Protein AF-0000000066940269 (afdb_homodimer)

Foldseek 3Di:
DPCQALVNLLVLLVVLLVLLQVLQFFDLPQDPLSVLLNVLSVLLNVLSVLVVVVLVVDDPVVRVVVSNVLRDPLSVVLSVVSSCLRQVDDPPPPPPDDDDPPRNDSVSNPVVSVVSVNSVVSSVSSVVSSVVSVVVSLVSLCVVCVVVCVVPVVVSVVVSVVVCCVSVVVPPPPLPPQDQDLLQEGDSDDAAEDEDAFFAEDDVVDDCPPPVNVLLQVLQVCLQVPVLVSNVVSQVVCCVPQVDGCQQYFHYYYNVPLVDDTQSDGSLLSCLLVLPQVSNVVSVVSPYFLQRFTCADDPQAHGGDGSLRSNVVVPSPVCNVSSDADFLADDDPLLQVLQVVVVVVVCCVVCVPPPQQPCSRGDDDRCVRCRSDNWYKYKYASCSVDSDSQQAWIKIWGDARSKIWIWTHGHSPDIWIWIGHSVDIGTTSHHYRDD/DPCQALVNLLVLLVVLLVLLQVLQFFDLPQDPLSLLLNVLSVLLNVLSVLVVVVLVVDDPVVRVVVSNVLRDPLSVVLSVVSSCLRQVPDPPPPPPDDDDPPRNPSVSNVVQSPVSVNSVVSSVSSVVSSVVSVVVSLVVLVVVCVVVCVPVVPVSVVVNVVVVCVNVVSPPPPLPPQDQDLLQEGDSDDAAEDEDAFFAEDDVVDDCPPPVNVLLQVLQVCLQVPVLVSNVVSQVVCCVPQVDGCQQYFHYYYNVPLVDDTQSDGSLLSCLLVLPQVSNVVSVVSPYFLQRFTCADDPQAHHGDGSLRSNVVVPSPVCNVSSDADFLADDDPLLQVLQVVVVVVVCCVVCVPPPQQPCSRGDDDRCVRCRSDNWYKYKYASCSVDSDSQQAWIKIWGDARSKIWIWTHGHSPDIWIWIGHSVDIGTTSHHYRDD

Nearest PDB structures (foldseek):
  9cpc-assembly1_3H  TM=2.408E-01  e=7.590E+00  Sus scrofa
  9cpc-assembly1_3H  TM=2.408E-01  e=8.263E+00  Sus scrofa

Solvent-accessible surface area (backbone atoms only — not comparable to full-atom values): 46391 Å² total; per-residue (Å²): 127,69,71,43,34,61,63,39,46,42,50,50,46,51,53,37,47,50,40,49,50,54,52,39,14,64,31,79,74,52,44,72,59,54,56,50,42,47,51,47,48,49,50,37,40,55,50,44,51,52,44,44,53,52,40,48,58,41,57,70,73,58,32,53,51,54,18,57,64,62,45,34,71,68,49,51,48,53,50,50,48,48,39,27,54,57,64,44,48,69,89,84,75,76,79,79,78,90,79,84,70,73,70,50,57,76,62,63,50,44,52,52,71,67,33,61,66,58,45,49,51,52,40,52,52,43,50,51,50,38,50,50,51,50,49,44,48,53,46,49,54,47,49,67,37,33,72,65,18,66,76,55,57,67,60,37,50,53,48,48,50,45,50,49,45,49,60,45,54,68,59,54,68,67,56,63,81,56,54,60,43,97,81,34,40,26,40,67,61,90,52,49,79,41,71,44,54,31,54,34,31,37,49,92,92,46,53,61,82,41,65,69,49,31,51,48,33,48,37,40,51,27,26,67,40,62,38,57,69,57,30,53,52,47,43,53,45,33,40,71,76,60,67,38,77,61,55,70,30,37,47,53,41,54,45,84,48,72,83,67,73,66,48,42,53,26,48,53,34,35,25,28,62,64,56,37,58,68,54,41,54,52,41,46,74,72,64,39,67,43,66,52,46,21,68,32,61,49,99,78,36,57,57,54,31,26,29,38,50,33,13,55,75,69,62,35,69,85,43,44,72,80,32,35,41,48,33,56,35,84,63,50,39,64,54,49,43,46,39,47,52,52,49,53,49,48,50,44,69,70,38,58,80,40,88,78,43,56,58,90,30,40,52,76,86,65,68,72,52,51,21,58,28,80,47,40,31,39,39,37,40,57,35,69,85,43,88,53,40,56,64,28,37,30,38,38,38,35,72,47,90,83,30,34,41,38,35,44,28,63,30,82,76,52,66,49,35,32,41,37,40,78,86,46,78,42,81,38,61,24,46,72,49,74,137,126,70,74,42,33,62,63,40,47,42,52,52,48,51,50,40,48,52,38,49,48,55,52,39,16,65,29,80,74,54,43,70,58,53,56,47,40,50,51,46,51,50,52,36,43,54,52,44,51,51,48,45,52,52,40,48,57,40,58,70,73,56,32,54,52,52,19,56,64,64,46,37,70,68,52,50,49,51,50,49,49,48,38,27,54,54,66,38,46,69,89,85,73,76,77,79,76,89,77,87,70,74,68,43,55,76,61,62,52,44,51,51,70,66,34,61,66,60,41,52,50,53,38,52,51,45,50,51,50,39,50,50,50,51,49,45,51,53,45,50,54,48,51,61,38,46,69,57,25,66,78,64,45,68,62,40,49,54,48,46,51,46,49,52,48,46,59,48,51,70,60,55,67,66,54,64,80,56,52,61,41,98,82,34,40,26,40,66,60,89,51,50,79,40,69,46,56,31,53,36,31,35,49,91,90,46,53,61,82,41,65,68,49,32,52,48,32,50,36,40,51,26,29,66,40,62,37,57,68,58,30,52,50,47,44,52,46,33,40,72,77,60,69,38,79,61,54,70,29,37,47,52,43,53,46,83,48,73,84,66,72,66,48,41,53,25,47,54,35,36,25,26,62,66,56,36,58,69,53,40,54,52,42,46,75,70,63,39,66,44,64,50,45,21,67,33,62,48,98,79,35,56,57,53,31,26,28,37,50,31,13,55,75,70,61,36,68,87,42,45,73,80,32,36,40,48,32,57,36,85,61,50,39,64,55,49,44,45,40,47,51,52,50,53,50,48,49,43,71,70,37,57,80,40,88,77,44,56,59,90,29,41,51,77,85,64,67,71,51,49,22,58,28,81,45,40,29,40,40,34,41,58,34,69,84,43,89,53,40,56,65,27,37,30,37,37,39,34,71,48,89,83,31,33,39,37,36,44,29,62,28,83,76,51,67,49,34,31,39,38,42,78,85,47,79,42,81,38,63,24,47,72,51,72,137

pLDDT: mean 76.38, std 18.67, range [30.92, 97.69]

InterPro domains:
  IPR002110 Ankyrin repeat [PS50088] (263-288)
  IPR036770 Ankyrin repeat-containing domain superfamily [G3DSA:1.25.40.20] (224-346)
  IPR036770 Ankyrin repeat-containing domain superfamily [SSF48403] (217-323)

Organism: NCBI:txid1442368

Secondary structure (DSSP, 8-state):
--TTSHHHHHHHHHHHHHHHHHHHHHSTT--HHHHHHHHHHHHHHHHHHHHHHHHHHS-HHHHHHHHHHH--HHHHHHHHHHHHHHH---TT----S-S------HHHHHHHHH-HHHHHHHHHHHHHHHHHHHHHHHHHHHHHHHHHHTTSHHHHHHHHHHHHHHHHHHHHS------B-TTSEE-SS-PEEEE---B-BPPTT--TTSHHHHHHHHHHHHHHHT-HHHHHHHHHHIIIII---GGGPPP-B-TT-TTPPP----HHHHHHHHT-HHHHHHHHHTT--SS---SS--SSS-TT--HHHHHHHTT-GGGHHHHPPB-SS---HHHHHHHHHHHHHHHHHHHTT-TTT-GGGBPPPPGGGGGGSSSEEEEEES-TTSSSGGGS-EEEEEEETTEEEEEEESSSS-EEEEEE-SS-EEEESSEE---/--TTSHHHHHHHHHHHHHHHHHHHHH-SS--HHHHHHHHHHHHHHHHHHHHHHHHHHS-HHHHHHHHHHH--HHHHHHHHHHHHHHHT--TT----S-S------HHHHHHHHH-HHHHHHHHHHHHHHHHHHHHHHHHHHHHHHHHHHTTSHHHHHHHHHHHHHHHHHHHH-------B-TTSEE-SS-PEEEE---B-BPPTT--TTSHHHHHHHHHHHHHHHT-HHHHHHHHHHIIIII----TTPPP-B-TT-TTPPP----HHHHHHHHT-HHHHHHHHHTT--SS---SS--SSS-TT--HHHHHHHTT-GGGHHHHPPB-SS---HHHHHHHHHHHHHHHHHHHTT-TTT-GGGBPPPPGGGGGGSSSEEEEEES-TTSSSGGGS-EEEEEEETTEEEEEEESSSS-EEEEEE-SS-EEEESSEE---

Structure (mmCIF, N/CA/C/O backbone):
data_AF-0000000066940269-model_v1
#
loop_
_entity.id
_entity.type
_entity.pdbx_description
1 polymer 'Unplaced genomic scaffold supercont1.2, whole genome shotgun sequence'
#
loop_
_atom_site.group_PDB
_atom_site.id
_atom_site.type_symbol
_atom_site.label_atom_id
_atom_site.label_alt_id
_atom_site.label_comp_id
_atom_site.label_asym_id
_atom_site.label_entity_id
_atom_site.label_seq_id
_atom_site.pdbx_PDB_ins_code
_atom_site.Cartn_x
_atom_site.Cartn_y
_atom_site.Cartn_z
_atom_site.occupancy
_atom_site.B_iso_or_equiv
_atom_site.auth_seq_id
_atom_site.auth_comp_id
_atom_site.auth_asym_id
_atom_site.auth_atom_id
_atom_site.pdbx_PDB_model_num
ATOM 1 N N . MET A 1 1 ? 5.43 -35.875 -5.062 1 35.69 1 MET A N 1
ATOM 2 C CA . MET A 1 1 ? 5.004 -35.188 -6.277 1 35.69 1 MET A CA 1
ATOM 3 C C . MET A 1 1 ? 5.434 -35.969 -7.52 1 35.69 1 MET A C 1
ATOM 5 O O . MET A 1 1 ? 6.559 -36.469 -7.582 1 35.69 1 MET A O 1
ATOM 9 N N . ASP A 1 2 ? 4.703 -36.438 -8.195 1 47 2 ASP A N 1
ATOM 10 C CA . ASP A 1 2 ? 5.074 -37.219 -9.367 1 47 2 ASP A CA 1
ATOM 11 C C . ASP A 1 2 ? 5.953 -36.406 -10.32 1 47 2 ASP A C 1
ATOM 13 O O . ASP A 1 2 ? 5.512 -35.406 -10.875 1 47 2 ASP A O 1
ATOM 17 N N . PRO A 1 3 ? 7.266 -36.531 -10.328 1 55 3 PRO A N 1
ATOM 18 C CA . PRO A 1 3 ? 8.297 -35.844 -11.094 1 55 3 PRO A CA 1
ATOM 19 C C . PRO A 1 3 ? 8.047 -35.875 -12.602 1 55 3 PRO A C 1
ATOM 21 O O . PRO A 1 3 ? 8.875 -35.406 -13.383 1 55 3 PRO A O 1
ATOM 24 N N . GLY A 1 4 ? 6.785 -36.281 -12.945 1 58.34 4 GLY A N 1
ATOM 25 C CA . GLY A 1 4 ? 6.652 -36.5 -14.375 1 58.34 4 GLY A CA 1
ATOM 26 C C . GLY A 1 4 ? 5.828 -35.438 -15.078 1 58.34 4 GLY A C 1
ATOM 27 O O . GLY A 1 4 ? 5.652 -35.5 -16.297 1 58.34 4 GLY A O 1
ATOM 28 N N . THR A 1 5 ? 5.332 -34.5 -14.367 1 70.12 5 THR A N 1
ATOM 29 C CA . THR A 1 5 ? 4.504 -33.5 -15.047 1 70.12 5 THR A CA 1
ATOM 30 C C . THR A 1 5 ? 5.277 -32.188 -15.258 1 70.12 5 THR A C 1
ATOM 32 O O . THR A 1 5 ? 6.324 -31.984 -14.641 1 70.12 5 THR A O 1
ATOM 35 N N . VAL A 1 6 ? 4.941 -31.5 -16.328 1 68.69 6 VAL A N 1
ATOM 36 C CA . VAL A 1 6 ? 5.543 -30.188 -16.578 1 68.69 6 VAL A CA 1
ATOM 37 C C . VAL A 1 6 ? 5.566 -29.359 -15.297 1 68.69 6 VAL A C 1
ATOM 39 O O . VAL A 1 6 ? 6.547 -28.672 -15.023 1 68.69 6 VAL A O 1
ATOM 42 N N . PHE A 1 7 ? 4.613 -29.656 -14.508 1 69 7 PHE A N 1
ATOM 43 C CA . PHE A 1 7 ? 4.512 -28.906 -13.258 1 69 7 PHE A CA 1
ATOM 44 C C . PHE A 1 7 ? 5.594 -29.344 -12.281 1 69 7 PHE A C 1
ATOM 46 O O . PHE A 1 7 ? 6.227 -28.5 -11.633 1 69 7 PHE A O 1
ATOM 53 N N . SER A 1 8 ? 5.711 -30.547 -12.164 1 71.25 8 SER A N 1
ATOM 54 C CA . SER A 1 8 ? 6.711 -31.078 -11.242 1 71.25 8 SER A CA 1
ATOM 55 C C . SER A 1 8 ? 8.117 -30.656 -11.648 1 71.25 8 SER A C 1
ATOM 57 O O . SER A 1 8 ? 8.945 -30.312 -10.797 1 71.25 8 SER A O 1
ATOM 59 N N . VAL A 1 9 ? 8.352 -30.625 -12.93 1 71.5 9 VAL A N 1
ATOM 60 C CA . VAL A 1 9 ? 9.656 -30.203 -13.438 1 71.5 9 VAL A CA 1
ATOM 61 C C . VAL A 1 9 ? 9.891 -28.734 -13.109 1 71.5 9 VAL A C 1
ATOM 63 O O . VAL A 1 9 ? 10.984 -28.344 -12.703 1 71.5 9 VAL A O 1
ATOM 66 N N . LEU A 1 10 ? 8.914 -28 -13.227 1 72.31 10 LEU A N 1
ATOM 67 C CA . LEU A 1 10 ? 9.031 -26.578 -12.961 1 72.31 10 LEU A CA 1
ATOM 68 C C . LEU A 1 10 ? 9.328 -26.328 -11.484 1 72.31 10 LEU A C 1
ATOM 70 O O . LEU A 1 10 ? 10.133 -25.453 -11.156 1 72.31 10 LEU A O 1
ATOM 74 N N . GLU A 1 11 ? 8.781 -27.062 -10.688 1 72.25 11 GLU A N 1
ATOM 75 C CA . GLU A 1 11 ? 9.023 -26.922 -9.25 1 72.25 11 GLU A CA 1
ATOM 76 C C . GLU A 1 11 ? 10.469 -27.266 -8.898 1 72.25 11 GLU A C 1
ATOM 78 O O . GLU A 1 11 ? 11.102 -26.578 -8.094 1 72.25 11 GLU A O 1
ATOM 83 N N . ILE A 1 12 ? 10.93 -28.328 -9.492 1 71.69 12 ILE A N 1
ATOM 84 C CA . ILE A 1 12 ? 12.297 -28.75 -9.234 1 71.69 12 ILE A CA 1
ATOM 85 C C . ILE A 1 12 ? 13.273 -27.703 -9.727 1 71.69 12 ILE A C 1
ATOM 87 O O . ILE A 1 12 ? 14.227 -27.344 -9.023 1 71.69 12 ILE A O 1
ATOM 91 N N . VAL A 1 13 ? 13 -27.203 -10.898 1 72.75 13 VAL A N 1
ATOM 92 C CA . VAL A 1 13 ? 13.883 -26.172 -11.461 1 72.75 13 VAL A CA 1
ATOM 93 C C . VAL A 1 13 ? 13.875 -24.938 -10.562 1 72.75 13 VAL A C 1
ATOM 95 O O . VAL A 1 13 ? 14.93 -24.359 -10.297 1 72.75 13 VAL A O 1
ATOM 98 N N . GLY A 1 14 ? 12.75 -24.594 -10.07 1 71.81 14 GLY A N 1
ATOM 99 C CA . GLY A 1 14 ? 12.656 -23.453 -9.172 1 71.81 14 GLY A CA 1
ATOM 100 C C . GLY A 1 14 ? 13.445 -23.641 -7.887 1 71.81 14 GLY A C 1
ATOM 101 O O . GLY A 1 14 ? 14.125 -22.719 -7.426 1 71.81 14 GLY A O 1
ATOM 102 N N . ALA A 1 15 ? 13.352 -24.797 -7.41 1 71.81 15 ALA A N 1
ATOM 103 C CA . ALA A 1 15 ? 14.094 -25.109 -6.188 1 71.81 15 ALA A CA 1
ATOM 104 C C . ALA A 1 15 ? 15.594 -25.078 -6.434 1 71.81 15 ALA A C 1
ATOM 106 O O . ALA A 1 15 ? 16.359 -24.594 -5.59 1 71.81 15 ALA A O 1
ATOM 107 N N . VAL A 1 16 ? 15.984 -25.578 -7.531 1 71.62 16 VAL A N 1
ATOM 108 C CA . VAL A 1 16 ? 17.406 -25.609 -7.891 1 71.62 16 VAL A CA 1
ATOM 109 C C . VAL A 1 16 ? 17.938 -24.188 -8.031 1 71.62 16 VAL A C 1
ATOM 111 O O . VAL A 1 16 ? 19.016 -23.859 -7.535 1 71.62 16 VAL A O 1
ATOM 114 N N . VAL A 1 17 ? 17.156 -23.359 -8.617 1 70.38 17 VAL A N 1
ATOM 115 C CA . VAL A 1 17 ? 17.594 -21.984 -8.805 1 70.38 17 VAL A CA 1
ATOM 116 C C . VAL A 1 17 ? 17.734 -21.297 -7.441 1 70.38 17 VAL A C 1
ATOM 118 O O . VAL A 1 17 ? 18.719 -20.594 -7.199 1 70.38 17 VAL A O 1
ATOM 121 N N . ARG A 1 18 ? 16.891 -21.562 -6.641 1 70.62 18 ARG A N 1
ATOM 122 C CA . ARG A 1 18 ? 16.938 -20.953 -5.316 1 70.62 18 ARG A CA 1
ATOM 123 C C . ARG A 1 18 ? 18.172 -21.391 -4.555 1 70.62 18 ARG A C 1
ATOM 125 O O . ARG A 1 18 ? 18.844 -20.562 -3.932 1 70.62 18 ARG A O 1
ATOM 132 N N . ARG A 1 19 ? 18.453 -22.594 -4.648 1 69.12 19 ARG A N 1
ATOM 133 C CA . ARG A 1 19 ? 19.609 -23.125 -3.939 1 69.12 19 ARG A CA 1
ATOM 134 C C . ARG A 1 19 ? 20.922 -22.609 -4.547 1 69.12 19 ARG A C 1
ATOM 136 O O . ARG A 1 19 ? 21.875 -22.344 -3.828 1 69.12 19 ARG A O 1
ATOM 143 N N . LEU A 1 20 ? 20.922 -22.547 -5.781 1 69.5 20 LEU A N 1
ATOM 144 C CA . LEU A 1 20 ? 22.109 -22.031 -6.449 1 69.5 20 LEU A CA 1
ATOM 145 C C . LEU A 1 20 ? 22.344 -20.562 -6.082 1 69.5 20 LEU A C 1
ATOM 147 O O . LEU A 1 20 ? 23.484 -20.156 -5.859 1 69.5 20 LEU A O 1
ATOM 151 N N . VAL A 1 21 ? 21.297 -19.828 -5.957 1 67.44 21 VAL A N 1
ATOM 152 C CA . VAL A 1 21 ? 21.406 -18.422 -5.582 1 67.44 21 VAL A CA 1
ATOM 153 C C . VAL A 1 21 ? 21.891 -18.297 -4.141 1 67.44 21 VAL A C 1
ATOM 155 O O . VAL A 1 21 ? 22.766 -17.484 -3.84 1 67.44 21 VAL A O 1
ATOM 158 N N . GLU A 1 22 ? 21.359 -19.078 -3.338 1 67.62 22 GLU A N 1
ATOM 159 C CA . GLU A 1 22 ? 21.781 -19.078 -1.94 1 67.62 22 GLU A CA 1
ATOM 160 C C . GLU A 1 22 ? 23.266 -19.422 -1.81 1 67.62 22 GLU A C 1
ATOM 162 O O . GLU A 1 22 ? 23.984 -18.797 -1.02 1 67.62 22 GLU A O 1
ATOM 167 N N . ALA A 1 23 ? 23.641 -20.406 -2.553 1 63.97 23 ALA A N 1
ATOM 168 C CA . ALA A 1 23 ? 25.047 -20.828 -2.539 1 63.97 23 ALA A CA 1
ATOM 169 C C . ALA A 1 23 ? 25.938 -19.734 -3.105 1 63.97 23 ALA A C 1
ATOM 171 O O . ALA A 1 23 ? 27.016 -19.469 -2.578 1 63.97 23 ALA A O 1
ATOM 172 N N . GLY A 1 24 ? 25.484 -19.172 -4.137 1 63.19 24 GLY A N 1
ATOM 173 C CA . GLY A 1 24 ? 26.266 -18.109 -4.758 1 63.19 24 GLY A CA 1
ATOM 174 C C . GLY A 1 24 ? 26.438 -16.891 -3.865 1 63.19 24 GLY A C 1
ATOM 175 O O . GLY A 1 24 ? 27.469 -16.219 -3.926 1 63.19 24 GLY A O 1
ATOM 176 N N . GLN A 1 25 ? 25.562 -16.688 -3.006 1 66.44 25 GLN A N 1
ATOM 177 C CA . GLN A 1 25 ? 25.578 -15.516 -2.146 1 66.44 25 GLN A CA 1
ATOM 178 C C . GLN A 1 25 ? 26.547 -15.695 -0.987 1 66.44 25 GLN A C 1
ATOM 180 O O . GLN A 1 25 ? 27.047 -14.719 -0.427 1 66.44 25 GLN A O 1
ATOM 185 N N . THR A 1 26 ? 26.734 -16.859 -0.602 1 61.94 26 THR A N 1
ATOM 186 C CA . THR A 1 26 ? 27.609 -17.109 0.545 1 61.94 26 THR A CA 1
ATOM 187 C C . THR A 1 26 ? 29.062 -17.25 0.105 1 61.94 26 THR A C 1
ATOM 189 O O . THR A 1 26 ? 29.969 -17.266 0.939 1 61.94 26 THR A O 1
ATOM 192 N N . MET A 1 27 ? 29.156 -17.281 -1.211 1 59.16 27 MET A N 1
ATOM 193 C CA . MET A 1 27 ? 30.5 -17.531 -1.71 1 59.16 27 MET A CA 1
ATOM 194 C C . MET A 1 27 ? 31.156 -16.234 -2.18 1 59.16 27 MET A C 1
ATOM 196 O O . MET A 1 27 ? 30.547 -15.445 -2.891 1 59.16 27 MET A O 1
ATOM 200 N N . HIS A 1 28 ? 32.156 -15.703 -1.534 1 55.41 28 HIS A N 1
ATOM 201 C CA . HIS A 1 28 ? 32.844 -14.469 -1.865 1 55.41 28 HIS A CA 1
ATOM 202 C C . HIS A 1 28 ? 33.031 -14.32 -3.373 1 55.41 28 HIS A C 1
ATOM 204 O O . HIS A 1 28 ? 32.844 -13.227 -3.918 1 55.41 28 HIS A O 1
ATOM 210 N N . ASP A 1 29 ? 33.531 -15.273 -4.207 1 52.34 29 ASP A N 1
ATOM 211 C CA . ASP A 1 29 ? 33.781 -15.195 -5.641 1 52.34 29 ASP A CA 1
ATOM 212 C C . ASP A 1 29 ? 32.938 -16.219 -6.406 1 52.34 29 ASP A C 1
ATOM 214 O O . ASP A 1 29 ? 33.406 -17.328 -6.668 1 52.34 29 ASP A O 1
ATOM 218 N N . ALA A 1 30 ? 31.672 -15.906 -6.215 1 56.47 30 ALA A N 1
ATOM 219 C CA . ALA A 1 30 ? 30.859 -16.875 -6.949 1 56.47 30 ALA A CA 1
ATOM 220 C C . ALA A 1 30 ? 31.359 -17.031 -8.383 1 56.47 30 ALA A C 1
ATOM 222 O O . ALA A 1 30 ? 31.422 -16.062 -9.141 1 56.47 30 ALA A O 1
ATOM 223 N N . PRO A 1 31 ? 31.922 -18.156 -8.695 1 57.97 31 PRO A N 1
ATOM 224 C CA . PRO A 1 31 ? 32.531 -18.375 -10.008 1 57.97 31 PRO A CA 1
ATOM 225 C C . PRO A 1 31 ? 31.594 -18.078 -11.164 1 57.97 31 PRO A C 1
ATOM 227 O O . PRO A 1 31 ? 30.375 -18.125 -11 1 57.97 31 PRO A O 1
ATOM 230 N N . GLU A 1 32 ? 32.094 -17.438 -12.156 1 62.75 32 GLU A N 1
ATOM 231 C CA . GLU A 1 32 ? 31.422 -17.219 -13.445 1 62.75 32 GLU A CA 1
ATOM 232 C C . GLU A 1 32 ? 30.547 -18.422 -13.82 1 62.75 32 GLU A C 1
ATOM 234 O O . GLU A 1 32 ? 29.469 -18.25 -14.383 1 62.75 32 GLU A O 1
ATOM 239 N N . GLY A 1 33 ? 31.062 -19.547 -13.344 1 62.59 33 GLY A N 1
ATOM 240 C CA . GLY A 1 33 ? 30.297 -20.75 -13.656 1 62.59 33 GLY A CA 1
ATOM 241 C C . GLY A 1 33 ? 28.938 -20.797 -12.984 1 62.59 33 GLY A C 1
ATOM 242 O O . GLY A 1 33 ? 27.953 -21.203 -13.602 1 62.59 33 GLY A O 1
ATOM 243 N N . LEU A 1 34 ? 28.906 -20.312 -11.844 1 66 34 LEU A N 1
ATOM 244 C CA . LEU A 1 34 ? 27.641 -20.328 -11.102 1 66 34 LEU A CA 1
ATOM 245 C C . LEU A 1 34 ? 26.625 -19.375 -11.742 1 66 34 LEU A C 1
ATOM 247 O O . LEU A 1 34 ? 25.453 -19.719 -11.867 1 66 34 LEU A O 1
ATOM 251 N N . THR A 1 35 ? 27.078 -18.312 -12.188 1 67.75 35 THR A N 1
ATOM 252 C CA . THR A 1 35 ? 26.203 -17.344 -12.828 1 67.75 35 THR A CA 1
ATOM 253 C C . THR A 1 35 ? 25.625 -17.906 -14.125 1 67.75 35 THR A C 1
ATOM 255 O O . THR A 1 35 ? 24.469 -17.656 -14.453 1 67.75 35 THR A O 1
ATOM 258 N N . ARG A 1 36 ? 26.453 -18.688 -14.766 1 70.12 36 ARG A N 1
ATOM 259 C CA . ARG A 1 36 ? 25.984 -19.281 -16.016 1 70.12 36 ARG A CA 1
ATOM 260 C C . ARG A 1 36 ? 24.922 -20.344 -15.766 1 70.12 36 ARG A C 1
ATOM 262 O O . ARG A 1 36 ? 23.938 -20.422 -16.5 1 70.12 36 ARG A O 1
ATOM 269 N N . VAL A 1 37 ? 25.188 -21.078 -14.734 1 70.75 37 VAL A N 1
ATOM 270 C CA . VAL A 1 37 ? 24.234 -22.125 -14.406 1 70.75 37 VAL A CA 1
ATOM 271 C C . VAL A 1 37 ? 22.906 -21.5 -13.984 1 70.75 37 VAL A C 1
ATOM 273 O O . VAL A 1 37 ? 21.828 -21.953 -14.398 1 70.75 37 VAL A O 1
ATOM 276 N N . ILE A 1 38 ? 22.969 -20.453 -13.281 1 68.5 38 ILE A N 1
ATOM 277 C CA . ILE A 1 38 ? 21.766 -19.781 -12.805 1 68.5 38 ILE A CA 1
ATOM 278 C C . ILE A 1 38 ? 21 -19.203 -13.992 1 68.5 38 ILE A C 1
ATOM 280 O O . ILE A 1 38 ? 19.781 -19.344 -14.078 1 68.5 38 ILE A O 1
ATOM 284 N N . ASN A 1 39 ? 21.719 -18.703 -14.836 1 71.12 39 ASN A N 1
ATOM 285 C CA . ASN A 1 39 ? 21.078 -18.078 -15.992 1 71.12 39 ASN A CA 1
ATOM 286 C C . ASN A 1 39 ? 20.359 -19.125 -16.859 1 71.12 39 ASN A C 1
ATOM 288 O O . ASN A 1 39 ? 19.219 -18.891 -17.281 1 71.12 39 ASN A O 1
ATOM 292 N N . GLU A 1 40 ? 21.031 -20.172 -17.078 1 71.94 40 GLU A N 1
ATOM 293 C CA . GLU A 1 40 ? 20.438 -21.188 -17.922 1 71.94 40 GLU A CA 1
ATOM 294 C C . GLU A 1 40 ? 19.234 -21.859 -17.234 1 71.94 40 GLU A C 1
ATOM 296 O O . GLU A 1 40 ? 18.25 -22.188 -17.875 1 71.94 40 GLU A O 1
ATOM 301 N N . THR A 1 41 ? 19.375 -22.016 -16.016 1 73 41 THR A N 1
ATOM 302 C CA . THR A 1 41 ? 18.266 -22.609 -15.281 1 73 41 THR A CA 1
ATOM 303 C C . THR A 1 41 ? 17.062 -21.672 -15.266 1 73 41 THR A C 1
ATOM 305 O O . THR A 1 41 ? 15.914 -22.125 -15.344 1 73 41 THR A O 1
ATOM 308 N N . GLU A 1 42 ? 17.344 -20.484 -15.211 1 71.19 42 GLU A N 1
ATOM 309 C CA . GLU A 1 42 ? 16.25 -19.516 -15.234 1 71.19 42 GLU A CA 1
ATOM 310 C C . GLU A 1 42 ? 15.555 -19.5 -16.594 1 71.19 42 GLU A C 1
ATOM 312 O O . GLU A 1 42 ? 14.336 -19.344 -16.688 1 71.19 42 GLU A O 1
ATOM 317 N N . LYS A 1 43 ? 16.312 -19.609 -17.594 1 71.31 43 LYS A N 1
ATOM 318 C CA . LYS A 1 43 ? 15.742 -19.703 -18.938 1 71.31 43 LYS A CA 1
ATOM 319 C C . LYS A 1 43 ? 14.844 -20.922 -19.062 1 71.31 43 LYS A C 1
ATOM 321 O O . LYS A 1 43 ? 13.742 -20.844 -19.625 1 71.31 43 LYS A O 1
ATOM 326 N N . LEU A 1 44 ? 15.391 -21.969 -18.578 1 72.56 44 LEU A N 1
ATOM 327 C CA . LEU A 1 44 ? 14.617 -23.203 -18.609 1 72.56 44 LEU A CA 1
ATOM 328 C C . LEU A 1 44 ? 13.312 -23.047 -17.828 1 72.56 44 LEU A C 1
ATOM 330 O O . LEU A 1 44 ? 12.25 -23.469 -18.297 1 72.56 44 LEU A O 1
ATOM 334 N N . ARG A 1 45 ? 13.398 -22.484 -16.734 1 73.69 45 ARG A N 1
ATOM 335 C CA . ARG A 1 45 ? 12.211 -22.25 -15.914 1 73.69 45 ARG A CA 1
ATOM 336 C C . ARG A 1 45 ? 11.172 -21.422 -16.672 1 73.69 45 ARG A C 1
ATOM 338 O O . ARG A 1 45 ? 9.984 -21.75 -16.672 1 73.69 45 ARG A O 1
ATOM 345 N N . ALA A 1 46 ? 11.594 -20.453 -17.297 1 70.31 46 ALA A N 1
ATOM 346 C CA . ALA A 1 46 ? 10.695 -19.578 -18.047 1 70.31 46 ALA A CA 1
ATOM 347 C C . ALA A 1 46 ? 9.992 -20.344 -19.156 1 70.31 46 ALA A C 1
ATOM 349 O O . ALA A 1 46 ? 8.805 -20.141 -19.391 1 70.31 46 ALA A O 1
ATOM 350 N N . LEU A 1 47 ? 10.75 -21.188 -19.812 1 71.44 47 LEU A N 1
ATOM 351 C CA . LEU A 1 47 ? 10.18 -21.969 -20.922 1 71.44 47 LEU A CA 1
ATOM 352 C C . LEU A 1 47 ? 9.164 -22.969 -20.406 1 71.44 47 LEU A C 1
ATOM 354 O O . LEU A 1 47 ? 8.109 -23.172 -21.016 1 71.44 47 LEU A O 1
ATOM 358 N N . LEU A 1 48 ? 9.547 -23.562 -19.328 1 73.06 48 LEU A N 1
ATOM 359 C CA . LEU A 1 48 ? 8.617 -24.516 -18.734 1 73.06 48 LEU A CA 1
ATOM 360 C C . LEU A 1 48 ? 7.34 -23.828 -18.281 1 73.06 48 LEU A C 1
ATOM 362 O O . LEU A 1 48 ? 6.25 -24.391 -18.375 1 73.06 48 LEU A O 1
ATOM 366 N N . ASP A 1 49 ? 7.492 -22.719 -17.812 1 72.31 49 ASP A N 1
ATOM 367 C CA . ASP A 1 49 ? 6.336 -21.922 -17.406 1 72.31 49 ASP A CA 1
ATOM 368 C C . ASP A 1 49 ? 5.406 -21.672 -18.594 1 72.31 49 ASP A C 1
ATOM 370 O O . ASP A 1 49 ? 4.184 -21.766 -18.453 1 72.31 49 ASP A O 1
ATOM 374 N N . ARG A 1 50 ? 5.93 -21.406 -19.656 1 70.19 50 ARG A N 1
ATOM 375 C CA . ARG A 1 50 ? 5.133 -21.188 -20.859 1 70.19 50 ARG A CA 1
ATOM 376 C C . ARG A 1 50 ? 4.449 -22.469 -21.312 1 70.19 50 ARG A C 1
ATOM 378 O O . ARG A 1 50 ? 3.295 -22.438 -21.75 1 70.19 50 ARG A O 1
ATOM 385 N N . LEU A 1 51 ? 5.23 -23.453 -21.234 1 71.69 51 LEU A N 1
ATOM 386 C CA . LEU A 1 51 ? 4.66 -24.734 -21.609 1 71.69 51 LEU A CA 1
ATOM 387 C C . LEU A 1 51 ? 3.475 -25.094 -20.719 1 71.69 51 LEU A C 1
ATOM 389 O O . LEU A 1 51 ? 2.496 -25.672 -21.188 1 71.69 51 LEU A O 1
ATOM 393 N N . LEU A 1 52 ? 3.602 -24.719 -19.516 1 73.56 52 LEU A N 1
ATOM 394 C CA . LEU A 1 52 ? 2.525 -25 -18.578 1 73.56 52 LEU A CA 1
ATOM 395 C C . LEU A 1 52 ? 1.267 -24.219 -18.938 1 73.56 52 LEU A C 1
ATOM 397 O O . LEU A 1 52 ? 0.152 -24.734 -18.797 1 73.56 52 LEU A O 1
ATOM 401 N N . ILE A 1 53 ? 1.409 -23.047 -19.328 1 69.25 53 ILE A N 1
ATOM 402 C CA . ILE A 1 53 ? 0.276 -22.219 -19.734 1 69.25 53 ILE A CA 1
ATOM 403 C C . ILE A 1 53 ? -0.447 -22.875 -20.906 1 69.25 53 ILE A C 1
ATOM 405 O O . ILE A 1 53 ? -1.68 -22.922 -20.938 1 69.25 53 ILE A O 1
ATOM 409 N N . PHE A 1 54 ? 0.338 -23.453 -21.781 1 68.19 54 PHE A N 1
ATOM 410 C CA . PHE A 1 54 ? -0.242 -24.141 -22.922 1 68.19 54 PHE A CA 1
ATOM 411 C C . PHE A 1 54 ? -0.938 -25.438 -22.5 1 68.19 54 PHE A C 1
ATOM 413 O O . PHE A 1 54 ? -2.014 -25.766 -23 1 68.19 54 PHE A O 1
ATOM 420 N N . GLN A 1 55 ? -0.308 -26.062 -21.609 1 71.25 55 GLN A N 1
ATOM 421 C CA . GLN A 1 55 ? -0.854 -27.328 -21.141 1 71.25 55 GLN A CA 1
ATOM 422 C C . GLN A 1 55 ? -2.213 -27.125 -20.484 1 71.25 55 GLN A C 1
ATOM 424 O O . GLN A 1 55 ? -3.119 -27.938 -20.656 1 71.25 55 GLN A O 1
ATOM 429 N N . ARG A 1 56 ? -2.34 -26.062 -19.797 1 72.12 56 ARG A N 1
ATOM 430 C CA . ARG A 1 56 ?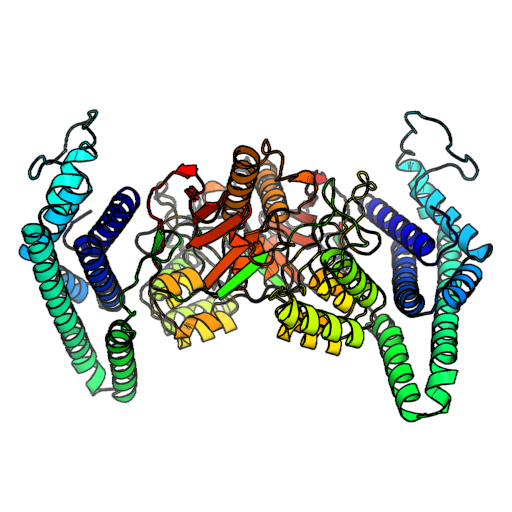 -3.576 -25.797 -19.062 1 72.12 56 ARG A CA 1
ATOM 431 C C . ARG A 1 56 ? -4.734 -25.547 -20.031 1 72.12 56 ARG A C 1
ATOM 433 O O . ARG A 1 56 ? -5.891 -25.797 -19.688 1 72.12 56 ARG A O 1
ATOM 440 N N . ALA A 1 57 ? -4.379 -25.078 -21.125 1 63.41 57 ALA A N 1
ATOM 441 C CA . ALA A 1 57 ? -5.406 -24.75 -22.109 1 63.41 57 ALA A CA 1
ATOM 442 C C . ALA A 1 57 ? -5.84 -25.984 -22.891 1 63.41 57 ALA A C 1
ATOM 444 O O . ALA A 1 57 ? -6.883 -25.969 -23.547 1 63.41 57 ALA A O 1
ATOM 445 N N . LEU A 1 58 ? -5.074 -27.109 -22.766 1 65.06 58 LEU A N 1
ATOM 446 C CA . LEU A 1 58 ? -5.336 -28.312 -23.547 1 65.06 58 LEU A CA 1
ATOM 447 C C . LEU A 1 58 ? -6.285 -29.25 -22.797 1 65.06 58 LEU A C 1
ATOM 449 O O . LEU A 1 58 ? -6.363 -29.219 -21.578 1 65.06 58 LEU A O 1
ATOM 453 N N . PRO A 1 59 ? -7.094 -29.938 -23.594 1 65.06 59 PRO A N 1
ATOM 454 C CA . PRO A 1 59 ? -7.906 -30.969 -22.969 1 65.06 59 PRO A CA 1
ATOM 455 C C . PRO A 1 59 ? -7.07 -32 -22.203 1 65.06 59 PRO A C 1
ATOM 457 O O . PRO A 1 59 ? -5.863 -32.094 -22.438 1 65.06 59 PRO A O 1
ATOM 460 N N . GLN A 1 60 ? -7.605 -32.656 -21.25 1 72.19 60 GLN A N 1
ATOM 461 C CA . GLN A 1 60 ? -6.918 -33.562 -20.328 1 72.19 60 GLN A CA 1
ATOM 462 C C . GLN A 1 60 ? -6.078 -34.594 -21.078 1 72.19 60 GLN A C 1
ATOM 464 O O . GLN A 1 60 ? -4.953 -34.875 -20.672 1 72.19 60 GLN A O 1
ATOM 469 N N . GLU A 1 61 ? -6.629 -35.125 -22.141 1 67.38 61 GLU A N 1
ATOM 470 C CA . GLU A 1 61 ? -5.922 -36.188 -22.875 1 67.38 61 GLU A CA 1
ATOM 471 C C . GLU A 1 61 ? -4.617 -35.656 -23.469 1 67.38 61 GLU A C 1
ATOM 473 O O . GLU A 1 61 ? -3.588 -36.312 -23.422 1 67.38 61 GLU A O 1
ATOM 478 N N . GLN A 1 62 ? -4.664 -34.469 -23.984 1 66.06 62 GLN A N 1
ATOM 479 C CA . GLN A 1 62 ? -3.486 -33.844 -24.594 1 66.06 62 GLN A CA 1
ATOM 480 C C . GLN A 1 62 ? -2.496 -33.375 -23.531 1 66.06 62 GLN A C 1
ATOM 482 O O . GLN A 1 62 ? -1.289 -33.344 -23.766 1 66.06 62 GLN A O 1
ATOM 487 N N . ARG A 1 63 ? -2.979 -33.156 -22.391 1 69.94 63 ARG A N 1
ATOM 488 C CA . ARG A 1 63 ? -2.111 -32.781 -21.281 1 69.94 63 ARG A CA 1
ATOM 489 C C . ARG A 1 63 ? -1.207 -33.938 -20.859 1 69.94 63 ARG A C 1
ATOM 491 O O . ARG A 1 63 ? -0.016 -33.719 -20.609 1 69.94 63 ARG A O 1
ATOM 498 N N . ASP A 1 64 ? -1.828 -35.031 -20.875 1 72.5 64 ASP A N 1
ATOM 499 C CA . ASP A 1 64 ? -1.075 -36.219 -20.484 1 72.5 64 ASP A CA 1
ATOM 500 C C . ASP A 1 64 ? 0.034 -36.5 -21.5 1 72.5 64 ASP A C 1
ATOM 502 O O . ASP A 1 64 ? 1.118 -36.969 -21.109 1 72.5 64 ASP A O 1
ATOM 506 N N . ILE A 1 65 ? -0.236 -36.188 -22.719 1 66 65 ILE A N 1
ATOM 507 C CA . ILE A 1 65 ? 0.751 -36.438 -23.766 1 66 65 ILE A CA 1
ATOM 508 C C . ILE A 1 65 ? 1.938 -35.5 -23.578 1 66 65 ILE A C 1
ATOM 510 O O . ILE A 1 65 ? 3.094 -35.906 -23.688 1 66 65 ILE A O 1
ATOM 514 N N . LEU A 1 66 ? 1.639 -34.312 -23.312 1 69.62 66 LEU A N 1
ATOM 515 C CA . LEU A 1 66 ? 2.699 -33.312 -23.125 1 69.62 66 LEU A CA 1
ATOM 516 C C . LEU A 1 66 ? 3.543 -33.656 -21.906 1 69.62 66 LEU A C 1
ATOM 518 O O . LEU A 1 66 ? 4.77 -33.531 -21.922 1 69.62 66 LEU A O 1
ATOM 522 N N . ASP A 1 67 ? 2.904 -34.125 -20.875 1 73.56 67 ASP A N 1
ATOM 523 C CA . ASP A 1 67 ? 3.611 -34.531 -19.656 1 73.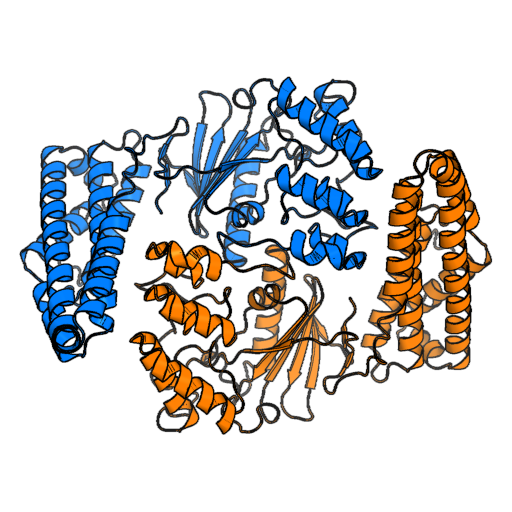56 67 ASP A CA 1
ATOM 524 C C . ASP A 1 67 ? 4.547 -35.688 -19.906 1 73.56 67 ASP A C 1
ATOM 526 O O . ASP A 1 67 ? 5.668 -35.719 -19.406 1 73.56 67 ASP A O 1
ATOM 530 N N . LYS A 1 68 ? 4.078 -36.531 -20.703 1 69.38 68 LYS A N 1
ATOM 531 C CA . LYS A 1 68 ? 4.895 -37.719 -21.031 1 69.38 68 LYS A CA 1
ATOM 532 C C . LYS A 1 68 ? 6.105 -37.312 -21.875 1 69.38 68 LYS A C 1
ATOM 534 O O . LYS A 1 68 ? 7.176 -37.906 -21.75 1 69.38 68 LYS A O 1
ATOM 539 N N . GLN A 1 69 ? 5.941 -36.312 -22.625 1 64.94 69 GLN A N 1
ATOM 540 C CA . GLN A 1 69 ? 7.023 -35.875 -23.5 1 64.94 69 GLN A CA 1
ATOM 541 C C . GLN A 1 69 ? 8.109 -35.125 -22.719 1 64.94 69 GLN A C 1
ATOM 543 O O . GLN A 1 69 ? 9.281 -35.188 -23.078 1 64.94 69 GLN A O 1
ATOM 548 N N . VAL A 1 70 ? 7.684 -34.469 -21.75 1 68.44 70 VAL A N 1
ATOM 549 C CA . VAL A 1 70 ? 8.648 -33.719 -20.969 1 68.44 70 VAL A CA 1
ATOM 550 C C . VAL A 1 70 ? 9.328 -34.625 -19.938 1 68.44 70 VAL A C 1
ATOM 552 O O . VAL A 1 70 ? 10.469 -34.406 -19.562 1 68.44 70 VAL A O 1
ATOM 555 N N . ASN A 1 71 ? 8.641 -35.594 -19.578 1 66.12 71 ASN A N 1
ATOM 556 C CA . ASN A 1 71 ? 9.164 -36.531 -18.594 1 66.12 71 ASN A CA 1
ATOM 557 C C . ASN A 1 71 ? 10.141 -37.5 -19.219 1 66.12 71 ASN A C 1
ATOM 559 O O . ASN A 1 71 ? 9.906 -38.719 -19.188 1 66.12 71 ASN A O 1
ATOM 563 N N . THR A 1 72 ? 11.07 -36.906 -19.953 1 66.5 72 THR A N 1
ATOM 564 C CA . THR A 1 72 ? 12.07 -37.781 -20.516 1 66.5 72 THR A CA 1
ATOM 565 C C . THR A 1 72 ? 13.133 -38.156 -19.484 1 66.5 72 THR A C 1
ATOM 567 O O . THR A 1 72 ? 13.32 -37.406 -18.5 1 66.5 72 THR A O 1
ATOM 570 N N . THR A 1 73 ? 13.703 -39.312 -19.547 1 63.12 73 THR A N 1
ATOM 571 C CA . THR A 1 73 ? 14.719 -39.844 -18.641 1 63.12 73 THR A CA 1
ATOM 572 C C . THR A 1 73 ? 15.883 -38.875 -18.516 1 63.12 73 THR A C 1
ATOM 574 O O . THR A 1 73 ? 16.438 -38.656 -17.438 1 63.12 73 THR A O 1
ATOM 577 N N . GLU A 1 74 ? 16.219 -38.25 -19.609 1 64 74 GLU A N 1
ATOM 578 C CA . GLU A 1 74 ? 17.344 -37.344 -19.609 1 64 74 GLU A CA 1
ATOM 579 C C . GLU A 1 74 ? 17.062 -36.094 -18.75 1 64 74 GLU A C 1
ATOM 581 O O . GLU A 1 74 ? 17.922 -35.625 -18.016 1 64 74 GLU A O 1
ATOM 586 N N . TRP A 1 75 ? 15.867 -35.75 -18.734 1 69.75 75 TRP A N 1
ATOM 587 C CA . TRP A 1 75 ? 15.438 -34.594 -17.969 1 69.75 75 TRP A CA 1
ATOM 588 C C . TRP A 1 75 ? 15.453 -34.875 -16.469 1 69.75 75 TRP A C 1
ATOM 590 O O . TRP A 1 75 ? 15.961 -34.094 -15.672 1 69.75 75 TRP A O 1
ATOM 600 N N . ARG A 1 76 ? 14.961 -35.906 -16.234 1 70.69 76 ARG A N 1
ATOM 601 C CA . ARG A 1 76 ? 14.875 -36.281 -14.836 1 70.69 76 ARG A CA 1
ATOM 602 C C . ARG A 1 76 ? 16.266 -36.438 -14.227 1 70.69 76 ARG A C 1
ATOM 604 O O . ARG A 1 76 ? 16.5 -36.031 -13.086 1 70.69 76 ARG A O 1
ATOM 611 N N . ASP A 1 77 ? 17.078 -37 -15.086 1 73.94 77 ASP A N 1
ATOM 612 C CA . ASP A 1 77 ? 18.422 -37.188 -14.586 1 73.94 77 ASP A CA 1
ATOM 613 C C . ASP A 1 77 ? 19.141 -35.875 -14.336 1 73.94 77 ASP A C 1
ATOM 615 O O . ASP A 1 77 ? 19.797 -35.688 -13.312 1 73.94 77 ASP A O 1
ATOM 619 N N . LEU A 1 78 ? 18.969 -35.031 -15.242 1 74.44 78 LEU A N 1
ATOM 620 C CA . LEU A 1 78 ? 19.609 -33.719 -15.109 1 74.44 78 LEU A CA 1
ATOM 621 C C . LEU A 1 78 ? 19.078 -32.969 -13.898 1 74.44 78 LEU A C 1
ATOM 623 O O . LEU A 1 78 ? 19.859 -32.406 -13.125 1 74.44 78 LEU A O 1
ATOM 627 N N . LEU A 1 79 ? 17.844 -33.031 -13.703 1 73.5 79 LEU A N 1
ATOM 628 C CA . LEU A 1 79 ? 17.234 -32.312 -12.602 1 73.5 79 LEU A CA 1
ATOM 629 C C . LEU A 1 79 ? 17.578 -32.938 -11.266 1 73.5 79 LEU A C 1
ATOM 631 O O . LEU A 1 79 ? 17.812 -32.25 -10.281 1 73.5 79 LEU A O 1
ATOM 635 N N . THR A 1 80 ? 17.531 -34.188 -11.305 1 72.12 80 THR A N 1
ATOM 636 C CA . THR A 1 80 ? 17.922 -34.906 -10.094 1 72.12 80 THR A CA 1
ATOM 637 C C . THR A 1 80 ? 19.375 -34.594 -9.734 1 72.12 80 THR A C 1
ATOM 639 O O . THR A 1 80 ? 19.703 -34.406 -8.57 1 72.12 80 THR A O 1
ATOM 642 N N . ASP A 1 81 ? 20.172 -34.531 -10.789 1 72.44 81 ASP A N 1
ATOM 643 C CA . ASP A 1 81 ? 21.578 -34.219 -10.57 1 72.44 81 ASP A CA 1
ATOM 644 C C . ASP A 1 81 ? 21.75 -32.812 -10.016 1 72.44 81 ASP A C 1
ATOM 646 O O . ASP A 1 81 ? 22.531 -32.594 -9.086 1 72.44 81 ASP A O 1
ATOM 650 N N . LEU A 1 82 ? 21.094 -31.953 -10.594 1 71.44 82 LEU A N 1
ATOM 651 C CA . LEU A 1 82 ? 21.172 -30.578 -10.125 1 71.44 82 LEU A CA 1
ATOM 652 C C . LEU A 1 82 ? 20.625 -30.453 -8.711 1 71.44 82 LEU A C 1
ATOM 654 O O . LEU A 1 82 ? 21.188 -29.719 -7.891 1 71.44 82 LEU A O 1
ATOM 658 N N . ASP A 1 83 ? 19.531 -31.141 -8.453 1 70.56 83 ASP A N 1
ATOM 659 C CA . ASP A 1 83 ? 18.938 -31.125 -7.121 1 70.56 83 ASP A CA 1
ATOM 660 C C . ASP A 1 83 ? 19.891 -31.703 -6.082 1 70.56 83 ASP A C 1
ATOM 662 O O . ASP A 1 83 ? 20.016 -31.156 -4.984 1 70.56 83 ASP A O 1
ATOM 666 N N . ASN A 1 84 ? 20.469 -32.781 -6.508 1 67 84 ASN A N 1
ATOM 667 C CA . ASN A 1 84 ? 21.438 -33.406 -5.609 1 67 84 ASN A CA 1
ATOM 668 C C . ASN A 1 84 ? 22.641 -32.5 -5.359 1 67 84 ASN A C 1
ATOM 670 O O . ASN A 1 84 ? 23.125 -32.406 -4.234 1 67 84 ASN A O 1
ATOM 674 N N . LEU A 1 85 ? 23.062 -31.938 -6.367 1 64.94 85 LEU A N 1
ATOM 675 C CA . LEU A 1 85 ? 24.219 -31.062 -6.266 1 64.94 85 LEU A CA 1
ATOM 676 C C . LEU A 1 85 ? 23.922 -29.875 -5.355 1 64.94 85 LEU A C 1
ATOM 678 O O . LEU A 1 85 ? 24.797 -29.438 -4.602 1 64.94 85 LEU A O 1
ATOM 682 N N . THR A 1 86 ? 22.641 -29.422 -5.402 1 64.56 86 THR A N 1
ATOM 683 C CA . THR A 1 86 ? 22.312 -28.219 -4.648 1 64.56 86 THR A CA 1
ATOM 684 C C . THR A 1 86 ? 21.828 -28.562 -3.248 1 64.56 86 THR A C 1
ATOM 686 O O . THR A 1 86 ? 21.969 -27.781 -2.316 1 64.56 86 THR A O 1
ATOM 689 N N . SER A 1 87 ? 21.078 -29.672 -3.057 1 62.12 87 SER A N 1
ATOM 690 C CA . SER A 1 87 ? 20.531 -30.047 -1.758 1 62.12 87 SER A CA 1
ATOM 691 C C . SER A 1 87 ? 21.594 -30.703 -0.878 1 62.12 87 SER A C 1
ATOM 693 O O . SER A 1 87 ? 21.438 -30.766 0.344 1 62.12 87 SER A O 1
ATOM 695 N N . GLY A 1 88 ? 22.719 -30.938 -1.349 1 57.19 88 GLY A N 1
ATOM 696 C CA . GLY A 1 88 ? 23.781 -31.656 -0.644 1 57.19 88 GLY A CA 1
ATOM 697 C C . GLY A 1 88 ? 23.5 -33.125 -0.47 1 57.19 88 GLY A C 1
ATOM 698 O O . GLY A 1 88 ? 24.109 -33.781 0.377 1 57.19 88 GLY A O 1
ATOM 699 N N . ARG A 1 89 ? 22.375 -33.688 -0.911 1 53.38 89 ARG A N 1
ATOM 700 C CA . ARG A 1 89 ? 22.078 -35.125 -0.719 1 53.38 89 ARG A CA 1
ATOM 701 C C . ARG A 1 89 ? 22.938 -35.969 -1.646 1 53.38 89 ARG A C 1
ATOM 703 O O . ARG A 1 89 ? 23.281 -35.562 -2.754 1 53.38 89 ARG A O 1
ATOM 710 N N . LYS A 1 90 ? 23.672 -36.938 -0.89 1 50 90 LYS A N 1
ATOM 711 C CA . LYS A 1 90 ? 24.422 -37.938 -1.649 1 50 90 LYS A CA 1
ATOM 712 C C . LYS A 1 90 ? 23.562 -38.562 -2.742 1 50 90 LYS A C 1
ATOM 714 O O . LYS A 1 90 ? 22.375 -38.812 -2.533 1 50 90 LYS A O 1
ATOM 719 N N . PRO A 1 91 ? 23.828 -38.562 -4.078 1 45.25 91 PRO A N 1
ATOM 720 C CA . PRO A 1 91 ? 23.188 -39.312 -5.156 1 45.25 91 PRO A CA 1
ATOM 721 C C . PRO A 1 91 ? 22.797 -40.719 -4.734 1 45.25 91 PRO A C 1
ATOM 723 O O . PRO A 1 91 ? 23.562 -41.406 -4.047 1 45.25 91 PRO A O 1
ATOM 726 N N . GLY A 1 92 ? 21.297 -41.312 -4.703 1 44.44 92 GLY A N 1
ATOM 727 C CA . GLY A 1 92 ? 20.781 -42.656 -4.418 1 44.44 92 GLY A CA 1
ATOM 728 C C . GLY A 1 92 ? 19.891 -42.688 -3.182 1 44.44 92 GLY A C 1
ATOM 729 O O . GLY A 1 92 ? 19.328 -43.75 -2.85 1 44.44 92 GLY A O 1
ATOM 730 N N . GLU A 1 93 ? 20.094 -42.031 -2.043 1 40.97 93 GLU A N 1
ATOM 731 C CA . GLU A 1 93 ? 19.281 -42.281 -0.857 1 40.97 93 GLU A CA 1
ATOM 732 C C . GLU A 1 93 ? 17.859 -41.75 -1.045 1 40.97 93 GLU A C 1
ATOM 734 O O . GLU A 1 93 ? 17.672 -40.531 -1.257 1 40.97 93 GLU A O 1
ATOM 739 N N . THR A 1 94 ? 16.984 -42.594 -1.49 1 38.5 94 THR A N 1
ATOM 740 C CA . THR A 1 94 ? 15.531 -42.469 -1.457 1 38.5 94 THR A CA 1
ATOM 741 C C . THR A 1 94 ? 15.047 -42.125 -0.05 1 38.5 94 THR A C 1
ATOM 743 O O . THR A 1 94 ? 15.242 -42.906 0.884 1 38.5 94 THR A O 1
ATOM 746 N N . GLY A 1 95 ? 15.062 -40.969 0.586 1 34.88 95 GLY A N 1
ATOM 747 C CA . GLY A 1 95 ? 14.688 -40.625 1.948 1 34.88 95 GLY A CA 1
ATOM 748 C C . GLY A 1 95 ? 13.289 -41.062 2.311 1 34.88 95 GLY A C 1
ATOM 749 O O . GLY A 1 95 ? 12.305 -40.406 1.974 1 34.88 95 GLY A O 1
ATOM 750 N N . SER A 1 96 ? 12.938 -42.312 2.316 1 32.38 96 SER A N 1
ATOM 751 C CA . SER A 1 96 ? 11.758 -42.594 3.137 1 32.38 96 SER A CA 1
ATOM 752 C C . SER A 1 96 ? 11.844 -41.875 4.484 1 32.38 96 SER A C 1
ATOM 754 O O . SER A 1 96 ? 10.844 -41.781 5.195 1 32.38 96 SER A O 1
ATOM 756 N N . GLY A 1 97 ? 12.859 -42.375 5.43 1 30.94 97 GLY A N 1
ATOM 757 C CA . GLY A 1 97 ? 12.797 -42.312 6.879 1 30.94 97 GLY A CA 1
ATOM 758 C C . GLY A 1 97 ? 12.742 -40.906 7.414 1 30.94 97 GLY A C 1
ATOM 759 O O . GLY A 1 97 ? 13 -39.938 6.68 1 30.94 97 GLY A O 1
ATOM 760 N N . GLY A 1 98 ? 12.422 -40.719 8.844 1 32.25 98 GLY A N 1
ATOM 761 C CA . GLY A 1 98 ? 12.133 -39.688 9.844 1 32.25 98 GLY A CA 1
ATOM 762 C C . GLY A 1 98 ? 13.117 -38.531 9.828 1 32.25 98 GLY A C 1
ATOM 763 O O . GLY A 1 98 ? 12.734 -37.375 9.961 1 32.25 98 GLY A O 1
ATOM 764 N N . GLY A 1 99 ? 14.492 -38.875 10.328 1 32 99 GLY A N 1
ATOM 765 C CA . GLY A 1 99 ? 15.352 -38.094 11.211 1 32 99 GLY A CA 1
ATOM 766 C C . GLY A 1 99 ? 15.883 -36.844 10.562 1 32 99 GLY A C 1
ATOM 767 O O . GLY A 1 99 ? 15.664 -36.594 9.375 1 32 99 GLY A O 1
ATOM 768 N N . GLY A 1 100 ? 16.969 -36.156 11.398 1 34.53 100 GLY A N 1
ATOM 769 C CA . GLY A 1 100 ? 17.828 -35 11.492 1 34.53 100 GLY A CA 1
ATOM 770 C C . GLY A 1 100 ? 18.703 -34.812 10.258 1 34.53 100 GLY A C 1
ATOM 771 O O . GLY A 1 100 ? 19.844 -35.281 10.219 1 34.53 100 GLY A O 1
ATOM 772 N N . GLY A 1 101 ? 18.25 -35.094 9.219 1 33.47 101 GLY A N 1
ATOM 773 C CA . GLY A 1 101 ? 19.125 -35.062 8.062 1 33.47 101 GLY A CA 1
ATOM 774 C C . GLY A 1 101 ? 20.078 -33.875 8.039 1 33.47 101 GLY A C 1
ATOM 775 O O . GLY A 1 101 ? 19.656 -32.75 8.25 1 33.47 101 GLY A O 1
ATOM 776 N N . GLU A 1 102 ? 21.344 -34.312 8.305 1 36.84 102 GLU A N 1
ATOM 777 C CA . GLU A 1 102 ? 22.5 -33.406 8.367 1 36.84 102 GLU A CA 1
ATOM 778 C C . GLU A 1 102 ? 22.531 -32.469 7.164 1 36.84 102 GLU A C 1
ATOM 780 O O . GLU A 1 102 ? 22.375 -32.906 6.023 1 36.84 102 GLU A O 1
ATOM 785 N N . LYS A 1 103 ? 22.156 -31.344 7.324 1 41.38 103 LYS A N 1
ATOM 786 C CA . LYS A 1 103 ? 22.453 -30.188 6.48 1 41.38 103 LYS A CA 1
ATOM 787 C C . LYS A 1 103 ? 23.797 -30.344 5.781 1 41.38 103 LYS A C 1
ATOM 789 O O . LYS A 1 103 ? 24.812 -30.594 6.426 1 41.38 103 LYS A O 1
ATOM 794 N N . MET A 1 104 ? 23.844 -31.094 4.672 1 40.5 104 MET A N 1
ATOM 795 C CA . MET A 1 104 ? 25.125 -31.062 3.988 1 40.5 104 MET A CA 1
ATOM 796 C C . MET A 1 104 ? 25.891 -29.781 4.316 1 40.5 104 MET A C 1
ATOM 798 O O . MET A 1 104 ? 25.312 -28.688 4.285 1 40.5 104 MET A O 1
ATOM 802 N N . LYS A 1 105 ? 27.016 -29.984 4.855 1 43.5 105 LYS A N 1
ATOM 803 C CA . LYS A 1 105 ? 27.969 -28.922 5.188 1 43.5 105 LYS A CA 1
ATOM 804 C C . LYS A 1 105 ? 28.297 -28.062 3.965 1 43.5 105 LYS A C 1
ATOM 806 O O . LYS A 1 105 ? 28.234 -28.547 2.832 1 43.5 105 LYS A O 1
ATOM 811 N N . LEU A 1 106 ? 28.141 -26.719 3.98 1 49.06 106 LEU A N 1
ATOM 812 C CA . LEU A 1 106 ? 28.625 -25.672 3.082 1 49.06 106 LEU A CA 1
ATOM 813 C C . LEU A 1 106 ? 29.75 -26.188 2.205 1 49.06 106 LEU A C 1
ATOM 815 O O . LEU A 1 106 ? 29.844 -25.844 1.024 1 49.06 106 LEU A O 1
ATOM 819 N N . ALA A 1 107 ? 30.484 -27.141 2.771 1 48.72 107 ALA A N 1
ATOM 820 C CA . ALA A 1 107 ? 31.703 -27.609 2.113 1 48.72 107 ALA A CA 1
ATOM 821 C C . ALA A 1 107 ? 31.375 -28.406 0.861 1 48.72 107 ALA A C 1
ATOM 823 O O . ALA A 1 107 ? 32.031 -28.266 -0.171 1 48.72 107 ALA A O 1
ATOM 824 N N . ASP A 1 108 ? 30.484 -29.25 0.931 1 50.62 108 ASP A N 1
ATOM 825 C CA . ASP A 1 108 ? 30.234 -30.125 -0.204 1 50.62 108 ASP A CA 1
ATOM 826 C C . ASP A 1 108 ? 29.562 -29.359 -1.35 1 50.62 108 ASP A C 1
ATOM 828 O O . ASP A 1 108 ? 29.797 -29.672 -2.521 1 50.62 108 ASP A O 1
ATOM 832 N N . ARG A 1 109 ? 28.766 -28.5 -1.115 1 53.34 109 ARG A N 1
ATOM 833 C CA . ARG A 1 109 ? 28.188 -27.625 -2.135 1 53.34 109 ARG A CA 1
ATOM 834 C C . ARG A 1 109 ? 29.281 -26.906 -2.916 1 53.34 109 ARG A C 1
ATOM 836 O O . ARG A 1 109 ? 29.156 -26.703 -4.125 1 53.34 109 ARG A O 1
ATOM 843 N N . TRP A 1 110 ? 30.422 -26.828 -2.176 1 55.03 110 TRP A N 1
ATOM 844 C CA . TRP A 1 110 ? 31.562 -26.078 -2.691 1 55.03 110 TRP A CA 1
ATOM 845 C C . TRP A 1 110 ? 32.312 -26.875 -3.75 1 55.03 110 TRP A C 1
ATOM 847 O O . TRP A 1 110 ? 32.844 -26.312 -4.699 1 55.03 110 TRP A O 1
ATOM 857 N N . TRP A 1 111 ? 32.156 -28.109 -3.572 1 55.94 111 TRP A N 1
ATOM 858 C CA . TRP A 1 111 ? 33.062 -28.906 -4.379 1 55.94 111 TRP A CA 1
ATOM 859 C C . TRP A 1 111 ? 32.688 -28.844 -5.855 1 55.94 111 TRP A C 1
ATOM 861 O O . TRP A 1 111 ? 33.562 -28.672 -6.715 1 55.94 111 TRP A O 1
ATOM 871 N N . TRP A 1 112 ? 31.516 -28.828 -6.117 1 58.25 112 TRP A N 1
ATOM 872 C CA . TRP A 1 112 ? 31.234 -28.922 -7.551 1 58.25 112 TRP A CA 1
ATOM 873 C C . TRP A 1 112 ? 31.312 -27.547 -8.195 1 58.25 112 TRP A C 1
ATOM 875 O O . TRP A 1 112 ? 31.656 -27.422 -9.375 1 58.25 112 TRP A O 1
ATOM 885 N N . LEU A 1 113 ? 31.078 -26.547 -7.398 1 60.62 113 LEU A N 1
ATOM 886 C CA . LEU A 1 113 ? 31.203 -25.219 -7.961 1 60.62 113 LEU A CA 1
ATOM 887 C C . LEU A 1 113 ? 32.625 -24.906 -8.359 1 60.62 113 LEU A C 1
ATOM 889 O O . LEU A 1 113 ? 32.875 -24.094 -9.258 1 60.62 113 LEU A O 1
ATOM 893 N N . ARG A 1 114 ? 33.438 -25.703 -7.777 1 59.09 114 ARG A N 1
ATOM 894 C CA . ARG A 1 114 ? 34.844 -25.469 -8.047 1 59.09 114 ARG A CA 1
ATOM 895 C C . ARG A 1 114 ? 35.344 -26.266 -9.25 1 59.09 114 ARG A C 1
ATOM 897 O O . ARG A 1 114 ? 36.344 -25.938 -9.867 1 59.09 114 ARG A O 1
ATOM 904 N N . ARG A 1 115 ? 34.531 -27.25 -9.578 1 62.69 115 ARG A N 1
ATOM 905 C CA . ARG A 1 115 ? 34.906 -28.047 -10.742 1 62.69 115 ARG A CA 1
ATOM 906 C C . ARG A 1 115 ? 34.281 -27.484 -12.016 1 62.69 115 ARG A C 1
ATOM 908 O O . ARG A 1 115 ? 33.125 -27.75 -12.344 1 62.69 115 ARG A O 1
ATOM 915 N N . LYS A 1 116 ? 35 -26.703 -12.742 1 63 116 LYS A N 1
ATOM 916 C CA . LYS A 1 116 ? 34.594 -25.984 -13.945 1 63 116 LYS A CA 1
ATOM 917 C C . LYS A 1 116 ? 34.031 -26.953 -14.984 1 63 116 LYS A C 1
ATOM 919 O O . LYS A 1 116 ? 33.062 -26.625 -15.672 1 63 116 LYS A O 1
ATOM 924 N N . ASP A 1 117 ? 34.594 -28.125 -15 1 67.5 117 ASP A N 1
ATOM 925 C CA . ASP A 1 117 ? 34.156 -29.078 -16 1 67.5 117 ASP A CA 1
ATOM 926 C C . ASP A 1 117 ? 32.719 -29.562 -15.703 1 67.5 117 ASP A C 1
ATOM 928 O O . ASP A 1 117 ? 31.922 -29.719 -16.609 1 67.5 117 ASP A O 1
ATOM 932 N N . VAL A 1 118 ? 32.531 -29.734 -14.469 1 71.38 118 VAL A N 1
ATOM 933 C CA . VAL A 1 118 ? 31.203 -30.219 -14.07 1 71.38 118 VAL A CA 1
ATOM 934 C C . VAL A 1 118 ? 30.156 -29.141 -14.312 1 71.38 118 VAL A C 1
ATOM 936 O O . VAL A 1 118 ? 29.062 -29.422 -14.812 1 71.38 118 VAL A O 1
ATOM 939 N N . VAL A 1 119 ? 30.562 -27.984 -14.078 1 69.25 119 VAL A N 1
ATOM 940 C CA . VAL A 1 119 ? 29.641 -26.875 -14.25 1 69.25 119 VAL A CA 1
ATOM 941 C C . VAL A 1 119 ? 29.359 -26.656 -15.734 1 69.25 119 VAL A C 1
ATOM 943 O O . VAL A 1 119 ? 28.203 -26.453 -16.125 1 69.25 119 VAL A O 1
ATOM 946 N N . GLU A 1 120 ? 30.359 -26.797 -16.469 1 72 120 GLU A N 1
ATOM 947 C CA . GLU A 1 120 ? 30.188 -26.609 -17.906 1 72 120 GLU A CA 1
ATOM 948 C C . GLU A 1 120 ? 29.297 -27.703 -18.516 1 72 120 GLU A C 1
ATOM 950 O O . GLU A 1 120 ? 28.5 -27.438 -19.406 1 72 120 GLU A O 1
ATOM 955 N N . ASP A 1 121 ? 29.469 -28.828 -18.016 1 76.25 121 ASP A N 1
ATOM 956 C CA . ASP A 1 121 ? 28.656 -29.922 -18.5 1 76.25 121 ASP A CA 1
ATOM 957 C C . ASP A 1 121 ? 27.188 -29.719 -18.156 1 76.25 121 ASP A C 1
ATOM 959 O O . ASP A 1 121 ? 26.297 -29.969 -18.984 1 76.25 121 ASP A O 1
ATOM 963 N N . LYS A 1 122 ? 27.016 -29.281 -16.984 1 72.19 122 LYS A N 1
ATOM 964 C CA . LYS A 1 122 ? 25.641 -29.047 -16.547 1 72.19 122 LYS A CA 1
ATOM 965 C C . LYS A 1 122 ? 25 -27.906 -17.344 1 72.19 122 LYS A C 1
ATOM 967 O O . LYS A 1 122 ? 23.828 -28 -17.734 1 72.19 122 LYS A O 1
ATOM 972 N N . VAL A 1 123 ? 25.781 -26.953 -17.609 1 69.69 123 VAL A N 1
ATOM 973 C CA . VAL A 1 123 ? 25.281 -25.812 -18.391 1 69.69 123 VAL A CA 1
ATOM 974 C C . VAL A 1 123 ? 24.922 -26.281 -19.797 1 69.69 123 VAL A C 1
ATOM 976 O O . VAL A 1 123 ? 23.891 -25.891 -20.344 1 69.69 123 VAL A O 1
ATOM 979 N N . ARG A 1 124 ? 25.766 -27.047 -20.344 1 76.19 124 ARG A N 1
ATOM 980 C CA . ARG A 1 124 ? 25.531 -27.562 -21.688 1 76.19 124 ARG A CA 1
ATOM 981 C C . ARG A 1 124 ? 24.25 -28.391 -21.734 1 76.19 124 ARG A C 1
ATOM 983 O O . ARG A 1 124 ? 23.438 -28.219 -22.641 1 76.19 124 ARG A O 1
ATOM 990 N N . LYS A 1 125 ? 24.078 -29.203 -20.797 1 76.25 125 LYS A N 1
ATOM 991 C CA . LYS A 1 125 ? 22.891 -30.047 -20.766 1 76.25 125 LYS A CA 1
ATOM 992 C C . LYS A 1 125 ? 21.625 -29.203 -20.578 1 76.25 125 LYS A C 1
ATOM 994 O O . LYS A 1 125 ? 20.594 -29.5 -21.188 1 76.25 125 LYS A O 1
ATOM 999 N N . LEU A 1 126 ? 21.719 -28.281 -19.797 1 71.5 126 LEU A N 1
ATOM 1000 C CA . LEU A 1 126 ? 20.594 -27.391 -19.594 1 71.5 126 LEU A CA 1
ATOM 1001 C C . LEU A 1 126 ? 20.234 -26.641 -20.875 1 71.5 126 LEU A C 1
ATOM 1003 O O . LEU A 1 126 ? 19.047 -26.484 -21.188 1 71.5 126 LEU A O 1
ATOM 1007 N N . GLN A 1 127 ? 21.25 -26.25 -21.5 1 69.88 127 GLN A N 1
ATOM 1008 C CA . GLN A 1 127 ? 21.031 -25.547 -22.766 1 69.88 127 GLN A CA 1
ATOM 1009 C C . GLN A 1 127 ? 20.328 -26.453 -23.781 1 69.88 127 GLN A C 1
ATOM 1011 O O . GLN A 1 127 ? 19.422 -26 -24.5 1 69.88 127 GLN A O 1
ATOM 1016 N N . GLU A 1 128 ? 20.703 -27.594 -23.797 1 74.94 128 GLU A N 1
ATOM 1017 C CA . GLU A 1 128 ? 20.094 -28.547 -24.703 1 74.94 128 GLU A CA 1
ATOM 1018 C C . GLU A 1 128 ? 18.625 -28.781 -24.375 1 74.94 128 GLU A C 1
ATOM 1020 O O . GLU A 1 128 ? 17.781 -28.844 -25.266 1 74.94 128 GLU A O 1
ATOM 1025 N N . GLN A 1 129 ? 18.406 -28.938 -23.141 1 70.88 129 GLN A N 1
ATOM 1026 C CA . GLN A 1 129 ? 17.031 -29.141 -22.719 1 70.88 129 GL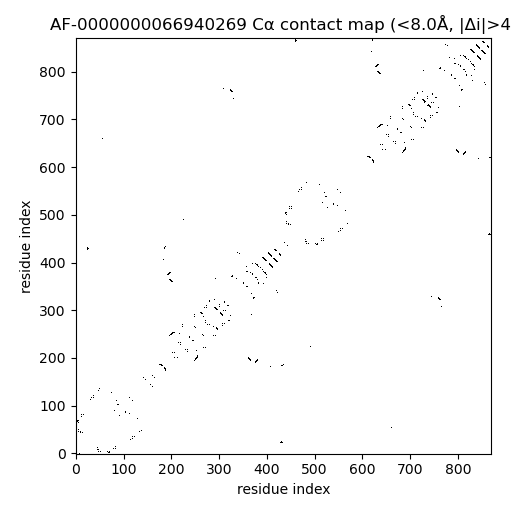N A CA 1
ATOM 1027 C C . GLN A 1 129 ? 16.172 -27.922 -23.016 1 70.88 129 GLN A C 1
ATOM 1029 O O . GLN A 1 129 ? 15.023 -28.047 -23.422 1 70.88 129 GLN A O 1
ATOM 1034 N N . THR A 1 130 ? 16.734 -26.812 -22.797 1 67.75 130 THR A N 1
ATOM 1035 C CA . THR A 1 130 ? 16.016 -25.578 -23.094 1 67.75 130 THR A CA 1
ATOM 1036 C C . THR A 1 130 ? 15.672 -25.484 -24.562 1 67.75 130 THR A C 1
ATOM 1038 O O . THR A 1 130 ? 14.562 -25.094 -24.938 1 67.75 130 THR A O 1
ATOM 1041 N N . GLU A 1 131 ? 16.578 -25.891 -25.312 1 66.81 131 GLU A N 1
ATOM 1042 C CA . GLU A 1 131 ? 16.344 -25.875 -26.75 1 66.81 131 GLU A CA 1
ATOM 1043 C C . GLU A 1 131 ? 15.266 -26.891 -27.141 1 66.81 131 GLU A C 1
ATOM 1045 O O . GLU A 1 131 ? 14.422 -26.594 -27.984 1 66.81 131 GLU A O 1
ATOM 1050 N N . TRP A 1 132 ? 15.344 -27.938 -26.516 1 70.81 132 TRP A N 1
ATOM 1051 C CA . TRP A 1 132 ? 14.359 -28.969 -26.797 1 70.81 132 TRP A CA 1
ATOM 1052 C C . TRP A 1 132 ? 12.953 -28.516 -26.422 1 70.81 132 TRP A C 1
ATOM 1054 O O . TRP A 1 132 ? 12.016 -28.672 -27.203 1 70.81 132 TRP A O 1
ATOM 1064 N N . ILE A 1 133 ? 12.758 -28.016 -25.281 1 67.81 133 ILE A N 1
ATOM 1065 C CA . ILE A 1 133 ? 11.453 -27.547 -24.828 1 67.81 133 ILE A CA 1
ATOM 1066 C C . ILE A 1 133 ? 10.969 -26.406 -25.734 1 67.81 133 ILE A C 1
ATOM 1068 O O . ILE A 1 133 ? 9.781 -26.328 -26.062 1 67.81 133 ILE A O 1
ATOM 1072 N N . SER A 1 134 ? 11.898 -25.641 -26.062 1 63.06 134 SER A N 1
ATOM 1073 C CA . SER A 1 134 ? 11.539 -24.547 -26.953 1 63.06 134 SER A CA 1
ATOM 1074 C C . SER A 1 134 ? 10.977 -25.062 -28.266 1 63.06 134 SER A C 1
ATOM 1076 O O . SER A 1 134 ? 9.977 -24.531 -28.781 1 63.06 134 SER A O 1
ATOM 1078 N N . LYS A 1 135 ? 11.586 -26.031 -28.703 1 64.31 135 LYS A N 1
ATOM 1079 C CA . LYS A 1 135 ? 11.125 -26.641 -29.938 1 64.31 135 LYS A CA 1
ATOM 1080 C C . LYS A 1 135 ? 9.75 -27.281 -29.766 1 64.31 135 LYS A C 1
ATOM 1082 O O . LYS A 1 135 ? 8.891 -27.172 -30.641 1 64.31 135 LYS A O 1
ATOM 1087 N N . ARG A 1 136 ? 9.578 -27.891 -28.719 1 63.59 136 ARG A N 1
ATOM 1088 C CA . ARG A 1 136 ? 8.297 -28.531 -28.438 1 63.59 136 ARG A CA 1
ATOM 1089 C C . ARG A 1 136 ? 7.188 -27.5 -28.297 1 63.59 136 ARG A C 1
ATOM 1091 O O . ARG A 1 136 ? 6.074 -27.703 -28.781 1 63.59 136 ARG A O 1
ATOM 1098 N N . LEU A 1 137 ? 7.469 -26.531 -27.516 1 61.5 137 LEU A N 1
ATOM 1099 C CA . LEU A 1 137 ? 6.496 -25.453 -27.359 1 61.5 137 LEU A CA 1
ATOM 1100 C C . LEU A 1 137 ? 6.074 -24.906 -28.719 1 61.5 137 LEU A C 1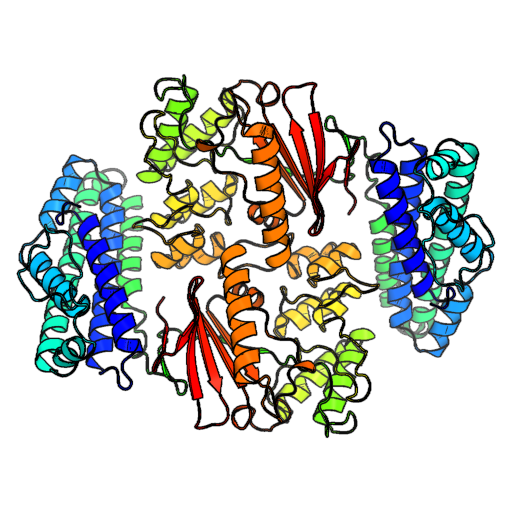
ATOM 1102 O O . LEU A 1 137 ? 4.887 -24.656 -28.953 1 61.5 137 LEU A O 1
ATOM 1106 N N . VAL A 1 138 ? 7.094 -24.812 -29.469 1 59.47 138 VAL A N 1
ATOM 1107 C CA . VAL A 1 138 ? 6.82 -24.312 -30.812 1 59.47 138 VAL A CA 1
ATOM 1108 C C . VAL A 1 138 ? 5.949 -25.312 -31.578 1 59.47 138 VAL A C 1
ATOM 1110 O O . VAL A 1 138 ? 4.977 -24.922 -32.219 1 59.47 138 VAL A O 1
ATOM 1113 N N . ASN A 1 139 ? 6.266 -26.531 -31.375 1 58.5 139 ASN A N 1
ATOM 1114 C CA . ASN A 1 139 ? 5.527 -27.578 -32.094 1 58.5 139 ASN A CA 1
ATOM 1115 C C . ASN A 1 139 ? 4.098 -27.703 -31.562 1 58.5 139 ASN A C 1
ATOM 1117 O O . ASN A 1 139 ? 3.154 -27.797 -32.344 1 58.5 139 ASN A O 1
ATOM 1121 N N . GLU A 1 140 ? 3.977 -27.844 -30.281 1 57.5 140 GLU A N 1
ATOM 1122 C CA . GLU A 1 140 ? 2.654 -27.984 -29.688 1 57.5 140 GLU A CA 1
ATOM 1123 C C . GLU A 1 140 ? 1.772 -26.781 -29.984 1 57.5 140 GLU A C 1
ATOM 1125 O O . GLU A 1 140 ? 0.575 -26.922 -30.25 1 57.5 140 GLU A O 1
ATOM 1130 N N . TYR A 1 141 ? 2.336 -25.766 -29.859 1 52.06 141 TYR A N 1
ATOM 1131 C CA . TYR A 1 141 ? 1.598 -24.562 -30.219 1 52.06 141 TYR A CA 1
ATOM 1132 C C . TYR A 1 141 ? 1.149 -24.609 -31.672 1 52.06 141 TYR A C 1
ATOM 1134 O O . TYR A 1 141 ? 0.02 -24.234 -32 1 52.06 141 TYR A O 1
ATOM 1142 N N . LEU A 1 142 ? 2.072 -25.156 -32.438 1 52.59 142 LEU A N 1
ATOM 1143 C CA . LEU A 1 142 ? 1.771 -25.344 -33.844 1 52.59 142 LEU A CA 1
ATOM 1144 C C . LEU A 1 142 ? 0.678 -26.375 -34.031 1 52.59 142 LEU A C 1
ATOM 1146 O O . LEU A 1 142 ? -0.199 -26.219 -34.875 1 52.59 142 LEU A O 1
ATOM 1150 N N . PHE A 1 143 ? 0.753 -27.391 -33.312 1 50.41 143 PHE A N 1
ATOM 1151 C CA . PHE A 1 143 ? -0.236 -28.453 -33.438 1 50.41 143 PHE A CA 1
ATOM 1152 C C . PHE A 1 143 ? -1.608 -27.984 -33 1 50.41 143 PHE A C 1
ATOM 1154 O O . PHE A 1 143 ? -2.619 -28.266 -33.625 1 50.41 143 PHE A O 1
ATOM 1161 N N . GLU A 1 144 ? -1.725 -27.656 -31.75 1 48.03 144 GLU A N 1
ATOM 1162 C CA . GLU A 1 144 ? -3.006 -27.234 -31.188 1 48.03 144 GLU A CA 1
ATOM 1163 C C . GLU A 1 144 ? -3.676 -26.188 -32.094 1 48.03 144 GLU A C 1
ATOM 1165 O O . GLU A 1 144 ? -4.898 -26.188 -32.25 1 48.03 144 GLU A O 1
ATOM 1170 N N . HIS A 1 145 ? -2.908 -25.312 -32.531 1 45.31 145 HIS A N 1
ATOM 1171 C CA . HIS A 1 145 ? -3.494 -24.266 -33.344 1 45.31 145 HIS A CA 1
ATOM 1172 C C . HIS A 1 145 ? -3.566 -24.688 -34.812 1 45.31 145 HIS A C 1
ATOM 1174 O O . HIS A 1 145 ? -4.086 -23.953 -35.656 1 45.31 145 HIS A O 1
ATOM 1180 N N . HIS A 1 146 ? -2.965 -25.812 -35.094 1 46.12 146 HIS A N 1
ATOM 1181 C CA . HIS A 1 146 ? -3.109 -26.328 -36.438 1 46.12 146 HIS A CA 1
ATOM 1182 C C . HIS A 1 146 ? -4.566 -26.641 -36.75 1 46.12 146 HIS A C 1
ATOM 1184 O O . HIS A 1 146 ? -5.062 -26.312 -37.844 1 46.12 146 HIS A O 1
ATOM 1190 N N . GLN A 1 147 ? -5.152 -27.5 -35.906 1 43.81 147 GLN A N 1
ATOM 1191 C CA . GLN A 1 147 ? -6.523 -27.828 -36.281 1 43.81 147 GLN A CA 1
ATOM 1192 C C . GLN A 1 147 ? -7.41 -26.578 -36.25 1 43.81 147 GLN A C 1
ATOM 1194 O O . GLN A 1 147 ? -8.297 -26.422 -37.094 1 43.81 147 GLN A O 1
ATOM 1199 N N . GLN A 1 148 ? -7.383 -25.688 -35.219 1 42 148 GLN A N 1
ATOM 1200 C CA . GLN A 1 148 ? -8.102 -24.422 -35.344 1 42 148 GLN A CA 1
ATOM 1201 C C . GLN A 1 148 ? -7.371 -23.453 -36.281 1 42 148 GLN A C 1
ATOM 1203 O O . GLN A 1 148 ? -7.988 -22.562 -36.875 1 42 148 GLN A O 1
ATOM 1208 N N . LEU A 1 149 ? -6.066 -23.422 -36.5 1 41.34 149 LEU A N 1
ATOM 1209 C CA . LEU A 1 149 ? -5.234 -22.719 -37.469 1 41.34 149 LEU A CA 1
ATOM 1210 C C . LEU A 1 149 ? -5.555 -23.156 -38.875 1 41.34 149 LEU A C 1
ATOM 1212 O O . LEU A 1 149 ? -5.406 -22.375 -39.844 1 41.34 149 LEU A O 1
ATOM 1216 N N . SER A 1 150 ? -5.707 -24.312 -39.25 1 39.44 150 SER A N 1
ATOM 1217 C CA . SER A 1 150 ? -6.125 -24.656 -40.625 1 39.44 150 SER A CA 1
ATOM 1218 C C . SER A 1 150 ? -7.391 -23.891 -41 1 39.44 150 SER A C 1
ATOM 1220 O O . SER A 1 150 ? -7.625 -23.641 -42.188 1 39.44 150 SER A O 1
ATOM 1222 N N . GLN A 1 151 ? -8.508 -23.719 -40.344 1 40.81 151 GLN A N 1
ATOM 1223 C CA . GLN A 1 151 ? -9.578 -22.984 -41 1 40.81 151 GLN A CA 1
ATOM 1224 C C . GLN A 1 151 ? -9.266 -21.5 -41.094 1 40.81 151 GLN A C 1
ATOM 1226 O O . GLN A 1 151 ? -9.734 -20.812 -42 1 40.81 151 GLN A O 1
ATOM 1231 N N . ASN A 1 152 ? -8.828 -20.359 -40.156 1 38.44 152 ASN A N 1
ATOM 1232 C CA . ASN A 1 152 ? -8.359 -19.016 -40.469 1 38.44 152 ASN A CA 1
ATOM 1233 C C . ASN A 1 152 ? -6.859 -18.859 -40.219 1 38.44 152 ASN A C 1
ATOM 1235 O O . ASN A 1 152 ? -6.402 -18.875 -39.094 1 38.44 152 ASN A O 1
ATOM 1239 N N . SER A 1 153 ? -5.871 -19.078 -41.094 1 41.12 153 SER A N 1
ATOM 1240 C CA . SER A 1 153 ? -4.434 -19 -41.312 1 41.12 153 SER A CA 1
ATOM 1241 C C . SER A 1 153 ? -3.836 -17.766 -40.656 1 41.12 153 SER A C 1
ATOM 1243 O O . SER A 1 153 ? -2.729 -17.812 -40.125 1 41.12 153 SER A O 1
ATOM 1245 N N . LYS A 1 154 ? -4.484 -16.656 -40.781 1 41.44 154 LYS A N 1
ATOM 1246 C CA . LYS A 1 154 ? -3.959 -15.375 -40.312 1 41.44 154 LYS A CA 1
ATOM 1247 C C . LYS A 1 154 ? -3.82 -15.359 -38.781 1 41.44 154 LYS A C 1
ATOM 1249 O O . LYS A 1 154 ? -2.83 -14.859 -38.25 1 41.44 154 LYS A O 1
ATOM 1254 N N . GLN A 1 155 ? -4.805 -15.93 -38.156 1 41.22 155 GLN A N 1
ATOM 1255 C CA . GLN A 1 155 ? -4.766 -15.875 -36.688 1 41.22 155 GLN A CA 1
ATOM 1256 C C . GLN A 1 155 ? -3.686 -16.797 -36.125 1 41.22 155 GLN A C 1
ATOM 1258 O O . GLN A 1 155 ? -3.023 -16.453 -35.156 1 41.22 155 GLN A O 1
ATOM 1263 N N . VAL A 1 156 ? -3.32 -17.781 -36.844 1 42.09 156 VAL A N 1
ATOM 1264 C CA . VAL A 1 156 ? -2.234 -18.672 -36.469 1 42.09 156 VAL A CA 1
ATOM 1265 C C . VAL A 1 156 ? -0.897 -17.953 -36.594 1 42.09 156 VAL A C 1
ATOM 1267 O O . VAL A 1 156 ? -0.049 -18.031 -35.688 1 42.09 156 VAL A O 1
ATOM 1270 N N . SER A 1 157 ? -0.771 -17.312 -37.656 1 41 157 SER A N 1
ATOM 1271 C CA . SER A 1 157 ? 0.446 -16.516 -37.812 1 41 157 SER A CA 1
ATOM 1272 C C . SER A 1 157 ? 0.583 -15.469 -36.719 1 41 157 SER A C 1
ATOM 1274 O O . SER A 1 157 ? 1.675 -15.266 -36.188 1 41 157 SER A O 1
ATOM 1276 N N . GLN A 1 158 ? -0.469 -14.867 -36.312 1 42.62 158 GLN A N 1
ATOM 1277 C CA . GLN A 1 158 ? -0.402 -13.844 -35.281 1 42.62 158 GLN A CA 1
ATOM 1278 C C . GLN A 1 158 ? -0.119 -14.477 -33.906 1 42.62 158 GLN A C 1
ATOM 1280 O O . GLN A 1 158 ? 0.63 -13.914 -33.094 1 42.62 158 GLN A O 1
ATOM 1285 N N . ILE A 1 159 ? -0.608 -15.617 -33.719 1 42.75 159 ILE A N 1
ATOM 1286 C CA . ILE A 1 159 ? -0.316 -16.297 -32.469 1 42.75 159 ILE A CA 1
ATOM 1287 C C . ILE A 1 159 ? 1.123 -16.812 -32.469 1 42.75 159 ILE A C 1
ATOM 1289 O O . ILE A 1 159 ? 1.842 -16.672 -31.484 1 42.75 159 ILE A O 1
ATOM 1293 N N . LEU A 1 160 ? 1.506 -17.375 -33.625 1 42.84 160 LEU A N 1
ATOM 1294 C CA . LEU A 1 160 ? 2.91 -17.766 -33.75 1 42.84 160 LEU A CA 1
ATOM 1295 C C . LEU A 1 160 ? 3.818 -16.547 -33.594 1 42.84 160 LEU A C 1
ATOM 1297 O O . LEU A 1 160 ? 4.836 -16.625 -32.906 1 42.84 160 LEU A O 1
ATOM 1301 N N . ASP A 1 161 ? 3.412 -15.523 -34.188 1 42.5 161 ASP A N 1
ATOM 1302 C CA . ASP A 1 161 ? 4.188 -14.297 -34.031 1 42.5 161 ASP A CA 1
ATOM 1303 C C . ASP A 1 161 ? 4.176 -13.836 -32.562 1 42.5 161 ASP A C 1
ATOM 1305 O O . ASP A 1 161 ? 5.191 -13.367 -32.031 1 42.5 161 ASP A O 1
ATOM 1309 N N . LEU A 1 162 ? 3.096 -14.047 -31.812 1 42.16 162 LEU A N 1
ATOM 1310 C CA . LEU A 1 162 ? 3.043 -13.672 -30.406 1 42.16 162 LEU A CA 1
ATOM 1311 C C . LEU A 1 162 ? 3.855 -14.648 -29.562 1 42.16 162 LEU A C 1
ATOM 1313 O O . LEU A 1 162 ? 4.617 -14.227 -28.688 1 42.16 162 LEU A O 1
ATOM 1317 N N . ILE A 1 163 ? 3.732 -15.922 -29.781 1 45.47 163 ILE A N 1
ATOM 1318 C CA . ILE A 1 163 ? 4.543 -16.891 -29.047 1 45.47 163 ILE A CA 1
ATOM 1319 C C . ILE A 1 163 ? 6.02 -16.672 -29.359 1 45.47 163 ILE A C 1
ATOM 1321 O O . ILE A 1 163 ? 6.859 -16.688 -28.453 1 45.47 163 ILE A O 1
ATOM 1325 N N . MET A 1 164 ? 6.277 -16.594 -30.672 1 43.41 164 MET A N 1
ATOM 1326 C CA . MET A 1 164 ? 7.656 -16.297 -31.047 1 43.41 164 MET A CA 1
ATOM 1327 C C . MET A 1 164 ? 8.102 -14.961 -30.469 1 43.41 164 MET A C 1
ATOM 1329 O O . MET A 1 164 ? 9.234 -14.82 -30.016 1 43.41 164 MET A O 1
ATOM 1333 N N . SER A 1 165 ? 7.25 -13.977 -30.469 1 43.34 165 SER A N 1
ATOM 1334 C CA . SER A 1 165 ? 7.605 -12.703 -29.859 1 43.34 165 SER A CA 1
ATOM 1335 C C . SER A 1 165 ? 7.742 -12.828 -28.344 1 43.34 165 SER A C 1
ATOM 1337 O O . SER A 1 165 ? 8.617 -12.203 -27.75 1 43.34 165 SER A O 1
ATOM 1339 N N . VAL A 1 166 ? 6.918 -13.625 -27.688 1 43.19 166 VAL A N 1
ATOM 1340 C CA . VAL A 1 166 ? 7.043 -13.883 -26.25 1 43.19 166 VAL A CA 1
ATOM 1341 C C . VAL A 1 166 ? 8.289 -14.719 -25.984 1 43.19 166 VAL A C 1
ATOM 1343 O O . VAL A 1 166 ? 9.039 -14.445 -25.047 1 43.19 166 VAL A O 1
ATOM 1346 N N . ALA A 1 167 ? 8.477 -15.938 -26.672 1 42.38 167 ALA A N 1
ATOM 1347 C CA . ALA A 1 167 ? 9.719 -16.703 -26.531 1 42.38 167 ALA A CA 1
ATOM 1348 C C . ALA A 1 167 ? 10.938 -15.828 -26.844 1 42.38 167 ALA A C 1
ATOM 1350 O O . ALA A 1 167 ? 11.945 -15.891 -26.141 1 42.38 167 ALA A O 1
ATOM 1351 N N . LEU A 1 168 ? 10.875 -15.125 -27.953 1 40.66 168 LEU A N 1
ATOM 1352 C CA . LEU A 1 168 ? 11.953 -14.227 -28.344 1 40.66 168 LEU A CA 1
ATOM 1353 C C . LEU A 1 168 ? 12.039 -13.039 -27.406 1 40.66 168 LEU A C 1
ATOM 1355 O O . LEU A 1 168 ? 13.125 -12.492 -27.172 1 40.66 168 LEU A O 1
ATOM 1359 N N . LYS A 1 169 ? 10.945 -12.477 -26.969 1 41.47 169 LYS A N 1
ATOM 1360 C CA . LYS A 1 169 ? 11.031 -11.391 -25.984 1 41.47 169 LYS A CA 1
ATOM 1361 C C . LYS A 1 169 ? 11.641 -11.875 -24.672 1 41.47 169 LYS A C 1
ATOM 1363 O O . LYS A 1 169 ? 12.266 -11.102 -23.953 1 41.47 169 LYS A O 1
ATOM 1368 N N . LEU A 1 170 ? 11.43 -13.07 -24.234 1 40.5 170 LEU A N 1
ATOM 1369 C CA . LEU A 1 170 ? 12.203 -13.586 -23.109 1 40.5 170 LEU A CA 1
ATOM 1370 C C . LEU A 1 170 ? 13.695 -13.523 -23.391 1 40.5 170 LEU A C 1
ATOM 1372 O O . LEU A 1 170 ? 14.5 -13.312 -22.484 1 40.5 170 LEU A O 1
ATOM 1376 N N . ASN A 1 171 ? 14.172 -13.977 -24.625 1 37.84 171 ASN A N 1
ATOM 1377 C CA . ASN A 1 171 ? 15.578 -13.992 -25.016 1 37.84 171 ASN A CA 1
ATOM 1378 C C . ASN A 1 171 ? 16.141 -12.586 -25.141 1 37.84 171 ASN A C 1
ATOM 1380 O O . ASN A 1 171 ? 17.359 -12.398 -25.141 1 37.84 171 ASN A O 1
ATOM 1384 N N . SER A 1 172 ? 15.461 -11.758 -25.781 1 36.25 172 SER A N 1
ATOM 1385 C CA . SER A 1 172 ? 16.203 -10.625 -26.328 1 36.25 172 SER A CA 1
ATOM 1386 C C . SER A 1 172 ? 16.859 -9.812 -25.203 1 36.25 172 SER A C 1
ATOM 1388 O O . SER A 1 172 ? 17.688 -8.945 -25.469 1 36.25 172 SER A O 1
ATOM 1390 N N . ASP A 1 173 ? 16.094 -9.422 -24.172 1 38.84 173 ASP A N 1
ATOM 1391 C CA . ASP A 1 173 ? 16.984 -8.414 -23.594 1 38.84 173 ASP A CA 1
ATOM 1392 C C . ASP A 1 173 ? 18.297 -9.039 -23.141 1 38.84 173 ASP A C 1
ATOM 1394 O O . ASP A 1 173 ? 18.312 -9.953 -22.312 1 38.84 173 ASP A O 1
ATOM 1398 N N . ASN A 1 174 ? 19.188 -9.367 -24.031 1 37.53 174 ASN A N 1
ATOM 1399 C CA . ASN A 1 174 ? 20.594 -9.492 -23.688 1 37.53 174 ASN A CA 1
ATOM 1400 C C . ASN A 1 174 ? 20.891 -8.898 -22.297 1 37.53 174 ASN A C 1
ATOM 1402 O O . ASN A 1 174 ? 20.922 -7.68 -22.141 1 37.53 174 ASN A O 1
ATOM 1406 N N . LEU A 1 175 ? 20.391 -9.445 -21.359 1 40.09 175 LEU A N 1
ATOM 1407 C CA . LEU A 1 175 ? 20.859 -8.977 -20.062 1 40.09 175 LEU A CA 1
ATOM 1408 C C . LEU A 1 175 ? 22.375 -8.781 -20.078 1 40.09 175 LEU A C 1
ATOM 1410 O O . LEU A 1 175 ? 23.125 -9.711 -20.422 1 40.09 175 LEU A O 1
ATOM 1414 N N . PRO A 1 176 ? 22.875 -7.711 -20.391 1 40.72 176 PRO A N 1
ATOM 1415 C CA . PRO A 1 176 ? 24.328 -7.609 -20.219 1 40.72 176 PRO A CA 1
ATOM 1416 C C . PRO A 1 176 ? 24.844 -8.477 -19.062 1 40.72 176 PRO A C 1
ATOM 1418 O O . PRO A 1 176 ? 24.078 -8.812 -18.156 1 40.72 176 PRO A O 1
ATOM 1421 N N . SER A 1 177 ? 25.844 -9.242 -19.219 1 42.38 177 SER A N 1
ATOM 1422 C CA . SER A 1 177 ? 26.547 -10.023 -18.188 1 42.38 177 SER A CA 1
ATOM 1423 C C . SER A 1 177 ? 26.516 -9.312 -16.844 1 42.38 177 SER A C 1
ATOM 1425 O O . SER A 1 177 ? 27.047 -8.211 -16.703 1 42.38 177 SER A O 1
ATOM 1427 N N . PRO A 1 178 ? 25.5 -9.586 -16.094 1 45.78 178 PRO A N 1
ATOM 1428 C CA . PRO A 1 178 ? 25.359 -8.906 -14.797 1 45.78 178 PRO A CA 1
ATOM 1429 C C . PRO A 1 178 ? 26.656 -8.922 -13.984 1 45.78 178 PRO A C 1
ATOM 1431 O O . PRO A 1 178 ? 27.359 -9.945 -13.945 1 45.78 178 PRO A O 1
ATOM 1434 N N . ARG A 1 179 ? 27.484 -7.98 -14.008 1 50.88 179 ARG A N 1
ATOM 1435 C CA . ARG A 1 179 ? 28.625 -7.828 -13.125 1 50.88 179 ARG A CA 1
ATOM 1436 C C . ARG A 1 179 ? 28.203 -7.336 -11.75 1 50.88 179 ARG A C 1
ATOM 1438 O O . ARG A 1 179 ? 27.156 -6.699 -11.609 1 50.88 179 ARG A O 1
ATOM 1445 N N . PHE A 1 180 ? 28.734 -8.07 -10.82 1 52.88 180 PHE A N 1
ATOM 1446 C CA . PHE A 1 180 ? 28.609 -7.527 -9.469 1 52.88 180 PHE A CA 1
ATOM 1447 C C . PHE A 1 180 ? 29.016 -6.059 -9.43 1 52.88 180 PHE A C 1
ATOM 1449 O O . PHE A 1 180 ? 30 -5.668 -10.047 1 52.88 180 PHE A O 1
ATOM 1456 N N . ASP A 1 181 ? 28.094 -5.316 -8.977 1 56.44 181 ASP A N 1
ATOM 1457 C CA . ASP A 1 181 ? 28.453 -3.91 -8.812 1 56.44 181 ASP A CA 1
ATOM 1458 C C . ASP A 1 181 ? 29.438 -3.721 -7.672 1 56.44 181 ASP A C 1
ATOM 1460 O O . ASP A 1 181 ? 29.922 -4.695 -7.094 1 56.44 181 ASP A O 1
ATOM 1464 N N . ASP A 1 182 ? 29.891 -2.588 -7.508 1 51.91 182 ASP A N 1
ATOM 1465 C CA . ASP A 1 182 ? 30.891 -2.25 -6.508 1 51.91 182 ASP A CA 1
ATOM 1466 C C . ASP A 1 182 ? 30.406 -2.604 -5.102 1 51.91 182 ASP A C 1
ATOM 1468 O O . ASP A 1 182 ? 31.219 -2.742 -4.18 1 51.91 182 ASP A O 1
ATOM 1472 N N . ASN A 1 183 ? 29.125 -2.846 -5.008 1 56.62 183 ASN A N 1
ATOM 1473 C CA . ASN A 1 183 ? 28.594 -3.174 -3.688 1 56.62 183 ASN A CA 1
ATOM 1474 C C . ASN A 1 183 ? 28.391 -4.68 -3.52 1 56.62 183 ASN A C 1
ATOM 1476 O O . ASN A 1 183 ? 27.891 -5.133 -2.488 1 56.62 183 ASN A O 1
ATOM 1480 N N . GLY A 1 184 ? 28.906 -5.359 -4.527 1 56.88 184 GLY A N 1
ATOM 1481 C CA . GLY A 1 184 ? 28.781 -6.805 -4.457 1 56.88 184 GLY A CA 1
ATOM 1482 C C . GLY A 1 184 ? 27.375 -7.301 -4.738 1 56.88 184 GLY A C 1
ATOM 1483 O O . GLY A 1 184 ? 26.984 -8.383 -4.285 1 56.88 184 GLY A O 1
ATOM 1484 N N . VAL A 1 185 ? 26.594 -6.391 -5.23 1 60.91 185 VAL A N 1
ATOM 1485 C CA . VAL A 1 185 ? 25.234 -6.801 -5.559 1 60.91 185 VAL A CA 1
ATOM 1486 C C . VAL A 1 185 ? 25.125 -7.094 -7.051 1 60.91 185 VAL A C 1
ATOM 1488 O O . VAL A 1 185 ? 25.5 -6.262 -7.883 1 60.91 185 VAL A O 1
ATOM 1491 N N . TYR A 1 186 ? 24.844 -8.305 -7.262 1 63.28 186 TYR A N 1
ATOM 1492 C CA . TYR A 1 186 ? 24.578 -8.711 -8.641 1 63.28 186 TYR A CA 1
ATOM 1493 C C . TYR A 1 186 ? 23.109 -8.508 -8.984 1 63.28 186 TYR A C 1
ATOM 1495 O O . TYR A 1 186 ? 22.219 -9 -8.281 1 63.28 186 TYR A O 1
ATOM 1503 N N . SER A 1 187 ? 22.891 -7.484 -9.883 1 61.88 187 SER A N 1
ATOM 1504 C CA . SER A 1 187 ? 21.531 -7.332 -10.383 1 61.88 187 SER A CA 1
ATOM 1505 C C . SER A 1 187 ? 21.5 -7.234 -11.906 1 61.88 187 SER A C 1
ATOM 1507 O O . SER A 1 187 ? 22.234 -6.438 -12.492 1 61.88 187 SER A O 1
ATOM 1509 N N . PRO A 1 188 ? 20.812 -8.133 -12.469 1 53.94 188 PRO A N 1
ATOM 1510 C CA . PRO A 1 188 ? 20.719 -8.039 -13.93 1 53.94 188 PRO A CA 1
ATOM 1511 C C . PRO A 1 188 ? 19.922 -6.828 -14.398 1 53.94 188 PRO A C 1
ATOM 1513 O O . PRO A 1 188 ? 19.922 -6.496 -15.586 1 53.94 188 PRO A O 1
ATOM 1516 N N . TYR A 1 189 ? 19.328 -6.098 -13.453 1 59.22 189 TYR A N 1
ATOM 1517 C CA . TYR A 1 189 ? 18.438 -5.016 -13.859 1 59.22 189 TYR A CA 1
ATOM 1518 C C . TYR A 1 189 ? 18.953 -3.668 -13.375 1 59.22 189 TYR A C 1
ATOM 1520 O O . TYR A 1 189 ? 19.609 -3.582 -12.328 1 59.22 189 TYR A O 1
ATOM 1528 N N . LYS A 1 190 ? 18.844 -2.742 -14.367 1 58.88 190 LYS A N 1
ATOM 1529 C CA . LYS A 1 190 ? 19.141 -1.371 -13.969 1 58.88 190 LYS A CA 1
ATOM 1530 C C . LYS A 1 190 ? 18.094 -0.834 -13.008 1 58.88 190 LYS A C 1
ATOM 1532 O O . LYS A 1 190 ? 16.891 -1.021 -13.227 1 58.88 190 LYS A O 1
ATOM 1537 N N . ALA A 1 191 ? 18.469 -0.586 -11.727 1 62.78 191 ALA A N 1
ATOM 1538 C CA . ALA A 1 191 ? 17.578 0.006 -10.734 1 62.78 191 ALA A CA 1
ATOM 1539 C C . ALA A 1 191 ? 17.828 1.504 -10.594 1 62.78 191 ALA A C 1
ATOM 1541 O O . ALA A 1 191 ? 18.969 1.96 -10.703 1 62.78 191 ALA A O 1
ATOM 1542 N N . GLU A 1 192 ? 16.734 2.268 -10.578 1 74.12 192 GLU A N 1
ATOM 1543 C CA . GLU A 1 192 ? 16.859 3.697 -10.305 1 74.12 192 GLU A CA 1
ATOM 1544 C C . GLU A 1 192 ? 17.344 3.949 -8.883 1 74.12 192 GLU A C 1
ATOM 1546 O O . GLU A 1 192 ? 16.859 3.322 -7.938 1 74.12 192 GLU A O 1
ATOM 1551 N N . GLY A 1 193 ? 18.406 4.691 -8.859 1 81.75 193 GLY A N 1
ATOM 1552 C CA . GLY A 1 193 ? 18.906 5.035 -7.539 1 81.75 193 GLY A CA 1
ATOM 1553 C C . GLY A 1 193 ? 18.188 6.223 -6.922 1 81.75 193 GLY A C 1
ATOM 1554 O O . GLY A 1 193 ? 18.047 7.266 -7.562 1 81.75 193 GLY A O 1
ATOM 1555 N N . ILE A 1 194 ? 17.609 5.969 -5.719 1 89.12 194 ILE A N 1
ATOM 1556 C CA . ILE A 1 194 ? 17.031 7.074 -4.973 1 89.12 194 ILE A CA 1
ATOM 1557 C C . ILE A 1 194 ? 17.781 7.277 -3.664 1 89.12 194 ILE A C 1
ATOM 1559 O O . ILE A 1 194 ? 18.359 6.332 -3.121 1 89.12 194 ILE A O 1
ATOM 1563 N N . ALA A 1 195 ? 17.891 8.516 -3.305 1 93.56 195 ALA A N 1
ATOM 1564 C CA . ALA A 1 195 ? 18.625 8.828 -2.082 1 93.56 195 ALA A CA 1
ATOM 1565 C C . ALA A 1 195 ? 17.688 9.312 -0.983 1 93.56 195 ALA A C 1
ATOM 1567 O O . ALA A 1 195 ? 16.797 10.125 -1.233 1 93.56 195 ALA A O 1
ATOM 1568 N N . TRP A 1 196 ? 17.844 8.688 0.177 1 96 196 TRP A N 1
ATOM 1569 C CA . TRP A 1 196 ? 17.109 9.094 1.369 1 96 196 TRP A CA 1
ATOM 1570 C C . TRP A 1 196 ? 17.969 9.969 2.275 1 96 196 TRP A C 1
ATOM 1572 O O . TRP A 1 196 ? 18.703 9.461 3.119 1 96 196 TRP A O 1
ATOM 1582 N N . TYR A 1 197 ? 17.875 11.242 2.078 1 95.94 197 TYR A N 1
ATOM 1583 C CA . TYR A 1 197 ? 18.547 12.18 2.977 1 95.94 197 TYR A CA 1
ATOM 1584 C C . TYR A 1 197 ? 17.688 12.461 4.207 1 95.94 197 TYR A C 1
ATOM 1586 O O . TYR A 1 197 ? 17 13.477 4.27 1 95.94 197 TYR A O 1
ATOM 1594 N N . GLY A 1 198 ? 17.812 11.648 5.23 1 95.19 198 GLY A N 1
ATOM 1595 C CA . GLY A 1 198 ? 16.859 11.602 6.332 1 95.19 198 GLY A CA 1
ATOM 1596 C C . GLY A 1 198 ? 17.25 12.484 7.5 1 95.19 198 GLY A C 1
ATOM 1597 O O . GLY A 1 198 ? 16.562 12.531 8.516 1 95.19 198 GLY A O 1
ATOM 1598 N N . GLN A 1 199 ? 18.359 13.281 7.402 1 95.81 199 GLN A N 1
ATOM 1599 C CA . GLN A 1 199 ? 18.781 14.094 8.539 1 95.81 199 GLN A CA 1
ATOM 1600 C C . GLN A 1 199 ? 17.812 15.25 8.773 1 95.81 199 GLN A C 1
ATOM 1602 O O . GLN A 1 199 ? 17.547 16.047 7.867 1 95.81 199 GLN A O 1
ATOM 1607 N N . TYR A 1 200 ? 17.266 15.352 10 1 95.69 200 TYR A N 1
ATOM 1608 C CA . TYR A 1 200 ? 16.312 16.406 10.289 1 95.69 200 TYR A CA 1
ATOM 1609 C C . TYR A 1 200 ? 16.812 17.312 11.406 1 95.69 200 TYR A C 1
ATOM 1611 O O . TYR A 1 200 ? 16.172 18.328 11.727 1 95.69 200 TYR A O 1
ATOM 1619 N N . ARG A 1 201 ? 17.891 16.969 11.953 1 95.5 201 ARG A N 1
ATOM 1620 C CA . ARG A 1 201 ? 18.531 17.781 12.977 1 95.5 201 ARG A CA 1
ATOM 1621 C C . ARG A 1 201 ? 20.062 17.766 12.812 1 95.5 201 ARG A C 1
ATOM 1623 O O . ARG A 1 201 ? 20.641 16.719 12.508 1 95.5 201 ARG A O 1
ATOM 1630 N N . CYS A 1 202 ? 20.656 18.875 13.039 1 95.56 202 CYS A N 1
ATOM 1631 C CA . CYS A 1 202 ? 22.109 18.953 12.969 1 95.56 202 CYS A CA 1
ATOM 1632 C C . CYS A 1 202 ? 22.766 18.109 14.062 1 95.56 202 CYS A C 1
ATOM 1634 O O . CYS A 1 202 ? 22.281 18.094 15.203 1 95.56 202 CYS A O 1
ATOM 1636 N N . LYS A 1 203 ? 23.844 17.422 13.68 1 94.56 203 LYS A N 1
ATOM 1637 C CA . LYS A 1 203 ? 24.672 16.719 14.648 1 94.56 203 LYS A CA 1
ATOM 1638 C C . LYS A 1 203 ? 25.5 17.703 15.477 1 94.56 203 LYS A C 1
ATOM 1640 O O . LYS A 1 203 ? 25.625 18.875 15.117 1 94.56 203 LYS A O 1
ATOM 1645 N N . PRO A 1 204 ? 25.969 17.062 16.625 1 91.81 204 PRO A N 1
ATOM 1646 C CA . PRO A 1 204 ? 26.938 17.906 17.312 1 91.81 204 PRO A CA 1
ATOM 1647 C C . PRO A 1 204 ? 28.094 18.328 16.422 1 91.81 204 PRO A C 1
ATOM 1649 O O . PRO A 1 204 ? 28.672 17.5 15.719 1 91.81 204 PRO A O 1
ATOM 1652 N N . GLY A 1 205 ? 28.359 19.562 16.344 1 90.88 205 GLY A N 1
ATOM 1653 C CA . GLY A 1 205 ? 29.422 20.062 15.492 1 90.88 205 GLY A CA 1
ATOM 1654 C C . GLY A 1 205 ? 28.922 20.672 14.195 1 90.88 205 GLY A C 1
ATOM 1655 O O . GLY A 1 205 ? 29.641 21.406 13.523 1 90.88 205 GLY A O 1
ATOM 1656 N N . GLN A 1 206 ? 27.688 20.328 13.891 1 93.56 206 GLN A N 1
ATOM 1657 C CA . GLN A 1 206 ? 27.047 20.922 12.727 1 93.56 206 GLN A CA 1
ATOM 1658 C C . GLN A 1 206 ? 26.219 22.156 13.117 1 93.56 206 GLN A C 1
ATOM 1660 O O . GLN A 1 206 ? 25.75 22.25 14.25 1 93.56 206 GLN A O 1
ATOM 1665 N N . ASP A 1 207 ? 26.188 23.078 12.109 1 92.12 207 ASP A N 1
ATOM 1666 C CA . ASP A 1 207 ? 25.469 24.328 12.391 1 92.12 207 ASP A CA 1
ATOM 1667 C C . ASP A 1 207 ? 24.734 24.828 11.148 1 92.12 207 ASP A C 1
ATOM 1669 O O . ASP A 1 207 ? 25.172 24.562 10.023 1 92.12 207 ASP A O 1
ATOM 1673 N N . LEU A 1 208 ? 23.688 25.562 11.43 1 93.06 208 LEU A N 1
ATOM 1674 C CA . LEU A 1 208 ? 22.828 26.031 10.336 1 93.06 208 LEU A CA 1
ATOM 1675 C C . LEU A 1 208 ? 23.516 27.156 9.57 1 93.06 208 LEU A C 1
ATOM 1677 O O . LEU A 1 208 ? 23.016 27.609 8.539 1 93.06 208 LEU A O 1
ATOM 1681 N N . SER A 1 209 ? 24.688 27.562 10.07 1 92.38 209 SER A N 1
ATOM 1682 C CA . SER A 1 209 ? 25.453 28.578 9.344 1 92.38 209 SER A CA 1
ATOM 1683 C C . SER A 1 209 ? 26.297 27.938 8.242 1 92.38 209 SER A C 1
ATOM 1685 O O . SER A 1 209 ? 26.734 28.625 7.316 1 92.38 209 SER A O 1
ATOM 1687 N N . MET A 1 210 ? 26.562 26.688 8.414 1 93.62 210 MET A N 1
ATOM 1688 C CA . MET A 1 210 ? 27.266 25.969 7.359 1 93.62 210 MET A CA 1
ATOM 1689 C C . MET A 1 210 ? 26.453 25.953 6.07 1 93.62 210 MET A C 1
ATOM 1691 O O . MET A 1 210 ? 25.234 25.734 6.098 1 93.62 210 MET A O 1
ATOM 1695 N N . PRO A 1 211 ? 27.062 26.156 4.965 1 93.94 211 PRO A N 1
ATOM 1696 C CA . PRO A 1 211 ? 26.344 26.344 3.699 1 93.94 211 PRO A CA 1
ATOM 1697 C C . PRO A 1 211 ? 25.375 25.188 3.402 1 93.94 211 PRO A C 1
ATOM 1699 O O . PRO A 1 211 ? 24.234 25.438 2.99 1 93.94 211 PRO A O 1
ATOM 1702 N N . TYR A 1 212 ? 25.766 23.984 3.574 1 95 212 TYR A N 1
ATOM 1703 C CA . TYR A 1 212 ? 24.922 22.828 3.275 1 95 212 TYR A CA 1
ATOM 1704 C C . TYR A 1 212 ? 23.625 22.891 4.078 1 95 212 TYR A C 1
ATOM 1706 O O . TYR A 1 212 ? 22.531 22.781 3.512 1 95 212 TYR A O 1
ATOM 1714 N N . PHE A 1 213 ? 23.75 23.062 5.359 1 95.81 213 PHE A N 1
ATOM 1715 C CA . PHE A 1 213 ? 22.594 23.047 6.246 1 95.81 213 PHE A CA 1
ATOM 1716 C C . PHE A 1 213 ? 21.781 24.328 6.109 1 95.81 213 PHE A C 1
ATOM 1718 O O . PHE A 1 213 ? 20.547 24.297 6.211 1 95.81 213 PHE A O 1
ATOM 1725 N N . ARG A 1 214 ? 22.469 25.406 5.91 1 94.81 214 ARG A N 1
ATOM 1726 C CA . ARG A 1 214 ? 21.797 26.672 5.672 1 94.81 214 ARG A CA 1
ATOM 1727 C C . ARG A 1 214 ? 20.875 26.594 4.457 1 94.81 214 ARG A C 1
ATOM 1729 O O . ARG A 1 214 ? 19.719 27.016 4.52 1 94.81 214 ARG A O 1
ATOM 1736 N N . ASP A 1 215 ? 21.406 26.078 3.422 1 96.06 215 ASP A N 1
ATOM 1737 C CA . ASP A 1 215 ? 20.656 26 2.174 1 96.06 215 ASP A CA 1
ATOM 1738 C C . ASP A 1 215 ? 19.484 25.016 2.289 1 96.06 215 ASP A C 1
ATOM 1740 O O . ASP A 1 215 ? 18.422 25.25 1.723 1 96.06 215 ASP A O 1
ATOM 1744 N N . ARG A 1 216 ? 19.688 23.922 2.961 1 95.75 216 ARG A N 1
ATOM 1745 C CA . ARG A 1 216 ? 18.609 22.969 3.199 1 95.75 216 ARG A CA 1
ATOM 1746 C C . ARG A 1 216 ? 17.469 23.625 4 1 95.75 216 ARG A C 1
ATOM 1748 O O . ARG A 1 216 ? 16.297 23.406 3.709 1 95.75 216 ARG A O 1
ATOM 1755 N N . ARG A 1 217 ? 17.844 24.328 4.977 1 95.19 217 ARG A N 1
ATOM 1756 C CA . ARG A 1 217 ? 16.859 25.031 5.773 1 95.19 217 ARG A CA 1
ATOM 1757 C C . ARG A 1 217 ? 16.094 26.062 4.93 1 95.19 217 ARG A C 1
ATOM 1759 O O . ARG A 1 217 ? 14.883 26.203 5.062 1 95.19 217 ARG A O 1
ATOM 1766 N N . LEU A 1 218 ? 16.844 26.781 4.168 1 95.88 218 LEU A N 1
ATOM 1767 C CA . LEU A 1 218 ? 16.234 27.781 3.291 1 95.88 218 LEU A CA 1
ATOM 1768 C C . LEU A 1 218 ? 15.227 27.141 2.35 1 95.88 218 LEU A C 1
ATOM 1770 O O . LEU A 1 218 ? 14.156 27.703 2.094 1 95.88 218 LEU A O 1
ATOM 1774 N N . LEU A 1 219 ? 15.539 26 1.84 1 97.06 219 LEU A N 1
ATOM 1775 C CA . LEU A 1 219 ? 14.625 25.266 0.965 1 97.06 219 LEU A CA 1
ATOM 1776 C C . LEU A 1 219 ? 13.312 24.953 1.687 1 97.06 219 LEU A C 1
ATOM 1778 O O . LEU A 1 219 ? 12.234 25.172 1.135 1 97.06 219 LEU A O 1
ATOM 1782 N N . ALA A 1 220 ? 13.445 24.469 2.865 1 95.06 220 ALA A N 1
ATOM 1783 C CA . ALA A 1 220 ? 12.266 24.125 3.656 1 95.06 220 ALA A CA 1
ATOM 1784 C C . ALA A 1 220 ? 11.43 25.375 3.939 1 95.06 220 ALA A C 1
ATOM 1786 O O . ALA A 1 220 ? 10.195 25.328 3.9 1 95.06 220 ALA A O 1
ATOM 1787 N N . GLU A 1 221 ? 12.055 26.469 4.199 1 91.94 221 GLU A N 1
ATOM 1788 C CA . GLU A 1 221 ? 11.367 27.719 4.477 1 91.94 221 GLU A CA 1
ATOM 1789 C C . GLU A 1 221 ? 10.617 28.219 3.244 1 91.94 221 GLU A C 1
ATOM 1791 O O . GLU A 1 221 ? 9.477 28.688 3.35 1 91.94 221 GLU A O 1
ATOM 1796 N N . ARG A 1 222 ? 11.266 28.156 2.135 1 93.5 222 ARG A N 1
ATOM 1797 C CA . ARG A 1 222 ? 10.625 28.562 0.897 1 93.5 222 ARG A CA 1
ATOM 1798 C C . ARG A 1 222 ? 9.406 27.703 0.593 1 93.5 222 ARG A C 1
ATOM 1800 O O . ARG A 1 222 ? 8.383 28.203 0.126 1 93.5 222 ARG A O 1
ATOM 1807 N N . ALA A 1 223 ? 9.547 26.391 0.835 1 94.44 223 ALA A N 1
ATOM 1808 C CA . ALA A 1 223 ? 8.422 25.484 0.626 1 94.44 223 ALA A CA 1
ATOM 1809 C C . ALA A 1 223 ? 7.277 25.797 1.587 1 94.44 223 ALA A C 1
ATOM 1811 O O . ALA A 1 223 ? 6.105 25.766 1.202 1 94.44 223 ALA A O 1
ATOM 1812 N N . TRP A 1 224 ? 7.656 26.109 2.775 1 89.69 224 TRP A N 1
ATOM 1813 C CA . TRP A 1 224 ? 6.652 26.391 3.795 1 89.69 224 TRP A CA 1
ATOM 1814 C C . TRP A 1 224 ? 5.809 27.594 3.404 1 89.69 224 TRP A C 1
ATOM 1816 O O . TRP A 1 224 ? 4.586 27.594 3.576 1 89.69 224 TRP A O 1
ATOM 1826 N N . VAL A 1 225 ? 6.434 28.594 2.789 1 83.62 225 VAL A N 1
ATOM 1827 C CA . VAL A 1 225 ? 5.723 29.828 2.453 1 83.62 225 VAL A CA 1
ATOM 1828 C C . VAL A 1 225 ? 5.094 29.688 1.067 1 83.62 225 VAL A C 1
ATOM 1830 O O . VAL A 1 225 ? 4.312 30.547 0.65 1 83.62 225 VAL A O 1
ATOM 1833 N N . GLY A 1 226 ? 5.414 28.688 0.329 1 87.25 226 GLY A N 1
ATOM 1834 C CA . GLY A 1 226 ? 4.836 28.469 -0.987 1 87.25 226 GLY A CA 1
ATOM 1835 C C . GLY A 1 226 ? 5.59 29.172 -2.094 1 87.25 226 GLY A C 1
ATOM 1836 O O . GLY A 1 226 ? 5.016 29.484 -3.141 1 87.25 226 GLY A O 1
ATOM 1837 N N . ASN A 1 227 ? 6.797 29.625 -1.795 1 90.19 227 ASN A N 1
ATOM 1838 C CA . ASN A 1 227 ? 7.656 30.203 -2.824 1 90.19 227 ASN A CA 1
ATOM 1839 C C . ASN A 1 227 ? 8.281 29.125 -3.697 1 90.19 227 ASN A C 1
ATOM 1841 O O . ASN A 1 227 ? 9.461 28.812 -3.545 1 90.19 227 ASN A O 1
ATOM 1845 N N . TRP A 1 228 ? 7.531 28.641 -4.664 1 93.69 228 TRP A N 1
ATOM 1846 C CA . TRP A 1 228 ? 7.922 27.469 -5.445 1 93.69 228 TRP A CA 1
ATOM 1847 C C . TRP A 1 228 ? 9.07 27.812 -6.395 1 93.69 228 TRP A C 1
ATOM 1849 O O . TRP A 1 228 ? 9.922 26.969 -6.676 1 93.69 228 TRP A O 1
ATOM 1859 N N . ASN A 1 229 ? 9.125 29.078 -6.867 1 93.38 229 ASN A N 1
ATOM 1860 C CA . ASN A 1 229 ? 10.273 29.484 -7.672 1 93.38 229 ASN A CA 1
ATOM 1861 C C . ASN A 1 229 ? 11.57 29.375 -6.879 1 93.38 229 ASN A C 1
ATOM 1863 O O . ASN A 1 229 ? 12.578 28.891 -7.395 1 93.38 229 ASN A O 1
ATOM 1867 N N . GLY A 1 230 ? 11.492 29.859 -5.656 1 96.19 230 GLY A N 1
ATOM 1868 C CA . GLY A 1 230 ? 12.648 29.734 -4.789 1 96.19 230 GLY A CA 1
ATOM 1869 C C . GLY A 1 230 ? 13.047 28.297 -4.512 1 96.19 230 GLY A C 1
ATOM 1870 O O . GLY A 1 230 ? 14.234 27.969 -4.473 1 96.19 230 GLY A O 1
ATOM 1871 N N . VAL A 1 231 ? 12.055 27.453 -4.34 1 97.31 231 VAL A N 1
ATOM 1872 C CA . VAL A 1 231 ? 12.297 26.031 -4.105 1 97.31 231 VAL A CA 1
ATOM 1873 C C . VAL A 1 231 ? 13.016 25.422 -5.305 1 97.31 231 VAL A C 1
ATOM 1875 O O . VAL A 1 231 ? 14.031 24.734 -5.148 1 97.31 231 VAL A O 1
ATOM 1878 N N . MET A 1 232 ? 12.547 25.703 -6.508 1 97.12 232 MET A N 1
ATOM 1879 C CA . MET A 1 232 ? 13.125 25.141 -7.723 1 97.12 232 MET A CA 1
ATOM 1880 C C . MET A 1 232 ? 14.555 25.641 -7.926 1 97.12 232 MET A C 1
ATOM 1882 O O . MET A 1 232 ? 15.422 24.875 -8.375 1 97.12 232 MET A O 1
ATOM 1886 N N . GLU A 1 233 ? 14.773 26.875 -7.578 1 96.88 233 GLU A N 1
ATOM 1887 C CA . GLU A 1 233 ? 16.125 27.422 -7.668 1 96.88 233 GLU A CA 1
ATOM 1888 C C . GLU A 1 233 ? 17.078 26.688 -6.738 1 96.88 233 GLU A C 1
ATOM 1890 O O . GLU A 1 233 ? 18.203 26.344 -7.137 1 96.88 233 GLU A O 1
ATOM 1895 N N . LEU A 1 234 ? 16.641 26.5 -5.574 1 97.56 234 LEU A N 1
ATOM 1896 C CA . LEU A 1 234 ? 17.484 25.844 -4.586 1 97.56 234 LEU A CA 1
ATOM 1897 C C . LEU A 1 234 ? 17.703 24.375 -4.949 1 97.56 234 LEU A C 1
ATOM 1899 O O . LEU A 1 234 ? 18.781 23.828 -4.699 1 97.56 234 LEU A O 1
ATOM 1903 N N . LEU A 1 235 ? 16.703 23.703 -5.531 1 97.25 235 LEU A N 1
ATOM 1904 C CA . LEU A 1 235 ? 16.875 22.328 -6.008 1 97.25 235 LEU A CA 1
ATOM 1905 C C . LEU A 1 235 ? 17.922 22.266 -7.113 1 97.25 235 LEU A C 1
ATOM 1907 O O . LEU A 1 235 ? 18.75 21.344 -7.145 1 97.25 235 LEU A O 1
ATOM 1911 N N . GLY A 1 236 ? 17.859 23.203 -7.992 1 96.44 236 GLY A N 1
ATOM 1912 C CA . GLY A 1 236 ? 18.875 23.297 -9.023 1 96.44 236 GLY A CA 1
ATOM 1913 C C . GLY A 1 236 ? 20.281 23.484 -8.461 1 96.44 236 GLY A C 1
ATOM 1914 O O . GLY A 1 236 ? 21.219 22.828 -8.906 1 96.44 236 GLY A O 1
ATOM 1915 N N . MET A 1 237 ? 20.375 24.344 -7.508 1 95.75 237 MET A N 1
ATOM 1916 C CA . MET A 1 237 ? 21.656 24.578 -6.844 1 95.75 237 MET A CA 1
ATOM 1917 C C . MET A 1 237 ? 22.156 23.312 -6.156 1 95.75 237 MET A C 1
ATOM 1919 O O . MET A 1 237 ? 23.344 22.984 -6.223 1 95.75 237 MET A O 1
ATOM 1923 N N . ALA A 1 238 ? 21.297 22.625 -5.469 1 95.69 238 ALA A N 1
ATOM 1924 C CA . ALA A 1 238 ? 21.641 21.391 -4.777 1 95.69 238 ALA A CA 1
ATOM 1925 C C . ALA A 1 238 ? 22.203 20.359 -5.75 1 95.69 238 ALA A C 1
ATOM 1927 O O . ALA A 1 238 ? 23.188 19.672 -5.438 1 95.69 238 ALA A O 1
ATOM 1928 N N . ARG A 1 239 ? 21.625 20.266 -6.922 1 94.12 239 ARG A N 1
ATOM 1929 C CA . ARG A 1 239 ? 22.078 19.328 -7.941 1 94.12 239 ARG A CA 1
ATOM 1930 C C . ARG A 1 239 ? 23.453 19.719 -8.461 1 94.12 239 ARG A C 1
ATOM 1932 O O . ARG A 1 239 ? 24.312 18.859 -8.672 1 94.12 239 ARG A O 1
ATOM 1939 N N . LYS A 1 240 ? 23.672 20.953 -8.648 1 93.88 240 LYS A N 1
ATOM 1940 C CA . LYS A 1 240 ? 24.906 21.438 -9.234 1 93.88 240 LYS A CA 1
ATOM 1941 C C . LYS A 1 240 ? 26.047 21.438 -8.211 1 93.88 240 LYS A C 1
ATOM 1943 O O . LYS A 1 240 ? 27.141 20.969 -8.5 1 93.88 240 LYS A O 1
ATOM 1948 N N . GLU A 1 241 ? 25.75 21.906 -7.031 1 92.56 241 GLU A N 1
ATOM 1949 C CA . GLU A 1 241 ? 26.812 22.141 -6.043 1 92.56 241 GLU A CA 1
ATOM 1950 C C . GLU A 1 241 ? 27.047 20.906 -5.184 1 92.56 241 GLU A C 1
ATOM 1952 O O . GLU A 1 241 ? 28.172 20.625 -4.789 1 92.56 241 GLU A O 1
ATOM 1957 N N . TYR A 1 242 ? 26.016 20.172 -4.879 1 92.44 242 TYR A N 1
ATOM 1958 C CA . TYR A 1 242 ? 26.156 19.078 -3.936 1 92.44 242 TYR A CA 1
ATOM 1959 C C . TYR A 1 242 ? 25.891 17.734 -4.621 1 92.44 242 TYR A C 1
ATOM 1961 O O . TYR A 1 242 ? 26.062 16.672 -4.012 1 92.44 242 TYR A O 1
ATOM 1969 N N . ARG A 1 243 ? 25.344 17.734 -5.812 1 92.12 243 ARG A N 1
ATOM 1970 C CA . ARG A 1 243 ? 24.969 16.531 -6.547 1 92.12 243 ARG A CA 1
ATOM 1971 C C . ARG A 1 243 ? 23.906 15.734 -5.797 1 92.12 243 ARG A C 1
ATOM 1973 O O . ARG A 1 243 ? 24 14.516 -5.699 1 92.12 243 ARG A O 1
ATOM 1980 N N . GLN A 1 244 ? 23.062 16.453 -5.191 1 94.56 244 GLN A N 1
ATOM 1981 C CA . GLN A 1 244 ? 22 15.836 -4.41 1 94.56 244 GLN A CA 1
ATOM 1982 C C . GLN A 1 244 ? 20.641 16.375 -4.832 1 94.56 244 GLN A C 1
ATOM 1984 O O . GLN A 1 244 ? 20.531 17.484 -5.344 1 94.56 244 GLN A O 1
ATOM 1989 N N . ASN A 1 245 ? 19.656 15.523 -4.719 1 94.5 245 ASN A N 1
ATOM 1990 C CA . ASN A 1 245 ? 18.281 15.945 -4.879 1 94.5 245 ASN A CA 1
ATOM 1991 C C . ASN A 1 245 ? 17.578 16.109 -3.529 1 94.5 245 ASN A C 1
ATOM 1993 O O . ASN A 1 245 ? 17.312 15.117 -2.848 1 94.5 245 ASN A O 1
ATOM 1997 N N . TRP A 1 246 ? 17.234 17.328 -3.178 1 96.44 246 TRP A N 1
ATOM 1998 C CA . TRP A 1 246 ? 16.719 17.641 -1.849 1 96.44 246 TRP A CA 1
ATOM 1999 C C . TRP A 1 246 ? 15.188 17.656 -1.847 1 96.44 246 TRP A C 1
ATOM 2001 O O . TRP A 1 246 ? 14.562 18.031 -0.855 1 96.44 246 TRP A O 1
ATOM 2011 N N . ILE A 1 247 ? 14.57 17.219 -2.932 1 96.75 247 ILE A N 1
ATOM 2012 C CA . ILE A 1 247 ? 13.125 17.375 -3.111 1 96.75 247 ILE A CA 1
ATOM 2013 C C . ILE A 1 247 ? 12.391 16.594 -2.021 1 96.75 247 ILE A C 1
ATOM 2015 O O . ILE A 1 247 ? 11.273 16.953 -1.646 1 96.75 247 ILE A O 1
ATOM 2019 N N . ASN A 1 248 ? 13.031 15.523 -1.457 1 96.81 248 ASN A N 1
ATOM 2020 C CA . ASN A 1 248 ? 12.375 14.672 -0.468 1 96.81 248 ASN A CA 1
ATOM 2021 C C . ASN A 1 248 ? 13.031 14.797 0.904 1 96.81 248 ASN A C 1
ATOM 2023 O O . ASN A 1 248 ? 12.938 13.891 1.731 1 96.81 248 ASN A O 1
ATOM 2027 N N . CYS A 1 249 ? 13.633 15.922 1.18 1 95.88 249 CYS A N 1
ATOM 2028 C CA . CYS A 1 249 ? 14.305 16.156 2.453 1 95.88 249 CYS A CA 1
ATOM 2029 C C . CYS A 1 249 ? 13.367 16.828 3.447 1 95.88 249 CYS A C 1
ATOM 2031 O O . CYS A 1 249 ? 12.578 17.703 3.072 1 95.88 249 CYS A O 1
ATOM 2033 N N . PRO A 1 250 ? 13.43 16.375 4.672 1 94.75 250 PRO A N 1
ATOM 2034 C CA . PRO A 1 250 ? 12.703 17.094 5.719 1 94.75 250 PRO A CA 1
ATOM 2035 C C . PRO A 1 250 ? 13.406 18.391 6.133 1 94.75 250 PRO A C 1
ATOM 2037 O O . PRO A 1 250 ? 14.57 18.594 5.801 1 94.75 250 PRO A O 1
ATOM 2040 N N . PRO A 1 251 ? 12.68 19.266 6.793 1 93.12 251 PRO A N 1
ATOM 2041 C CA . PRO A 1 251 ? 13.359 20.438 7.355 1 93.12 251 PRO A CA 1
ATOM 2042 C C . PRO A 1 251 ? 14.453 20.062 8.359 1 93.12 251 PRO A C 1
ATOM 2044 O O . PRO A 1 251 ? 14.383 18.984 8.977 1 93.12 251 PRO A O 1
ATOM 2047 N N . ILE A 1 252 ? 15.422 20.906 8.422 1 94.75 252 ILE A N 1
ATOM 2048 C CA . ILE A 1 252 ? 16.531 20.625 9.328 1 94.75 252 ILE A CA 1
ATOM 2049 C C . ILE A 1 252 ? 16.5 21.594 10.5 1 94.75 252 ILE A C 1
ATOM 2051 O O . ILE A 1 252 ? 16.297 22.797 10.305 1 94.75 252 ILE A O 1
ATOM 2055 N N . TYR A 1 253 ? 16.672 21.094 11.672 1 93.06 253 TYR A N 1
ATOM 2056 C CA . TYR A 1 253 ? 16.688 21.891 12.906 1 93.06 253 TYR A CA 1
ATOM 2057 C C . TYR A 1 253 ? 18.094 22 13.461 1 93.06 253 TYR A C 1
ATOM 2059 O O . TYR A 1 253 ? 19.016 21.297 13.008 1 93.06 253 TYR A O 1
ATOM 2067 N N . LYS A 1 254 ? 18.188 22.875 14.43 1 93 254 LYS A N 1
ATOM 2068 C CA . LYS A 1 254 ? 19.484 23.062 15.102 1 93 254 LYS A CA 1
ATOM 2069 C C . LYS A 1 254 ? 19.781 21.906 16.031 1 93 254 LYS A C 1
ATOM 2071 O O . LYS A 1 254 ? 18.875 21.25 16.547 1 93 254 LYS A O 1
ATOM 2076 N N . ALA A 1 255 ? 21.062 21.688 16.219 1 90.56 255 ALA A N 1
ATOM 2077 C CA . ALA A 1 255 ? 21.5 20.609 17.109 1 90.56 255 ALA A CA 1
ATOM 2078 C C . ALA A 1 255 ? 21 20.844 18.531 1 90.56 255 ALA A C 1
ATOM 2080 O O . ALA A 1 255 ? 20.734 19.875 19.25 1 90.56 255 ALA A O 1
ATOM 2081 N N . THR A 1 256 ? 20.766 22.078 18.859 1 87.69 256 THR A N 1
ATOM 2082 C CA . THR A 1 256 ? 20.375 22.438 20.219 1 87.69 256 THR A CA 1
ATOM 2083 C C . THR A 1 256 ? 18.891 22.203 20.453 1 87.69 256 THR A C 1
ATOM 2085 O O . THR A 1 256 ? 18.422 22.188 21.594 1 87.69 256 THR A O 1
ATOM 2088 N N . GLU A 1 257 ? 18.156 22.094 19.422 1 87.19 257 GLU A N 1
ATOM 2089 C CA . GLU A 1 257 ? 16.719 21.875 19.516 1 87.19 257 GLU A CA 1
ATOM 2090 C C . GLU A 1 257 ? 16.406 20.391 19.656 1 87.19 257 GLU A C 1
ATOM 2092 O O . GLU A 1 257 ? 15.633 19.844 18.875 1 87.19 257 GLU A O 1
ATOM 2097 N N . GLN A 1 258 ? 16.844 19.797 20.641 1 80.38 258 GLN A N 1
ATOM 2098 C CA . GLN A 1 258 ? 16.766 18.359 20.828 1 80.38 258 GLN A CA 1
ATOM 2099 C C . GLN A 1 258 ? 15.32 17.922 21.062 1 80.38 258 GLN A C 1
ATOM 2101 O O . GLN A 1 258 ? 14.961 16.766 20.797 1 80.38 258 GLN A O 1
ATOM 2106 N N . HIS A 1 259 ? 14.516 18.812 21.438 1 79.81 259 HIS A N 1
ATOM 2107 C CA . HIS A 1 259 ? 13.148 18.453 21.797 1 79.81 259 HIS A CA 1
ATOM 2108 C C . HIS A 1 259 ? 12.219 18.562 20.578 1 79.81 259 HIS A C 1
ATOM 2110 O O . HIS A 1 259 ? 11.094 18.062 20.625 1 79.81 259 HIS A O 1
ATOM 2116 N N . LYS A 1 260 ? 12.742 19.141 19.578 1 79.25 260 LYS A N 1
ATOM 2117 C CA . LYS A 1 260 ? 11.898 19.312 18.406 1 79.25 260 LYS A CA 1
ATOM 2118 C C . LYS A 1 260 ? 11.883 18.031 17.562 1 79.25 260 LYS A C 1
ATOM 2120 O O . LYS A 1 260 ? 12.938 17.453 17.281 1 79.25 260 LYS A O 1
ATOM 2125 N N . ILE A 1 261 ? 10.656 17.516 17.359 1 79.19 261 ILE A N 1
ATOM 2126 C CA . ILE A 1 261 ? 10.477 16.391 16.453 1 79.19 261 ILE A CA 1
ATOM 2127 C C . ILE A 1 261 ? 9.961 16.906 15.102 1 79.19 261 ILE A C 1
ATOM 2129 O O . ILE A 1 261 ? 9.039 17.734 15.055 1 79.19 261 ILE A O 1
ATOM 2133 N N . THR A 1 262 ? 10.602 16.484 14.141 1 87.88 262 THR A N 1
ATOM 2134 C CA . THR A 1 262 ? 10.227 16.953 12.812 1 87.88 262 THR A CA 1
ATOM 2135 C C . THR A 1 262 ? 8.828 16.453 12.445 1 87.88 262 THR A C 1
ATOM 2137 O O . THR A 1 262 ? 8.422 15.359 12.828 1 87.88 262 THR A O 1
ATOM 2140 N N . SER A 1 263 ? 8.055 17.266 11.758 1 86.75 263 SER A N 1
ATOM 2141 C CA . SER A 1 263 ? 6.777 16.859 11.195 1 86.75 263 SER A CA 1
ATOM 2142 C C . SER A 1 263 ? 6.969 15.844 10.07 1 86.75 263 SER A C 1
ATOM 2144 O O . SER A 1 263 ? 6.09 15.016 9.812 1 86.75 263 SER A O 1
ATOM 2146 N N . GLY A 1 264 ? 8.164 15.922 9.445 1 90.69 264 GLY A N 1
ATOM 2147 C CA . GLY A 1 264 ? 8.43 15.047 8.312 1 90.69 264 GLY A CA 1
ATOM 2148 C C . GLY A 1 264 ? 7.887 15.594 7.004 1 90.69 264 GLY A C 1
ATOM 2149 O O . GLY A 1 264 ? 7.973 14.938 5.965 1 90.69 264 GLY A O 1
ATOM 2150 N N . PHE A 1 265 ? 7.359 16.844 7.027 1 93.19 265 PHE A N 1
ATOM 2151 C CA . PHE A 1 265 ? 6.824 17.469 5.816 1 93.19 265 PHE A CA 1
ATOM 2152 C C . PHE A 1 265 ? 7.918 17.656 4.773 1 93.19 265 PHE A C 1
ATOM 2154 O O . PHE A 1 265 ? 9.023 18.094 5.098 1 93.19 265 PHE A O 1
ATOM 2161 N N . ARG A 1 266 ? 7.617 17.203 3.68 1 96.19 266 ARG A N 1
ATOM 2162 C CA . ARG A 1 266 ? 8.469 17.453 2.52 1 96.19 266 ARG A CA 1
ATOM 2163 C C . ARG A 1 266 ? 7.859 18.516 1.606 1 96.19 266 ARG A C 1
ATOM 2165 O O . ARG A 1 266 ? 6.703 18.906 1.788 1 96.19 266 ARG A O 1
ATOM 2172 N N . PRO A 1 267 ? 8.594 19.016 0.628 1 97.31 267 PRO A N 1
ATOM 2173 C CA . PRO A 1 267 ? 8.062 20.031 -0.273 1 97.31 267 PRO A CA 1
ATOM 2174 C C . PRO A 1 267 ? 6.754 19.625 -0.934 1 97.31 267 PRO A C 1
ATOM 2176 O O . PRO A 1 267 ? 5.848 20.438 -1.097 1 97.31 267 PRO A O 1
ATOM 2179 N N . LEU A 1 268 ? 6.59 18.391 -1.206 1 97.69 268 LEU A N 1
ATOM 2180 C CA . LEU A 1 268 ? 5.348 17.938 -1.826 1 97.69 268 LEU A CA 1
ATOM 2181 C C . LEU A 1 268 ? 4.18 18.062 -0.851 1 97.69 268 LEU A C 1
ATOM 2183 O O . LEU A 1 268 ? 3.062 18.391 -1.251 1 97.69 268 LEU A O 1
ATOM 2187 N N . HIS A 1 269 ? 4.383 17.734 0.39 1 95.81 269 HIS A N 1
ATOM 2188 C CA . HIS A 1 269 ? 3.359 17.969 1.403 1 95.81 269 HIS A CA 1
ATOM 2189 C C . HIS A 1 269 ? 2.938 19.422 1.442 1 95.81 269 HIS A C 1
ATOM 2191 O O . HIS A 1 269 ? 1.746 19.734 1.543 1 95.81 269 HIS A O 1
ATOM 2197 N N . GLN A 1 270 ? 3.973 20.234 1.377 1 93.25 270 GLN A N 1
ATOM 2198 C CA . GLN A 1 270 ? 3.699 21.672 1.417 1 93.25 270 GLN A CA 1
ATOM 2199 C C . GLN A 1 270 ? 2.877 22.109 0.208 1 93.25 270 GLN A C 1
ATOM 2201 O O . GLN A 1 270 ? 1.936 22.891 0.341 1 93.25 270 GLN A O 1
ATOM 2206 N N . ALA A 1 271 ? 3.271 21.656 -0.905 1 95.12 271 ALA A N 1
ATOM 2207 C CA . ALA A 1 271 ? 2.52 21.984 -2.113 1 95.12 271 ALA A CA 1
ATOM 2208 C C . ALA A 1 271 ? 1.073 21.5 -2.008 1 95.12 271 ALA A C 1
ATOM 2210 O O . ALA A 1 271 ? 0.15 22.203 -2.43 1 95.12 271 ALA A O 1
ATOM 2211 N N . ALA A 1 272 ? 0.909 20.297 -1.501 1 93.62 272 ALA A N 1
ATOM 2212 C CA . ALA A 1 272 ? -0.433 19.766 -1.285 1 93.62 272 ALA A CA 1
ATOM 2213 C C . ALA A 1 272 ? -1.216 20.625 -0.302 1 93.62 272 ALA A C 1
ATOM 2215 O O . ALA A 1 272 ? -2.412 20.859 -0.488 1 93.62 272 ALA A O 1
ATOM 2216 N N . TRP A 1 273 ? -0.481 21.031 0.73 1 88.44 273 TRP A N 1
ATOM 2217 C CA . TRP A 1 273 ? -1.102 21.875 1.736 1 88.44 273 TRP A CA 1
ATOM 2218 C C . TRP A 1 273 ? -1.586 23.188 1.116 1 88.44 273 TRP A C 1
ATOM 2220 O O . TRP A 1 273 ? -2.686 23.656 1.422 1 88.44 273 TRP A O 1
ATOM 2230 N N . HIS A 1 274 ? -0.799 23.75 0.178 1 83.88 274 HIS A N 1
ATOM 2231 C CA . HIS A 1 274 ? -1.123 25 -0.494 1 83.88 274 HIS A CA 1
ATOM 2232 C C . HIS A 1 274 ? -2.168 24.781 -1.585 1 83.88 274 HIS A C 1
ATOM 2234 O O . HIS A 1 274 ? -2.805 25.75 -2.035 1 83.88 274 HIS A O 1
ATOM 2240 N N . GLY A 1 275 ? -2.328 23.562 -1.975 1 87.31 275 GLY A N 1
ATOM 2241 C CA . GLY A 1 275 ? -3.268 23.266 -3.045 1 87.31 275 GLY A CA 1
ATOM 2242 C C . GLY A 1 275 ? -2.801 23.766 -4.402 1 87.31 275 GLY A C 1
ATOM 2243 O O . GLY A 1 275 ? -3.619 24.094 -5.262 1 87.31 275 GLY A O 1
ATOM 2244 N N . ASP A 1 276 ? -1.56 23.953 -4.562 1 87.31 276 ASP A N 1
ATOM 2245 C CA . ASP A 1 276 ? -0.979 24.453 -5.801 1 87.31 276 ASP A CA 1
ATOM 2246 C C . ASP A 1 276 ? -0.719 23.312 -6.789 1 87.31 276 ASP A C 1
ATOM 2248 O O . ASP A 1 276 ? 0.303 22.641 -6.703 1 87.31 276 ASP A O 1
ATOM 2252 N N . LYS A 1 277 ? -1.572 23.188 -7.723 1 90.62 277 LYS A N 1
ATOM 2253 C CA . LYS A 1 277 ? -1.495 22.078 -8.68 1 90.62 277 LYS A CA 1
ATOM 2254 C C . LYS A 1 277 ? -0.223 22.156 -9.516 1 90.62 277 LYS A C 1
ATOM 2256 O O . LYS A 1 277 ? 0.439 21.156 -9.75 1 90.62 277 LYS A O 1
ATOM 2261 N N . SER A 1 278 ? 0.077 23.344 -9.93 1 92.19 278 SER A N 1
ATOM 2262 C CA . SER A 1 278 ? 1.271 23.531 -10.75 1 92.19 278 SER A CA 1
ATOM 2263 C C . SER A 1 278 ? 2.533 23.156 -9.984 1 92.19 278 SER A C 1
ATOM 2265 O O . SER A 1 278 ? 3.432 22.516 -10.523 1 92.19 278 SER A O 1
ATOM 2267 N N . ALA A 1 279 ? 2.555 23.594 -8.727 1 94.81 279 ALA A N 1
ATOM 2268 C CA . ALA A 1 279 ? 3.693 23.234 -7.879 1 94.81 279 ALA A CA 1
ATOM 2269 C C . ALA A 1 279 ? 3.801 21.734 -7.699 1 94.81 279 ALA A C 1
ATOM 2271 O O . ALA A 1 279 ? 4.895 21.156 -7.789 1 94.81 279 ALA A O 1
ATOM 2272 N N . VAL A 1 280 ? 2.631 21.109 -7.484 1 96.69 280 VAL A N 1
ATOM 2273 C CA . VAL A 1 280 ? 2.592 19.672 -7.297 1 96.69 280 VAL A CA 1
ATOM 2274 C C . VAL A 1 280 ? 3.156 18.969 -8.531 1 96.69 280 VAL A C 1
ATOM 2276 O O . VAL A 1 280 ? 4.023 18.094 -8.422 1 96.69 280 VAL A O 1
ATOM 2279 N N . GLU A 1 281 ? 2.738 19.375 -9.672 1 95.62 281 GLU A N 1
ATOM 2280 C CA . GLU A 1 281 ? 3.195 18.766 -10.914 1 95.62 281 GLU A CA 1
ATOM 2281 C C . GLU A 1 281 ? 4.691 18.984 -11.117 1 95.62 281 GLU A C 1
ATOM 2283 O O . GLU A 1 281 ? 5.41 18.062 -11.516 1 95.62 281 GLU A O 1
ATOM 2288 N N . SER A 1 282 ? 5.145 20.156 -10.828 1 95.69 282 SER A N 1
ATOM 2289 C CA . SER A 1 282 ? 6.559 20.469 -10.977 1 95.69 282 SER A CA 1
ATOM 2290 C C . SER A 1 282 ? 7.418 19.641 -10.023 1 95.69 282 SER A C 1
ATOM 2292 O O . SER A 1 282 ? 8.469 19.125 -10.414 1 95.69 282 SER A O 1
ATOM 2294 N N . LEU A 1 283 ? 6.965 19.562 -8.805 1 97.56 283 LEU A N 1
ATOM 2295 C CA . LEU A 1 283 ? 7.727 18.812 -7.805 1 97.56 283 LEU A CA 1
ATOM 2296 C C . LEU A 1 283 ? 7.77 17.328 -8.148 1 97.56 283 LEU A C 1
ATOM 2298 O O . LEU A 1 283 ? 8.797 16.672 -7.941 1 97.56 283 LEU A O 1
ATOM 2302 N N . LEU A 1 284 ? 6.645 16.812 -8.664 1 96.31 284 LEU A N 1
ATOM 2303 C CA . LEU A 1 284 ? 6.605 15.422 -9.078 1 96.31 284 LEU A CA 1
ATOM 2304 C C . LEU A 1 284 ? 7.582 15.164 -10.219 1 96.31 284 LEU A C 1
ATOM 2306 O O . LEU A 1 284 ? 8.25 14.133 -10.25 1 96.31 284 LEU A O 1
ATOM 2310 N N . LYS A 1 285 ? 7.703 16.094 -11.109 1 94.06 285 LYS A N 1
ATOM 2311 C CA . LYS A 1 285 ? 8.648 15.977 -12.219 1 94.06 285 LYS A CA 1
ATOM 2312 C C . LYS A 1 285 ? 10.086 15.977 -11.711 1 94.06 285 LYS A C 1
ATOM 2314 O O . LYS A 1 285 ? 10.961 15.359 -12.32 1 94.06 285 LYS A O 1
ATOM 2319 N N . GLU A 1 286 ? 10.242 16.594 -10.555 1 93.81 286 GLU A N 1
ATOM 2320 C CA . GLU A 1 286 ? 11.578 16.688 -9.977 1 93.81 286 GLU A CA 1
ATOM 2321 C C . GLU A 1 286 ? 11.898 15.445 -9.148 1 93.81 286 GLU A C 1
ATOM 2323 O O . GLU A 1 286 ? 13.016 15.305 -8.641 1 93.81 286 GLU A O 1
ATOM 2328 N N . GLY A 1 287 ? 10.93 14.586 -8.938 1 93.5 287 GLY A N 1
ATOM 2329 C CA . GLY A 1 287 ? 11.227 13.328 -8.273 1 93.5 287 GLY A CA 1
ATOM 2330 C C . GLY A 1 287 ? 10.617 13.227 -6.887 1 93.5 287 GLY A C 1
ATOM 2331 O O . GLY A 1 287 ? 11.047 12.406 -6.074 1 93.5 287 GLY A O 1
ATOM 2332 N N . ALA A 1 288 ? 9.648 14.086 -6.574 1 96.69 288 ALA A N 1
ATOM 2333 C CA . ALA A 1 288 ? 8.992 13.992 -5.273 1 96.69 288 ALA A CA 1
ATOM 2334 C C . ALA A 1 288 ? 8.242 12.68 -5.129 1 96.69 288 ALA A C 1
ATOM 2336 O O . ALA A 1 288 ? 7.645 12.188 -6.094 1 96.69 288 ALA A O 1
ATOM 2337 N N . TRP A 1 289 ? 8.312 12.133 -3.961 1 95.5 289 TRP A N 1
ATOM 2338 C CA . TRP A 1 289 ? 7.652 10.859 -3.689 1 95.5 289 TRP A CA 1
ATOM 2339 C C . TRP A 1 289 ? 6.23 11.078 -3.184 1 95.5 289 TRP A C 1
ATOM 2341 O O . TRP A 1 289 ? 6.004 11.891 -2.289 1 95.5 289 TRP A O 1
ATOM 2351 N N . ARG A 1 290 ? 5.312 10.336 -3.727 1 96.06 290 ARG A N 1
ATOM 2352 C CA . ARG A 1 290 ? 3.91 10.453 -3.338 1 96.06 290 ARG A CA 1
ATOM 2353 C C . ARG A 1 290 ? 3.645 9.727 -2.021 1 96.06 290 ARG A C 1
ATOM 2355 O O . ARG A 1 290 ? 2.77 10.133 -1.252 1 96.06 290 ARG A O 1
ATOM 2362 N N . LEU A 1 291 ? 4.449 8.727 -1.685 1 94.44 291 LEU A N 1
ATOM 2363 C CA . LEU A 1 291 ? 4.145 7.863 -0.547 1 94.44 291 LEU A CA 1
ATOM 2364 C C . LEU A 1 291 ? 4.953 8.273 0.678 1 94.44 291 LEU A C 1
ATOM 2366 O O . LEU A 1 291 ? 4.93 7.59 1.703 1 94.44 291 LEU A O 1
ATOM 2370 N N . VAL A 1 292 ? 5.676 9.383 0.573 1 93.62 292 VAL A N 1
ATOM 2371 C CA . VAL A 1 292 ? 6.398 9.844 1.755 1 93.62 292 VAL A CA 1
ATOM 2372 C C . VAL A 1 292 ? 5.406 10.297 2.822 1 93.62 292 VAL A C 1
ATOM 2374 O O . VAL A 1 292 ? 4.422 10.977 2.514 1 93.62 292 VAL A O 1
ATOM 2377 N N . ARG A 1 293 ? 5.645 9.891 4.039 1 92.69 293 ARG A N 1
ATOM 2378 C CA . ARG A 1 293 ? 4.672 10.148 5.098 1 92.69 293 ARG A CA 1
ATOM 2379 C C . ARG A 1 293 ? 5.254 11.062 6.168 1 92.69 293 ARG A C 1
ATOM 2381 O O . ARG A 1 293 ? 6.469 11.07 6.395 1 92.69 293 ARG A O 1
ATOM 2388 N N . THR A 1 294 ? 4.355 11.766 6.801 1 92.38 294 THR A N 1
ATOM 2389 C CA . THR A 1 294 ? 4.75 12.617 7.918 1 92.38 294 THR A CA 1
ATOM 2390 C C . THR A 1 294 ? 5.074 11.773 9.148 1 92.38 294 THR A C 1
ATOM 2392 O O . THR A 1 294 ? 4.625 10.633 9.266 1 92.38 294 THR A O 1
ATOM 2395 N N . SER A 1 295 ? 5.871 12.312 10.023 1 87.31 295 SER A N 1
ATOM 2396 C CA . SER A 1 295 ? 6.375 11.57 11.172 1 87.31 295 SER A CA 1
ATOM 2397 C C . SER A 1 295 ? 5.516 11.82 12.406 1 87.31 295 SER A C 1
ATOM 2399 O O . SER A 1 295 ? 5.543 11.031 13.352 1 87.31 295 SER A O 1
ATOM 2401 N N . ARG A 1 296 ? 4.848 12.828 12.43 1 81.06 296 ARG A N 1
ATOM 2402 C CA . ARG A 1 296 ? 4.008 13.148 13.586 1 81.06 296 ARG A CA 1
ATOM 2403 C C . ARG A 1 296 ? 2.771 13.93 13.156 1 81.06 296 ARG A C 1
ATOM 2405 O O . ARG A 1 296 ? 2.725 14.477 12.055 1 81.06 296 ARG A O 1
ATOM 2412 N N . ALA A 1 297 ? 1.864 13.875 14.07 1 74.06 297 ALA A N 1
ATOM 2413 C CA . ALA A 1 297 ? 0.669 14.68 13.836 1 74.06 297 ALA A CA 1
ATOM 2414 C C . ALA A 1 297 ? 0.96 16.172 14.055 1 74.06 297 ALA A C 1
ATOM 2416 O O . ALA A 1 297 ? 1.729 16.531 14.945 1 74.06 297 ALA A O 1
ATOM 2417 N N . THR A 1 298 ? 0.581 16.844 13.125 1 70.44 298 THR A N 1
ATOM 2418 C CA . THR A 1 298 ? 0.651 18.297 13.266 1 70.44 298 THR A CA 1
ATOM 2419 C C . THR A 1 298 ? -0.744 18.922 13.227 1 70.44 298 THR A C 1
ATOM 2421 O O . THR A 1 298 ? -1.744 18.203 13.172 1 70.44 298 THR A O 1
ATOM 2424 N N . LYS A 1 299 ? -0.667 20.125 13.453 1 60.25 299 LYS A N 1
ATOM 2425 C CA . LYS A 1 299 ? -1.923 20.859 13.336 1 60.25 299 LYS A CA 1
ATOM 2426 C C . LYS A 1 299 ? -2.504 20.734 11.93 1 60.25 299 LYS A C 1
ATOM 2428 O O . LYS A 1 299 ? -3.721 20.812 11.75 1 60.25 299 LYS A O 1
ATOM 2433 N N . ASP A 1 300 ? -1.602 20.344 11.062 1 59.12 300 ASP A N 1
ATOM 2434 C CA . ASP A 1 300 ? -1.921 20.391 9.641 1 59.12 300 ASP A CA 1
ATOM 2435 C C . ASP A 1 300 ? -2.199 19 9.094 1 59.12 300 ASP A C 1
ATOM 2437 O O . ASP A 1 300 ? -2.662 18.844 7.961 1 59.12 300 ASP A O 1
ATOM 2441 N N . SER A 1 301 ? -1.888 18.062 9.852 1 68.12 301 SER A N 1
ATOM 2442 C CA . SER A 1 301 ? -1.981 16.719 9.305 1 68.12 301 SER A CA 1
ATOM 2443 C C . SER A 1 301 ? -1.949 15.672 10.406 1 68.12 301 SER A C 1
ATOM 2445 O O . SER A 1 301 ? -1.369 15.898 11.469 1 68.12 301 SER A O 1
ATOM 2447 N N . THR A 1 302 ? -2.607 14.648 10.156 1 74 302 THR A N 1
ATOM 2448 C CA . THR A 1 302 ? -2.525 13.508 11.055 1 74 302 THR A CA 1
ATOM 2449 C C . THR A 1 302 ? -1.183 12.797 10.898 1 74 302 THR A C 1
ATOM 2451 O O . THR A 1 302 ? -0.411 13.102 9.992 1 74 302 THR A O 1
ATOM 2454 N N . GLU A 1 303 ? -0.894 12.008 11.836 1 80.5 303 GLU A N 1
ATOM 2455 C CA . GLU A 1 303 ? 0.343 11.234 11.766 1 80.5 303 GLU A CA 1
ATOM 2456 C C . GLU A 1 303 ? 0.334 10.281 10.578 1 80.5 303 GLU A C 1
ATOM 2458 O O . GLU A 1 303 ? -0.71 9.734 10.219 1 80.5 303 GLU A O 1
ATOM 2463 N N . HIS A 1 304 ? 1.482 10.18 9.883 1 86.81 304 HIS A N 1
ATOM 2464 C CA . HIS A 1 304 ? 1.707 9.281 8.758 1 86.81 304 HIS A CA 1
ATOM 2465 C C . HIS A 1 304 ? 0.854 9.68 7.559 1 86.81 304 HIS A C 1
ATOM 2467 O O . HIS A 1 304 ? 0.224 8.828 6.926 1 86.81 304 HIS A O 1
ATOM 2473 N N . SER A 1 305 ? 0.795 10.977 7.367 1 90.38 305 SER A N 1
ATOM 2474 C CA . SER A 1 305 ? 0.011 11.484 6.246 1 90.38 305 SER A CA 1
ATOM 2475 C C . SER A 1 305 ? 0.86 11.609 4.984 1 90.38 305 SER A C 1
ATOM 2477 O O . SER A 1 305 ? 1.997 12.086 5.043 1 90.38 305 SER A O 1
ATOM 2479 N N . THR A 1 306 ? 0.332 11.125 3.887 1 94.19 306 THR A N 1
ATOM 2480 C CA . THR A 1 306 ? 0.93 11.367 2.58 1 94.19 306 THR A CA 1
ATOM 2481 C C . THR A 1 306 ? 0.51 12.734 2.043 1 94.19 306 THR A C 1
ATOM 2483 O O . THR A 1 306 ? -0.401 13.367 2.584 1 94.19 306 THR A O 1
ATOM 2486 N N . PRO A 1 307 ? 1.23 13.227 0.997 1 96 307 PRO A N 1
ATOM 2487 C CA . PRO A 1 307 ? 0.761 14.469 0.378 1 96 307 PRO A CA 1
ATOM 2488 C C . PRO A 1 307 ? -0.694 14.383 -0.075 1 96 307 PRO A C 1
ATOM 2490 O O . PRO A 1 307 ? -1.43 15.375 0.02 1 96 307 PRO A O 1
ATOM 2493 N N . LEU A 1 308 ? -1.121 13.242 -0.474 1 94.5 308 LEU A N 1
ATOM 2494 C CA . LEU A 1 308 ? -2.516 13.055 -0.853 1 94.5 308 LEU A CA 1
ATOM 2495 C C . LEU A 1 308 ? -3.438 13.25 0.346 1 94.5 308 LEU A C 1
ATOM 2497 O O . LEU A 1 308 ? -4.48 13.891 0.234 1 94.5 308 LEU A O 1
ATOM 2501 N N . ASP A 1 309 ? -3.059 12.695 1.459 1 90.12 309 ASP A N 1
ATOM 2502 C CA . ASP A 1 309 ? -3.842 12.867 2.68 1 90.12 309 ASP A CA 1
ATOM 2503 C C . ASP A 1 309 ? -3.982 14.352 3.037 1 90.12 309 ASP A C 1
ATOM 2505 O O . ASP A 1 309 ? -5.062 14.797 3.434 1 90.12 309 ASP A O 1
ATOM 2509 N N . VAL A 1 310 ? -2.881 15.031 2.904 1 89.75 310 VAL A N 1
ATOM 2510 C CA . VAL A 1 310 ? -2.887 16.453 3.207 1 89.75 310 VAL A CA 1
ATOM 2511 C C . VAL A 1 310 ? -3.85 17.172 2.27 1 89.75 310 VAL A C 1
ATOM 2513 O O . VAL A 1 310 ? -4.633 18.031 2.705 1 89.75 310 VAL A O 1
ATOM 2516 N N . ALA A 1 311 ? -3.756 16.859 0.995 1 89.75 311 ALA A N 1
ATOM 2517 C CA . ALA A 1 311 ? -4.668 17.453 0.019 1 89.75 311 ALA A CA 1
ATOM 2518 C C . ALA A 1 311 ? -6.121 17.141 0.365 1 89.75 311 ALA A C 1
ATOM 2520 O O . ALA A 1 311 ? -6.992 18 0.238 1 89.75 311 ALA A O 1
ATOM 2521 N N . ARG A 1 312 ? -6.379 15.953 0.796 1 84.19 312 ARG A N 1
ATOM 2522 C CA . ARG A 1 312 ? -7.727 15.531 1.166 1 84.19 312 ARG A CA 1
ATOM 2523 C C . ARG A 1 312 ? -8.211 16.281 2.406 1 84.19 312 ARG A C 1
ATOM 2525 O O . ARG A 1 312 ? -9.375 16.672 2.484 1 84.19 312 ARG A O 1
ATOM 2532 N N . ASP A 1 313 ? -7.312 16.406 3.328 1 78.38 313 ASP A N 1
ATOM 2533 C CA . ASP A 1 313 ? -7.656 17.141 4.551 1 78.38 313 ASP A CA 1
ATOM 2534 C C . ASP A 1 313 ? -8.102 18.562 4.242 1 78.38 313 ASP A C 1
ATOM 2536 O O . ASP A 1 313 ? -8.953 19.125 4.934 1 78.38 313 ASP A O 1
ATOM 2540 N N . HIS A 1 314 ? -7.512 19.031 3.166 1 76.5 314 HIS A N 1
ATOM 2541 C CA . HIS A 1 314 ? -7.801 20.422 2.824 1 76.5 314 HIS A CA 1
ATOM 2542 C C . HIS A 1 314 ? -8.828 20.5 1.696 1 76.5 314 HIS A C 1
ATOM 2544 O O . HIS A 1 314 ? -9.188 21.609 1.263 1 76.5 314 HIS A O 1
ATOM 2550 N N . GLY A 1 315 ? -9.211 19.297 1.147 1 76 315 GLY A N 1
ATOM 2551 C CA . GLY A 1 315 ? -10.281 19.234 0.168 1 76 315 GLY A CA 1
ATOM 2552 C C . GLY A 1 315 ? -9.844 19.641 -1.226 1 76 315 GLY A C 1
ATOM 2553 O O . GLY A 1 315 ? -10.648 20.125 -2.02 1 76 315 GLY A O 1
ATOM 2554 N N . TRP A 1 316 ? -8.555 19.594 -1.547 1 83.38 316 TRP A N 1
ATOM 2555 C CA . TRP A 1 316 ? -8.047 19.922 -2.877 1 83.38 316 TRP A CA 1
ATOM 2556 C C . TRP A 1 316 ? -8.305 18.781 -3.852 1 83.38 316 TRP A C 1
ATOM 2558 O O . TRP A 1 316 ? -7.383 18.031 -4.195 1 83.38 316 TRP A O 1
ATOM 2568 N N . LYS A 1 317 ? -9.469 18.688 -4.41 1 83.12 317 LYS A N 1
ATOM 2569 C CA . LYS A 1 317 ? -9.898 17.562 -5.238 1 83.12 317 LYS A CA 1
ATOM 2570 C C . LYS A 1 317 ? -9.086 17.484 -6.531 1 83.12 317 LYS A C 1
ATOM 2572 O O . LYS A 1 317 ? -8.836 16.406 -7.051 1 83.12 317 LYS A O 1
ATOM 2577 N N . ASP A 1 318 ? -8.641 18.609 -6.957 1 88.62 318 ASP A N 1
ATOM 2578 C CA . ASP A 1 318 ? -7.918 18.672 -8.227 1 88.62 318 ASP A CA 1
ATOM 2579 C C . ASP A 1 318 ? -6.543 18.016 -8.102 1 88.62 318 ASP A C 1
ATOM 2581 O O . ASP A 1 318 ? -5.902 17.719 -9.109 1 88.62 318 ASP A O 1
ATOM 2585 N N . LEU A 1 319 ? -6.148 17.844 -6.848 1 93.81 319 LEU A N 1
ATOM 2586 C CA . LEU A 1 319 ? -4.805 17.312 -6.645 1 93.81 319 LEU A CA 1
ATOM 2587 C C . LEU A 1 319 ? -4.848 15.789 -6.473 1 93.81 319 LEU A C 1
ATOM 2589 O O . LEU A 1 319 ? -3.812 15.125 -6.531 1 93.81 319 LEU A O 1
ATOM 2593 N N . TYR A 1 320 ? -6.008 15.211 -6.352 1 92.12 320 TYR A N 1
ATOM 2594 C CA . TYR A 1 320 ? -6.129 13.82 -5.945 1 92.12 320 TYR A CA 1
ATOM 2595 C C . TYR A 1 320 ? -5.461 12.898 -6.961 1 92.12 320 TYR A C 1
ATOM 2597 O O . TYR A 1 320 ? -4.641 12.055 -6.594 1 92.12 320 TYR A O 1
ATOM 2605 N N . ASP A 1 321 ? -5.707 13.07 -8.172 1 91.06 321 ASP A N 1
ATOM 2606 C CA . ASP A 1 321 ? -5.195 12.18 -9.203 1 91.06 321 ASP A CA 1
ATOM 2607 C C . ASP A 1 321 ? -3.674 12.25 -9.289 1 91.06 321 ASP A C 1
ATOM 2609 O O . ASP A 1 321 ? -2.998 11.227 -9.352 1 91.06 321 ASP A O 1
ATOM 2613 N N . ASN A 1 322 ? -3.186 13.469 -9.219 1 93.38 322 ASN A N 1
ATOM 2614 C CA . ASN A 1 322 ? -1.745 13.672 -9.336 1 93.38 322 ASN A CA 1
ATOM 2615 C C . ASN A 1 322 ? -1.001 13.086 -8.133 1 93.38 322 ASN A C 1
ATOM 2617 O O . ASN A 1 322 ? 0.132 12.617 -8.273 1 93.38 322 ASN A O 1
ATOM 2621 N N . LEU A 1 323 ? -1.667 13.133 -7.043 1 96.25 323 LEU A N 1
ATOM 2622 C CA . LEU A 1 323 ? -0.979 12.758 -5.809 1 96.25 323 LEU A CA 1
ATOM 2623 C C . LEU A 1 323 ? -1.225 11.289 -5.469 1 96.25 323 LEU A C 1
ATOM 2625 O O . LEU A 1 323 ? -0.638 10.766 -4.523 1 96.25 323 LEU A O 1
ATOM 2629 N N . SER A 1 324 ? -2.107 10.641 -6.262 1 94.31 324 SER A N 1
ATOM 2630 C CA . SER A 1 324 ? -2.357 9.227 -6.035 1 94.31 324 SER A CA 1
ATOM 2631 C C . SER A 1 324 ? -1.193 8.375 -6.531 1 94.31 324 SER A C 1
ATOM 2633 O O . SER A 1 324 ? -0.9 8.352 -7.73 1 94.31 324 SER A O 1
ATOM 2635 N N . PRO A 1 32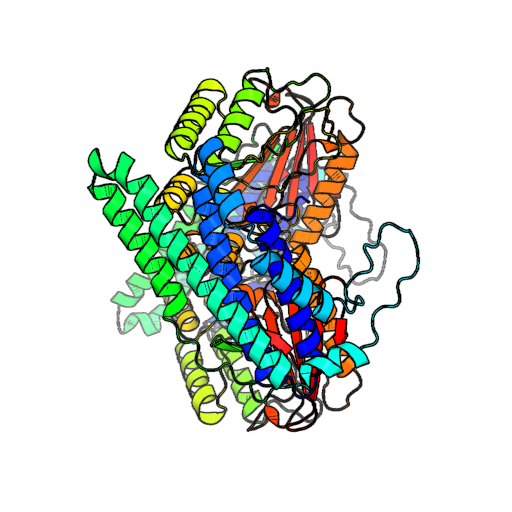5 ? -0.577 7.652 -5.613 1 93.75 325 PRO A N 1
ATOM 2636 C CA . PRO A 1 325 ? 0.561 6.832 -6.039 1 93.75 325 PRO A CA 1
ATOM 2637 C C . PRO A 1 325 ? 0.136 5.594 -6.828 1 93.75 325 PRO A C 1
ATOM 2639 O O . PRO A 1 325 ? -0.912 5.008 -6.543 1 93.75 325 PRO A O 1
ATOM 2642 N N . VAL A 1 326 ? 0.902 5.285 -7.832 1 91.75 326 VAL A N 1
ATOM 2643 C CA . VAL A 1 326 ? 0.765 4.023 -8.555 1 91.75 326 VAL A CA 1
ATOM 2644 C C . VAL A 1 326 ? 1.752 3 -8 1 91.75 326 VAL A C 1
ATOM 2646 O O . VAL A 1 326 ? 2.955 3.264 -7.93 1 91.75 326 VAL A O 1
ATOM 2649 N N . MET A 1 327 ? 1.239 1.921 -7.586 1 90.88 327 MET A N 1
ATOM 2650 C CA . MET A 1 327 ? 2.109 0.889 -7.027 1 90.88 327 MET A CA 1
ATOM 2651 C C . MET A 1 327 ? 2.668 -0.005 -8.133 1 90.88 327 MET A C 1
ATOM 2653 O O . MET A 1 327 ? 1.93 -0.786 -8.734 1 90.88 327 MET A O 1
ATOM 2657 N N . ARG A 1 328 ? 3.938 0.069 -8.297 1 89 328 ARG A N 1
ATOM 2658 C CA . ARG A 1 328 ? 4.586 -0.716 -9.344 1 89 328 ARG A CA 1
ATOM 2659 C C . ARG A 1 328 ? 5.152 -2.014 -8.781 1 89 328 ARG A C 1
ATOM 2661 O O . ARG A 1 328 ? 5.305 -2.998 -9.508 1 89 328 ARG A O 1
ATOM 2668 N N . ARG A 1 329 ? 5.371 -1.96 -7.523 1 87.38 329 ARG A N 1
ATOM 2669 C CA . ARG A 1 329 ? 5.824 -3.146 -6.805 1 87.38 329 ARG A CA 1
ATOM 2670 C C . ARG A 1 329 ? 5.051 -3.322 -5.5 1 87.38 329 ARG A C 1
ATOM 2672 O O . ARG A 1 329 ? 5.547 -2.971 -4.426 1 87.38 329 ARG A O 1
ATOM 2679 N N . PRO A 1 330 ? 3.951 -3.92 -5.617 1 87.56 330 PRO A N 1
ATOM 2680 C CA . PRO A 1 330 ? 3.148 -4.078 -4.402 1 87.56 330 PRO A CA 1
ATOM 2681 C C . PRO A 1 330 ? 3.748 -5.09 -3.428 1 87.56 330 PRO A C 1
ATOM 2683 O O . PRO A 1 330 ? 4.238 -6.141 -3.848 1 87.56 330 PRO A O 1
ATOM 2686 N N . VAL A 1 331 ? 3.943 -4.738 -2.24 1 88.38 331 VAL A N 1
ATOM 2687 C CA . VAL A 1 331 ? 4.359 -5.594 -1.135 1 88.38 331 VAL A CA 1
ATOM 2688 C C . VAL A 1 331 ? 3.287 -5.594 -0.048 1 88.38 331 VAL A C 1
ATOM 2690 O O . VAL A 1 331 ? 2.703 -4.551 0.256 1 88.38 331 VAL A O 1
ATOM 2693 N N . SER A 1 332 ? 3.029 -6.789 0.432 1 87.31 332 SER A N 1
ATOM 2694 C CA . SER A 1 332 ? 2.014 -6.867 1.478 1 87.31 332 SER A CA 1
ATOM 2695 C C . SER A 1 332 ? 2.393 -6.012 2.682 1 87.31 332 SER A C 1
ATOM 2697 O O . SER A 1 332 ? 3.574 -5.863 2.996 1 87.31 332 SER A O 1
ATOM 2699 N N . HIS A 1 333 ? 1.373 -5.457 3.324 1 87 333 HIS A N 1
ATOM 2700 C CA . HIS A 1 333 ? 1.614 -4.598 4.477 1 87 333 HIS A CA 1
ATOM 2701 C C . HIS A 1 333 ? 2.291 -5.363 5.605 1 87 333 HIS A C 1
ATOM 2703 O O . HIS A 1 333 ? 3.121 -4.809 6.328 1 87 333 HIS A O 1
ATOM 2709 N N . LYS A 1 334 ? 1.923 -6.598 5.715 1 85.44 334 LYS A N 1
ATOM 2710 C CA . LYS A 1 334 ? 2.541 -7.426 6.746 1 85.44 334 LYS A CA 1
ATOM 2711 C C . LYS A 1 334 ? 4.035 -7.602 6.488 1 85.44 334 LYS A C 1
ATOM 2713 O O . LYS A 1 334 ? 4.852 -7.41 7.395 1 85.44 334 LYS A O 1
ATOM 2718 N N . THR A 1 335 ? 4.336 -7.949 5.27 1 88.38 335 THR A N 1
ATOM 2719 C CA . THR A 1 335 ? 5.727 -8.156 4.879 1 88.38 335 THR A CA 1
ATOM 2720 C C . THR A 1 335 ? 6.52 -6.859 4.992 1 88.38 335 THR A C 1
ATOM 2722 O O . THR A 1 335 ? 7.637 -6.852 5.512 1 88.38 335 THR A O 1
ATOM 2725 N N . LEU A 1 336 ? 5.945 -5.812 4.539 1 90.69 336 LEU A N 1
ATOM 2726 C CA . LEU A 1 336 ? 6.617 -4.52 4.57 1 90.69 336 LEU A CA 1
ATOM 2727 C C . LEU A 1 336 ? 6.926 -4.105 6.008 1 90.69 336 LEU A C 1
ATOM 2729 O O . LEU A 1 336 ? 8.016 -3.598 6.289 1 90.69 336 LEU A O 1
ATOM 2733 N N . HIS A 1 337 ? 5.992 -4.27 6.824 1 89.88 337 HIS A N 1
ATOM 2734 C CA . HIS A 1 337 ? 6.176 -3.906 8.227 1 89.88 337 HIS A CA 1
ATOM 2735 C C . HIS A 1 337 ? 7.297 -4.719 8.867 1 89.88 337 HIS A C 1
ATOM 2737 O O . HIS A 1 337 ? 8.156 -4.164 9.555 1 89.88 337 HIS A O 1
ATOM 2743 N N . THR A 1 338 ? 7.277 -5.973 8.656 1 92.19 338 THR A N 1
ATOM 2744 C CA . THR A 1 338 ? 8.289 -6.844 9.242 1 92.19 338 THR A CA 1
ATOM 2745 C C . THR A 1 338 ? 9.672 -6.516 8.688 1 92.19 338 THR A C 1
ATOM 2747 O O . THR A 1 338 ? 10.641 -6.406 9.445 1 92.19 338 THR A O 1
ATOM 2750 N N . LEU A 1 339 ? 9.789 -6.371 7.387 1 93.75 339 LEU A N 1
ATOM 2751 C CA . LEU A 1 339 ? 11.055 -6.055 6.746 1 93.75 339 LEU A CA 1
ATOM 2752 C C . LEU A 1 339 ? 11.609 -4.727 7.262 1 93.75 339 LEU A C 1
ATOM 2754 O O . LEU A 1 339 ? 12.805 -4.609 7.539 1 93.75 339 LEU A O 1
ATOM 2758 N N . GLN A 1 340 ? 10.75 -3.775 7.352 1 94.69 340 GLN A N 1
ATOM 2759 C CA . GLN A 1 340 ? 11.188 -2.459 7.812 1 94.69 340 GLN A CA 1
ATOM 2760 C C . GLN A 1 340 ? 11.664 -2.512 9.258 1 94.69 340 GLN A C 1
ATOM 2762 O O . GLN A 1 340 ? 12.648 -1.867 9.617 1 94.69 340 GLN A O 1
ATOM 2767 N N . THR A 1 341 ? 10.945 -3.219 10.07 1 94.31 341 THR A N 1
ATOM 2768 C CA . THR A 1 341 ? 11.352 -3.369 11.461 1 94.31 341 THR A CA 1
ATOM 2769 C C . THR A 1 341 ? 12.734 -4.012 11.562 1 94.31 341 THR A C 1
ATOM 2771 O O . THR A 1 341 ? 13.594 -3.531 12.297 1 94.31 341 THR A O 1
ATOM 2774 N N . HIS A 1 342 ? 12.93 -5.043 10.781 1 96.56 342 HIS A N 1
ATOM 2775 C CA . HIS A 1 342 ? 14.227 -5.711 10.773 1 96.56 342 HIS A CA 1
ATOM 2776 C C . HIS A 1 342 ? 15.328 -4.777 10.281 1 96.56 342 HIS A C 1
ATOM 2778 O O . HIS A 1 342 ? 16.422 -4.758 10.836 1 96.56 342 HIS A O 1
ATOM 2784 N N . LEU A 1 343 ? 15.031 -4.086 9.266 1 97.19 343 LEU A N 1
ATOM 2785 C CA . LEU A 1 343 ? 16 -3.156 8.703 1 97.19 343 LEU A CA 1
ATOM 2786 C C . LEU A 1 343 ? 16.375 -2.078 9.719 1 97.19 343 LEU A C 1
ATOM 2788 O O . LEU A 1 343 ? 17.562 -1.803 9.938 1 97.19 343 LEU A O 1
ATOM 2792 N N . HIS A 1 344 ? 15.383 -1.438 10.32 1 97 344 HIS A N 1
ATOM 2793 C CA . HIS A 1 344 ? 15.617 -0.376 11.297 1 97 344 HIS A CA 1
ATOM 2794 C C . HIS A 1 344 ? 16.422 -0.892 12.484 1 97 344 HIS A C 1
ATOM 2796 O O . HIS A 1 344 ? 17.344 -0.224 12.953 1 97 344 HIS A O 1
ATOM 2802 N N . ASP A 1 345 ? 16.031 -2.088 12.93 1 97.25 345 ASP A N 1
ATOM 2803 C CA . ASP A 1 345 ? 16.766 -2.691 14.039 1 97.25 345 ASP A CA 1
ATOM 2804 C C . ASP A 1 345 ? 18.219 -2.945 13.648 1 97.25 345 ASP A C 1
ATOM 2806 O O . ASP A 1 345 ? 19.125 -2.691 14.438 1 97.25 345 ASP A O 1
ATOM 2810 N N . LEU A 1 346 ? 18.391 -3.436 12.477 1 97.12 346 LEU A N 1
ATOM 2811 C CA . LEU A 1 346 ? 19.75 -3.707 11.992 1 97.12 346 LEU A CA 1
ATOM 2812 C C . LEU A 1 346 ? 20.562 -2.426 11.922 1 97.12 346 LEU A C 1
ATOM 2814 O O . LEU A 1 346 ? 21.734 -2.412 12.305 1 97.12 346 LEU A O 1
ATOM 2818 N N . ILE A 1 347 ? 19.984 -1.349 11.438 1 97.56 347 ILE A N 1
ATOM 2819 C CA . ILE A 1 347 ? 20.672 -0.064 11.336 1 97.56 347 ILE A CA 1
ATOM 2820 C C . ILE A 1 347 ? 21.047 0.433 12.734 1 97.56 347 ILE A C 1
ATOM 2822 O O . ILE A 1 347 ? 22.156 0.896 12.953 1 97.56 347 ILE A O 1
ATOM 2826 N N . LYS A 1 348 ? 20.156 0.338 13.664 1 97.31 348 LYS A N 1
ATOM 2827 C CA . LYS A 1 348 ? 20.406 0.779 15.039 1 97.31 348 LYS A CA 1
ATOM 2828 C C . LYS A 1 348 ? 21.484 -0.06 15.695 1 97.31 348 LYS A C 1
ATOM 2830 O O . LYS A 1 348 ? 22.344 0.473 16.406 1 97.31 348 LYS A O 1
ATOM 2835 N N . ASP A 1 349 ? 21.406 -1.32 15.484 1 96.19 349 ASP A N 1
ATOM 2836 C CA . ASP A 1 349 ? 22.406 -2.219 16.062 1 96.19 349 ASP A CA 1
ATOM 2837 C C . ASP A 1 349 ? 23.797 -1.953 15.461 1 96.19 349 ASP A C 1
ATOM 2839 O O . ASP A 1 349 ? 24.797 -2.059 16.156 1 96.19 349 ASP A O 1
ATOM 2843 N N . THR A 1 350 ? 23.812 -1.658 14.188 1 96.19 350 THR A N 1
ATOM 2844 C CA . THR A 1 350 ? 25.078 -1.501 13.469 1 96.19 350 THR A CA 1
ATOM 2845 C C . THR A 1 350 ? 25.703 -0.138 13.766 1 96.19 350 THR A C 1
ATOM 2847 O O . THR A 1 350 ? 26.891 -0.043 14.039 1 96.19 350 THR A O 1
ATOM 2850 N N . PHE A 1 351 ? 24.875 0.929 13.711 1 96 351 PHE A N 1
ATOM 2851 C CA . PHE A 1 351 ? 25.422 2.275 13.758 1 96 351 PHE A CA 1
ATOM 2852 C C . PHE A 1 351 ? 25.047 2.98 15.055 1 96 351 PHE A C 1
ATOM 2854 O O . PHE A 1 351 ? 25.516 4.082 15.328 1 96 351 PHE A O 1
ATOM 2861 N N . GLY A 1 352 ? 24.125 2.451 15.805 1 92.19 352 GLY A N 1
ATOM 2862 C CA . GLY A 1 352 ? 23.625 3.111 17 1 92.19 352 GLY A CA 1
ATOM 2863 C C . GLY A 1 352 ? 24.734 3.529 17.953 1 92.19 352 GLY A C 1
ATOM 2864 O O . GLY A 1 352 ? 24.641 4.594 18.578 1 92.19 352 GLY A O 1
ATOM 2865 N N . GLY A 1 353 ? 25.734 2.754 18.062 1 90.12 353 GLY A N 1
ATOM 2866 C CA . GLY A 1 353 ? 26.812 3.039 19 1 90.12 353 GLY A CA 1
ATOM 2867 C C . GLY A 1 353 ? 27.984 3.77 18.359 1 90.12 353 GLY A C 1
ATOM 2868 O O . GLY A 1 353 ? 28.953 4.125 19.031 1 90.12 353 GLY A O 1
ATOM 2869 N N . HIS A 1 354 ? 27.906 4.047 17.156 1 92.69 354 HIS A N 1
ATOM 2870 C CA . HIS A 1 354 ? 28.984 4.727 16.469 1 92.69 354 HIS A CA 1
ATOM 2871 C C . HIS A 1 354 ? 28.984 6.223 16.781 1 92.69 354 HIS A C 1
ATOM 2873 O O . HIS A 1 354 ? 27.953 6.883 16.688 1 92.69 354 HIS A O 1
ATOM 2879 N N . PRO A 1 355 ? 30 6.816 17.078 1 91.19 355 PRO A N 1
ATOM 2880 C CA . PRO A 1 355 ? 30.062 8.219 17.516 1 91.19 355 PRO A CA 1
ATOM 2881 C C . PRO A 1 355 ? 29.672 9.195 16.406 1 91.19 355 PRO A C 1
ATOM 2883 O O . PRO A 1 355 ? 29.172 10.281 16.688 1 91.19 355 PRO A O 1
ATOM 2886 N N . ASP A 1 356 ? 29.891 8.859 15.188 1 90.94 356 ASP A N 1
ATOM 2887 C CA . ASP A 1 356 ? 29.625 9.773 14.086 1 90.94 356 ASP A CA 1
ATOM 2888 C C . ASP A 1 356 ? 28.219 9.578 13.523 1 90.94 356 ASP A C 1
ATOM 2890 O O . ASP A 1 356 ? 27.766 10.344 12.68 1 90.94 356 ASP A O 1
ATOM 2894 N N . ALA A 1 357 ? 27.5 8.648 13.891 1 94.06 357 ALA A N 1
ATOM 2895 C CA . ALA A 1 357 ? 26.234 8.281 13.258 1 94.06 357 ALA A CA 1
ATOM 2896 C C . ALA A 1 357 ? 25.109 9.188 13.742 1 94.06 357 ALA A C 1
ATOM 2898 O O . ALA A 1 357 ? 24.406 9.812 12.938 1 94.06 357 ALA A O 1
ATOM 2899 N N . HIS A 1 358 ? 24.984 9.406 15.141 1 94.31 358 HIS A N 1
ATOM 2900 C CA . HIS A 1 358 ? 23.906 10.195 15.734 1 94.31 358 HIS A CA 1
ATOM 2901 C C . HIS A 1 358 ? 22.578 9.891 15.07 1 94.31 358 HIS A C 1
ATOM 2903 O O . HIS A 1 358 ? 21.906 10.797 14.57 1 94.31 358 HIS A O 1
ATOM 2909 N N . LEU A 1 359 ? 22.141 8.695 15.141 1 94.94 359 LEU A N 1
ATOM 2910 C CA . LEU A 1 359 ? 20.953 8.219 14.453 1 94.94 359 LEU A CA 1
ATOM 2911 C C . LEU A 1 359 ? 19.703 8.961 14.938 1 94.94 359 LEU A C 1
ATOM 2913 O O . LEU A 1 359 ? 18.688 8.992 14.242 1 94.94 359 LEU A O 1
ATOM 2917 N N . ASP A 1 360 ? 19.766 9.531 16.125 1 92.06 360 ASP A N 1
ATOM 2918 C CA . ASP A 1 360 ? 18.641 10.266 16.688 1 92.06 360 ASP A CA 1
ATOM 2919 C C . ASP A 1 360 ? 18.359 11.531 15.867 1 92.06 360 ASP A C 1
ATOM 2921 O O . ASP A 1 360 ? 17.281 12.125 15.992 1 92.06 360 ASP A O 1
ATOM 2925 N N . CYS A 1 361 ? 19.266 11.906 15.023 1 94.75 361 CYS A N 1
ATOM 2926 C CA . CYS A 1 361 ? 19.109 13.094 14.188 1 94.75 361 CYS A CA 1
ATOM 2927 C C . CYS A 1 361 ? 18.531 12.727 12.82 1 94.75 361 CYS A C 1
ATOM 2929 O O . CYS A 1 361 ? 18.422 13.586 11.945 1 94.75 361 CYS A O 1
ATOM 2931 N N . PHE A 1 362 ? 18.172 11.461 12.633 1 95.75 362 PHE A N 1
ATOM 2932 C CA . PHE A 1 362 ? 17.781 11.008 11.297 1 95.75 362 PHE A CA 1
ATOM 2933 C C . PHE A 1 362 ? 16.406 10.344 11.336 1 95.75 362 PHE A C 1
ATOM 2935 O O . PHE A 1 362 ? 16.047 9.688 12.32 1 95.75 362 PHE A O 1
ATOM 2942 N N . LEU A 1 363 ? 15.656 10.578 10.305 1 95.06 363 LEU A N 1
ATOM 2943 C CA . LEU A 1 363 ? 14.531 9.711 9.977 1 95.06 363 LEU A CA 1
ATOM 2944 C C . LEU A 1 363 ? 14.992 8.5 9.164 1 95.06 363 LEU A C 1
ATOM 2946 O O . LEU A 1 363 ? 15.594 8.656 8.102 1 95.06 363 LEU A O 1
ATOM 2950 N N . LEU A 1 364 ? 14.773 7.363 9.688 1 96.06 364 LEU A N 1
ATOM 2951 C CA . LEU A 1 364 ? 15.18 6.16 8.977 1 96.06 364 LEU A CA 1
ATOM 2952 C C . LEU A 1 364 ? 14.32 5.941 7.734 1 96.06 364 LEU A C 1
ATOM 2954 O O . LEU A 1 364 ? 13.172 6.402 7.68 1 96.06 364 LEU A O 1
ATOM 2958 N N . PRO A 1 365 ? 14.891 5.277 6.766 1 95.44 365 PRO A N 1
ATOM 2959 C CA . PRO A 1 365 ? 14.172 5.113 5.496 1 95.44 365 PRO A CA 1
ATOM 2960 C C . PRO A 1 365 ? 12.906 4.273 5.633 1 95.44 365 PRO A C 1
ATOM 2962 O O . PRO A 1 365 ? 12.891 3.295 6.383 1 95.44 365 PRO A O 1
ATOM 2965 N N . GLU A 1 366 ? 11.93 4.73 4.945 1 92.94 366 GLU A N 1
ATOM 2966 C CA . GLU A 1 366 ? 10.68 3.984 4.84 1 92.94 366 GLU A CA 1
ATOM 2967 C C . GLU A 1 366 ? 10.633 3.158 3.557 1 92.94 366 GLU A C 1
ATOM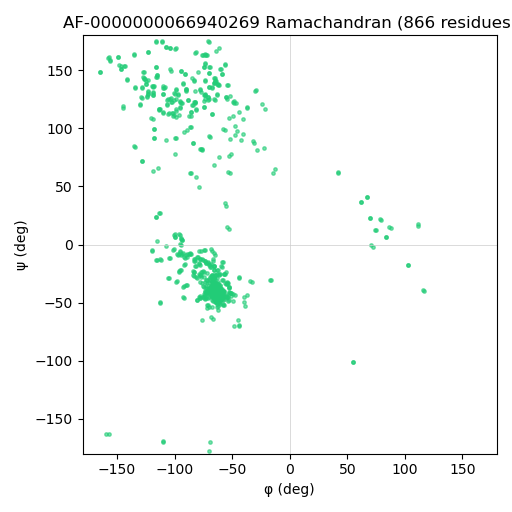 2969 O O . GLU A 1 366 ? 10.766 3.701 2.459 1 92.94 366 GLU A O 1
ATOM 2974 N N . LEU A 1 367 ? 10.336 1.924 3.662 1 93.38 367 LEU A N 1
ATOM 2975 C CA . LEU A 1 367 ? 10.43 1.009 2.529 1 93.38 367 LEU A CA 1
ATOM 2976 C C . LEU A 1 367 ? 9.25 1.198 1.579 1 93.38 367 LEU A C 1
ATOM 2978 O O . LEU A 1 367 ? 9.32 0.801 0.414 1 93.38 367 LEU A O 1
ATOM 2982 N N . GLU A 1 368 ? 8.156 1.731 2.127 1 91.81 368 GLU A N 1
ATOM 2983 C CA . GLU A 1 368 ? 6.957 1.893 1.307 1 91.81 368 GLU A CA 1
ATOM 2984 C C . GLU A 1 368 ? 7.25 2.725 0.061 1 91.81 368 GLU A C 1
ATOM 2986 O O . GLU A 1 368 ? 6.594 2.561 -0.97 1 91.81 368 GLU A O 1
ATOM 2991 N N . ILE A 1 369 ? 8.258 3.598 0.084 1 92.88 369 ILE A N 1
ATOM 2992 C CA . ILE A 1 369 ? 8.602 4.477 -1.029 1 92.88 369 ILE A CA 1
ATOM 2993 C C . ILE A 1 369 ? 9.07 3.643 -2.219 1 92.88 369 ILE A C 1
ATOM 2995 O O . ILE A 1 369 ? 8.852 4.016 -3.373 1 92.88 369 ILE A O 1
ATOM 2999 N N . LEU A 1 370 ? 9.719 2.504 -1.975 1 91.25 370 LEU A N 1
ATOM 3000 C CA . LEU A 1 370 ? 10.273 1.653 -3.023 1 91.25 370 LEU A CA 1
ATOM 3001 C C . LEU A 1 370 ? 9.156 1.055 -3.879 1 91.25 370 LEU A C 1
ATOM 3003 O O . LEU A 1 370 ? 9.391 0.665 -5.023 1 91.25 370 LEU A O 1
ATOM 3007 N N . THR A 1 371 ? 7.941 0.998 -3.332 1 90.12 371 THR A N 1
ATOM 3008 C CA . THR A 1 371 ? 6.836 0.366 -4.043 1 90.12 371 THR A CA 1
ATOM 3009 C C . THR A 1 371 ? 6.352 1.252 -5.188 1 90.12 371 THR A C 1
ATOM 3011 O O . THR A 1 371 ? 5.621 0.793 -6.07 1 90.12 371 THR A O 1
ATOM 3014 N N . GLU A 1 372 ? 6.754 2.486 -5.203 1 89.69 372 GLU A N 1
ATOM 3015 C CA . GLU A 1 372 ? 6.379 3.404 -6.277 1 89.69 372 GLU A CA 1
ATOM 3016 C C . GLU A 1 372 ? 7.207 3.15 -7.531 1 89.69 372 GLU A C 1
ATOM 3018 O O . GLU A 1 372 ? 6.867 3.629 -8.617 1 89.69 372 GLU A O 1
ATOM 3023 N N . PHE A 1 373 ? 8.281 2.348 -7.332 1 86.81 373 PHE A N 1
ATOM 3024 C CA . PHE A 1 373 ? 9.211 2.123 -8.43 1 86.81 373 PHE A CA 1
ATOM 3025 C C . PHE A 1 373 ? 9.203 0.662 -8.859 1 86.81 373 PHE A C 1
ATOM 3027 O O . PHE A 1 373 ? 8.961 -0.229 -8.047 1 86.81 373 PHE A O 1
ATOM 3034 N N . GLU A 1 374 ? 9.391 0.492 -10.125 1 79.69 374 GLU A N 1
ATOM 3035 C CA . GLU A 1 374 ? 9.523 -0.885 -10.586 1 79.69 374 GLU A CA 1
ATOM 3036 C C . GLU A 1 374 ? 10.766 -1.548 -9.984 1 79.69 374 GLU A C 1
ATOM 3038 O O . GLU A 1 374 ? 10.703 -2.699 -9.547 1 79.69 374 GLU A O 1
ATOM 3043 N N . ARG A 1 375 ? 11.812 -0.766 -10.086 1 77.06 375 ARG A N 1
ATOM 3044 C CA . ARG A 1 375 ? 13.086 -1.182 -9.5 1 77.06 375 ARG A CA 1
ATOM 3045 C C . ARG A 1 375 ? 13.844 0.015 -8.938 1 77.06 375 ARG A C 1
ATOM 3047 O O . ARG A 1 375 ? 14.039 1.015 -9.633 1 77.06 375 ARG A O 1
ATOM 3054 N N . SER A 1 376 ? 14 -0.104 -7.645 1 77.38 376 SER A N 1
ATOM 3055 C CA . SER A 1 376 ? 14.75 1.003 -7.062 1 77.38 376 SER A CA 1
ATOM 3056 C C . SER A 1 376 ? 15.594 0.538 -5.879 1 77.38 376 SER A C 1
ATOM 3058 O O . SER A 1 376 ? 15.352 -0.533 -5.32 1 77.38 376 SER A O 1
ATOM 3060 N N . ARG A 1 377 ? 16.641 1.353 -5.738 1 86.88 377 ARG A N 1
ATOM 3061 C CA . ARG A 1 377 ? 17.531 1.193 -4.594 1 86.88 377 ARG A CA 1
ATOM 3062 C C . ARG A 1 377 ? 17.625 2.488 -3.793 1 86.88 377 ARG A C 1
ATOM 3064 O O . ARG A 1 377 ? 17.641 3.58 -4.367 1 86.88 377 ARG A O 1
ATOM 3071 N N . ILE A 1 378 ? 17.672 2.283 -2.473 1 92.12 378 ILE A N 1
ATOM 3072 C CA . ILE A 1 378 ? 17.75 3.459 -1.611 1 92.12 378 ILE A CA 1
ATOM 3073 C C . ILE A 1 378 ? 19.188 3.625 -1.106 1 92.12 378 ILE A C 1
ATOM 3075 O O . ILE A 1 378 ? 19.797 2.67 -0.617 1 92.12 378 ILE A O 1
ATOM 3079 N N . TRP A 1 379 ? 19.719 4.746 -1.396 1 92.94 379 TRP A N 1
ATOM 3080 C CA . TRP A 1 379 ? 20.969 5.18 -0.762 1 92.94 379 TRP A CA 1
ATOM 3081 C C . TRP A 1 379 ? 20.672 6.07 0.443 1 92.94 379 TRP A C 1
ATOM 3083 O O . TRP A 1 379 ? 20.016 7.109 0.316 1 92.94 379 TRP A O 1
ATOM 3093 N N . PHE A 1 380 ? 21.094 5.629 1.685 1 97 380 PHE A N 1
ATOM 3094 C CA . PHE A 1 380 ? 20.859 6.348 2.932 1 97 380 PHE A CA 1
ATOM 3095 C C . PHE A 1 380 ? 22.172 6.746 3.58 1 97 380 PHE A C 1
ATOM 3097 O O . PHE A 1 380 ? 22.719 6.004 4.395 1 97 380 PHE A O 1
ATOM 3104 N N . PRO A 1 381 ? 22.656 7.949 3.266 1 96.69 381 PRO A N 1
ATOM 3105 C CA . PRO A 1 381 ? 23.906 8.422 3.873 1 96.69 381 PRO A CA 1
ATOM 3106 C C . PRO A 1 381 ? 23.688 9.039 5.254 1 96.69 381 PRO A C 1
ATOM 3108 O O . PRO A 1 381 ? 22.719 9.758 5.465 1 96.69 381 PRO A O 1
ATOM 3111 N N . LEU A 1 382 ? 24.578 8.805 6.195 1 96.38 382 LEU A N 1
ATOM 3112 C CA . LEU A 1 382 ? 24.531 9.383 7.535 1 96.38 382 LEU A CA 1
ATOM 3113 C C . LEU A 1 382 ? 25.422 10.617 7.633 1 96.38 382 LEU A C 1
ATOM 3115 O O . LEU A 1 382 ? 25.391 11.32 8.641 1 96.38 382 LEU A O 1
ATOM 3119 N N . ASN A 1 383 ? 26.203 10.844 6.586 1 94.19 383 ASN A N 1
ATOM 3120 C CA . ASN A 1 383 ? 26.984 12.062 6.43 1 94.19 383 ASN A CA 1
ATOM 3121 C C . ASN A 1 383 ? 26.75 12.719 5.074 1 94.19 383 ASN A C 1
ATOM 3123 O O . ASN A 1 383 ? 27.641 12.781 4.238 1 94.19 383 ASN A O 1
ATOM 3127 N N . PRO A 1 384 ? 25.609 13.273 4.926 1 93.88 384 PRO A N 1
ATOM 3128 C CA . PRO A 1 384 ? 25.219 13.789 3.607 1 93.88 384 PRO A CA 1
ATOM 3129 C C . PRO A 1 384 ? 25.969 15.07 3.236 1 93.88 384 PRO A C 1
ATOM 3131 O O . PRO A 1 384 ? 25.984 15.469 2.068 1 93.88 384 PRO A O 1
ATOM 3134 N N . GLU A 1 385 ? 26.609 15.773 4.148 1 91.94 385 GLU A N 1
ATOM 3135 C CA . GLU A 1 385 ? 27.297 17.031 3.91 1 91.94 385 GLU A CA 1
ATOM 3136 C C . GLU A 1 385 ? 28.641 16.797 3.199 1 91.94 385 GLU A C 1
ATOM 3138 O O . GLU A 1 385 ? 29.234 17.734 2.682 1 91.94 385 GLU A O 1
ATOM 3143 N N . LEU A 1 386 ? 29.047 15.547 3.174 1 90.81 386 LEU A N 1
ATOM 3144 C CA . LEU A 1 386 ? 30.312 15.219 2.521 1 90.81 386 LEU A CA 1
ATOM 3145 C C . LEU A 1 386 ? 30.188 15.375 1.009 1 90.81 386 LEU A C 1
ATOM 3147 O O . LEU A 1 386 ? 29.125 15.156 0.438 1 90.81 386 LEU A O 1
ATOM 3151 N N . SER A 1 387 ? 31.297 15.766 0.375 1 87.81 387 SER A N 1
ATOM 3152 C CA . SER A 1 387 ? 31.312 15.898 -1.078 1 87.81 387 SER A CA 1
ATOM 3153 C C . SER A 1 387 ? 30.984 14.57 -1.76 1 87.81 387 SER A C 1
ATOM 3155 O O . SER A 1 387 ? 30.297 14.547 -2.781 1 87.81 387 SER A O 1
ATOM 3157 N N . ASP A 1 388 ? 31.531 13.578 -1.202 1 88.94 388 ASP A N 1
ATOM 3158 C CA . ASP A 1 388 ? 31.188 12.203 -1.589 1 88.94 388 ASP A CA 1
ATOM 3159 C C . ASP A 1 388 ? 30.641 11.422 -0.405 1 88.94 388 ASP A C 1
ATOM 3161 O O . ASP A 1 388 ? 31.375 11.031 0.494 1 88.94 388 ASP A O 1
ATOM 3165 N N . THR A 1 389 ? 29.344 11.18 -0.499 1 90.31 389 THR A N 1
ATOM 3166 C CA . THR A 1 389 ? 28.672 10.562 0.633 1 90.31 389 THR A CA 1
ATOM 3167 C C . THR A 1 389 ? 29.188 9.148 0.865 1 90.31 389 THR A C 1
ATOM 3169 O O . THR A 1 389 ? 28.969 8.57 1.933 1 90.31 389 THR A O 1
ATOM 3172 N N . ARG A 1 390 ? 30 8.594 -0.045 1 89 390 ARG A N 1
ATOM 3173 C CA . ARG A 1 390 ? 30.531 7.242 0.083 1 89 390 ARG A CA 1
ATOM 3174 C C . ARG A 1 390 ? 31.719 7.215 1.052 1 89 390 ARG A C 1
ATOM 3176 O O . ARG A 1 390 ? 32.125 6.141 1.486 1 89 390 ARG A O 1
ATOM 3183 N N . ASP A 1 391 ? 32.156 8.336 1.384 1 90.94 391 ASP A N 1
ATOM 3184 C CA . ASP A 1 391 ? 33.281 8.43 2.307 1 90.94 391 ASP A CA 1
ATOM 3185 C C . ASP A 1 391 ? 32.812 8.305 3.756 1 90.94 391 ASP A C 1
ATOM 3187 O O . ASP A 1 391 ? 33.625 8.125 4.66 1 90.94 391 ASP A O 1
ATOM 3191 N N . GLY A 1 392 ? 31.547 8.43 3.992 1 92.81 392 GLY A N 1
ATOM 3192 C CA . GLY A 1 392 ? 30.984 8.328 5.332 1 92.81 392 GLY A CA 1
ATOM 3193 C C . GLY A 1 392 ? 30.156 7.078 5.539 1 92.81 392 GLY A C 1
ATOM 3194 O O . GLY A 1 392 ? 30.297 6.098 4.809 1 92.81 392 GLY A O 1
ATOM 3195 N N . LEU A 1 393 ? 29.469 7.09 6.645 1 95.94 393 LEU A N 1
ATOM 3196 C CA . LEU A 1 393 ? 28.547 5.992 6.941 1 95.94 393 LEU A CA 1
ATOM 3197 C C . LEU A 1 393 ? 27.344 6.023 6.02 1 95.94 393 LEU A C 1
ATOM 3199 O O . LEU A 1 393 ? 26.828 7.102 5.699 1 95.94 393 LEU A O 1
ATOM 3203 N N . ALA A 1 394 ? 26.984 4.891 5.531 1 95.62 394 ALA A N 1
ATOM 3204 C CA . ALA A 1 394 ? 25.828 4.855 4.648 1 95.62 394 ALA A CA 1
ATOM 3205 C C . ALA A 1 394 ? 25.188 3.467 4.625 1 95.62 394 ALA A C 1
ATOM 3207 O O . ALA A 1 394 ? 25.812 2.49 5.059 1 95.62 394 ALA A O 1
ATOM 3208 N N . VAL A 1 395 ? 23.984 3.41 4.254 1 95.5 395 VAL A N 1
ATOM 3209 C CA . VAL A 1 395 ? 23.25 2.164 4.078 1 95.5 395 VAL A CA 1
ATOM 3210 C C . VAL A 1 395 ? 22.688 2.098 2.664 1 95.5 395 VAL A C 1
ATOM 3212 O O . VAL A 1 395 ? 22.078 3.062 2.184 1 95.5 395 VAL A O 1
ATOM 3215 N N . HIS A 1 396 ? 22.953 1.045 1.981 1 92.19 396 HIS A N 1
ATOM 3216 C CA . HIS A 1 396 ? 22.359 0.754 0.682 1 92.19 396 HIS A CA 1
ATOM 3217 C C . HIS A 1 396 ? 21.281 -0.319 0.796 1 92.19 396 HIS A C 1
ATOM 3219 O O . HIS A 1 396 ? 21.516 -1.396 1.347 1 92.19 396 HIS A O 1
ATOM 3225 N N . ILE A 1 397 ? 20.062 -0.02 0.308 1 93 397 ILE A N 1
ATOM 3226 C CA . ILE A 1 397 ? 18.922 -0.913 0.483 1 93 397 ILE A CA 1
ATOM 3227 C C . ILE A 1 397 ? 18.344 -1.283 -0.88 1 93 397 ILE A C 1
ATOM 3229 O O . ILE A 1 397 ? 18.078 -0.409 -1.711 1 93 397 ILE A O 1
ATOM 3233 N N . ILE A 1 398 ? 18.109 -2.533 -1.104 1 87.81 398 ILE A N 1
ATOM 3234 C CA . ILE A 1 398 ? 17.5 -3.047 -2.328 1 87.81 398 ILE A CA 1
ATOM 3235 C C . ILE A 1 398 ? 16.344 -3.967 -1.981 1 87.81 398 ILE A C 1
ATOM 3237 O O . ILE A 1 398 ? 16.484 -4.863 -1.146 1 87.81 398 ILE A O 1
ATOM 3241 N N . LEU A 1 399 ? 15.227 -3.666 -2.557 1 86.44 399 LEU A N 1
ATOM 3242 C CA . LEU A 1 399 ? 14.055 -4.52 -2.355 1 86.44 399 LEU A CA 1
ATOM 3243 C C . LEU A 1 399 ? 13.93 -5.543 -3.477 1 86.44 399 LEU A C 1
ATOM 3245 O O . LEU A 1 399 ? 13.93 -5.184 -4.656 1 86.44 399 LEU A O 1
ATOM 3249 N N . GLU A 1 400 ? 13.938 -6.773 -3.082 1 79.06 400 GLU A N 1
ATOM 3250 C CA . GLU A 1 400 ? 13.742 -7.891 -4 1 79.06 400 GLU A CA 1
ATOM 3251 C C . GLU A 1 400 ? 12.492 -8.688 -3.643 1 79.06 400 GLU A C 1
ATOM 3253 O O . GLU A 1 400 ? 12.547 -9.609 -2.828 1 79.06 400 GLU A O 1
ATOM 3258 N N . ARG A 1 401 ? 11.43 -8.445 -4.336 1 76.25 401 ARG A N 1
ATOM 3259 C CA . ARG A 1 401 ? 10.156 -9.117 -4.082 1 76.25 401 ARG A CA 1
ATOM 3260 C C . ARG A 1 401 ? 9.727 -8.945 -2.629 1 76.25 401 ARG A C 1
ATOM 3262 O O . ARG A 1 401 ? 9.406 -7.832 -2.201 1 76.25 401 ARG A O 1
ATOM 3269 N N . ASN A 1 402 ? 9.953 -10.023 -1.787 1 81.69 402 ASN A N 1
ATOM 3270 C CA . ASN A 1 402 ? 9.547 -9.945 -0.387 1 81.69 402 ASN A CA 1
ATOM 3271 C C . ASN A 1 402 ? 10.75 -10.016 0.548 1 81.69 402 ASN A C 1
ATOM 3273 O O . ASN A 1 402 ? 10.609 -10.359 1.723 1 81.69 402 ASN A O 1
ATOM 3277 N N . GLU A 1 403 ? 11.969 -9.617 -0.05 1 86.38 403 GLU A N 1
ATOM 3278 C CA . GLU A 1 403 ? 13.195 -9.586 0.745 1 86.38 403 GLU A CA 1
ATOM 3279 C C . GLU A 1 403 ? 13.984 -8.305 0.49 1 86.38 403 GLU A C 1
ATOM 3281 O O . GLU A 1 403 ? 13.758 -7.613 -0.508 1 86.38 403 GLU A O 1
ATOM 3286 N N . LEU A 1 404 ? 14.891 -8.117 1.461 1 90.5 404 LEU A N 1
ATOM 3287 C CA . LEU A 1 404 ? 15.727 -6.922 1.344 1 90.5 404 LEU A CA 1
ATOM 3288 C C . LEU A 1 404 ? 17.203 -7.289 1.365 1 90.5 404 LEU A C 1
ATOM 3290 O O . LEU A 1 404 ? 17.609 -8.219 2.064 1 90.5 404 LEU A O 1
ATOM 3294 N N . VAL A 1 405 ? 17.891 -6.637 0.516 1 88.56 405 VAL A N 1
ATOM 3295 C CA . VAL A 1 405 ? 19.344 -6.652 0.621 1 88.56 405 VAL A CA 1
ATOM 3296 C C . VAL A 1 405 ? 19.828 -5.301 1.135 1 88.56 405 VAL A C 1
ATOM 3298 O O . VAL A 1 405 ? 19.5 -4.258 0.568 1 88.56 405 VAL A O 1
ATOM 3301 N N . ALA A 1 406 ? 20.484 -5.352 2.229 1 93.06 406 ALA A N 1
ATOM 3302 C CA . ALA A 1 406 ? 21.016 -4.129 2.83 1 93.06 406 ALA A CA 1
ATOM 3303 C C . ALA A 1 406 ? 22.547 -4.184 2.932 1 93.06 406 ALA A C 1
ATOM 3305 O O . ALA A 1 406 ? 23.109 -5.172 3.404 1 93.06 406 ALA A O 1
ATOM 3306 N N . VAL A 1 407 ? 23.156 -3.203 2.469 1 91.44 407 VAL A N 1
ATOM 3307 C CA . VAL A 1 407 ? 24.609 -3.08 2.564 1 91.44 407 VAL A CA 1
ATOM 3308 C C . VAL A 1 407 ? 24.969 -1.961 3.539 1 91.44 407 VAL A C 1
ATOM 3310 O O . VAL A 1 407 ? 24.641 -0.794 3.301 1 91.44 407 VAL A O 1
ATOM 3313 N N . MET A 1 408 ? 25.594 -2.367 4.676 1 94.5 408 MET A N 1
ATOM 3314 C CA . MET A 1 408 ? 26.094 -1.395 5.641 1 94.5 408 MET A CA 1
ATOM 3315 C C . MET A 1 408 ? 27.516 -0.969 5.301 1 94.5 408 MET A C 1
ATOM 3317 O O . MET A 1 408 ? 28.406 -1.807 5.211 1 94.5 408 MET A O 1
ATOM 3321 N N . ARG A 1 409 ? 27.609 0.35 5.172 1 93.38 409 ARG A N 1
ATOM 3322 C CA . ARG A 1 409 ? 28.922 0.868 4.777 1 93.38 409 ARG A CA 1
ATOM 3323 C C . ARG A 1 409 ? 29.484 1.798 5.848 1 93.38 409 ARG A C 1
ATOM 3325 O O . ARG A 1 409 ? 28.781 2.678 6.344 1 93.38 409 ARG A O 1
ATOM 3332 N N . TRP A 1 410 ? 30.766 1.59 6.246 1 93.5 410 TRP A N 1
ATOM 3333 C CA . TRP A 1 410 ? 31.453 2.467 7.188 1 93.5 410 TRP A CA 1
ATOM 3334 C C . TRP A 1 410 ? 32.344 3.453 6.453 1 93.5 410 TRP A C 1
ATOM 3336 O O . TRP A 1 410 ? 32.656 4.539 6.961 1 93.5 410 TRP A O 1
ATOM 3346 N N . ASP A 1 411 ? 32.875 3.049 5.355 1 89.5 411 ASP A N 1
ATOM 3347 C CA . ASP A 1 411 ? 33.625 3.873 4.418 1 89.5 411 ASP A CA 1
ATOM 3348 C C . ASP A 1 411 ? 33.625 3.254 3.021 1 89.5 411 ASP A C 1
ATOM 3350 O O . ASP A 1 411 ? 32.75 2.447 2.689 1 89.5 411 ASP A O 1
ATOM 3354 N N . LYS A 1 412 ? 34.562 3.699 2.145 1 85.31 412 LYS A N 1
ATOM 3355 C CA . LYS A 1 412 ? 34.594 3.229 0.763 1 85.31 412 LYS A CA 1
ATOM 3356 C C . LYS A 1 412 ? 35.031 1.768 0.692 1 85.31 412 LYS A C 1
ATOM 3358 O O . LYS A 1 412 ? 34.719 1.068 -0.273 1 85.31 412 LYS A O 1
ATOM 3363 N N . ILE A 1 413 ? 35.594 1.312 1.693 1 84.75 413 ILE A N 1
ATOM 3364 C CA . ILE A 1 413 ? 36.188 -0.008 1.624 1 84.75 413 ILE A CA 1
ATOM 3365 C C . ILE A 1 413 ? 35.438 -0.981 2.523 1 84.75 413 ILE A C 1
ATOM 3367 O O . ILE A 1 413 ? 35.031 -2.055 2.078 1 84.75 413 ILE A O 1
ATOM 3371 N N . LYS A 1 414 ? 35.219 -0.582 3.76 1 89.25 414 LYS A N 1
ATOM 3372 C CA . LYS A 1 414 ? 34.625 -1.477 4.746 1 89.25 414 LYS A CA 1
ATOM 3373 C C . LYS A 1 414 ? 33.094 -1.525 4.598 1 89.25 414 LYS A C 1
ATOM 3375 O O . LYS A 1 414 ? 32.438 -0.506 4.746 1 89.25 414 LYS A O 1
ATOM 3380 N N . ARG A 1 415 ? 32.656 -2.756 4.25 1 89.81 415 ARG A N 1
ATOM 3381 C CA . ARG A 1 415 ? 31.219 -2.932 4.102 1 89.81 415 ARG A CA 1
ATOM 3382 C C . ARG A 1 415 ? 30.781 -4.336 4.523 1 89.81 415 ARG A C 1
ATOM 3384 O O . ARG A 1 415 ? 31.594 -5.266 4.508 1 89.81 415 ARG A O 1
ATOM 3391 N N . ARG A 1 416 ? 29.562 -4.426 4.98 1 90.44 416 ARG A N 1
ATOM 3392 C CA . ARG A 1 416 ? 28.906 -5.695 5.289 1 90.44 416 ARG A CA 1
ATOM 3393 C C . ARG A 1 416 ? 27.547 -5.785 4.613 1 90.44 416 ARG A C 1
ATOM 3395 O O . ARG A 1 416 ? 26.797 -4.801 4.574 1 90.44 416 ARG A O 1
ATOM 3402 N N . THR A 1 417 ? 27.281 -6.93 4.035 1 89.12 417 THR A N 1
ATOM 3403 C CA . THR A 1 417 ? 26.031 -7.137 3.303 1 89.12 417 THR A CA 1
ATOM 3404 C C . THR A 1 417 ? 25.125 -8.102 4.055 1 89.12 417 THR A C 1
ATOM 3406 O O . THR A 1 417 ? 25.578 -9.102 4.598 1 89.12 417 THR A O 1
ATOM 3409 N N . TYR A 1 418 ? 23.859 -7.711 4.082 1 90.88 418 TYR A N 1
ATOM 3410 C CA . TYR A 1 418 ? 22.875 -8.516 4.781 1 90.88 418 TYR A CA 1
ATOM 3411 C C . TYR A 1 418 ? 21.688 -8.82 3.877 1 90.88 418 TYR A C 1
ATOM 3413 O O . TYR A 1 418 ? 21.312 -8 3.035 1 90.88 418 TYR A O 1
ATOM 3421 N N . ARG A 1 419 ? 21.172 -9.984 4.031 1 88.5 419 ARG A N 1
ATOM 3422 C CA . ARG A 1 419 ? 19.875 -10.336 3.465 1 88.5 419 ARG A CA 1
ATOM 3423 C C . ARG A 1 419 ? 18.812 -10.422 4.551 1 88.5 419 ARG A C 1
ATOM 3425 O O . ARG A 1 419 ? 19 -11.094 5.562 1 88.5 419 ARG A O 1
ATOM 3432 N N . ILE A 1 420 ? 17.766 -9.656 4.34 1 92.31 420 ILE A N 1
ATOM 3433 C CA . ILE A 1 420 ? 16.703 -9.555 5.34 1 92.31 420 ILE A CA 1
ATOM 3434 C C . ILE A 1 420 ? 15.422 -10.18 4.801 1 92.31 420 ILE A C 1
ATOM 3436 O O . ILE A 1 420 ? 14.898 -9.758 3.766 1 92.31 420 ILE A O 1
ATOM 3440 N N . SER A 1 421 ? 14.953 -11.195 5.402 1 89.5 421 SER A N 1
ATOM 3441 C CA . SER A 1 421 ? 13.656 -11.812 5.117 1 89.5 421 SER A CA 1
ATOM 3442 C C . SER A 1 421 ? 12.68 -11.602 6.27 1 89.5 421 SER A C 1
ATOM 3444 O O . SER A 1 421 ? 13.008 -10.945 7.258 1 89.5 421 SER A O 1
ATOM 3446 N N . THR A 1 422 ? 11.406 -12.031 6.082 1 87.69 422 THR A N 1
ATOM 3447 C CA . THR A 1 422 ? 10.406 -11.875 7.137 1 87.69 422 THR A CA 1
ATOM 3448 C C . THR A 1 422 ? 10.758 -12.742 8.344 1 87.69 422 THR A C 1
ATOM 3450 O O . THR A 1 422 ? 10.32 -12.461 9.461 1 87.69 422 THR A O 1
ATOM 3453 N N . SER A 1 423 ? 11.578 -13.68 8.133 1 87.19 423 SER A N 1
ATOM 3454 C CA . SER A 1 423 ? 11.844 -14.633 9.203 1 87.19 423 SER A CA 1
ATOM 3455 C C . SER A 1 423 ? 13.219 -14.391 9.828 1 87.19 423 SER A C 1
ATOM 3457 O O . SER A 1 423 ? 13.438 -14.711 10.992 1 87.19 423 SER A O 1
ATOM 3459 N N . LYS A 1 424 ? 14.156 -13.836 8.992 1 88.44 424 LYS A N 1
ATOM 3460 C CA . LYS A 1 424 ? 15.492 -13.742 9.562 1 88.44 424 LYS A CA 1
ATOM 3461 C C . LYS A 1 424 ? 16.312 -12.672 8.859 1 88.44 424 LYS A C 1
ATOM 3463 O O . LYS A 1 424 ? 15.961 -12.219 7.766 1 88.44 424 LYS A O 1
ATOM 3468 N N . VAL A 1 425 ? 17.359 -12.258 9.586 1 92 425 VAL A N 1
ATOM 3469 C CA . VAL A 1 425 ? 18.406 -11.383 9.086 1 92 425 VAL A CA 1
ATOM 3470 C C . VAL A 1 425 ? 19.734 -12.148 9.016 1 92 425 VAL A C 1
ATOM 3472 O O . VAL A 1 425 ? 20.234 -12.625 10.031 1 92 425 VAL A O 1
ATOM 3475 N N . GLN A 1 426 ? 20.25 -12.289 7.77 1 86.69 426 GLN A N 1
ATOM 3476 C CA . GLN A 1 426 ? 21.453 -13.094 7.578 1 86.69 426 GLN A CA 1
ATOM 3477 C C . GLN A 1 426 ? 22.562 -12.273 6.906 1 86.69 426 GLN A C 1
ATOM 3479 O O . GLN A 1 426 ? 22.312 -11.586 5.914 1 86.69 426 GLN A O 1
ATOM 3484 N N . GLU A 1 427 ? 23.75 -12.32 7.52 1 88 427 GLU A N 1
ATOM 3485 C CA . GLU A 1 427 ? 24.891 -11.695 6.871 1 88 427 GLU A CA 1
ATOM 3486 C C . GLU A 1 427 ? 25.391 -12.531 5.699 1 88 427 GLU A C 1
ATOM 3488 O O . GLU A 1 427 ? 25.531 -13.75 5.816 1 88 427 GLU A O 1
ATOM 3493 N N . ILE A 1 428 ? 25.531 -11.867 4.57 1 79.62 428 ILE A N 1
ATOM 3494 C CA . ILE A 1 428 ? 25.969 -12.578 3.375 1 79.62 428 ILE A CA 1
ATOM 3495 C C . ILE A 1 428 ? 27.234 -11.922 2.816 1 79.62 428 ILE A C 1
ATOM 3497 O O . ILE A 1 428 ? 27.578 -10.805 3.209 1 79.62 428 ILE A O 1
ATOM 3501 N N . GLN A 1 429 ? 27.938 -12.578 1.922 1 72.75 429 GLN A N 1
ATOM 3502 C CA . GLN A 1 429 ? 29.156 -12.023 1.341 1 72.75 429 GLN A CA 1
ATOM 3503 C C . GLN A 1 429 ? 28.859 -11.281 0.04 1 72.75 429 GLN A C 1
ATOM 3505 O O . GLN A 1 429 ? 29.344 -10.172 -0.181 1 72.75 429 GLN A O 1
ATOM 3510 N N . GLN A 1 430 ? 28.047 -11.938 -0.779 1 67.44 430 GLN A N 1
ATOM 3511 C CA . GLN A 1 430 ? 27.625 -11.336 -2.039 1 67.44 430 GLN A CA 1
ATOM 3512 C C . GLN A 1 430 ? 26.125 -11.5 -2.26 1 67.44 430 GLN A C 1
ATOM 3514 O O . GLN A 1 430 ? 25.547 -12.508 -1.847 1 67.44 430 GLN A O 1
ATOM 3519 N N . ALA A 1 431 ? 25.562 -10.336 -2.695 1 64.88 431 ALA A N 1
ATOM 3520 C CA . ALA A 1 431 ? 24.109 -10.398 -2.873 1 64.88 431 ALA A CA 1
ATOM 3521 C C . ALA A 1 431 ? 23.75 -10.586 -4.344 1 64.88 431 ALA A C 1
ATOM 3523 O O . ALA A 1 431 ? 24.344 -9.961 -5.223 1 64.88 431 ALA A O 1
ATOM 3524 N N . VAL A 1 432 ? 23 -11.625 -4.59 1 62.5 432 VAL A N 1
ATOM 3525 C CA . VAL A 1 432 ? 22.469 -11.859 -5.926 1 62.5 432 VAL A CA 1
ATOM 3526 C C . VAL A 1 432 ? 20.984 -11.508 -5.957 1 62.5 432 VAL A C 1
ATO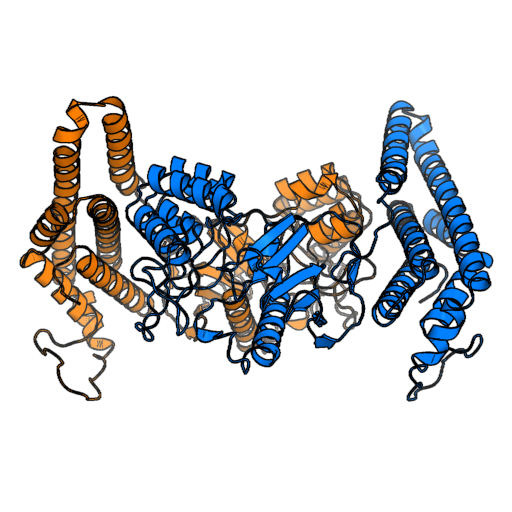M 3528 O O . VAL A 1 432 ? 20.203 -12.008 -5.145 1 62.5 432 VAL A O 1
ATOM 3531 N N . VAL A 1 433 ? 20.656 -10.453 -6.715 1 60.25 433 VAL A N 1
ATOM 3532 C CA . VAL A 1 433 ? 19.281 -10.016 -6.855 1 60.25 433 VAL A CA 1
ATOM 3533 C C . VAL A 1 433 ? 18.688 -10.547 -8.164 1 60.25 433 VAL A C 1
ATOM 3535 O O . VAL A 1 433 ? 19.25 -10.312 -9.242 1 60.25 433 VAL A O 1
ATOM 3538 N N . LEU A 1 434 ? 17.781 -11.469 -8.023 1 57.53 434 LEU A N 1
ATOM 3539 C CA . LEU A 1 434 ? 17.156 -12.039 -9.211 1 57.53 434 LEU A CA 1
ATOM 3540 C C . LEU A 1 434 ? 15.797 -11.391 -9.469 1 57.53 434 LEU A C 1
ATOM 3542 O O . LEU A 1 434 ? 15.297 -10.633 -8.633 1 57.53 434 LEU A O 1
ATOM 3546 N N . ARG A 1 435 ? 15.07 -11.594 -10.695 1 53.62 435 ARG A N 1
ATOM 3547 C CA . ARG A 1 435 ? 13.773 -11.07 -11.102 1 53.62 435 ARG A CA 1
ATOM 3548 C C . ARG A 1 435 ? 12.664 -11.57 -10.18 1 53.62 435 ARG A C 1
ATOM 3550 O O . ARG A 1 435 ? 12.727 -12.703 -9.695 1 53.62 435 ARG A O 1
ATOM 3557 N N . MET B 1 1 ? -0.446 27.719 23.953 1 34.62 1 MET B N 1
ATOM 3558 C CA . MET B 1 1 ? -0.708 28.141 22.578 1 34.62 1 MET B CA 1
ATOM 3559 C C . MET B 1 1 ? -1.423 29.484 22.562 1 34.62 1 MET B C 1
ATOM 3561 O O . MET B 1 1 ? -2.352 29.719 23.328 1 34.62 1 MET B O 1
ATOM 3565 N N . ASP B 1 2 ? -0.929 30.391 22.156 1 46.19 2 ASP B N 1
ATOM 3566 C CA . ASP B 1 2 ? -1.589 31.688 22.141 1 46.19 2 ASP B CA 1
ATOM 3567 C C . ASP B 1 2 ? -2.896 31.625 21.359 1 46.19 2 ASP B C 1
ATOM 3569 O O . ASP B 1 2 ? -2.891 31.359 20.156 1 46.19 2 ASP B O 1
ATOM 3573 N N . PRO B 1 3 ? -4.059 31.516 21.938 1 53.66 3 PRO B N 1
ATOM 3574 C CA . PRO B 1 3 ? -5.422 31.359 21.422 1 53.66 3 PRO B CA 1
ATOM 3575 C C . PRO B 1 3 ? -5.785 32.469 20.422 1 53.66 3 PRO B C 1
ATOM 3577 O O . PRO B 1 3 ? -6.91 32.469 19.906 1 53.66 3 PRO B O 1
ATOM 3580 N N . GLY B 1 4 ? -4.746 33.188 19.938 1 57.72 4 GLY B N 1
ATOM 3581 C CA . GLY B 1 4 ? -5.191 34.344 19.141 1 57.72 4 GLY B CA 1
ATOM 3582 C C . GLY B 1 4 ? -4.793 34.25 17.688 1 57.72 4 GLY B C 1
ATOM 3583 O O . GLY B 1 4 ? -5.031 35.156 16.906 1 57.72 4 GLY B O 1
ATOM 3584 N N . THR B 1 5 ? -4.18 33.156 17.297 1 70.25 5 THR B N 1
ATOM 3585 C CA . THR B 1 5 ? -3.768 33.094 15.898 1 70.25 5 THR B CA 1
ATOM 3586 C C . THR B 1 5 ? -4.715 32.188 15.102 1 70.25 5 THR B C 1
ATOM 3588 O O . THR B 1 5 ? -5.5 31.438 15.68 1 70.25 5 THR B O 1
ATOM 3591 N N . VAL B 1 6 ? -4.848 32.5 13.828 1 70.12 6 VAL B N 1
ATOM 3592 C CA . VAL B 1 6 ? -5.656 31.656 12.938 1 70.12 6 VAL B CA 1
ATOM 3593 C C . VAL B 1 6 ? -5.344 30.188 13.18 1 70.12 6 VAL B C 1
ATOM 3595 O O . VAL B 1 6 ? -6.246 29.344 13.18 1 70.12 6 VAL B O 1
ATOM 3598 N N . PHE B 1 7 ? -4.148 29.984 13.609 1 69.19 7 PHE B N 1
ATOM 3599 C CA . PHE B 1 7 ? -3.723 28.609 13.852 1 69.19 7 PHE B CA 1
ATOM 3600 C C . PHE B 1 7 ? -4.363 28.062 15.117 1 69.19 7 PHE B C 1
ATOM 3602 O O . PHE B 1 7 ? -4.836 26.922 15.133 1 69.19 7 PHE B O 1
ATOM 3609 N N . SER B 1 8 ? -4.316 28.828 16.062 1 72.06 8 SER B N 1
ATOM 3610 C CA . SER B 1 8 ? -4.883 28.391 17.344 1 72.06 8 SER B CA 1
ATOM 3611 C C . SER B 1 8 ? -6.383 28.156 17.219 1 72.06 8 SER B C 1
ATOM 3613 O O . SER B 1 8 ? -6.91 27.188 17.781 1 72.06 8 SER B O 1
ATOM 3615 N N . VAL B 1 9 ? -7.047 29 16.453 1 72.38 9 VAL B N 1
ATOM 3616 C CA . VAL B 1 9 ? -8.484 28.844 16.25 1 72.38 9 VAL B CA 1
ATOM 3617 C C . VAL B 1 9 ? -8.758 27.547 15.484 1 72.38 9 VAL B C 1
ATOM 3619 O O . VAL B 1 9 ? -9.695 26.812 15.805 1 72.38 9 VAL B O 1
ATOM 3622 N N . LEU B 1 10 ? -7.953 27.266 14.609 1 73.25 10 LEU B N 1
ATOM 3623 C CA . LEU B 1 10 ? -8.125 26.062 13.812 1 73.25 10 LEU B CA 1
ATOM 3624 C C . LEU B 1 10 ? -7.953 24.812 14.672 1 73.25 10 LEU B C 1
ATOM 3626 O O . LEU B 1 10 ? -8.695 23.828 14.516 1 73.25 10 LEU B O 1
ATOM 3630 N N . GLU B 1 11 ? -7.082 24.844 15.531 1 72.81 11 GLU B N 1
ATOM 3631 C CA . GLU B 1 11 ? -6.852 23.719 16.438 1 72.81 11 GLU B CA 1
ATOM 3632 C C . GLU B 1 11 ? -8.055 23.484 17.344 1 72.81 11 GLU B C 1
ATOM 3634 O O . GLU B 1 11 ? -8.461 22.344 17.562 1 72.81 11 GLU B O 1
ATOM 3639 N N . ILE B 1 12 ? -8.578 24.547 17.844 1 72.5 12 ILE B N 1
ATOM 3640 C CA . ILE B 1 12 ? -9.727 24.469 18.75 1 72.5 12 ILE B CA 1
ATOM 3641 C C . ILE B 1 12 ? -10.93 23.922 18 1 72.5 12 ILE B C 1
ATOM 3643 O O . ILE B 1 12 ? -11.633 23.031 18.484 1 72.5 12 ILE B O 1
ATOM 3647 N N . VAL B 1 13 ? -11.117 24.422 16.797 1 73.88 13 VAL B N 1
ATOM 3648 C CA . VAL B 1 13 ? -12.242 23.969 16 1 73.88 13 VAL B CA 1
ATOM 3649 C C . VAL B 1 13 ? -12.094 22.469 15.703 1 73.88 13 VAL B C 1
ATOM 3651 O O . VAL B 1 13 ? -13.062 21.719 15.789 1 73.88 13 VAL B O 1
ATOM 3654 N N . GLY B 1 14 ? -10.938 22.062 15.414 1 72.5 14 GLY B N 1
ATOM 3655 C CA . GLY B 1 14 ? -10.695 20.656 15.164 1 72.5 14 GLY B CA 1
ATOM 3656 C C . GLY B 1 14 ? -10.984 19.766 16.359 1 72.5 14 GLY B C 1
ATOM 3657 O O . GLY B 1 14 ? -11.594 18.703 16.219 1 72.5 14 GLY B O 1
ATOM 3658 N N . ALA B 1 15 ? -10.609 20.25 17.453 1 72.62 15 ALA B N 1
ATOM 3659 C CA . ALA B 1 15 ? -10.859 19.516 18.672 1 72.62 15 ALA B CA 1
ATOM 3660 C C . ALA B 1 15 ? -12.359 19.438 18.969 1 72.62 15 ALA B C 1
ATOM 3662 O O . ALA B 1 15 ? -12.859 18.391 19.406 1 72.62 15 ALA B O 1
ATOM 3663 N N . VAL B 1 16 ? -13.039 20.469 18.75 1 72.38 16 VAL B N 1
ATOM 3664 C CA . VAL B 1 16 ? -14.477 20.531 18.984 1 72.38 16 VAL B CA 1
ATOM 3665 C C . VAL B 1 16 ? -15.195 19.547 18.062 1 72.38 16 VAL B C 1
ATOM 3667 O O . VAL B 1 16 ? -16.078 18.812 18.5 1 72.38 16 VAL B O 1
ATOM 3670 N N . VAL B 1 17 ? -14.758 19.516 16.859 1 70.56 17 VAL B N 1
ATOM 3671 C CA . VAL B 1 17 ? -15.391 18.609 15.906 1 70.56 17 VAL B CA 1
ATOM 3672 C C . VAL B 1 17 ? -15.164 17.156 16.344 1 70.56 17 VAL B C 1
ATOM 3674 O O . VAL B 1 17 ? -16.094 16.344 16.312 1 70.56 17 VAL B O 1
ATOM 3677 N N . ARG B 1 18 ? -14.055 16.922 16.75 1 70.56 18 ARG B N 1
ATOM 3678 C CA . ARG B 1 18 ? -13.734 15.562 17.188 1 70.56 18 ARG B CA 1
ATOM 3679 C C . ARG B 1 18 ? -14.594 15.141 18.359 1 70.56 18 ARG B C 1
ATOM 3681 O O . ARG B 1 18 ? -15.125 14.031 18.391 1 70.56 18 ARG B O 1
ATOM 3688 N N . ARG B 1 19 ? -14.75 16 19.219 1 69.75 19 ARG B N 1
ATOM 3689 C CA . ARG B 1 19 ? -15.531 15.703 20.422 1 69.75 19 ARG B CA 1
ATOM 3690 C C . ARG B 1 19 ? -17.016 15.57 20.094 1 69.75 19 ARG B C 1
ATOM 3692 O O . ARG B 1 19 ? -17.719 14.734 20.672 1 69.75 19 ARG B O 1
ATOM 3699 N N . LEU B 1 20 ? -17.453 16.391 19.25 1 70 20 LEU B N 1
ATOM 3700 C CA . LEU B 1 20 ? -18.844 16.312 18.828 1 70 20 LEU B CA 1
ATOM 3701 C C . LEU B 1 20 ? -19.125 15 18.109 1 70 20 LEU B C 1
ATOM 3703 O O . LEU B 1 20 ? -20.172 14.383 18.297 1 70 20 LEU B O 1
ATOM 3707 N N . VAL B 1 21 ? -18.203 14.578 17.344 1 67.5 21 VAL B N 1
ATOM 3708 C CA . VAL B 1 21 ? -18.344 13.32 16.609 1 67.5 21 VAL B CA 1
ATOM 3709 C C . VAL B 1 21 ? -18.344 12.156 17.594 1 67.5 21 VAL B C 1
ATOM 3711 O O . VAL B 1 21 ? -19.172 11.242 17.484 1 67.5 21 VAL B O 1
ATOM 3714 N N . GLU B 1 22 ? -17.469 12.219 18.5 1 67 22 GLU B N 1
ATOM 3715 C CA . GLU B 1 22 ? -17.406 11.164 19.5 1 67 22 GLU B CA 1
ATOM 3716 C C . GLU B 1 22 ? -18.703 11.094 20.312 1 67 22 GLU B C 1
ATOM 3718 O O . GLU B 1 22 ? -19.203 10 20.594 1 67 22 GLU B O 1
ATOM 3723 N N . ALA B 1 23 ? -19.188 12.25 20.656 1 63.62 23 ALA B N 1
ATOM 3724 C CA . ALA B 1 23 ? -20.438 12.312 21.406 1 63.62 23 ALA B CA 1
ATOM 3725 C C . ALA B 1 23 ? -21.609 11.797 20.562 1 63.62 23 ALA B C 1
ATOM 3727 O O . ALA B 1 23 ? -22.469 11.086 21.062 1 63.62 23 ALA B O 1
ATOM 3728 N N . GLY B 1 24 ? -21.594 12.188 19.375 1 62.78 24 GLY B N 1
ATOM 3729 C CA . GLY B 1 24 ? -22.656 11.75 18.484 1 62.78 24 GLY B CA 1
ATOM 3730 C C . GLY B 1 24 ? -22.672 10.25 18.266 1 62.78 24 GLY B C 1
ATOM 3731 O O . GLY B 1 24 ? -23.734 9.656 18.094 1 62.78 24 GLY B O 1
ATOM 3732 N N . GLN B 1 25 ? -21.578 9.688 18.359 1 64.94 25 GLN B N 1
ATOM 3733 C CA . GLN B 1 25 ? -21.453 8.25 18.109 1 64.94 25 GLN B CA 1
ATOM 3734 C C . GLN B 1 25 ? -21.953 7.438 19.297 1 64.94 25 GLN B C 1
ATOM 3736 O O . GLN B 1 25 ? -22.359 6.285 19.141 1 64.94 25 GLN B O 1
ATOM 3741 N N . THR B 1 26 ? -21.859 7.992 20.406 1 61.12 26 THR B N 1
ATOM 3742 C CA . THR B 1 26 ? -22.25 7.254 21.594 1 61.12 26 THR B CA 1
ATOM 3743 C C . THR B 1 26 ? -23.734 7.449 21.891 1 61.12 26 THR B C 1
ATOM 3745 O O . THR B 1 26 ? -24.312 6.766 22.75 1 61.12 26 THR B O 1
ATOM 3748 N N . MET B 1 27 ? -24.266 8.367 21.109 1 58.38 27 MET B N 1
ATOM 3749 C CA . MET B 1 27 ? -25.656 8.68 21.391 1 58.38 27 MET B CA 1
ATOM 3750 C C . MET B 1 27 ? -26.594 7.977 20.422 1 58.38 27 MET B C 1
ATOM 3752 O O . MET B 1 27 ? -26.359 7.977 19.219 1 58.38 27 MET B O 1
ATOM 3756 N N . HIS B 1 28 ? -27.375 7.027 20.828 1 53.75 28 HIS B N 1
ATOM 3757 C CA . HIS B 1 28 ? -28.312 6.27 20 1 53.75 28 HIS B CA 1
ATOM 3758 C C . HIS B 1 28 ? -29 7.172 18.984 1 53.75 28 HIS B C 1
ATOM 3760 O O . HIS B 1 28 ? -29.172 6.793 17.828 1 53.75 28 HIS B O 1
ATOM 3766 N N . ASP B 1 29 ? -29.656 8.344 19.328 1 52.06 29 ASP B N 1
ATOM 3767 C CA . ASP B 1 29 ? -30.391 9.258 18.469 1 52.06 29 ASP B CA 1
ATOM 3768 C C . ASP B 1 29 ? -29.719 10.617 18.391 1 52.06 29 ASP B C 1
ATOM 3770 O O . ASP B 1 29 ? -29.891 11.453 19.281 1 52.06 29 ASP B O 1
ATOM 3774 N N . ALA B 1 30 ? -28.531 10.477 17.766 1 56.72 30 ALA B N 1
ATOM 3775 C CA . ALA B 1 30 ? -27.906 11.789 17.688 1 56.72 30 ALA B CA 1
ATOM 3776 C C . ALA B 1 30 ? -28.844 12.82 17.062 1 56.72 30 ALA B C 1
ATOM 3778 O O . ALA B 1 30 ? -29.297 12.656 15.93 1 56.72 30 ALA B O 1
ATOM 3779 N N . PRO B 1 31 ? -29.344 13.742 17.844 1 58.16 31 PRO B N 1
ATOM 3780 C CA . PRO B 1 31 ? -30.344 14.703 17.375 1 58.16 31 PRO B CA 1
ATOM 3781 C C . PRO B 1 31 ? -29.891 15.461 16.125 1 58.16 31 PRO B C 1
ATOM 3783 O O . PRO B 1 31 ? -28.688 15.57 15.875 1 58.16 31 PRO B O 1
ATOM 3786 N N . GLU B 1 32 ? -30.766 15.617 15.203 1 63.31 32 GLU B N 1
ATOM 3787 C CA . GLU B 1 32 ? -30.609 16.469 14.023 1 63.31 32 GLU B CA 1
ATOM 3788 C C . GLU B 1 32 ? -29.766 17.703 14.352 1 63.31 32 GLU B C 1
ATOM 3790 O O . GLU B 1 32 ? -28.969 18.156 13.523 1 63.31 32 GLU B O 1
ATOM 3795 N N . GLY B 1 33 ? -29.953 18.094 15.617 1 63.56 33 GLY B N 1
ATOM 3796 C CA . GLY B 1 33 ? -29.203 19.266 16.016 1 63.56 33 GLY B CA 1
ATOM 3797 C C . GLY B 1 33 ? -27.703 19.047 16.047 1 63.56 33 GLY B C 1
ATOM 3798 O O . GLY B 1 33 ? -26.938 19.906 15.625 1 63.56 33 GLY B O 1
ATOM 3799 N N . LEU B 1 34 ? -27.344 17.891 16.391 1 66.88 34 LEU B N 1
ATOM 3800 C CA . LEU B 1 34 ? -25.922 17.578 16.469 1 66.88 34 LEU B CA 1
ATOM 3801 C C . LEU B 1 34 ? -25.297 17.516 15.086 1 66.88 34 LEU B C 1
ATOM 3803 O O . LEU B 1 34 ? -24.203 18.047 14.867 1 66.88 34 LEU B O 1
ATOM 3807 N N . THR B 1 35 ? -26 17.016 14.203 1 69.5 35 THR B N 1
ATOM 3808 C CA . THR B 1 35 ? -25.5 16.906 12.836 1 69.5 35 THR B CA 1
ATOM 3809 C C . THR B 1 35 ? -25.312 18.297 12.227 1 69.5 35 THR B C 1
ATOM 3811 O O . THR B 1 35 ? -24.359 18.531 11.484 1 69.5 35 THR B O 1
ATOM 3814 N N . ARG B 1 36 ? -26.172 19.172 12.641 1 71.88 36 ARG B N 1
ATOM 3815 C CA . ARG B 1 36 ? -26.078 20.531 12.117 1 71.88 36 ARG B CA 1
ATOM 3816 C C . ARG B 1 36 ? -24.875 21.25 12.688 1 71.88 36 ARG B C 1
ATOM 3818 O O . ARG B 1 36 ? -24.172 21.969 11.969 1 71.88 36 ARG B O 1
ATOM 3825 N N . VAL B 1 37 ? -24.703 21 13.938 1 71.62 37 VAL B N 1
ATOM 3826 C CA . VAL B 1 37 ? -23.562 21.641 14.578 1 71.62 37 VAL B CA 1
ATOM 3827 C C . VAL B 1 37 ? -22.266 21.125 13.969 1 71.62 37 VAL B C 1
ATOM 3829 O O . VAL B 1 37 ? -21.344 21.891 13.695 1 71.62 37 VAL B O 1
ATOM 3832 N N . ILE B 1 38 ? -22.203 19.891 13.703 1 69.81 38 ILE B N 1
ATOM 3833 C CA . ILE B 1 38 ? -21.016 19.281 13.133 1 69.81 38 ILE B CA 1
ATOM 3834 C C . ILE B 1 38 ? -20.766 19.828 11.734 1 69.81 38 ILE B C 1
ATOM 3836 O O . ILE B 1 38 ? -19.641 20.188 11.391 1 69.81 38 ILE B O 1
ATOM 3840 N N . ASN B 1 39 ? -21.766 19.953 11.07 1 72.31 39 ASN B N 1
ATOM 3841 C CA . ASN B 1 39 ? -21.641 20.438 9.695 1 72.31 39 ASN B CA 1
ATOM 3842 C C . ASN B 1 39 ? -21.125 21.875 9.656 1 72.31 39 ASN B C 1
ATOM 3844 O O . ASN B 1 39 ? -20.234 22.188 8.875 1 72.31 39 ASN B O 1
ATOM 3848 N N . GLU B 1 40 ? -21.703 22.656 10.492 1 73.12 40 GLU B N 1
ATOM 3849 C CA . GLU B 1 40 ? -21.281 24.062 10.5 1 73.12 40 GLU B CA 1
ATOM 3850 C C . GLU B 1 40 ? -19.844 24.203 11.016 1 73.12 40 GLU B C 1
ATOM 3852 O O . GLU B 1 40 ? -19.094 25.047 10.539 1 73.12 40 GLU B O 1
ATOM 3857 N N . THR B 1 41 ? -19.531 23.422 11.93 1 73.5 41 THR B N 1
ATOM 3858 C CA . THR B 1 41 ? -18.172 23.484 12.453 1 73.5 41 THR B CA 1
ATOM 3859 C C . THR B 1 41 ? -17.156 23.031 11.406 1 73.5 41 THR B C 1
ATOM 3861 O O . THR B 1 41 ? -16.062 23.578 11.312 1 73.5 41 THR B O 1
ATOM 3864 N N . GLU B 1 42 ? -17.547 22.141 10.672 1 72.31 42 GLU B N 1
ATOM 3865 C CA . GLU B 1 42 ? -16.656 21.656 9.617 1 72.31 42 GLU B CA 1
ATOM 3866 C C . GLU B 1 42 ? -16.484 22.703 8.523 1 72.31 42 GLU B C 1
ATOM 3868 O O . GLU B 1 42 ? -15.391 22.844 7.961 1 72.31 42 GLU B O 1
ATOM 3873 N N . LYS B 1 43 ? -17.5 23.375 8.234 1 72.56 43 LYS B N 1
ATOM 3874 C CA . LYS B 1 43 ? -17.406 24.469 7.281 1 72.56 43 LYS B CA 1
ATOM 3875 C C . LYS B 1 43 ? -16.438 25.547 7.777 1 72.56 43 LYS B C 1
ATOM 3877 O O . LYS B 1 43 ? -15.617 26.062 7.016 1 72.56 43 LYS B O 1
ATOM 3882 N N . LEU B 1 44 ? -16.641 25.828 9.023 1 73.19 44 LEU B N 1
ATOM 3883 C CA . LEU B 1 44 ? -15.766 26.812 9.625 1 73.19 44 LEU B CA 1
ATOM 3884 C C . LEU B 1 44 ? -14.312 26.359 9.57 1 73.19 44 LEU B C 1
ATOM 3886 O O . LEU B 1 44 ? -13.422 27.141 9.242 1 73.19 44 LEU B O 1
ATOM 3890 N N . ARG B 1 45 ? -14.078 25.188 9.883 1 74 45 ARG B N 1
ATOM 3891 C CA . ARG B 1 45 ? -12.727 24.641 9.836 1 74 45 ARG B CA 1
ATOM 3892 C C . ARG B 1 45 ? -12.125 24.781 8.445 1 74 45 ARG B C 1
ATOM 3894 O O . ARG B 1 45 ? -10.977 25.188 8.297 1 74 45 ARG B O 1
ATOM 3901 N N . ALA B 1 46 ? -12.852 24.469 7.5 1 71.31 46 ALA B N 1
ATOM 3902 C CA . ALA B 1 46 ? -12.383 24.531 6.117 1 71.31 46 ALA B CA 1
ATOM 3903 C C . ALA B 1 46 ? -12 25.969 5.75 1 71.31 46 ALA B C 1
ATOM 3905 O O . ALA B 1 46 ? -10.984 26.188 5.082 1 71.31 46 ALA B O 1
ATOM 3906 N N . LEU B 1 47 ? -12.805 26.922 6.184 1 72.62 47 LEU B N 1
ATOM 3907 C CA . LEU B 1 47 ? -12.539 28.328 5.887 1 72.62 47 LEU B CA 1
ATOM 3908 C C . LEU B 1 47 ? -11.273 28.797 6.59 1 72.62 47 LEU B C 1
ATOM 3910 O O . LEU B 1 47 ? -10.461 29.516 5.996 1 72.62 47 LEU B O 1
ATOM 3914 N N . LEU B 1 48 ? -11.164 28.359 7.809 1 74.38 48 LEU B N 1
ATOM 3915 C CA . LEU B 1 48 ? -9.977 28.75 8.555 1 74.38 48 LEU B CA 1
ATOM 3916 C C . LEU B 1 48 ? -8.719 28.156 7.926 1 74.38 48 LEU B C 1
ATOM 3918 O O . LEU B 1 48 ? -7.664 28.781 7.914 1 74.38 48 LEU B O 1
ATOM 3922 N N . ASP B 1 49 ? -8.836 27.047 7.438 1 73.44 49 ASP B N 1
ATOM 3923 C CA . ASP B 1 49 ? -7.73 26.406 6.742 1 73.44 49 ASP B CA 1
ATOM 3924 C C . ASP B 1 49 ? -7.293 27.234 5.527 1 73.44 49 ASP B C 1
ATOM 3926 O O . ASP B 1 49 ? -6.098 27.375 5.273 1 73.44 49 ASP B O 1
ATOM 3930 N N . ARG B 1 50 ? -8.195 27.719 4.871 1 71.12 50 ARG B N 1
ATOM 3931 C CA . ARG B 1 50 ? -7.898 28.547 3.711 1 71.12 50 ARG B CA 1
ATOM 3932 C C . ARG B 1 50 ? -7.23 29.859 4.129 1 71.12 50 ARG B C 1
ATOM 3934 O O . ARG B 1 50 ? -6.305 30.328 3.467 1 71.12 50 ARG B O 1
ATOM 3941 N N . LEU B 1 51 ? -7.797 30.359 5.152 1 72.75 51 LEU B N 1
ATOM 3942 C CA . LEU B 1 51 ? -7.215 31.594 5.66 1 72.75 51 LEU B CA 1
ATOM 3943 C C . LEU B 1 51 ? -5.762 31.375 6.074 1 72.75 51 LEU B C 1
ATOM 3945 O O . LEU B 1 51 ? -4.926 32.25 5.895 1 72.75 51 LEU B O 1
ATOM 3949 N N . LEU B 1 52 ? -5.516 30.25 6.57 1 74.81 52 LEU B N 1
ATOM 3950 C CA . LEU B 1 52 ? -4.156 29.938 7 1 74.81 52 LEU B CA 1
ATOM 3951 C C . LEU B 1 52 ? -3.215 29.859 5.805 1 74.81 52 LEU B C 1
ATOM 3953 O O . LEU B 1 52 ? -2.061 30.297 5.887 1 74.81 52 LEU B O 1
ATOM 3957 N N . ILE B 1 53 ? -3.633 29.312 4.77 1 69.44 53 ILE B N 1
ATOM 3958 C CA . ILE B 1 53 ? -2.826 29.203 3.557 1 69.44 53 ILE B CA 1
ATOM 3959 C C . ILE B 1 53 ? -2.465 30.609 3.062 1 69.44 53 ILE B C 1
ATOM 3961 O O . ILE B 1 53 ? -1.321 30.859 2.678 1 69.44 53 ILE B O 1
ATOM 3965 N N . PHE B 1 54 ? -3.398 31.484 3.193 1 68.88 54 PHE B N 1
ATOM 3966 C CA . PHE B 1 54 ? -3.174 32.875 2.779 1 68.88 54 PHE B CA 1
ATOM 3967 C C . PHE B 1 54 ? -2.209 33.562 3.729 1 68.88 54 PHE B C 1
ATOM 3969 O O . PHE B 1 54 ? -1.342 34.312 3.293 1 68.88 54 PHE B O 1
ATOM 3976 N N . GLN B 1 55 ? -2.426 33.281 4.93 1 72.38 55 GLN B N 1
ATOM 3977 C CA . GLN B 1 55 ? -1.589 33.906 5.941 1 72.38 55 GLN B CA 1
ATOM 3978 C C . GLN B 1 55 ? -0.124 33.531 5.766 1 72.38 55 GLN B C 1
ATOM 3980 O O . GLN B 1 55 ? 0.769 34.375 5.934 1 72.38 55 GLN B O 1
ATOM 3985 N N . ARG B 1 56 ? 0.09 32.344 5.379 1 72.62 56 ARG B N 1
ATOM 3986 C CA . ARG B 1 56 ? 1.455 31.844 5.234 1 72.62 56 ARG B CA 1
ATOM 3987 C C . ARG B 1 56 ? 2.17 32.531 4.078 1 72.62 56 ARG B C 1
ATOM 3989 O O . ARG B 1 56 ? 3.395 32.656 4.09 1 72.62 56 ARG B O 1
ATOM 3996 N N . ALA B 1 57 ? 1.391 32.938 3.189 1 63.56 57 ALA B N 1
ATOM 3997 C CA . ALA B 1 57 ? 1.964 33.562 2.002 1 63.56 57 ALA B CA 1
ATOM 3998 C C . ALA B 1 57 ? 2.266 35.031 2.252 1 63.56 57 ALA B C 1
ATOM 4000 O O . ALA B 1 57 ? 3.006 35.656 1.49 1 63.56 57 ALA B O 1
ATOM 4001 N N . LEU B 1 58 ? 1.758 35.625 3.381 1 66.31 58 LEU B N 1
ATOM 4002 C CA . LEU B 1 58 ? 1.897 37.031 3.67 1 66.31 58 LEU B CA 1
ATOM 4003 C C . LEU B 1 58 ? 3.16 37.312 4.48 1 66.31 58 LEU B C 1
ATOM 4005 O O . LEU B 1 58 ? 3.646 36.406 5.191 1 66.31 58 LEU B O 1
ATOM 4009 N N . PRO B 1 59 ? 3.705 38.469 4.191 1 66.44 59 PRO B N 1
ATOM 4010 C CA . PRO B 1 59 ? 4.816 38.875 5.059 1 66.44 59 PRO B CA 1
ATOM 4011 C C . PRO B 1 59 ? 4.43 38.906 6.535 1 66.44 59 PRO B C 1
ATOM 4013 O O . PRO B 1 59 ? 3.242 38.969 6.867 1 66.44 59 PRO B O 1
ATOM 4016 N N . GLN B 1 60 ? 5.348 38.75 7.438 1 73.38 60 GLN B N 1
ATOM 4017 C CA . GLN B 1 60 ? 5.137 38.625 8.875 1 73.38 60 GLN B CA 1
ATOM 4018 C C . GLN B 1 60 ? 4.234 39.719 9.414 1 73.38 60 GLN B C 1
ATOM 4020 O O . GLN B 1 60 ? 3.359 39.469 10.242 1 73.38 60 GLN B O 1
ATOM 4025 N N . GLU B 1 61 ? 4.457 40.938 8.961 1 70 61 GLU B N 1
ATOM 4026 C CA . GLU B 1 61 ? 3.682 42.062 9.469 1 70 61 GLU B CA 1
ATOM 4027 C C . GLU B 1 61 ? 2.197 41.906 9.156 1 70 61 GLU B C 1
ATOM 4029 O O . GLU B 1 61 ? 1.345 42.188 10 1 70 61 GLU B O 1
ATOM 4034 N N . GLN B 1 62 ? 1.915 41.469 7.98 1 68.81 62 GLN B N 1
ATOM 4035 C CA . GLN B 1 62 ? 0.529 41.312 7.559 1 68.81 62 GLN B CA 1
ATOM 4036 C C . GLN B 1 62 ? -0.091 40.062 8.211 1 68.81 62 GLN B C 1
ATOM 4038 O O . GLN B 1 62 ? -1.303 40.031 8.43 1 68.81 62 GLN B O 1
ATOM 4043 N N . ARG B 1 63 ? 0.718 39.156 8.594 1 71.69 63 ARG B N 1
ATOM 4044 C CA . ARG B 1 63 ? 0.239 38 9.289 1 71.69 63 ARG B CA 1
ATOM 4045 C C . ARG B 1 63 ? -0.312 38.344 10.664 1 71.69 63 ARG B C 1
ATOM 4047 O O . ARG B 1 63 ? -1.361 37.844 11.07 1 71.69 63 ARG B O 1
ATOM 4054 N N . ASP B 1 64 ? 0.403 39.219 11.234 1 73.81 64 ASP B N 1
ATOM 4055 C CA . ASP B 1 64 ? -0.009 39.625 12.57 1 73.81 64 ASP B CA 1
ATOM 4056 C C . ASP B 1 64 ? -1.345 40.375 12.523 1 73.81 64 ASP B C 1
ATOM 4058 O O . ASP B 1 64 ? -2.166 40.25 13.43 1 73.81 64 ASP B O 1
ATOM 4062 N N . ILE B 1 65 ? -1.564 41.094 11.445 1 68.69 65 ILE B N 1
ATOM 4063 C CA . ILE B 1 65 ? -2.809 41.812 11.281 1 68.69 65 ILE B CA 1
ATOM 4064 C C . ILE B 1 65 ? -3.975 40.844 11.117 1 68.69 65 ILE B C 1
ATOM 4066 O O . ILE B 1 65 ? -5.031 41.031 11.727 1 68.69 65 ILE B O 1
ATOM 4070 N N . LEU B 1 66 ? -3.77 39.906 10.344 1 70.62 66 LEU B N 1
ATOM 4071 C CA . LEU B 1 66 ? -4.82 38.906 10.117 1 70.62 66 LEU B CA 1
ATOM 4072 C C . LEU B 1 66 ? -5.148 38.156 11.398 1 70.62 66 LEU B C 1
ATOM 4074 O O . LEU B 1 66 ? -6.316 37.875 11.688 1 70.62 66 LEU B O 1
ATOM 4078 N N . ASP B 1 67 ? -4.121 37.844 12.156 1 74.62 67 ASP B N 1
ATOM 4079 C CA . ASP B 1 67 ? -4.32 37.125 13.414 1 74.62 67 ASP B CA 1
ATOM 4080 C C . ASP B 1 67 ? -5.129 37.969 14.398 1 74.62 67 ASP B C 1
ATOM 4082 O O . ASP B 1 67 ? -5.992 37.469 15.109 1 74.62 67 ASP B O 1
ATOM 4086 N N . LYS B 1 68 ? -4.871 39.188 14.344 1 70.62 68 LYS B N 1
ATOM 4087 C CA . LYS B 1 68 ? -5.586 40.094 15.242 1 70.62 68 LYS B CA 1
ATOM 4088 C C . LYS B 1 68 ? -7.051 40.219 14.836 1 70.62 68 LYS B C 1
ATOM 4090 O O . LYS B 1 68 ? -7.93 40.375 15.688 1 70.62 68 LYS B O 1
ATOM 4095 N N . GLN B 1 69 ? -7.301 40.062 13.578 1 66.56 69 GLN B N 1
ATOM 4096 C CA . GLN B 1 69 ? -8.664 40.219 13.078 1 66.56 69 GLN B CA 1
ATOM 4097 C C . GLN B 1 69 ? -9.5 39 13.383 1 66.56 69 GLN B C 1
ATOM 4099 O O . GLN B 1 69 ? -10.719 39.094 13.562 1 66.56 69 GLN B O 1
ATOM 4104 N N . VAL B 1 70 ? -8.898 37.906 13.391 1 69.12 70 VAL B N 1
ATOM 4105 C CA . VAL B 1 70 ? -9.641 36.656 13.633 1 69.12 70 VAL B CA 1
ATOM 4106 C C . VAL B 1 70 ? -9.82 36.438 15.133 1 69.12 70 VAL B C 1
ATOM 4108 O O . VAL B 1 70 ? -10.789 35.812 15.562 1 69.12 70 VAL B O 1
ATOM 4111 N N . ASN B 1 71 ? -8.961 37.031 15.82 1 67.38 71 ASN B N 1
ATOM 4112 C CA . ASN B 1 71 ? -9 36.875 17.281 1 67.38 71 ASN B CA 1
ATOM 4113 C C . ASN B 1 71 ? -10.023 37.812 17.906 1 67.38 71 ASN B C 1
ATOM 4115 O O . ASN B 1 71 ? -9.656 38.781 18.578 1 67.38 71 ASN B O 1
ATOM 4119 N N . THR B 1 72 ? -11.281 37.594 17.406 1 67.56 72 THR B N 1
ATOM 4120 C CA . THR B 1 72 ? -12.305 38.406 18.031 1 67.56 72 THR B CA 1
ATOM 4121 C C . THR B 1 72 ? -12.812 37.75 19.312 1 67.56 72 THR B C 1
ATOM 4123 O O . THR B 1 72 ? -12.758 36.531 19.453 1 67.56 72 THR B O 1
ATOM 4126 N N . THR B 1 73 ? -13.109 38.5 20.312 1 63.94 73 THR B N 1
ATOM 4127 C CA . THR B 1 73 ? -13.609 38.031 21.609 1 63.94 73 THR B CA 1
ATOM 4128 C C . THR B 1 73 ? -14.828 37.125 21.422 1 63.94 73 THR B C 1
ATOM 4130 O O . THR B 1 73 ? -14.977 36.125 22.125 1 63.94 73 THR B O 1
ATOM 4133 N N . GLU B 1 74 ? -15.688 37.5 20.516 1 64.56 74 GLU B N 1
ATOM 4134 C CA . GLU B 1 74 ? -16.906 36.719 20.281 1 64.56 74 GLU B CA 1
ATOM 4135 C C . GLU B 1 74 ? -16.578 35.312 19.797 1 64.56 74 GLU B C 1
ATOM 4137 O O . GLU B 1 74 ? -17.188 34.344 20.219 1 64.56 74 GLU B O 1
ATOM 4142 N N . TRP B 1 75 ? -15.57 35.25 19.078 1 71.25 75 TRP B N 1
ATOM 4143 C CA . TRP B 1 75 ? -15.164 33.969 18.516 1 71.25 75 TRP B CA 1
ATOM 4144 C C . TRP B 1 75 ? -14.539 33.094 19.594 1 71.25 75 TRP B C 1
ATOM 4146 O O . TRP B 1 75 ? -14.852 31.906 19.688 1 71.25 75 TRP B O 1
ATOM 4156 N N . ARG B 1 76 ? -13.789 33.656 20.281 1 71.19 76 ARG B N 1
ATOM 4157 C CA . ARG B 1 76 ? -13.133 32.906 21.344 1 71.19 76 ARG B CA 1
ATOM 4158 C C . ARG B 1 76 ? -14.148 32.375 22.359 1 71.19 76 ARG B C 1
ATOM 4160 O O . ARG B 1 76 ? -14.023 31.234 22.828 1 71.19 76 ARG B O 1
ATOM 4167 N N . ASP B 1 77 ? -15.07 33.25 22.531 1 74.62 77 ASP B N 1
ATOM 4168 C CA . ASP B 1 77 ? -16.094 32.844 23.484 1 74.62 77 ASP B CA 1
ATOM 4169 C C . ASP B 1 77 ? -16.906 31.656 22.938 1 74.62 77 ASP B C 1
ATOM 4171 O O . ASP B 1 77 ? -17.203 30.703 23.672 1 74.62 77 ASP B O 1
ATOM 4175 N N . LEU B 1 78 ? -17.234 31.766 21.719 1 75.38 78 LEU B N 1
ATOM 4176 C CA . LEU B 1 78 ? -18.016 30.688 21.109 1 75.38 78 LEU B CA 1
ATOM 4177 C C . LEU B 1 78 ? -17.234 29.391 21.109 1 75.38 78 LEU B C 1
ATOM 4179 O O . LEU B 1 78 ? -17.781 28.328 21.453 1 75.38 78 LEU B O 1
ATOM 4183 N N . LEU B 1 79 ? -16.016 29.484 20.844 1 74.19 79 LEU B N 1
ATOM 4184 C CA . LEU B 1 79 ? -15.188 28.281 20.766 1 74.19 79 LEU B CA 1
ATOM 4185 C C . LEU B 1 79 ? -14.953 27.703 22.156 1 74.19 79 LEU B C 1
ATOM 4187 O O . LEU B 1 79 ? -14.953 26.484 22.344 1 74.19 79 LEU B O 1
ATOM 4191 N N . THR B 1 80 ? -14.727 28.594 23.031 1 72.81 80 THR B N 1
ATOM 4192 C CA . THR B 1 80 ? -14.562 28.141 24.406 1 72.81 80 THR B CA 1
ATOM 4193 C C . THR B 1 80 ? -15.836 27.469 24.906 1 72.81 80 THR B C 1
ATOM 4195 O O . THR B 1 80 ? -15.766 26.453 25.609 1 72.81 80 THR B O 1
ATOM 4198 N N . ASP B 1 81 ? -16.938 28.062 24.5 1 73.5 81 ASP B N 1
ATOM 4199 C CA . ASP B 1 81 ? -18.219 27.484 24.891 1 73.5 81 ASP B CA 1
ATOM 4200 C C . ASP B 1 81 ? -18.406 26.094 24.281 1 73.5 81 ASP B C 1
ATOM 4202 O O . ASP B 1 81 ? -18.859 25.172 24.953 1 73.5 81 ASP B O 1
ATOM 4206 N N . LEU B 1 82 ? -18.094 26.016 23.078 1 72.5 82 LEU B N 1
ATOM 4207 C CA . LEU B 1 82 ? -18.219 24.734 22.422 1 72.5 82 LEU B CA 1
ATOM 4208 C C . LEU B 1 82 ? -17.25 23.719 23.016 1 72.5 82 LEU B C 1
ATOM 4210 O O . LEU B 1 82 ? -17.594 22.531 23.172 1 72.5 82 LEU B O 1
ATOM 4214 N N . ASP B 1 83 ? -16.047 24.172 23.312 1 71.25 83 ASP B N 1
ATOM 4215 C CA . ASP B 1 83 ? -15.047 23.312 23.906 1 71.25 83 ASP B CA 1
ATOM 4216 C C . ASP B 1 83 ? -15.5 22.812 25.281 1 71.25 83 ASP B C 1
ATOM 4218 O O . ASP B 1 83 ? -15.352 21.641 25.609 1 71.25 83 ASP B O 1
ATOM 4222 N N . ASN B 1 84 ? -16.016 23.75 25.984 1 67.56 84 ASN B N 1
ATOM 4223 C CA . ASN B 1 84 ? -16.5 23.406 27.312 1 67.56 84 ASN B CA 1
ATOM 4224 C C . ASN B 1 84 ? -17.688 22.438 27.234 1 67.56 84 ASN B C 1
ATOM 4226 O O . ASN B 1 84 ? -17.781 21.5 28.016 1 67.56 84 ASN B O 1
ATOM 4230 N N . LEU B 1 85 ? -18.484 22.703 26.344 1 65.38 85 LEU B N 1
ATOM 4231 C CA . LEU B 1 85 ? -19.656 21.844 26.172 1 65.38 85 LEU B CA 1
ATOM 4232 C C . LEU B 1 85 ? -19.25 20.438 25.781 1 65.38 85 LEU B C 1
ATOM 4234 O O . LEU B 1 85 ? -19.875 19.469 26.219 1 65.38 85 LEU B O 1
ATOM 4238 N N . THR B 1 86 ? -18.141 20.344 25.016 1 64.12 86 THR B N 1
ATOM 4239 C CA . THR B 1 86 ? -17.766 19.031 24.5 1 64.12 86 THR B CA 1
ATOM 4240 C C . THR B 1 86 ? -16.797 18.344 25.438 1 64.12 86 THR B C 1
ATOM 4242 O O . THR B 1 86 ? -16.719 17.109 25.469 1 64.12 86 THR B O 1
ATOM 4245 N N . SER B 1 87 ? -15.867 19.062 26.094 1 61.66 87 SER B N 1
ATOM 4246 C CA . SER B 1 87 ? -14.883 18.453 26.984 1 61.66 87 SER B CA 1
ATOM 4247 C C . SER B 1 87 ? -15.492 18.094 28.328 1 61.66 87 SER B C 1
ATOM 4249 O O . SER B 1 87 ? -14.945 17.266 29.062 1 61.66 87 SER B O 1
ATOM 4251 N N . GLY B 1 88 ? -16.688 18.438 28.594 1 57.56 88 GLY B N 1
ATOM 4252 C CA . GLY B 1 88 ? -17.328 18.25 29.875 1 57.56 88 GLY B CA 1
ATOM 4253 C C . GLY B 1 88 ? -16.812 19.188 30.953 1 57.56 88 GLY B C 1
ATOM 4254 O O . GLY B 1 88 ? -17.016 18.953 32.156 1 57.56 88 GLY B O 1
ATOM 4255 N N . ARG B 1 89 ? -15.852 20.047 30.734 1 53.28 89 ARG B N 1
ATOM 4256 C CA . ARG B 1 89 ? -15.344 20.953 31.766 1 53.28 89 ARG B CA 1
ATOM 4257 C C . ARG B 1 89 ? -16.328 22.078 32.031 1 53.28 89 ARG B C 1
ATOM 4259 O O . ARG B 1 89 ? -17.062 22.5 31.156 1 53.28 89 ARG B O 1
ATOM 4266 N N . LYS B 1 90 ? -16.688 22.094 33.438 1 50.38 90 LYS B N 1
ATOM 4267 C CA . LYS B 1 90 ? -17.516 23.188 33.875 1 50.38 90 LYS B CA 1
ATOM 4268 C C . LYS B 1 90 ? -17 24.531 33.344 1 50.38 90 LYS B C 1
ATOM 4270 O O . LYS B 1 90 ? -15.797 24.766 33.281 1 50.38 90 LYS B O 1
ATOM 4275 N N . PRO B 1 91 ? -17.719 25.391 32.562 1 45.25 91 PRO B N 1
ATOM 4276 C CA . PRO B 1 91 ? -17.422 26.781 32.188 1 45.25 91 PRO B CA 1
ATOM 4277 C C . PRO B 1 91 ? -16.766 27.562 33.344 1 45.25 91 PRO B C 1
ATOM 4279 O O . PRO B 1 91 ? -17.188 27.453 34.5 1 45.25 91 PRO B O 1
ATOM 4282 N N . GLY B 1 92 ? -15.297 28.203 33.312 1 44.03 92 GLY B N 1
ATOM 4283 C CA . GLY B 1 92 ? -14.586 29.031 34.25 1 44.03 92 GLY B CA 1
ATOM 4284 C C . GLY B 1 92 ? -13.352 28.359 34.812 1 44.03 92 GLY B C 1
ATOM 4285 O O . GLY B 1 92 ? -12.617 28.969 35.625 1 44.03 92 GLY B O 1
ATOM 4286 N N . GLU B 1 93 ? -13.25 27.078 35.156 1 40.72 93 GLU B N 1
ATOM 4287 C CA . GLU B 1 93 ? -12.055 26.578 35.844 1 40.72 93 GLU B CA 1
ATOM 4288 C C . GLU B 1 93 ? -10.852 26.578 34.906 1 40.72 93 GLU B C 1
ATOM 4290 O O . GLU B 1 93 ? -10.852 25.906 33.875 1 40.72 93 GLU B O 1
ATOM 4295 N N . THR B 1 94 ? -10.125 27.625 34.938 1 38.34 94 THR B N 1
ATOM 4296 C CA . THR B 1 94 ? -8.766 27.781 34.406 1 38.34 94 THR B CA 1
ATOM 4297 C C . THR B 1 94 ? -7.859 26.672 34.969 1 38.34 94 THR B C 1
ATOM 4299 O O . THR B 1 94 ? -7.621 26.594 36.156 1 38.34 94 THR B O 1
ATOM 4302 N N . GLY B 1 95 ? -7.824 25.359 34.594 1 34.53 95 GLY B N 1
ATOM 4303 C CA . GLY B 1 95 ? -7.016 24.281 35.156 1 34.53 95 GLY B CA 1
ATOM 4304 C C . GLY B 1 95 ? -5.535 24.625 35.219 1 34.53 95 GLY B C 1
ATOM 4305 O O . GLY B 1 95 ? -4.832 24.5 34.219 1 34.53 95 GLY B O 1
ATOM 4306 N N . SER B 1 96 ? -5.078 25.594 35.906 1 32.47 96 SER B N 1
ATOM 4307 C CA . SER B 1 96 ? -3.672 25.422 36.25 1 32.47 96 SER B CA 1
ATOM 4308 C C . SER B 1 96 ? -3.389 23.984 36.719 1 32.47 96 SER B C 1
ATOM 4310 O O . SER B 1 96 ? -2.24 23.547 36.688 1 32.47 96 SER B O 1
ATOM 4312 N N . GLY B 1 97 ? -3.93 23.562 38 1 30.92 97 GLY B N 1
ATOM 4313 C CA . GLY B 1 97 ? -3.418 22.531 38.906 1 30.92 97 GLY B CA 1
ATOM 4314 C C . GLY B 1 97 ? -3.471 21.141 38.281 1 30.92 97 GLY B C 1
ATOM 4315 O O . GLY B 1 97 ? -4.129 20.938 37.25 1 30.92 97 GLY B O 1
ATOM 4316 N N . GLY B 1 98 ? -2.732 20.031 38.906 1 32.34 98 GLY B N 1
ATOM 4317 C CA . GLY B 1 98 ? -2.355 18.641 38.781 1 32.34 98 GLY B CA 1
ATOM 4318 C C . GLY B 1 98 ? -3.518 17.75 38.375 1 32.34 98 GLY B C 1
ATOM 4319 O O . GLY B 1 98 ? -3.32 16.688 37.781 1 32.34 98 GLY B O 1
ATOM 4320 N N . GLY B 1 99 ? -4.625 17.641 39.344 1 31.92 99 GLY B N 1
ATOM 4321 C CA . GLY B 1 99 ? -5.363 16.453 39.75 1 31.92 99 GLY B CA 1
ATOM 4322 C C . GLY B 1 99 ? -6.27 15.914 38.656 1 31.92 99 GLY B C 1
ATOM 4323 O O . GLY B 1 99 ? -6.434 16.547 37.625 1 31.92 99 GLY B O 1
ATOM 4324 N N . GLY B 1 100 ? -7.105 14.688 39.062 1 35.09 100 GLY B N 1
ATOM 4325 C CA . GLY B 1 100 ? -8.055 13.688 38.594 1 35.09 100 GLY B CA 1
ATOM 4326 C C . GLY B 1 100 ? -9.297 14.297 37.969 1 35.09 100 GLY B C 1
ATOM 4327 O O . GLY B 1 100 ? -10.312 14.469 38.656 1 35.09 100 GLY B O 1
ATOM 4328 N N . GLY B 1 101 ? -9.203 15.336 37.375 1 34.03 101 GLY B N 1
ATOM 4329 C CA . GLY B 1 101 ? -10.398 16.047 36.938 1 34.03 101 GLY B CA 1
ATOM 4330 C C . GLY B 1 101 ? -11.445 15.117 36.312 1 34.03 101 GLY B C 1
ATOM 4331 O O . GLY B 1 101 ? -11.117 14.234 35.531 1 34.03 101 GLY B O 1
ATOM 4332 N N . GLU B 1 102 ? -12.539 15.07 37.062 1 37 102 GLU B N 1
ATOM 4333 C CA . GLU B 1 102 ? -13.727 14.258 36.844 1 37 102 GLU B CA 1
ATOM 4334 C C . GLU B 1 102 ? -14.258 14.445 35.406 1 37 102 GLU B C 1
ATOM 4336 O O . GLU B 1 102 ? -14.477 15.578 34.969 1 37 102 GLU B O 1
ATOM 4341 N N . LYS B 1 103 ? -13.844 13.68 34.531 1 39.78 103 LYS B N 1
ATOM 4342 C CA . LYS B 1 103 ? -14.469 13.43 33.25 1 39.78 103 LYS B CA 1
ATOM 4343 C C . LYS B 1 103 ? -15.961 13.766 33.281 1 39.78 103 LYS B C 1
ATOM 4345 O O . LYS B 1 103 ? -16.672 13.305 34.188 1 39.78 103 LYS B O 1
ATOM 4350 N N . MET B 1 104 ? -16.453 14.93 33.125 1 41.66 104 MET B N 1
ATOM 4351 C CA . MET B 1 104 ? -17.891 15.133 33 1 41.66 104 MET B CA 1
ATOM 4352 C C . MET B 1 104 ? -18.594 13.859 32.562 1 41.66 104 MET B C 1
ATOM 4354 O O . MET B 1 104 ? -18.172 13.219 31.594 1 41.66 104 MET B O 1
ATOM 4358 N N . LYS B 1 105 ? -19.422 13.383 33.406 1 43.78 105 LYS B N 1
ATOM 4359 C CA . LYS B 1 105 ? -20.25 12.219 33.156 1 43.78 105 LYS B CA 1
ATOM 4360 C C . LYS B 1 105 ? -21.016 12.344 31.859 1 43.78 105 LYS B C 1
ATOM 4362 O O . LYS B 1 105 ? -21.312 13.461 31.406 1 43.78 105 LYS B O 1
ATOM 4367 N N . LEU B 1 106 ? -20.969 11.383 30.922 1 48.34 106 LEU B N 1
ATOM 4368 C CA . LEU B 1 106 ? -21.812 11.156 29.766 1 48.34 106 LEU B CA 1
ATOM 4369 C C . LEU B 1 106 ? -23.125 11.922 29.875 1 48.34 106 LEU B C 1
ATOM 4371 O O . LEU B 1 106 ? -23.641 12.438 28.891 1 48.34 106 LEU B O 1
ATOM 4375 N N . ALA B 1 107 ? -23.562 12.102 31.156 1 49.03 107 ALA B N 1
ATOM 4376 C CA . ALA B 1 107 ? -24.875 12.664 31.406 1 49.03 107 ALA B CA 1
ATOM 4377 C C . ALA B 1 107 ? -24.906 14.148 31.062 1 49.03 107 ALA B C 1
ATOM 4379 O O . ALA B 1 107 ? -25.891 14.633 30.484 1 49.03 107 ALA B O 1
ATOM 4380 N N . ASP B 1 108 ? -23.953 14.844 31.406 1 51.16 108 ASP B N 1
ATOM 4381 C CA . ASP B 1 108 ? -23.984 16.281 31.203 1 51.16 108 ASP B CA 1
ATOM 4382 C C . ASP B 1 108 ? -23.828 16.625 29.719 1 51.16 108 ASP B C 1
ATOM 4384 O O . ASP B 1 108 ? -24.406 17.609 29.234 1 51.16 108 ASP B O 1
ATOM 4388 N N . ARG B 1 109 ? -23.062 15.961 29.016 1 54.19 109 ARG B N 1
ATOM 4389 C CA . ARG B 1 109 ? -22.969 16.125 27.562 1 54.19 109 ARG B CA 1
ATOM 4390 C C . ARG B 1 109 ? -24.328 15.906 26.891 1 54.19 109 ARG B C 1
ATOM 4392 O O . ARG B 1 109 ? -24.656 16.594 25.938 1 54.19 109 ARG B O 1
ATOM 4399 N N . TRP B 1 110 ? -25.094 15.102 27.672 1 55 110 TRP B N 1
ATOM 4400 C CA . TRP B 1 110 ? -26.422 14.727 27.203 1 55 110 TRP B CA 1
ATOM 4401 C C . TRP B 1 110 ? -27.391 15.891 27.312 1 55 110 TRP B C 1
ATOM 4403 O O . TRP B 1 110 ? -28.25 16.078 26.453 1 55 110 TRP B O 1
ATOM 4413 N N . TRP B 1 111 ? -27.125 16.656 28.312 1 56.06 111 TRP B N 1
ATOM 4414 C CA . TRP B 1 111 ? -28.125 17.656 28.625 1 56.06 111 TRP B CA 1
ATOM 4415 C C . TRP B 1 111 ? -28.188 18.734 27.547 1 56.06 111 TRP B C 1
ATOM 4417 O O . TRP B 1 111 ? -29.266 19.125 27.109 1 56.06 111 TRP B O 1
ATOM 4427 N N . TRP B 1 112 ? -27.125 19.062 27.094 1 58.41 112 TRP B N 1
ATOM 4428 C CA . TRP B 1 112 ? -27.234 20.172 26.156 1 58.41 112 TRP B CA 1
ATOM 4429 C C . TRP B 1 112 ? -27.656 19.688 24.781 1 58.41 112 TRP B C 1
ATOM 4431 O O . TRP B 1 112 ? -28.375 20.406 24.062 1 58.41 112 TRP B O 1
ATOM 4441 N N . LEU B 1 113 ? -27.312 18.453 24.484 1 59.94 113 LEU B N 1
ATOM 4442 C CA . LEU B 1 113 ? -27.719 17.938 23.188 1 59.94 113 LEU B CA 1
ATOM 4443 C C . LEU B 1 113 ? -29.234 17.766 23.125 1 59.94 113 LEU B C 1
ATOM 4445 O O . LEU B 1 113 ? -29.828 17.812 22.047 1 59.94 113 LEU B O 1
ATOM 4449 N N . ARG B 1 114 ? -29.766 17.781 24.328 1 59.53 114 ARG B N 1
ATOM 4450 C CA . ARG B 1 114 ? -31.203 17.578 24.391 1 59.53 114 ARG B CA 1
ATOM 4451 C C . ARG B 1 114 ? -31.953 18.906 24.344 1 59.53 114 ARG B C 1
ATOM 4453 O O . ARG B 1 114 ? -33.125 18.953 24 1 59.53 114 ARG B O 1
ATOM 4460 N N . ARG B 1 115 ? -31.188 19.938 24.625 1 64.38 115 ARG B N 1
ATOM 4461 C CA . ARG B 1 115 ? -31.844 21.25 24.578 1 64.38 115 ARG B CA 1
ATOM 4462 C C . ARG B 1 115 ? -31.766 21.844 23.172 1 64.38 115 ARG B C 1
ATOM 4464 O O . ARG B 1 115 ? -30.75 22.438 22.797 1 64.38 115 ARG B O 1
ATOM 4471 N N . LYS B 1 116 ? -32.781 21.719 22.406 1 66.12 116 LYS B N 1
ATOM 4472 C CA . LYS B 1 116 ? -32.875 22.156 21.016 1 66.12 116 LYS B CA 1
ATOM 4473 C C . LYS B 1 116 ? -32.562 23.641 20.875 1 66.12 116 LYS B C 1
ATOM 4475 O O . LYS B 1 116 ? -31.922 24.047 19.891 1 66.12 116 LYS B O 1
ATOM 4480 N N . ASP B 1 117 ? -32.938 24.359 21.891 1 72.38 117 ASP B N 1
ATOM 4481 C CA . ASP B 1 117 ? -32.719 25.797 21.812 1 72.38 117 ASP B CA 1
ATOM 4482 C C . ASP B 1 117 ? -31.234 26.141 21.891 1 72.38 117 ASP B C 1
ATOM 4484 O O . ASP B 1 117 ? -30.766 27.016 21.172 1 72.38 117 ASP B O 1
ATOM 4488 N N . VAL B 1 118 ? -30.594 25.406 22.719 1 73.44 118 VAL B N 1
ATOM 4489 C CA . VAL B 1 118 ? -29.156 25.656 22.906 1 73.44 118 VAL B CA 1
ATOM 4490 C C . VAL B 1 118 ? -28.391 25.266 21.641 1 73.44 118 VAL B C 1
ATOM 4492 O O . VAL B 1 118 ? -27.516 26 21.188 1 73.44 118 VAL B O 1
ATOM 4495 N N . VAL B 1 119 ? -28.844 24.266 21.062 1 73.06 119 VAL B N 1
ATOM 4496 C CA . VAL B 1 119 ? -28.172 23.766 19.875 1 73.06 119 VAL B CA 1
ATOM 4497 C C . VAL B 1 119 ? -28.453 24.719 18.703 1 73.06 119 VAL B C 1
ATOM 4499 O O . VAL B 1 119 ? -27.547 25.031 17.938 1 73.06 119 VAL B O 1
ATOM 4502 N N . GLU B 1 120 ? -29.594 25.141 18.656 1 76.31 120 GLU B N 1
ATOM 4503 C CA . GLU B 1 120 ? -29.953 26.062 17.578 1 76.31 120 GLU B CA 1
ATOM 4504 C C . GLU B 1 120 ? -29.203 27.375 17.688 1 76.31 120 GLU B C 1
ATOM 4506 O O . GLU B 1 120 ? -28.781 27.969 16.688 1 76.31 120 GLU B O 1
ATOM 4511 N N . ASP B 1 121 ? -29.031 27.766 18.844 1 79.75 121 ASP B N 1
ATOM 4512 C CA . ASP B 1 121 ? -28.297 29 19.078 1 79.75 121 ASP B CA 1
ATOM 4513 C C . ASP B 1 121 ? -26.828 28.859 18.672 1 79.75 121 ASP B C 1
ATOM 4515 O O . ASP B 1 121 ? -26.25 29.75 18.047 1 79.75 121 ASP B O 1
ATOM 4519 N N . LYS B 1 122 ? -26.297 27.75 19.031 1 76.12 122 LYS B N 1
ATOM 4520 C CA . LYS B 1 122 ? -24.891 27.5 18.688 1 76.12 122 LYS B CA 1
ATOM 4521 C C . LYS B 1 122 ? -24.719 27.391 17.172 1 76.12 122 LYS B C 1
ATOM 4523 O O . LYS B 1 122 ? -23.734 27.891 16.625 1 76.12 122 LYS B O 1
ATOM 4528 N N . VAL B 1 123 ? -25.656 26.828 16.547 1 75.81 123 VAL B N 1
ATOM 4529 C CA . VAL B 1 123 ? -25.594 26.672 15.102 1 75.81 123 VAL B CA 1
ATOM 4530 C C . VAL B 1 123 ? -25.688 28.047 14.438 1 75.81 123 VAL B C 1
ATOM 4532 O O . VAL B 1 123 ? -24.953 28.344 13.5 1 75.81 123 VAL B O 1
ATOM 4535 N N . ARG B 1 124 ? -26.547 28.812 14.945 1 80.31 124 ARG B N 1
ATOM 4536 C CA . ARG B 1 124 ? -26.719 30.156 14.398 1 80.31 124 ARG B CA 1
ATOM 4537 C C . ARG B 1 124 ? -25.453 30.984 14.555 1 80.31 124 ARG B C 1
ATOM 4539 O O . ARG B 1 124 ? -25.016 31.641 13.609 1 80.31 124 ARG B O 1
ATOM 4546 N N . LYS B 1 125 ? -24.875 30.922 15.672 1 80.06 125 LYS B N 1
ATOM 4547 C CA . LYS B 1 125 ? -23.641 31.672 15.93 1 80.06 125 LYS B CA 1
ATOM 4548 C C . LYS B 1 125 ? -22.5 31.172 15.039 1 80.06 125 LYS B C 1
ATOM 4550 O O . LYS B 1 125 ? -21.719 31.969 14.531 1 80.06 125 LYS B O 1
ATOM 4555 N N . LEU B 1 126 ? -22.438 29.969 14.883 1 76.5 126 LEU B N 1
ATOM 4556 C CA . LEU B 1 126 ? -21.406 29.406 14.023 1 76.5 126 LEU B CA 1
ATOM 4557 C C . LEU B 1 126 ? -21.609 29.828 12.578 1 76.5 126 LEU B C 1
ATOM 4559 O O . LEU B 1 126 ? -20.641 30.125 11.867 1 76.5 126 LEU B O 1
ATOM 4563 N N . GLN B 1 127 ? -22.812 29.844 12.18 1 75.5 127 GLN B N 1
ATOM 4564 C CA . GLN B 1 127 ? -23.125 30.297 10.828 1 75.5 127 GLN B CA 1
ATOM 4565 C C . GLN B 1 127 ? -22.703 31.734 10.609 1 75.5 127 GLN B C 1
ATOM 4567 O O . GLN B 1 127 ? -22.141 32.094 9.57 1 75.5 127 GLN B O 1
ATOM 4572 N N . GLU B 1 128 ? -22.906 32.469 11.539 1 77.62 128 GLU B N 1
ATOM 4573 C CA . GLU B 1 128 ? -22.547 33.875 11.461 1 77.62 128 GLU B CA 1
ATOM 4574 C C . GLU B 1 128 ? -21.031 34.062 11.398 1 77.62 128 GLU B C 1
ATOM 4576 O O . GLU B 1 128 ? -20.531 34.875 10.617 1 77.62 128 GLU B O 1
ATOM 4581 N N . GLN B 1 129 ? -20.391 33.344 12.195 1 73.69 129 GLN B N 1
ATOM 4582 C CA . GLN B 1 129 ? -18.938 33.406 12.188 1 73.69 129 GLN B CA 1
ATOM 4583 C C . GLN B 1 129 ? -18.359 32.906 10.867 1 73.69 129 GLN B C 1
ATOM 4585 O O . GLN B 1 129 ? -17.406 33.5 10.336 1 73.69 129 GLN B O 1
ATOM 4590 N N . THR B 1 130 ? -18.922 31.922 10.367 1 72.5 130 THR B N 1
ATOM 4591 C CA . THR B 1 130 ? -18.469 31.375 9.086 1 72.5 130 THR B CA 1
ATOM 4592 C C . THR B 1 130 ? -18.688 32.406 7.969 1 72.5 130 THR B C 1
ATOM 4594 O O . THR B 1 130 ? -17.812 32.562 7.102 1 72.5 130 THR B O 1
ATOM 4597 N N . GLU B 1 131 ? -19.719 33.062 8.078 1 71 131 GLU B N 1
ATOM 4598 C CA . GLU B 1 131 ? -20 34.094 7.078 1 71 131 GLU B CA 1
ATOM 4599 C C . GLU B 1 131 ? -19.016 35.25 7.207 1 71 131 GLU B C 1
ATOM 4601 O O . GLU B 1 131 ? -18.562 35.812 6.203 1 71 131 GLU B O 1
ATOM 4606 N N . TRP B 1 132 ? -18.75 35.562 8.344 1 73.25 132 TRP B N 1
ATOM 4607 C CA . TRP B 1 132 ? -17.812 36.656 8.602 1 73.25 132 TRP B CA 1
ATOM 4608 C C . TRP B 1 132 ? -16.422 36.312 8.078 1 73.25 132 TRP B C 1
ATOM 4610 O O . TRP B 1 132 ? -15.797 37.125 7.402 1 73.25 132 TRP B O 1
ATOM 4620 N N . ILE B 1 133 ? -15.914 35.188 8.375 1 70.06 133 ILE B N 1
ATOM 4621 C CA . ILE B 1 133 ? -14.594 34.781 7.93 1 70.06 133 ILE B CA 1
ATOM 4622 C C . ILE B 1 133 ? -14.562 34.688 6.402 1 70.06 133 ILE B C 1
ATOM 4624 O O . ILE B 1 133 ? -13.562 35.031 5.773 1 70.06 133 ILE B O 1
ATOM 4628 N N . SER B 1 134 ? -15.625 34.25 5.902 1 65.75 134 SER B N 1
ATOM 4629 C CA . SER B 1 134 ? -15.703 34.156 4.449 1 65.75 134 SER B CA 1
ATOM 4630 C C . SER B 1 134 ? -15.57 35.5 3.795 1 65.75 134 SER B C 1
ATOM 4632 O O . SER B 1 134 ? -14.867 35.656 2.793 1 65.75 134 SER B O 1
ATOM 4634 N N . LYS B 1 135 ? -16.172 36.406 4.375 1 66.31 135 LYS B N 1
ATOM 4635 C CA . LYS B 1 135 ? -16.094 37.781 3.861 1 66.31 135 LYS B CA 1
ATOM 4636 C C . LYS B 1 135 ? -14.688 38.344 4.004 1 66.31 135 LYS B C 1
ATOM 4638 O O . LYS B 1 135 ? -14.195 39.031 3.107 1 66.31 135 LYS B O 1
ATOM 4643 N N . ARG B 1 136 ? -14.102 38.062 5.02 1 63.5 136 ARG B N 1
ATOM 4644 C CA . ARG B 1 136 ? -12.742 38.531 5.262 1 63.5 136 ARG B CA 1
ATOM 4645 C C . ARG B 1 136 ? -11.766 37.875 4.277 1 63.5 136 ARG B C 1
ATOM 4647 O O . ARG B 1 136 ? -10.859 38.562 3.768 1 63.5 136 ARG B O 1
ATOM 4654 N N . LEU B 1 137 ? -11.859 36.656 4.172 1 61.5 137 LEU B N 1
ATOM 4655 C CA . LEU B 1 137 ? -11.008 35.938 3.215 1 61.5 137 LEU B CA 1
ATOM 4656 C C . LEU B 1 137 ? -11.141 36.562 1.822 1 61.5 137 LEU B C 1
ATOM 4658 O O . LEU B 1 137 ? -10.141 36.719 1.12 1 61.5 137 LEU B O 1
ATOM 4662 N N . VAL B 1 138 ? -12.367 36.844 1.565 1 59.84 138 VAL B N 1
ATOM 4663 C CA . VAL B 1 138 ? -12.633 37.469 0.268 1 59.84 138 VAL B CA 1
ATOM 4664 C C . VAL B 1 138 ? -11.992 38.844 0.213 1 59.84 138 VAL B C 1
ATOM 4666 O O . VAL B 1 138 ? -11.359 39.219 -0.78 1 59.84 138 VAL B O 1
ATOM 4669 N N . ASN B 1 139 ? -12.125 39.562 1.248 1 58.38 139 ASN B N 1
ATOM 4670 C CA . ASN B 1 139 ? -11.586 40.906 1.292 1 58.38 139 ASN B CA 1
ATOM 4671 C C . ASN B 1 139 ? -10.062 40.906 1.277 1 58.38 139 ASN B C 1
ATOM 4673 O O . ASN B 1 139 ? -9.445 41.688 0.563 1 58.38 139 ASN B O 1
ATOM 4677 N N . GLU B 1 140 ? -9.477 40.188 2.186 1 55.59 140 GLU B N 1
ATOM 4678 C CA . GLU B 1 140 ? -8.023 40.125 2.27 1 55.59 140 GLU B CA 1
ATOM 4679 C C . GLU B 1 140 ? -7.414 39.656 0.955 1 55.59 140 GLU B C 1
ATOM 4681 O O . GLU B 1 140 ? -6.359 40.125 0.536 1 55.59 140 GLU B O 1
ATOM 4686 N N . TYR B 1 141 ? -7.977 38.75 0.509 1 50.5 141 TYR B N 1
ATOM 4687 C CA . TYR B 1 141 ? -7.535 38.281 -0.799 1 50.5 141 TYR B CA 1
ATOM 4688 C C . TYR B 1 141 ? -7.633 39.375 -1.842 1 50.5 141 TYR B C 1
ATOM 4690 O O . TYR B 1 141 ? -6.73 39.531 -2.668 1 50.5 141 TYR B O 1
ATOM 4698 N N . LEU B 1 142 ? -8.727 40.094 -1.706 1 51.03 142 LEU B N 1
ATOM 4699 C CA . LEU B 1 142 ? -8.93 41.25 -2.576 1 51.03 142 LEU B CA 1
ATOM 4700 C C . LEU B 1 142 ? -7.898 42.344 -2.283 1 51.03 142 LEU B C 1
ATOM 4702 O O . LEU B 1 142 ? -7.398 42.969 -3.205 1 51.03 142 LEU B O 1
ATOM 4706 N N . PHE B 1 143 ? -7.621 42.562 -1.104 1 47.41 143 PHE B N 1
ATOM 4707 C CA . PHE B 1 143 ? -6.66 43.594 -0.744 1 47.41 143 PHE B CA 1
ATOM 4708 C C . PHE B 1 143 ? -5.254 43.219 -1.184 1 47.41 143 PHE B C 1
ATOM 4710 O O . PHE B 1 143 ? -4.512 44.031 -1.71 1 47.41 143 PHE B O 1
ATOM 4717 N N . GLU B 1 144 ? -4.703 42.188 -0.701 1 45.16 144 GLU B N 1
ATOM 4718 C CA . GLU B 1 144 ? -3.354 41.781 -1.046 1 45.16 144 GLU B CA 1
ATOM 4719 C C . GLU B 1 144 ? -3.156 41.719 -2.559 1 45.16 144 GLU B C 1
ATOM 4721 O O . GLU B 1 144 ? -2.1 42.094 -3.064 1 45.16 144 GLU B O 1
ATOM 4726 N N . HIS B 1 145 ? -4.082 41.156 -3.271 1 44.81 145 HIS B N 1
ATOM 4727 C CA . HIS B 1 145 ? -3.947 41.031 -4.719 1 44.81 145 HIS B CA 1
ATOM 4728 C C . HIS B 1 145 ? -4.289 42.375 -5.41 1 44.81 145 HIS B C 1
ATOM 4730 O O . HIS B 1 145 ? -4.09 42.5 -6.617 1 44.81 145 HIS B O 1
ATOM 4736 N N . HIS B 1 146 ? -4.938 43.281 -4.711 1 44.56 146 HIS B N 1
ATOM 4737 C CA . HIS B 1 146 ? -5.082 44.594 -5.312 1 44.56 146 HIS B CA 1
ATOM 4738 C C . HIS B 1 146 ? -3.725 45.25 -5.523 1 44.56 146 HIS B C 1
ATOM 4740 O O . HIS B 1 146 ? -3.465 45.812 -6.582 1 44.56 146 HIS B O 1
ATOM 4746 N N . GLN B 1 147 ? -2.928 45.344 -4.465 1 41.56 147 GLN B N 1
ATOM 4747 C CA . GLN B 1 147 ? -1.665 46.031 -4.723 1 41.56 147 GLN B CA 1
ATOM 4748 C C . GLN B 1 147 ? -0.782 45.219 -5.664 1 41.56 147 GLN B C 1
ATOM 4750 O O . GLN B 1 147 ? -0.109 45.781 -6.531 1 41.56 147 GLN B O 1
ATOM 4755 N N . GLN B 1 148 ? -0.524 43.906 -5.531 1 41.88 148 GLN B N 1
ATOM 4756 C CA . GLN B 1 148 ? 0.229 43.156 -6.535 1 41.88 148 GLN B CA 1
ATOM 4757 C C . GLN B 1 148 ? -0.632 42.844 -7.758 1 41.88 148 GLN B C 1
ATOM 4759 O O . GLN B 1 148 ? -0.114 42.469 -8.812 1 41.88 148 GLN B O 1
ATOM 4764 N N . LEU B 1 149 ? -1.985 42.719 -7.828 1 39.62 149 LEU B N 1
ATOM 4765 C CA . LEU B 1 149 ? -2.926 42.688 -8.945 1 39.62 149 LEU B CA 1
ATOM 4766 C C . LEU B 1 149 ? -2.711 43.875 -9.883 1 39.62 149 LEU B C 1
ATOM 4768 O O . LEU B 1 149 ? -2.971 43.75 -11.078 1 39.62 149 LEU B O 1
ATOM 4772 N N . SER B 1 150 ? -2.498 45 -9.562 1 37.41 150 SER B N 1
ATOM 4773 C CA . SER B 1 150 ? -2.201 46.062 -10.523 1 37.41 150 SER B CA 1
ATOM 4774 C C . SER B 1 150 ? -0.988 45.719 -11.375 1 37.41 150 SER B C 1
ATOM 4776 O O . SER B 1 150 ? -0.921 46.094 -12.547 1 37.41 150 SER B O 1
ATOM 4778 N N . GLN B 1 151 ? 0.22 45.344 -10.977 1 38.38 151 GLN B N 1
ATOM 4779 C CA . GLN B 1 151 ? 1.236 45.219 -12.016 1 38.38 151 GLN B CA 1
ATOM 4780 C C . GLN B 1 151 ? 1.026 43.938 -12.812 1 38.38 151 GLN B C 1
ATOM 4782 O O . GLN B 1 151 ? 1.3 43.875 -14.016 1 38.38 151 GLN B O 1
ATOM 4787 N N . ASN B 1 152 ? 1.082 42.438 -12.547 1 39.22 152 ASN B N 1
ATOM 4788 C CA . ASN B 1 152 ? 0.766 41.344 -13.453 1 39.22 152 ASN B CA 1
ATOM 4789 C C . ASN B 1 152 ? -0.634 40.781 -13.195 1 39.22 152 ASN B C 1
ATOM 4791 O O . ASN B 1 152 ? -0.821 39.938 -12.32 1 39.22 152 ASN B O 1
ATOM 4795 N N . SER B 1 153 ? -1.813 41.281 -13.555 1 40.03 153 SER B N 1
ATOM 4796 C CA . SER B 1 153 ? -3.27 41.188 -13.586 1 40.03 153 SER B CA 1
ATOM 4797 C C . SER B 1 153 ? -3.742 39.75 -13.836 1 40.03 153 SER B C 1
ATOM 4799 O O . SER B 1 153 ? -4.719 39.312 -13.234 1 40.03 153 SER B O 1
ATOM 4801 N N . LYS B 1 154 ? -3.146 39.094 -14.773 1 40.47 154 LYS B N 1
ATOM 4802 C CA . LYS B 1 154 ? -3.662 37.812 -15.234 1 40.47 154 LYS B CA 1
ATOM 4803 C C . LYS B 1 154 ? -3.547 36.75 -14.148 1 40.47 154 LYS B C 1
ATOM 4805 O O . LYS B 1 154 ? -4.469 35.938 -13.945 1 40.47 154 LYS B O 1
ATOM 4810 N N . GLN B 1 155 ? -2.439 36.781 -13.484 1 39.91 155 GLN B N 1
ATOM 4811 C CA . GLN B 1 155 ? -2.26 35.75 -12.477 1 39.91 155 GLN B CA 1
ATOM 4812 C C . GLN B 1 155 ? -3.205 35.938 -11.297 1 39.91 155 GLN B C 1
ATOM 4814 O O . GLN B 1 155 ? -3.732 34.969 -10.75 1 39.91 155 GLN B O 1
ATOM 4819 N N . VAL B 1 156 ? -3.578 37.125 -11.047 1 41 156 VAL B N 1
ATOM 4820 C CA . VAL B 1 156 ? -4.48 37.438 -9.938 1 41 156 VAL B CA 1
ATOM 4821 C C . VAL B 1 156 ? -5.895 36.969 -10.289 1 41 156 VAL B C 1
ATOM 4823 O O . VAL B 1 156 ? -6.586 36.375 -9.461 1 41 156 VAL B O 1
ATOM 4826 N N . SER B 1 157 ? -6.258 37.188 -11.5 1 40 157 SER B N 1
ATOM 4827 C CA . SER B 1 157 ? -7.574 36.719 -11.906 1 40 157 SER B CA 1
ATOM 4828 C C . SER B 1 157 ? -7.66 35.188 -11.789 1 40 157 SER B C 1
ATOM 4830 O O . SER B 1 157 ? -8.672 34.656 -11.336 1 40 157 SER B O 1
ATOM 4832 N N . GLN B 1 158 ? -6.617 34.562 -12.141 1 42.25 158 GLN B N 1
ATOM 4833 C CA . GLN B 1 158 ? -6.648 33.094 -12.078 1 42.25 158 GLN B CA 1
ATOM 4834 C C . GLN B 1 158 ? -6.664 32.594 -10.633 1 42.25 158 GLN B C 1
ATOM 4836 O O . GLN B 1 158 ? -7.352 31.641 -10.305 1 42.25 158 GLN B O 1
ATOM 4841 N N . ILE B 1 159 ? -6.023 33.312 -9.781 1 42.59 159 ILE B N 1
ATOM 4842 C CA . ILE B 1 159 ? -6.062 32.938 -8.367 1 42.59 159 ILE B CA 1
ATOM 4843 C C . ILE B 1 159 ? -7.434 33.281 -7.785 1 42.59 159 ILE B C 1
ATOM 4845 O O . ILE B 1 159 ? -8.008 32.5 -7.035 1 42.59 159 ILE B O 1
ATOM 4849 N N . LEU B 1 160 ? -7.934 34.5 -8.211 1 42.62 160 LEU B N 1
ATOM 4850 C CA . LEU B 1 160 ? -9.281 34.844 -7.758 1 42.62 160 LEU B CA 1
ATOM 4851 C C . LEU B 1 160 ? -10.297 33.812 -8.242 1 42.62 160 LEU B C 1
ATOM 4853 O O . LEU B 1 160 ? -11.164 33.375 -7.484 1 42.62 160 LEU B O 1
ATOM 4857 N N . ASP B 1 161 ? -10.156 33.5 -9.43 1 42.88 161 ASP B N 1
ATOM 4858 C CA . ASP B 1 161 ? -11.047 32.469 -9.953 1 42.88 161 ASP B CA 1
ATOM 4859 C C . ASP B 1 161 ? -10.852 31.141 -9.227 1 42.88 161 ASP B C 1
ATOM 4861 O O . ASP B 1 161 ? -11.82 30.422 -8.938 1 42.88 161 ASP B O 1
ATOM 4865 N N . LEU B 1 162 ? -9.648 30.844 -8.789 1 41.88 162 LEU B N 1
ATOM 4866 C CA . LEU B 1 162 ? -9.414 29.625 -8.031 1 41.88 162 LEU B CA 1
ATOM 4867 C C . LEU B 1 162 ? -9.969 29.75 -6.613 1 41.88 162 LEU B C 1
ATOM 4869 O O . LEU B 1 162 ? -10.617 28.828 -6.113 1 41.88 162 LEU B O 1
ATOM 4873 N N . ILE B 1 163 ? -9.75 30.859 -5.973 1 45.62 163 ILE B N 1
ATOM 4874 C CA . ILE B 1 163 ? -10.289 31.062 -4.633 1 45.62 163 ILE B CA 1
ATOM 4875 C C . ILE B 1 163 ? -11.812 31.047 -4.688 1 45.62 163 ILE B C 1
ATOM 4877 O O . ILE B 1 163 ? -12.469 30.422 -3.852 1 45.62 163 ILE B O 1
ATOM 4881 N N . MET B 1 164 ? -12.336 31.875 -5.609 1 43.78 164 MET B N 1
ATOM 4882 C CA . MET B 1 164 ? -13.789 31.859 -5.762 1 43.78 164 MET B CA 1
ATOM 4883 C C . MET B 1 164 ? -14.289 30.469 -6.125 1 43.78 164 MET B C 1
ATOM 4885 O O . MET B 1 164 ? -15.328 30.016 -5.625 1 43.78 164 MET B O 1
ATOM 4889 N N . SER B 1 165 ? -13.625 29.766 -6.973 1 43.22 165 SER B N 1
ATOM 4890 C CA . SER B 1 165 ? -14.031 28.406 -7.293 1 43.22 165 SER B CA 1
ATOM 4891 C C . SER B 1 165 ? -13.859 27.484 -6.09 1 43.22 165 SER B C 1
ATOM 4893 O O . SER B 1 165 ? -14.68 26.594 -5.863 1 43.22 165 SER B O 1
ATOM 4895 N N . VAL B 1 166 ? -12.852 27.703 -5.285 1 43 166 VAL B N 1
ATOM 4896 C CA . VAL B 1 166 ? -12.648 26.922 -4.07 1 43 166 VAL B CA 1
ATOM 4897 C C . VAL B 1 166 ? -13.695 27.297 -3.029 1 43 166 VAL B C 1
ATOM 4899 O O . VAL B 1 166 ? -14.273 26.438 -2.367 1 43 166 VAL B O 1
ATOM 4902 N N . ALA B 1 167 ? -13.867 28.625 -2.639 1 42.62 167 ALA B N 1
ATOM 4903 C CA . ALA B 1 167 ? -14.953 29.047 -1.755 1 42.62 167 ALA B CA 1
ATOM 4904 C C . ALA B 1 167 ? -16.297 28.5 -2.248 1 42.62 167 ALA B C 1
ATOM 4906 O O . ALA B 1 167 ? -17.109 28.047 -1.454 1 42.62 167 ALA B O 1
ATOM 4907 N N . LEU B 1 168 ? -16.562 28.688 -3.551 1 40.72 168 LEU B N 1
ATOM 4908 C CA . LEU B 1 168 ? -17.797 28.188 -4.145 1 40.72 168 LEU B CA 1
ATOM 4909 C C . LEU B 1 168 ? -17.797 26.656 -4.148 1 40.72 168 LEU B C 1
ATOM 4911 O O . LEU B 1 168 ? -18.859 26.047 -4.016 1 40.72 168 LEU B O 1
ATOM 4915 N N . LYS B 1 169 ? -16.734 25.984 -4.43 1 40.91 169 LYS B N 1
ATOM 4916 C CA . LYS B 1 169 ? -16.734 24.531 -4.383 1 40.91 169 LYS B CA 1
ATOM 4917 C C . LYS B 1 169 ? -16.938 24.031 -2.955 1 40.91 169 LYS B C 1
ATOM 4919 O O . LYS B 1 169 ? -17.469 22.938 -2.75 1 40.91 169 LYS B O 1
ATOM 4924 N N . LEU B 1 170 ? -16.453 24.625 -1.925 1 40.03 170 LEU B N 1
ATOM 4925 C CA . LEU B 1 170 ? -16.859 24.25 -0.572 1 40.03 170 LEU B CA 1
ATOM 4926 C C . LEU B 1 170 ? -18.375 24.312 -0.427 1 40.03 170 LEU B C 1
ATOM 4928 O O . LEU B 1 170 ? -18.953 23.516 0.326 1 40.03 170 LEU B O 1
ATOM 4932 N N . ASN B 1 171 ? -19.047 25.391 -0.921 1 37.72 171 ASN B N 1
ATOM 4933 C CA . ASN B 1 171 ? -20.5 25.547 -0.847 1 37.72 171 ASN B CA 1
ATOM 4934 C C . ASN B 1 171 ? -21.219 24.5 -1.695 1 37.72 171 ASN B C 1
ATOM 4936 O O . ASN B 1 171 ? -22.406 24.25 -1.504 1 37.72 171 ASN B O 1
ATOM 4940 N N . SER B 1 172 ? -20.797 24.312 -2.838 1 36.25 172 SER B N 1
ATOM 4941 C CA . SER B 1 172 ? -21.734 23.656 -3.74 1 36.25 172 SER B CA 1
ATOM 4942 C C . SER B 1 172 ? -22.094 22.25 -3.248 1 36.25 172 SER B C 1
ATOM 4944 O O . SER B 1 172 ? -23.078 21.672 -3.707 1 36.25 172 SER B O 1
ATOM 4946 N N . ASP B 1 173 ? -21.078 21.375 -2.969 1 38.69 173 ASP B N 1
ATOM 4947 C CA . ASP B 1 173 ? -21.781 20.094 -2.941 1 38.69 173 ASP B CA 1
ATOM 4948 C C . ASP B 1 173 ? -22.766 20.016 -1.782 1 38.69 173 ASP B C 1
ATOM 4950 O O . ASP B 1 173 ? -22.375 20.109 -0.617 1 38.69 173 ASP B O 1
ATOM 4954 N N . ASN B 1 174 ? -23.812 20.781 -1.821 1 37.84 174 ASN B N 1
ATOM 4955 C CA . ASN B 1 174 ? -25 20.359 -1.096 1 37.84 174 ASN B CA 1
ATOM 4956 C C . ASN B 1 174 ? -24.938 18.891 -0.691 1 37.84 174 ASN B C 1
ATOM 4958 O O . ASN B 1 174 ? -25.141 18.016 -1.522 1 37.84 174 ASN B O 1
ATOM 4962 N N . LEU B 1 175 ? -24.047 18.578 0.044 1 39.78 175 LEU B N 1
ATOM 4963 C CA . LEU B 1 175 ? -24.141 17.219 0.563 1 39.78 175 LEU B CA 1
ATOM 4964 C C . LEU B 1 175 ? -25.578 16.875 0.932 1 39.78 175 LEU B C 1
ATOM 4966 O O . LEU B 1 175 ? -26.219 17.625 1.664 1 39.78 175 LEU B O 1
ATOM 4970 N N . PRO B 1 176 ? -26.281 16.297 0.142 1 40.75 176 PRO B N 1
ATOM 4971 C CA . PRO B 1 176 ? -27.594 15.867 0.669 1 40.75 176 PRO B CA 1
ATOM 4972 C C . PRO B 1 176 ? -27.547 15.578 2.168 1 40.75 176 PRO B C 1
ATOM 4974 O O . PRO B 1 176 ? -26.484 15.297 2.719 1 40.75 176 PRO B O 1
ATOM 4977 N N . SER B 1 177 ? -28.422 16.016 2.986 1 42.91 177 SER B N 1
ATOM 4978 C CA . SER B 1 177 ? -28.625 15.734 4.402 1 42.91 177 SER B CA 1
ATOM 4979 C C . SER B 1 177 ? -28.188 14.32 4.75 1 42.91 177 SER B C 1
ATOM 4981 O O . SER B 1 177 ? -28.75 13.344 4.258 1 42.91 177 SER B O 1
ATOM 4983 N N . PRO B 1 178 ? -26.906 14.219 5.066 1 46.75 178 PRO B N 1
ATOM 4984 C CA . PRO B 1 178 ? -26.422 12.875 5.395 1 46.75 178 PRO B CA 1
ATOM 4985 C C . PRO B 1 178 ? -27.359 12.125 6.344 1 46.75 178 PRO B C 1
ATOM 4987 O O . PRO B 1 178 ? -27.906 12.727 7.277 1 46.75 178 PRO B O 1
ATOM 4990 N N . ARG B 1 179 ? -28.203 11.297 5.941 1 51 179 ARG B N 1
ATOM 4991 C CA . ARG B 1 179 ? -29.031 10.422 6.777 1 51 179 ARG B CA 1
ATOM 4992 C C . ARG B 1 179 ? -28.25 9.172 7.18 1 51 179 ARG B C 1
ATOM 4994 O O . ARG B 1 179 ? -27.312 8.766 6.492 1 51 179 ARG B O 1
ATOM 5001 N N . PHE B 1 180 ? -28.375 8.953 8.453 1 51.84 180 PHE B N 1
ATOM 5002 C CA . PHE B 1 180 ? -27.906 7.641 8.891 1 51.84 180 PHE B CA 1
ATOM 5003 C C . PHE B 1 180 ? -28.484 6.539 8 1 51.84 180 PHE B C 1
ATOM 5005 O O . PHE B 1 180 ? -29.672 6.562 7.664 1 51.84 180 PHE B O 1
ATOM 5012 N N . ASP B 1 181 ? -27.562 5.832 7.461 1 54.66 181 ASP B N 1
ATOM 5013 C CA . ASP B 1 181 ? -28.047 4.699 6.68 1 54.66 181 ASP B CA 1
ATOM 5014 C C . ASP B 1 181 ? -28.625 3.613 7.586 1 54.66 181 ASP B C 1
ATOM 5016 O O . ASP B 1 181 ? -28.75 3.811 8.797 1 54.66 181 ASP B O 1
ATOM 5020 N N . ASP B 1 182 ? -29.156 2.645 7.043 1 50.38 182 ASP B N 1
ATOM 5021 C CA . ASP B 1 182 ? -29.812 1.558 7.762 1 50.38 182 ASP B CA 1
ATOM 5022 C C . ASP B 1 182 ? -28.844 0.872 8.727 1 50.38 182 ASP B C 1
ATOM 5024 O O . ASP B 1 182 ? -29.266 0.188 9.656 1 50.38 182 ASP B O 1
ATOM 5028 N N . ASN B 1 183 ? -27.562 1.145 8.516 1 54.44 183 ASN B N 1
ATOM 5029 C CA . ASN B 1 183 ? -26.594 0.506 9.391 1 54.44 183 ASN B CA 1
ATOM 5030 C C . ASN B 1 183 ? -26.125 1.446 10.5 1 54.44 183 ASN B C 1
ATOM 5032 O O . ASN B 1 183 ? -25.25 1.101 11.289 1 54.44 183 ASN B O 1
ATOM 5036 N N . GLY B 1 184 ? -26.844 2.562 10.523 1 54.91 184 GLY B N 1
ATOM 5037 C CA . GLY B 1 184 ? -26.5 3.52 11.562 1 54.91 184 GLY B CA 1
ATOM 5038 C C . GLY B 1 184 ? -25.203 4.27 11.273 1 54.91 184 GLY B C 1
ATOM 5039 O O . GLY B 1 184 ? -24.547 4.75 12.195 1 54.91 184 GLY B O 1
ATOM 5040 N N . VAL B 1 185 ? -24.781 4.113 10.055 1 58.31 185 VAL B N 1
ATOM 5041 C CA . VAL B 1 185 ? -23.562 4.828 9.695 1 58.31 185 VAL B CA 1
ATOM 5042 C C . VAL B 1 185 ? -23.906 6.109 8.945 1 58.31 185 VAL B C 1
ATOM 5044 O O . VAL B 1 185 ? -24.656 6.078 7.965 1 58.31 185 VAL B O 1
ATOM 5047 N N . TYR B 1 186 ? -23.562 7.137 9.609 1 61.81 186 TYR B N 1
ATOM 5048 C CA . TYR B 1 186 ? -23.719 8.43 8.961 1 61.81 186 TYR B CA 1
ATOM 5049 C C . TYR B 1 186 ? -22.5 8.758 8.102 1 61.81 186 TYR B C 1
ATOM 5051 O O . TYR B 1 186 ? -21.359 8.719 8.586 1 61.81 186 TYR B O 1
ATOM 5059 N N . SER B 1 187 ? -22.766 8.727 6.734 1 60.69 187 SER B N 1
ATOM 5060 C CA . SER B 1 187 ? -21.688 9.18 5.855 1 60.69 187 SER B CA 1
ATOM 5061 C C . SER B 1 187 ? -22.188 10.211 4.852 1 60.69 187 SER B C 1
ATOM 5063 O O . SER B 1 187 ? -23.188 9.984 4.168 1 60.69 187 SER B O 1
ATOM 5065 N N . PRO B 1 188 ? -21.609 11.336 4.922 1 52.41 188 PRO B N 1
ATOM 5066 C CA . PRO B 1 188 ? -22.031 12.336 3.938 1 52.41 188 PRO B CA 1
ATOM 5067 C C . PRO B 1 188 ? -21.609 11.969 2.516 1 52.41 188 PRO B C 1
ATOM 5069 O O . PRO B 1 188 ? -22.047 12.617 1.557 1 52.41 188 PRO B O 1
ATOM 5072 N N . TYR B 1 189 ? -20.875 10.867 2.354 1 58 189 TYR B N 1
ATOM 5073 C CA . TYR B 1 189 ? -20.312 10.562 1.037 1 58 189 TYR B CA 1
ATOM 5074 C C . TYR B 1 189 ? -20.844 9.219 0.528 1 58 189 TYR B C 1
ATOM 5076 O O . TYR B 1 189 ? -21.094 8.312 1.317 1 58 189 TYR B O 1
ATOM 5084 N N . LYS B 1 190 ? -21.188 9.289 -0.782 1 57 190 LYS B N 1
ATOM 5085 C CA . LYS B 1 190 ? -21.531 8.031 -1.428 1 57 190 LYS B CA 1
ATOM 5086 C C . LYS B 1 190 ? -20.312 7.117 -1.55 1 57 190 LYS B C 1
ATOM 5088 O O . LYS B 1 190 ? -19.234 7.57 -1.932 1 57 190 LYS B O 1
ATOM 5093 N N . ALA B 1 191 ? -20.297 5.977 -0.803 1 61.56 191 ALA B N 1
ATOM 5094 C CA . ALA B 1 191 ? -19.234 4.984 -0.896 1 61.56 191 ALA B CA 1
ATOM 5095 C C . ALA B 1 191 ? -19.641 3.818 -1.788 1 61.56 191 ALA B C 1
ATOM 5097 O O . ALA B 1 191 ? -20.812 3.422 -1.806 1 61.56 191 ALA B O 1
ATOM 5098 N N . GLU B 1 192 ? -18.719 3.449 -2.703 1 72.81 192 GLU B N 1
ATOM 5099 C CA . GLU B 1 192 ? -18.953 2.256 -3.51 1 72.81 192 GLU B CA 1
ATOM 5100 C C . GLU B 1 192 ? -18.969 1 -2.645 1 72.81 192 GLU B C 1
ATOM 5102 O O . GLU B 1 192 ? -18.109 0.824 -1.778 1 72.81 192 GLU B O 1
ATOM 5107 N N . GLY B 1 193 ? -20.078 0.32 -2.789 1 80.88 193 GLY B N 1
ATOM 5108 C CA . GLY B 1 193 ? -20.141 -0.93 -2.051 1 80.88 193 GLY B CA 1
ATOM 5109 C C . GLY B 1 193 ? -19.453 -2.084 -2.756 1 80.88 193 GLY B C 1
ATOM 5110 O O . GLY B 1 193 ? -19.703 -2.326 -3.941 1 80.88 193 GLY B O 1
ATOM 5111 N N . ILE B 1 194 ? -18.484 -2.666 -2.035 1 88.69 194 ILE B N 1
ATOM 5112 C CA . ILE B 1 194 ? -17.844 -3.871 -2.562 1 88.69 194 ILE B CA 1
ATOM 5113 C C . ILE B 1 194 ? -18.141 -5.055 -1.645 1 88.69 194 ILE B C 1
ATOM 5115 O O . ILE B 1 194 ? -18.359 -4.879 -0.444 1 88.69 194 ILE B O 1
ATOM 5119 N N . ALA B 1 195 ? -18.297 -6.172 -2.264 1 93.38 195 ALA B N 1
ATOM 5120 C CA . ALA B 1 195 ? -18.625 -7.367 -1.489 1 93.38 195 ALA B CA 1
ATOM 5121 C C . ALA B 1 195 ? -17.438 -8.344 -1.475 1 93.38 195 ALA B C 1
ATOM 5123 O O . ALA B 1 195 ? -16.828 -8.594 -2.512 1 93.38 195 ALA B O 1
ATOM 5124 N N . TRP B 1 196 ? -17.109 -8.766 -0.268 1 96 196 TRP B N 1
ATOM 5125 C CA . TRP B 1 196 ? -16.078 -9.789 -0.071 1 96 196 TRP B CA 1
ATOM 5126 C C . TRP B 1 196 ? -16.719 -11.156 0.148 1 96 196 TRP B C 1
ATOM 5128 O O . TRP B 1 196 ? -17.031 -11.523 1.28 1 96 196 TRP B O 1
ATOM 5138 N N . TYR B 1 197 ? -16.891 -11.867 -0.912 1 96 197 TYR B N 1
ATOM 5139 C CA . TYR B 1 197 ? -17.359 -13.25 -0.807 1 96 197 TYR B CA 1
ATOM 5140 C C . TYR B 1 197 ? -16.188 -14.195 -0.541 1 96 197 TYR B C 1
ATOM 5142 O O . TYR B 1 197 ? -15.68 -14.844 -1.461 1 96 197 TYR B O 1
ATOM 5150 N N . GLY B 1 198 ? -15.836 -14.383 0.697 1 95.19 198 GLY B N 1
ATOM 5151 C CA . GLY B 1 198 ? -14.578 -15 1.086 1 95.19 198 GLY B CA 1
ATOM 5152 C C . GLY B 1 198 ? -14.688 -16.5 1.314 1 95.19 198 GLY B C 1
ATOM 5153 O O . GLY B 1 198 ? -13.711 -17.141 1.68 1 95.19 198 GLY B O 1
ATOM 5154 N N . GLN B 1 199 ? -15.875 -17.125 1.074 1 95.88 199 GLN B N 1
ATOM 5155 C CA . GLN B 1 199 ? -16 -18.562 1.336 1 95.88 199 GLN B CA 1
ATOM 5156 C C . GLN B 1 199 ? -15.195 -19.375 0.335 1 95.88 199 GLN B C 1
ATOM 5158 O O . GLN B 1 199 ? -15.375 -19.234 -0.877 1 95.88 199 GLN B O 1
ATOM 5163 N N . TYR B 1 200 ? -14.297 -20.25 0.836 1 95.69 200 TYR B N 1
ATOM 5164 C CA . TYR B 1 200 ? -13.461 -21.031 -0.063 1 95.69 200 TYR B CA 1
ATOM 5165 C C . TYR B 1 200 ? -13.703 -22.531 0.143 1 95.69 200 TYR B C 1
ATOM 5167 O O . TYR B 1 200 ? -13.156 -23.359 -0.59 1 95.69 200 TYR B O 1
ATOM 5175 N N . ARG B 1 201 ? -14.469 -22.828 1.098 1 95.56 201 ARG B N 1
ATOM 5176 C CA . ARG B 1 201 ? -14.852 -24.219 1.363 1 95.56 201 ARG B CA 1
ATOM 5177 C C . ARG B 1 201 ? -16.312 -24.297 1.785 1 95.56 201 ARG B C 1
ATOM 5179 O O . ARG B 1 201 ? -16.797 -23.469 2.543 1 95.56 201 ARG B O 1
ATOM 5186 N N . CYS B 1 202 ? -16.969 -25.312 1.344 1 95.62 202 CYS B N 1
ATOM 5187 C CA . CYS B 1 202 ? -18.359 -25.531 1.735 1 95.62 202 CYS B CA 1
ATOM 5188 C C . CYS B 1 202 ? -18.469 -25.828 3.225 1 95.62 202 CYS B C 1
ATOM 5190 O O . CYS B 1 202 ? -17.641 -26.562 3.775 1 95.62 202 CYS B O 1
ATOM 5192 N N . LYS B 1 203 ? -19.5 -25.234 3.84 1 94.69 203 LYS B N 1
ATOM 5193 C CA . LYS B 1 203 ? -19.828 -25.562 5.223 1 94.69 203 LYS B CA 1
ATOM 5194 C C . LYS B 1 203 ? -20.469 -26.938 5.312 1 94.69 203 LYS B C 1
ATOM 5196 O O . LYS B 1 203 ? -20.891 -27.516 4.301 1 94.69 203 LYS B O 1
ATOM 5201 N N . PRO B 1 204 ? -20.422 -27.406 6.621 1 91.88 204 PRO B N 1
ATOM 5202 C CA . PRO B 1 204 ? -21.219 -28.625 6.77 1 91.88 204 PRO B CA 1
ATOM 5203 C C . PRO B 1 204 ? -22.672 -28.438 6.316 1 91.88 204 PRO B C 1
ATOM 5205 O O . PRO B 1 204 ? -23.312 -27.438 6.672 1 91.88 204 PRO B O 1
ATOM 5208 N N . GLY B 1 205 ? -23.125 -29.25 5.488 1 90.94 205 GLY B N 1
ATOM 5209 C CA . GLY B 1 205 ? -24.484 -29.141 4.965 1 90.94 205 GLY B CA 1
ATOM 5210 C C . GLY B 1 205 ? -24.531 -28.562 3.564 1 90.94 205 GLY B C 1
ATOM 5211 O O . GLY B 1 205 ? -25.547 -28.672 2.875 1 90.94 205 GLY B O 1
ATOM 5212 N N . GLN B 1 206 ? -23.453 -27.938 3.191 1 93.56 206 GLN B N 1
ATOM 5213 C CA . GLN B 1 206 ? -23.328 -27.406 1.834 1 93.56 206 GLN B CA 1
ATOM 5214 C C . GLN B 1 206 ? -22.609 -28.422 0.924 1 93.56 206 GLN B C 1
ATOM 5216 O O . GLN B 1 206 ? -21.812 -29.219 1.39 1 93.56 206 GLN B O 1
ATOM 5221 N N . ASP B 1 207 ? -23.062 -28.312 -0.37 1 92.12 207 ASP B N 1
ATOM 5222 C CA . ASP B 1 207 ? -22.484 -29.266 -1.323 1 92.12 207 ASP B CA 1
ATOM 5223 C C . ASP B 1 207 ? -22.297 -28.609 -2.693 1 92.12 207 ASP B C 1
ATOM 5225 O O . ASP B 1 207 ? -23.031 -27.688 -3.053 1 92.12 207 ASP B O 1
ATOM 5229 N N . LEU B 1 208 ? -21.328 -29.172 -3.4 1 93.06 208 LEU B N 1
ATOM 5230 C CA . LEU B 1 208 ? -20.984 -28.594 -4.691 1 93.06 208 LEU B CA 1
ATOM 5231 C C . LEU B 1 208 ? -22.047 -28.906 -5.738 1 93.06 208 LEU B C 1
ATOM 5233 O O . LEU B 1 208 ? -21.984 -28.406 -6.859 1 93.06 208 LEU B O 1
ATOM 5237 N N . SER B 1 209 ? -23.031 -29.719 -5.316 1 92.25 209 SER B N 1
ATOM 5238 C CA . SER B 1 209 ? -24.141 -30 -6.223 1 92.25 209 SER B CA 1
ATOM 5239 C C . SER B 1 209 ? -25.188 -28.891 -6.168 1 92.25 209 SER B C 1
ATOM 5241 O O . SER B 1 209 ? -26 -28.766 -7.082 1 92.25 209 SER B O 1
ATOM 5243 N N . MET B 1 210 ? -25.188 -28.203 -5.078 1 93.69 210 MET B N 1
ATOM 5244 C CA . MET B 1 210 ? -26.078 -27.062 -4.98 1 93.69 210 MET B CA 1
ATOM 5245 C C . MET B 1 210 ? -25.75 -26.016 -6.035 1 93.69 210 MET B C 1
ATOM 5247 O O . MET B 1 210 ? -24.578 -25.703 -6.27 1 93.69 210 MET B O 1
ATOM 5251 N N . PRO B 1 211 ? -26.703 -25.453 -6.664 1 93.94 211 PRO B N 1
ATOM 5252 C CA . PRO B 1 211 ? -26.484 -24.562 -7.812 1 93.94 211 PRO B CA 1
ATOM 5253 C C . PRO B 1 211 ? -25.516 -23.422 -7.5 1 93.94 211 PRO B C 1
ATOM 5255 O O . PRO B 1 211 ? -24.641 -23.125 -8.305 1 93.94 211 PRO B O 1
ATOM 5258 N N . TYR B 1 212 ? -25.641 -22.781 -6.402 1 95.06 212 TYR B N 1
ATOM 5259 C CA . TYR B 1 212 ? -24.781 -21.656 -6.047 1 95.06 212 TYR B CA 1
ATOM 5260 C C . TYR B 1 212 ? -23.312 -22.078 -6.031 1 95.06 212 TYR B C 1
ATOM 5262 O O . TYR B 1 212 ? -22.469 -21.453 -6.672 1 95.06 212 TYR B O 1
ATOM 5270 N N . PHE B 1 213 ? -23.031 -23.141 -5.336 1 95.88 213 PHE B N 1
ATOM 5271 C CA . PHE B 1 213 ? -21.656 -23.594 -5.16 1 95.88 213 PHE B CA 1
ATOM 5272 C C . PHE B 1 213 ? -21.141 -24.25 -6.43 1 95.88 213 PHE B C 1
ATOM 5274 O O . PHE B 1 213 ? -19.953 -24.125 -6.762 1 95.88 213 PHE B O 1
ATOM 5281 N N . ARG B 1 214 ? -22.016 -24.938 -7.098 1 94.75 214 ARG B N 1
ATOM 5282 C CA . ARG B 1 214 ? -21.656 -25.547 -8.375 1 94.75 214 ARG B CA 1
ATOM 5283 C C . ARG B 1 214 ? -21.203 -24.484 -9.375 1 94.75 214 ARG B C 1
ATOM 5285 O O . ARG B 1 214 ? -20.156 -24.656 -10.023 1 94.75 214 ARG B O 1
ATOM 5292 N N . ASP B 1 215 ? -21.953 -23.469 -9.461 1 96.06 215 ASP B N 1
ATOM 5293 C CA . ASP B 1 215 ? -21.656 -22.422 -10.43 1 96.06 215 ASP B CA 1
ATOM 5294 C C . ASP B 1 215 ? -20.391 -21.672 -10.055 1 96.06 215 ASP B C 1
ATOM 5296 O O . ASP B 1 215 ? -19.609 -21.266 -10.922 1 96.06 215 ASP B O 1
ATOM 5300 N N . ARG B 1 216 ? -20.188 -21.422 -8.789 1 95.75 216 ARG B N 1
ATOM 5301 C CA . ARG B 1 216 ? -18.953 -20.781 -8.336 1 95.75 216 ARG B CA 1
ATOM 5302 C C . ARG B 1 216 ? -17.734 -21.641 -8.68 1 95.75 216 ARG B C 1
ATOM 5304 O O . ARG B 1 216 ? -16.703 -21.109 -9.102 1 95.75 216 ARG B O 1
ATOM 5311 N N . ARG B 1 217 ? -17.859 -22.875 -8.453 1 95.06 217 ARG B N 1
ATOM 5312 C CA . ARG B 1 217 ? -16.781 -23.781 -8.805 1 95.06 217 ARG B CA 1
ATOM 5313 C C . ARG B 1 217 ? -16.516 -23.766 -10.305 1 95.06 217 ARG B C 1
ATOM 5315 O O . ARG B 1 217 ? -15.359 -23.797 -10.734 1 95.06 217 ARG B O 1
ATOM 5322 N N . LEU B 1 218 ? -17.562 -23.844 -11.039 1 95.69 218 LEU B N 1
ATOM 5323 C CA . LEU B 1 218 ? -17.438 -23.812 -12.492 1 95.69 218 LEU B CA 1
ATOM 5324 C C . LEU B 1 218 ? -16.719 -22.547 -12.953 1 95.69 218 LEU B C 1
ATOM 5326 O O . LEU B 1 218 ? -15.898 -22.594 -13.867 1 95.69 218 LEU B O 1
ATOM 5330 N N . LEU B 1 219 ? -17.016 -21.438 -12.336 1 97.12 219 LEU B N 1
ATOM 5331 C CA . LEU B 1 219 ? -16.344 -20.188 -12.672 1 97.12 219 LEU B CA 1
ATOM 5332 C C . LEU B 1 219 ? -14.836 -20.297 -12.438 1 97.12 219 LEU B C 1
ATOM 5334 O O . LEU B 1 219 ? -14.047 -19.891 -13.289 1 97.12 219 LEU B O 1
ATOM 5338 N N . ALA B 1 220 ? -14.492 -20.828 -11.312 1 94.94 220 ALA B N 1
ATOM 5339 C CA . ALA B 1 220 ? -13.078 -21 -10.992 1 94.94 220 ALA B CA 1
ATOM 5340 C C . ALA B 1 220 ? -12.391 -21.922 -11.984 1 94.94 220 ALA B C 1
ATOM 5342 O O . ALA B 1 220 ? -11.25 -21.688 -12.391 1 94.94 220 ALA B O 1
ATOM 5343 N N . GLU B 1 221 ? -13.062 -22.938 -12.398 1 91.38 221 GLU B N 1
ATOM 5344 C CA . GLU B 1 221 ? -12.516 -23.906 -13.352 1 91.38 221 GLU B CA 1
ATOM 5345 C C . GLU B 1 221 ? -12.305 -23.25 -14.719 1 91.38 221 GLU B C 1
ATOM 5347 O O . GLU B 1 221 ? -11.273 -23.469 -15.359 1 91.38 221 GLU B O 1
ATOM 5352 N N . ARG B 1 222 ? -13.273 -22.5 -15.125 1 92.94 222 ARG B N 1
ATOM 5353 C CA . ARG B 1 222 ? -13.148 -21.812 -16.406 1 92.94 222 ARG B CA 1
ATOM 5354 C C . ARG B 1 222 ? -11.984 -20.828 -16.375 1 92.94 222 ARG B C 1
ATOM 5356 O O . ARG B 1 222 ? -11.266 -20.688 -17.375 1 92.94 222 ARG B O 1
ATOM 5363 N N . ALA B 1 223 ? -11.836 -20.125 -15.25 1 94.38 223 ALA B N 1
ATOM 5364 C CA . ALA B 1 223 ? -10.719 -19.203 -15.109 1 94.38 223 ALA B CA 1
ATOM 5365 C C . ALA B 1 223 ? -9.383 -19.938 -15.133 1 94.38 223 ALA B C 1
ATOM 5367 O O . ALA B 1 223 ? -8.414 -19.469 -15.734 1 94.38 223 ALA B O 1
ATOM 5368 N N . TRP B 1 224 ? -9.383 -21.047 -14.484 1 89.62 224 TRP B N 1
ATOM 5369 C CA . TRP B 1 224 ? -8.156 -21.828 -14.406 1 89.62 224 TRP B CA 1
ATOM 5370 C C . TRP B 1 224 ? -7.684 -22.25 -15.789 1 89.62 224 TRP B C 1
ATOM 5372 O O . TRP B 1 224 ? -6.492 -22.188 -16.094 1 89.62 224 TRP B O 1
ATOM 5382 N N . VAL B 1 225 ? -8.617 -22.578 -16.672 1 82.44 225 VAL B N 1
ATOM 5383 C CA . VAL B 1 225 ? -8.25 -23.078 -17.984 1 82.44 225 VAL B CA 1
ATOM 5384 C C . VAL B 1 225 ? -8.109 -21.906 -18.969 1 82.44 225 VAL B C 1
ATOM 5386 O O . VAL B 1 225 ? -7.664 -22.094 -20.094 1 82.44 225 VAL B O 1
ATOM 5389 N N . GLY B 1 226 ? -8.5 -20.734 -18.578 1 87 226 GLY B N 1
ATOM 5390 C CA . GLY B 1 226 ? -8.367 -19.562 -19.438 1 87 226 GLY B CA 1
ATOM 5391 C C . GLY B 1 226 ? -9.539 -19.375 -20.375 1 87 226 GLY B C 1
ATOM 5392 O O . GLY B 1 226 ? -9.406 -18.766 -21.438 1 87 226 GLY B O 1
ATOM 5393 N N . ASN B 1 227 ? -10.633 -20.062 -20.094 1 89.75 227 ASN B N 1
ATOM 5394 C CA . ASN B 1 227 ? -11.867 -19.844 -20.859 1 89.75 227 ASN B CA 1
ATOM 5395 C C . ASN B 1 227 ? -12.578 -18.578 -20.406 1 89.75 227 ASN B C 1
ATOM 5397 O O . ASN B 1 227 ? -13.578 -18.641 -19.688 1 89.75 227 ASN B O 1
ATOM 5401 N N . TRP B 1 228 ? -12.133 -17.453 -20.922 1 93.31 228 TRP B N 1
ATOM 5402 C CA . TRP B 1 228 ? -12.586 -16.141 -20.438 1 93.31 228 TRP B CA 1
ATOM 5403 C C . TRP B 1 228 ? -14.016 -15.859 -20.891 1 93.31 228 TRP B C 1
ATOM 5405 O O . TRP B 1 228 ? -14.773 -15.203 -20.172 1 93.31 228 TRP B O 1
ATOM 5415 N N . ASN B 1 229 ? -14.414 -16.391 -22.047 1 93.06 229 ASN B N 1
ATOM 5416 C CA . ASN B 1 229 ? -15.812 -16.266 -22.453 1 93.06 229 ASN B CA 1
ATOM 5417 C C . ASN B 1 229 ? -16.75 -16.953 -21.453 1 93.06 229 ASN B C 1
ATOM 5419 O O . ASN B 1 229 ? -17.781 -16.391 -21.078 1 93.06 229 ASN B O 1
ATOM 5423 N N . GLY B 1 230 ? -16.344 -18.141 -21.062 1 96.06 230 GLY B N 1
ATOM 5424 C CA . GLY B 1 230 ? -17.109 -18.844 -20.047 1 96.06 230 GLY B CA 1
ATOM 5425 C C . GLY B 1 230 ? -17.172 -18.109 -18.719 1 96.06 230 GLY B C 1
ATOM 5426 O O . GLY B 1 230 ? -18.219 -18.078 -18.078 1 96.06 230 GLY B O 1
ATOM 5427 N N . VAL B 1 231 ? -16.062 -17.5 -18.344 1 97.31 231 VAL B N 1
ATOM 5428 C CA . VAL B 1 231 ? -15.992 -16.734 -17.109 1 97.31 231 VAL B CA 1
ATOM 5429 C C . VAL B 1 231 ? -16.969 -15.562 -17.172 1 97.31 231 VAL B C 1
ATOM 5431 O O . VAL B 1 231 ? -17.75 -15.352 -16.25 1 97.31 231 VAL B O 1
ATOM 5434 N N . MET B 1 232 ? -16.969 -14.844 -18.281 1 97.06 232 MET B N 1
ATOM 5435 C CA . MET B 1 232 ? -17.844 -13.672 -18.422 1 97.06 232 MET B CA 1
ATOM 5436 C C . MET B 1 232 ? -19.312 -14.078 -18.422 1 97.06 232 MET B C 1
ATOM 5438 O O . MET B 1 232 ? -20.156 -13.367 -17.875 1 97.06 232 MET B O 1
ATOM 5442 N N . GLU B 1 233 ? -19.578 -15.203 -19.016 1 96.75 233 GLU B N 1
ATOM 5443 C CA . GLU B 1 233 ? -20.953 -15.719 -19.016 1 96.75 233 GLU B CA 1
ATOM 5444 C C . GLU B 1 233 ? -21.422 -16.016 -17.594 1 96.75 233 GLU B C 1
ATOM 5446 O O . GLU B 1 233 ? -22.531 -15.648 -17.219 1 96.75 233 GLU B O 1
ATOM 5451 N N . LEU B 1 234 ? -20.594 -16.641 -16.891 1 97.5 234 LEU B N 1
ATOM 5452 C CA . LEU B 1 234 ? -20.953 -17.031 -15.523 1 97.5 234 LEU B CA 1
ATOM 5453 C C . LEU B 1 234 ? -21.062 -15.789 -14.633 1 97.5 234 LEU B C 1
ATOM 5455 O O . LEU B 1 234 ? -21.891 -15.75 -13.727 1 97.5 234 LEU B O 1
ATOM 5459 N N . LEU B 1 235 ? -20.219 -14.773 -14.852 1 97.25 235 LEU B N 1
ATOM 5460 C CA . LEU B 1 235 ? -20.328 -13.523 -14.109 1 97.25 235 LEU B CA 1
ATOM 5461 C C . LEU B 1 235 ? -21.656 -12.844 -14.391 1 97.25 235 LEU B C 1
ATOM 5463 O O . LEU B 1 235 ? -22.297 -12.305 -13.484 1 97.25 235 LEU B O 1
ATOM 5467 N N . GLY B 1 236 ? -22.031 -12.844 -15.625 1 96.38 236 GLY B N 1
ATOM 5468 C CA . GLY B 1 236 ? -23.344 -12.32 -15.984 1 96.38 236 GLY B CA 1
ATOM 5469 C C . GLY B 1 236 ? -24.484 -13.055 -15.305 1 96.38 236 GLY B C 1
ATOM 5470 O O . GLY B 1 236 ? -25.422 -12.43 -14.797 1 96.38 236 GLY B O 1
ATOM 5471 N N . MET B 1 237 ? -24.375 -14.328 -15.289 1 95.62 237 MET B N 1
ATOM 5472 C CA . MET B 1 237 ? -25.375 -15.148 -14.625 1 95.62 237 MET B CA 1
ATOM 5473 C C . MET B 1 237 ? -25.422 -14.844 -13.125 1 95.62 237 MET B C 1
ATOM 5475 O O . MET B 1 237 ? -26.5 -14.75 -12.547 1 95.62 237 MET B O 1
ATOM 5479 N N . ALA B 1 238 ? -24.297 -14.75 -12.508 1 95.62 238 ALA B N 1
ATOM 5480 C CA . ALA B 1 238 ? -24.203 -14.453 -11.078 1 95.62 238 ALA B CA 1
ATOM 5481 C C . ALA B 1 238 ? -24.906 -13.133 -10.75 1 95.62 238 ALA B C 1
ATOM 5483 O O . ALA B 1 238 ? -25.609 -13.023 -9.742 1 95.62 238 ALA B O 1
ATOM 5484 N N . ARG B 1 239 ? -24.734 -12.141 -11.609 1 94.06 239 ARG B N 1
ATOM 5485 C CA . ARG B 1 239 ? -25.359 -10.836 -11.414 1 94.06 239 ARG B CA 1
ATOM 5486 C C . ARG B 1 239 ? -26.875 -10.938 -11.547 1 94.06 239 ARG B C 1
ATOM 5488 O O . ARG B 1 239 ? -27.609 -10.32 -10.773 1 94.06 239 ARG B O 1
ATOM 5495 N N . LYS B 1 240 ? -27.328 -11.672 -12.453 1 93.75 240 LYS B N 1
ATOM 5496 C CA . LYS B 1 240 ? -28.75 -11.773 -12.742 1 93.75 240 LYS B CA 1
ATOM 5497 C C . LYS B 1 240 ? -29.453 -12.672 -11.727 1 93.75 240 LYS B C 1
ATOM 5499 O O . LYS B 1 240 ? -30.516 -12.305 -11.195 1 93.75 240 LYS B O 1
ATOM 5504 N N . GLU B 1 241 ? -28.859 -13.805 -11.453 1 92.5 241 GLU B N 1
ATOM 5505 C CA . GLU B 1 241 ? -29.547 -14.82 -10.656 1 92.5 241 GLU B CA 1
ATOM 5506 C C . GLU B 1 241 ? -29.297 -14.625 -9.164 1 92.5 241 GLU B C 1
ATOM 5508 O O . GLU B 1 241 ? -30.172 -14.875 -8.336 1 92.5 241 GLU B O 1
ATOM 5513 N N . TYR B 1 242 ? -28.125 -14.18 -8.805 1 92.38 242 TYR B N 1
ATOM 5514 C CA . TYR B 1 242 ? -27.766 -14.117 -7.391 1 92.38 242 TYR B CA 1
ATOM 5515 C C . TYR B 1 242 ? -27.547 -12.672 -6.949 1 92.38 242 TYR B C 1
ATOM 5517 O O . TYR B 1 242 ? -27.344 -12.406 -5.762 1 92.38 242 TYR B O 1
ATOM 5525 N N . ARG B 1 243 ? -27.438 -11.742 -7.863 1 92 243 ARG B N 1
ATOM 5526 C CA . ARG B 1 243 ? -27.156 -10.344 -7.582 1 92 243 ARG B CA 1
ATOM 5527 C C . ARG B 1 243 ? -25.797 -10.18 -6.914 1 92 243 ARG B C 1
ATOM 5529 O O . ARG B 1 243 ? -25.656 -9.422 -5.949 1 92 243 ARG B O 1
ATOM 5536 N N . GLN B 1 244 ? -24.922 -10.977 -7.336 1 94.44 244 GLN B N 1
ATOM 5537 C CA . GLN B 1 244 ? -23.578 -10.969 -6.777 1 94.44 244 GLN B CA 1
ATOM 5538 C C . GLN B 1 244 ? -22.531 -10.828 -7.879 1 94.44 244 GLN B C 1
ATOM 5540 O O . GLN B 1 244 ? -22.766 -11.219 -9.023 1 94.44 244 GLN B O 1
ATOM 5545 N N . ASN B 1 245 ? -21.453 -10.188 -7.527 1 94.38 245 ASN B N 1
ATOM 5546 C CA . ASN B 1 245 ? -20.281 -10.164 -8.398 1 94.38 245 ASN B CA 1
ATOM 5547 C C . ASN B 1 245 ? -19.203 -11.133 -7.914 1 94.38 245 ASN B C 1
ATOM 5549 O O . ASN B 1 245 ? -18.578 -10.906 -6.879 1 94.38 245 ASN B O 1
ATOM 5553 N N . TRP B 1 246 ? -18.953 -12.172 -8.695 1 96.38 246 TRP B N 1
ATOM 5554 C CA . TRP B 1 246 ? -18.078 -13.258 -8.273 1 96.38 246 TRP B CA 1
ATOM 5555 C C . TRP B 1 246 ? -16.656 -13.047 -8.789 1 96.38 246 TRP B C 1
ATOM 5557 O O . TRP B 1 246 ? -15.797 -13.922 -8.664 1 96.38 246 TRP B O 1
ATOM 5567 N N . ILE B 1 247 ? -16.375 -11.891 -9.359 1 96.69 247 ILE B N 1
ATOM 5568 C CA . ILE B 1 247 ? -15.109 -11.656 -10.055 1 96.69 247 ILE B CA 1
ATOM 5569 C C . ILE B 1 247 ? -13.945 -11.797 -9.086 1 96.69 247 ILE B C 1
ATOM 5571 O O . ILE B 1 247 ? -12.828 -12.148 -9.484 1 96.69 247 ILE B O 1
ATOM 5575 N N . ASN B 1 248 ? -14.188 -11.562 -7.758 1 96.75 248 ASN B N 1
ATOM 5576 C CA . ASN B 1 248 ? -13.125 -11.594 -6.762 1 96.75 248 ASN B CA 1
ATOM 5577 C C . ASN B 1 248 ? -13.297 -12.758 -5.793 1 96.75 248 ASN B C 1
ATOM 5579 O O . ASN B 1 248 ? -12.781 -12.719 -4.672 1 96.75 248 ASN B O 1
ATOM 5583 N N . CYS B 1 249 ? -13.93 -13.805 -6.223 1 95.81 249 CYS B N 1
ATOM 5584 C CA . CYS B 1 249 ? -14.164 -14.969 -5.383 1 95.81 249 CYS B CA 1
ATOM 5585 C C . CYS B 1 249 ? -13.055 -16 -5.566 1 95.81 249 CYS B C 1
ATOM 5587 O O . CYS B 1 249 ? -12.578 -16.219 -6.68 1 95.81 249 CYS B O 1
ATOM 5589 N N . PRO B 1 250 ? -12.648 -16.578 -4.465 1 94.75 250 PRO B N 1
ATOM 5590 C CA . PRO B 1 250 ? -11.734 -17.719 -4.578 1 94.75 250 PRO B CA 1
ATOM 5591 C C . PRO B 1 250 ? -12.445 -19 -5.008 1 94.75 250 PRO B C 1
ATOM 5593 O O . PRO B 1 250 ? -13.672 -19.078 -4.973 1 94.75 250 PRO B O 1
ATOM 5596 N N . PRO B 1 251 ? -11.68 -19.953 -5.461 1 93.06 251 PRO B N 1
ATOM 5597 C CA . PRO B 1 251 ? -12.305 -21.25 -5.723 1 93.06 251 PRO B CA 1
ATOM 5598 C C . PRO B 1 251 ? -12.93 -21.875 -4.473 1 93.06 251 PRO B C 1
ATOM 5600 O O . PRO B 1 251 ? -12.5 -21.562 -3.354 1 93.06 251 PRO B O 1
ATOM 5603 N N . ILE B 1 252 ? -13.945 -22.641 -4.711 1 94.88 252 ILE B N 1
ATOM 5604 C CA . ILE B 1 252 ? -14.633 -23.25 -3.58 1 94.88 252 ILE B CA 1
ATOM 5605 C C . ILE B 1 252 ? -14.367 -24.75 -3.57 1 94.88 252 ILE B C 1
ATOM 5607 O O . ILE B 1 252 ? -14.422 -25.406 -4.613 1 94.88 252 ILE B O 1
ATOM 5611 N N . TYR B 1 253 ? -14.062 -25.266 -2.428 1 93 253 TYR B N 1
ATOM 5612 C CA . TYR B 1 253 ? -13.781 -26.688 -2.23 1 93 253 TYR B CA 1
ATOM 5613 C C . TYR B 1 253 ? -14.922 -27.375 -1.487 1 93 253 TYR B C 1
ATOM 5615 O O . TYR B 1 253 ? -15.812 -26.703 -0.955 1 93 253 TYR B O 1
ATOM 5623 N N . LYS B 1 254 ? -14.805 -28.688 -1.482 1 92.94 254 LYS B N 1
ATOM 5624 C CA . LYS B 1 254 ? -15.805 -29.484 -0.772 1 92.94 254 LYS B CA 1
ATOM 5625 C C . LYS B 1 254 ? -15.602 -29.391 0.738 1 92.94 254 LYS B C 1
ATOM 5627 O O . LYS B 1 254 ? -14.484 -29.172 1.208 1 92.94 254 LYS B O 1
ATOM 5632 N N . ALA B 1 255 ? -16.703 -29.562 1.435 1 90.69 255 ALA B N 1
ATOM 5633 C CA . ALA B 1 255 ? -16.656 -29.531 2.895 1 90.69 255 ALA B CA 1
ATOM 5634 C C . ALA B 1 255 ? -15.742 -30.625 3.436 1 90.69 255 ALA B C 1
ATOM 5636 O O . ALA B 1 255 ? -15.109 -30.453 4.48 1 90.69 255 ALA B O 1
ATOM 5637 N N . THR B 1 256 ? -15.594 -31.656 2.676 1 87.81 256 THR B N 1
ATOM 5638 C CA . THR B 1 256 ? -14.844 -32.844 3.123 1 87.81 256 THR B CA 1
ATOM 5639 C C . THR B 1 256 ? -13.344 -32.625 2.934 1 87.81 256 THR B C 1
ATOM 5641 O O . THR B 1 256 ? -12.531 -33.344 3.484 1 87.81 256 THR B O 1
ATOM 5644 N N . GLU B 1 257 ? -13 -31.688 2.129 1 87.31 257 GLU B N 1
ATOM 5645 C CA . GLU B 1 257 ? -11.594 -31.406 1.868 1 87.31 257 GLU B CA 1
ATOM 5646 C C . GLU B 1 257 ? -11.023 -30.438 2.902 1 87.31 257 GLU B C 1
ATOM 5648 O O . GLU B 1 257 ? -10.484 -29.391 2.549 1 87.31 257 GLU B O 1
ATOM 5653 N N . GLN B 1 258 ? -11.023 -30.812 4.082 1 80.81 258 GLN B N 1
ATOM 5654 C CA . GLN B 1 258 ? -10.664 -29.938 5.195 1 80.81 258 GLN B CA 1
ATOM 5655 C C . GLN B 1 258 ? -9.18 -29.594 5.164 1 80.81 258 GLN B C 1
ATOM 5657 O O . GLN B 1 258 ? -8.766 -28.562 5.703 1 80.81 258 GLN B O 1
ATOM 5662 N N . HIS B 1 259 ? -8.43 -30.359 4.484 1 79.81 259 HIS B N 1
ATOM 5663 C CA . HIS B 1 259 ? -6.988 -30.172 4.496 1 79.81 259 HIS B CA 1
ATOM 5664 C C . HIS B 1 259 ? -6.543 -29.234 3.371 1 79.81 259 HIS B C 1
ATOM 5666 O O . HIS B 1 259 ? -5.41 -28.75 3.371 1 79.81 259 HIS B O 1
ATOM 5672 N N . LYS B 1 260 ? -7.457 -29 2.52 1 79.06 260 LYS B N 1
ATOM 5673 C CA . LYS B 1 260 ? -7.086 -28.156 1.391 1 79.06 260 LYS B CA 1
ATOM 5674 C C . LYS B 1 260 ? -7.164 -26.672 1.764 1 79.06 260 LYS B C 1
ATOM 5676 O O . LYS B 1 260 ? -8.148 -26.234 2.355 1 79.06 260 LYS B O 1
ATOM 5681 N N . ILE B 1 261 ? -6.02 -26.016 1.605 1 79.12 261 ILE B N 1
ATOM 5682 C CA . ILE B 1 261 ? -5.98 -24.562 1.776 1 79.12 261 ILE B CA 1
ATOM 5683 C C . ILE B 1 261 ? -6.023 -23.875 0.411 1 79.12 261 ILE B C 1
ATOM 5685 O O . ILE B 1 261 ? -5.312 -24.281 -0.513 1 79.12 261 ILE B O 1
ATOM 5689 N N . THR B 1 262 ? -6.875 -23 0.333 1 87.88 262 THR B N 1
ATOM 5690 C CA . THR B 1 262 ? -7.043 -22.312 -0.946 1 87.88 262 THR B CA 1
ATOM 5691 C C . THR B 1 262 ? -5.793 -21.516 -1.299 1 87.88 262 THR B C 1
ATOM 5693 O O . THR B 1 262 ? -5.117 -20.984 -0.414 1 87.88 262 THR B O 1
ATOM 5696 N N . SER B 1 263 ? -5.43 -21.469 -2.553 1 86.81 263 SER B N 1
ATOM 5697 C CA . SER B 1 263 ? -4.363 -20.594 -3.033 1 86.81 263 SER B CA 1
ATOM 5698 C C . SER B 1 263 ? -4.766 -19.125 -2.936 1 86.81 263 SER B C 1
ATOM 5700 O O . SER B 1 263 ? -3.91 -18.25 -2.803 1 86.81 263 SER B O 1
ATOM 5702 N N . GLY B 1 264 ? -6.09 -18.906 -2.977 1 90.81 264 GLY B N 1
ATOM 5703 C CA . GLY B 1 264 ? -6.586 -17.547 -2.963 1 90.81 264 GLY B CA 1
ATOM 5704 C C . GLY B 1 264 ? -6.602 -16.906 -4.34 1 90.81 264 GLY B C 1
ATOM 5705 O O . GLY B 1 264 ? -6.918 -15.719 -4.473 1 90.81 264 GLY B O 1
ATOM 5706 N N . PHE B 1 265 ? -6.297 -17.703 -5.391 1 93.19 265 PHE B N 1
ATOM 5707 C CA . PHE B 1 265 ? -6.297 -17.172 -6.754 1 93.19 265 PHE B CA 1
ATOM 5708 C C . PHE B 1 265 ? -7.691 -16.719 -7.156 1 93.19 265 PHE B C 1
ATOM 5710 O O . PHE B 1 265 ? -8.68 -17.406 -6.895 1 93.19 265 PHE B O 1
ATOM 5717 N N . ARG B 1 266 ? -7.707 -15.594 -7.613 1 96.12 266 ARG B N 1
ATOM 5718 C CA . ARG B 1 266 ? -8.922 -15.047 -8.219 1 96.12 266 ARG B CA 1
ATOM 5719 C C . ARG B 1 266 ? -8.82 -15.039 -9.734 1 96.12 266 ARG B C 1
ATOM 5721 O O . ARG B 1 266 ? -7.738 -15.258 -10.297 1 96.12 266 ARG B O 1
ATOM 5728 N N . PRO B 1 267 ? -9.898 -14.789 -10.445 1 97.25 267 PRO B N 1
ATOM 5729 C CA . PRO B 1 267 ? -9.859 -14.766 -11.906 1 97.25 267 PRO B CA 1
ATOM 5730 C C . PRO B 1 267 ? -8.797 -13.82 -12.461 1 97.25 267 PRO B C 1
ATOM 5732 O O . PRO B 1 267 ? -8.133 -14.133 -13.453 1 97.25 267 PRO B O 1
ATOM 5735 N N . LEU B 1 268 ? -8.555 -12.766 -11.812 1 97.62 268 LEU B N 1
ATOM 5736 C CA . LEU B 1 268 ? -7.543 -11.836 -12.289 1 97.62 268 LEU B CA 1
ATOM 5737 C C . LEU B 1 268 ? -6.148 -12.438 -12.172 1 97.62 268 LEU B C 1
ATOM 5739 O O . LEU B 1 268 ? -5.293 -12.219 -13.031 1 97.62 268 LEU B O 1
ATOM 5743 N N . HIS B 1 269 ? -5.867 -13.133 -11.102 1 95.81 269 HIS B N 1
ATOM 5744 C CA . HIS B 1 269 ? -4.609 -13.867 -10.984 1 95.81 269 HIS B CA 1
ATOM 5745 C C . HIS B 1 269 ? -4.426 -14.836 -12.148 1 95.81 269 HIS B C 1
ATOM 5747 O O . HIS B 1 269 ? -3.332 -14.945 -12.711 1 95.81 269 HIS B O 1
ATOM 5753 N N . GLN B 1 270 ? -5.539 -15.492 -12.406 1 93.12 270 GLN B N 1
ATOM 5754 C CA . GLN B 1 270 ? -5.488 -16.453 -13.492 1 93.12 270 GLN B CA 1
ATOM 5755 C C . GLN B 1 270 ? -5.191 -15.773 -14.828 1 93.12 270 GLN B C 1
ATOM 5757 O O . GLN B 1 270 ? -4.391 -16.266 -15.625 1 93.12 270 GLN B O 1
ATOM 5762 N N . ALA B 1 271 ? -5.863 -14.727 -15.062 1 95 271 ALA B N 1
ATOM 5763 C CA . ALA B 1 271 ? -5.617 -13.984 -16.297 1 95 271 ALA B CA 1
ATOM 5764 C C . ALA B 1 271 ? -4.168 -13.523 -16.375 1 95 271 ALA B C 1
ATOM 5766 O O . ALA B 1 271 ? -3.555 -13.562 -17.453 1 95 271 ALA B O 1
ATOM 5767 N N . ALA B 1 272 ? -3.646 -13.031 -15.258 1 93.69 272 ALA B N 1
ATOM 5768 C CA . ALA B 1 272 ? -2.244 -12.625 -15.195 1 93.69 272 ALA B CA 1
ATOM 5769 C C . ALA B 1 272 ? -1.319 -13.805 -15.469 1 93.69 272 ALA B C 1
ATOM 5771 O O . ALA B 1 272 ? -0.304 -13.664 -16.156 1 93.69 272 ALA B O 1
ATOM 5772 N N . TRP B 1 273 ? -1.728 -14.922 -14.875 1 88.44 273 TRP B N 1
ATOM 5773 C CA . TRP B 1 273 ? -0.944 -16.141 -15.078 1 88.44 273 TRP B CA 1
ATOM 5774 C C . TRP B 1 273 ? -0.897 -16.516 -16.547 1 88.44 273 TRP B C 1
ATOM 5776 O O . TRP B 1 273 ? 0.158 -16.891 -17.062 1 88.44 273 TRP B O 1
ATOM 5786 N N . HIS B 1 274 ? -2.023 -16.344 -17.25 1 83.75 274 HIS B N 1
ATOM 5787 C CA . HIS B 1 274 ? -2.135 -16.688 -18.672 1 83.75 274 HIS B CA 1
ATOM 5788 C C . HIS B 1 274 ? -1.496 -15.602 -19.547 1 83.75 274 HIS B C 1
ATOM 5790 O O . HIS B 1 274 ? -1.194 -15.844 -20.719 1 83.75 274 HIS B O 1
ATOM 5796 N N . GLY B 1 275 ? -1.29 -14.469 -18.953 1 87.25 275 GLY B N 1
ATOM 5797 C CA . GLY B 1 275 ? -0.73 -13.367 -19.734 1 87.25 275 GLY B CA 1
ATOM 5798 C C . GLY B 1 275 ? -1.693 -12.812 -20.766 1 87.25 275 GLY B C 1
ATOM 5799 O O . GLY B 1 275 ? -1.271 -12.305 -21.797 1 87.25 275 GLY B O 1
ATOM 5800 N N . ASP B 1 276 ? -2.936 -12.992 -20.578 1 87.62 276 ASP B N 1
ATOM 5801 C CA . ASP B 1 276 ? -3.967 -12.539 -21.5 1 87.62 276 ASP B CA 1
ATOM 5802 C C . ASP B 1 276 ? -4.367 -11.094 -21.203 1 87.62 276 ASP B C 1
ATOM 5804 O O . ASP B 1 276 ? -5.188 -10.836 -20.328 1 87.62 276 ASP B O 1
ATOM 5808 N N . LYS B 1 277 ? -3.861 -10.211 -21.984 1 90.81 277 LYS B N 1
ATOM 5809 C CA . LYS B 1 277 ? -4.086 -8.789 -21.75 1 90.81 277 LYS B CA 1
ATOM 5810 C C . LYS B 1 277 ? -5.562 -8.43 -21.906 1 90.81 277 LYS B C 1
ATOM 5812 O O . LYS B 1 277 ? -6.105 -7.664 -21.109 1 90.81 277 LYS B O 1
ATOM 5817 N N . SER B 1 278 ? -6.164 -8.984 -22.906 1 91.94 278 SER B N 1
ATOM 5818 C CA . SER B 1 278 ? -7.574 -8.703 -23.141 1 91.94 278 SER B CA 1
ATOM 5819 C C . SER B 1 278 ? -8.438 -9.18 -21.969 1 91.94 278 SER B C 1
ATOM 5821 O O . SER B 1 278 ? -9.352 -8.484 -21.531 1 91.94 278 SER B O 1
ATOM 5823 N N . ALA B 1 279 ? -8.094 -10.375 -21.5 1 94.69 279 ALA B N 1
ATOM 5824 C CA . ALA B 1 279 ? -8.82 -10.906 -20.344 1 94.69 279 ALA B CA 1
ATOM 5825 C C . ALA B 1 279 ? -8.633 -10.016 -19.109 1 94.69 279 ALA B C 1
ATOM 5827 O O . ALA B 1 279 ? -9.594 -9.719 -18.406 1 94.69 279 ALA B O 1
ATOM 5828 N N . VAL B 1 280 ? -7.379 -9.57 -18.938 1 96.62 280 VAL B N 1
ATOM 5829 C CA . VAL B 1 280 ? -7.059 -8.703 -17.812 1 96.62 280 VAL B CA 1
ATOM 5830 C C . VAL B 1 280 ? -7.895 -7.426 -17.891 1 96.62 280 VAL B C 1
ATOM 5832 O O . VAL B 1 280 ? -8.531 -7.035 -16.906 1 96.62 280 VAL B O 1
ATOM 5835 N N . GLU B 1 281 ? -7.949 -6.824 -19.016 1 95.44 281 GLU B N 1
ATOM 5836 C CA . GLU B 1 281 ? -8.695 -5.586 -19.188 1 95.44 281 GLU B CA 1
ATOM 5837 C C . GLU B 1 281 ? -10.188 -5.805 -18.969 1 95.44 281 GLU B C 1
ATOM 5839 O O . GLU B 1 281 ? -10.852 -4.996 -18.312 1 95.44 281 GLU B O 1
ATOM 5844 N N . SER B 1 282 ? -10.688 -6.887 -19.469 1 95.5 282 SER B N 1
ATOM 5845 C CA . SER B 1 282 ? -12.102 -7.203 -19.312 1 95.5 282 SER B CA 1
ATOM 5846 C C . SER B 1 282 ? -12.461 -7.445 -17.844 1 95.5 282 SER B C 1
ATOM 5848 O O . SER B 1 282 ? -13.484 -6.969 -17.359 1 95.5 282 SER B O 1
ATOM 5850 N N . LEU B 1 283 ? -11.617 -8.195 -17.188 1 97.5 283 LEU B N 1
ATOM 5851 C CA . LEU B 1 283 ? -11.875 -8.516 -15.789 1 97.5 283 LEU B CA 1
ATOM 5852 C C . LEU B 1 283 ? -11.812 -7.258 -14.93 1 97.5 283 LEU B C 1
ATOM 5854 O O . LEU B 1 283 ? -12.594 -7.102 -13.992 1 97.5 283 LEU B O 1
ATOM 5858 N N . LEU B 1 284 ? -10.867 -6.371 -15.258 1 96.12 284 LEU B N 1
ATOM 5859 C CA . LEU B 1 284 ? -10.758 -5.109 -14.531 1 96.12 284 LEU B CA 1
ATOM 5860 C C . LEU B 1 284 ? -12.016 -4.266 -14.727 1 96.12 284 LEU B C 1
ATOM 5862 O O . LEU B 1 284 ? -12.492 -3.635 -13.781 1 96.12 284 LEU B O 1
ATOM 5866 N N . LYS B 1 285 ? -12.555 -4.281 -15.891 1 93.94 285 LYS B N 1
ATOM 5867 C CA . LYS B 1 285 ? -13.789 -3.551 -16.172 1 93.94 285 LYS B CA 1
ATOM 5868 C C . LYS B 1 285 ? -14.961 -4.121 -15.375 1 93.94 285 LYS B C 1
ATOM 5870 O O . LYS B 1 285 ? -15.883 -3.393 -15.008 1 93.94 285 LYS B O 1
ATOM 5875 N N . GLU B 1 286 ? -14.812 -5.391 -15.055 1 93.56 286 GLU B N 1
ATOM 5876 C CA . GLU B 1 286 ? -15.875 -6.066 -14.32 1 93.56 286 GLU B CA 1
ATOM 5877 C C . GLU B 1 286 ? -15.719 -5.855 -12.812 1 93.56 286 GLU B C 1
ATOM 5879 O O . GLU B 1 286 ? -16.562 -6.281 -12.031 1 93.56 286 GLU B O 1
ATOM 5884 N N . GLY B 1 287 ? -14.625 -5.281 -12.398 1 93.44 287 GLY B N 1
ATOM 5885 C CA . GLY B 1 287 ? -14.484 -4.934 -10.992 1 93.44 287 GLY B CA 1
ATOM 5886 C C . GLY B 1 287 ? -13.445 -5.766 -10.273 1 93.44 287 GLY B C 1
ATOM 5887 O O . GLY B 1 287 ? -13.445 -5.848 -9.039 1 93.44 287 GLY B O 1
ATOM 5888 N N . ALA B 1 288 ? -12.555 -6.43 -11.016 1 96.56 288 ALA B N 1
ATOM 5889 C CA . ALA B 1 288 ? -11.5 -7.199 -10.367 1 96.56 288 ALA B CA 1
ATOM 5890 C C . ALA B 1 288 ? -10.547 -6.289 -9.594 1 96.56 288 ALA B C 1
ATOM 5892 O O . ALA B 1 288 ? -10.25 -5.176 -10.039 1 96.56 288 ALA B O 1
ATOM 5893 N N . TRP B 1 289 ? -10.141 -6.766 -8.461 1 95.38 289 TRP B N 1
ATOM 5894 C CA . TRP B 1 289 ? -9.25 -5.988 -7.609 1 95.38 289 TRP B CA 1
ATOM 5895 C C . TRP B 1 289 ? -7.789 -6.285 -7.934 1 95.38 289 TRP B C 1
ATOM 5897 O O . TRP B 1 289 ? -7.395 -7.449 -8.039 1 95.38 289 TRP B O 1
ATOM 5907 N N . ARG B 1 290 ? -7 -5.254 -8.055 1 96.06 290 ARG B N 1
ATOM 5908 C CA . ARG B 1 290 ? -5.586 -5.402 -8.367 1 96.06 290 ARG B CA 1
ATOM 5909 C C . ARG B 1 290 ? -4.789 -5.812 -7.133 1 96.06 290 ARG B C 1
ATOM 5911 O O . ARG B 1 290 ? -3.775 -6.508 -7.242 1 96.06 290 ARG B O 1
ATOM 5918 N N . LEU B 1 291 ? -5.27 -5.477 -5.938 1 94.5 291 LEU B N 1
ATOM 5919 C CA . LEU B 1 291 ? -4.477 -5.656 -4.727 1 94.5 291 LEU B CA 1
ATOM 5920 C C . LEU B 1 291 ? -4.879 -6.93 -3.996 1 94.5 291 LEU B C 1
ATOM 5922 O O . LEU B 1 291 ? -4.406 -7.191 -2.889 1 94.5 291 LEU B O 1
ATOM 5926 N N . VAL B 1 292 ? -5.758 -7.719 -4.605 1 93.62 292 VAL B N 1
ATOM 5927 C CA . VAL B 1 292 ? -6.102 -8.984 -3.965 1 93.62 292 VAL B CA 1
ATOM 5928 C C . VAL B 1 292 ? -4.891 -9.914 -3.971 1 93.62 292 VAL B C 1
ATOM 5930 O O . VAL B 1 292 ? -4.176 -10.008 -4.973 1 93.62 292 VAL B O 1
ATOM 5933 N N . ARG B 1 293 ? -4.641 -10.547 -2.848 1 92.69 293 ARG B N 1
ATOM 5934 C CA . ARG B 1 293 ? -3.422 -11.336 -2.711 1 92.69 293 ARG B CA 1
ATOM 5935 C C . ARG B 1 293 ? -3.744 -12.812 -2.51 1 92.69 293 ARG B C 1
ATOM 5937 O O . ARG B 1 293 ? -4.793 -13.148 -1.96 1 92.69 293 ARG B O 1
ATOM 5944 N N . THR B 1 294 ? -2.807 -13.609 -2.924 1 92.44 294 THR B N 1
ATOM 5945 C CA . THR B 1 294 ? -2.928 -15.047 -2.713 1 92.44 294 THR B CA 1
ATOM 5946 C C . THR B 1 294 ? -2.688 -15.406 -1.249 1 92.44 294 THR B C 1
ATOM 5948 O O . THR B 1 294 ? -2.051 -14.641 -0.517 1 92.44 294 THR B O 1
ATOM 5951 N N . SER B 1 295 ? -3.234 -16.516 -0.831 1 87.19 295 SER B N 1
ATOM 5952 C CA . SER B 1 295 ? -3.203 -16.906 0.575 1 87.19 295 SER B CA 1
ATOM 5953 C C . SER B 1 295 ? -2.025 -17.828 0.869 1 87.19 295 SER B C 1
ATOM 5955 O O . SER B 1 295 ? -1.606 -17.953 2.02 1 87.19 295 SER B O 1
ATOM 5957 N N . ARG B 1 296 ? -1.542 -18.438 -0.052 1 80.88 296 ARG B N 1
ATOM 5958 C CA . ARG B 1 296 ? -0.422 -19.344 0.149 1 80.88 296 ARG B CA 1
ATOM 5959 C C . ARG B 1 296 ? 0.469 -19.406 -1.088 1 80.88 296 ARG B C 1
ATOM 5961 O O . ARG B 1 296 ? 0.06 -18.984 -2.172 1 80.88 296 ARG B O 1
ATOM 5968 N N . ALA B 1 297 ? 1.621 -19.875 -0.779 1 73.88 297 ALA B N 1
ATOM 5969 C CA . ALA B 1 297 ? 2.533 -20.094 -1.9 1 73.88 297 ALA B CA 1
ATOM 5970 C C . ALA B 1 297 ? 2.109 -21.312 -2.723 1 73.88 297 ALA B C 1
ATOM 5972 O O . ALA B 1 297 ? 1.643 -22.312 -2.17 1 73.88 297 ALA B O 1
ATOM 5973 N N . THR B 1 298 ? 2.039 -21.047 -3.896 1 70.31 298 THR B N 1
ATOM 5974 C CA . THR B 1 298 ? 1.795 -22.156 -4.82 1 70.31 298 THR B CA 1
ATOM 5975 C C . THR B 1 298 ? 2.979 -22.344 -5.766 1 70.31 298 THR B C 1
ATOM 5977 O O . THR B 1 298 ? 3.998 -21.672 -5.633 1 70.31 298 THR B O 1
ATOM 5980 N N . LYS B 1 299 ? 2.783 -23.344 -6.453 1 59.84 299 LYS B N 1
ATOM 5981 C CA . LYS B 1 299 ? 3.787 -23.594 -7.484 1 59.84 299 LYS B CA 1
ATOM 5982 C C . LYS B 1 299 ? 3.869 -22.406 -8.453 1 59.84 299 LYS B C 1
ATOM 5984 O O . LYS B 1 299 ? 4.922 -22.156 -9.047 1 59.84 299 LYS B O 1
ATOM 5989 N N . ASP B 1 300 ? 2.799 -21.656 -8.414 1 59.5 300 ASP B N 1
ATOM 5990 C CA . ASP B 1 300 ? 2.605 -20.625 -9.43 1 59.5 300 ASP B CA 1
ATOM 5991 C C . ASP B 1 300 ? 2.902 -19.234 -8.867 1 59.5 300 ASP B C 1
ATOM 5993 O O . ASP B 1 300 ? 2.984 -18.266 -9.617 1 59.5 300 ASP B O 1
ATOM 5997 N N . SER B 1 301 ? 3.023 -19.188 -7.633 1 68.31 301 SER B N 1
ATOM 5998 C CA . SER B 1 301 ? 3.141 -17.859 -7.043 1 68.31 301 SER B CA 1
ATOM 5999 C C . SER B 1 301 ? 3.646 -17.938 -5.605 1 68.31 301 SER B C 1
ATOM 6001 O O . SER B 1 301 ? 3.436 -18.938 -4.918 1 68.31 301 SER B O 1
ATOM 6003 N N . THR B 1 302 ? 4.336 -16.969 -5.254 1 74.06 302 THR B N 1
ATOM 6004 C CA . THR B 1 302 ? 4.734 -16.828 -3.859 1 74.06 302 THR B CA 1
ATOM 6005 C C . THR B 1 302 ? 3.547 -16.438 -2.99 1 74.06 302 THR B C 1
ATOM 6007 O O . THR B 1 302 ? 2.477 -16.109 -3.508 1 74.06 302 THR B O 1
ATOM 6010 N N . GLU B 1 303 ? 3.709 -16.609 -1.76 1 80.56 303 GLU B N 1
ATOM 6011 C CA . GLU B 1 303 ? 2.656 -16.219 -0.828 1 80.56 303 GLU B CA 1
ATOM 6012 C C . GLU B 1 303 ? 2.404 -14.711 -0.887 1 80.56 303 GLU B C 1
ATOM 6014 O O . GLU B 1 303 ? 3.338 -13.93 -1.065 1 80.56 303 GLU B O 1
ATOM 6019 N N . HIS B 1 304 ? 1.13 -14.32 -0.856 1 86.94 304 HIS B N 1
ATOM 6020 C CA . HIS B 1 304 ? 0.673 -12.938 -0.834 1 86.94 304 HIS B CA 1
ATOM 6021 C C . HIS B 1 304 ? 1.005 -12.227 -2.143 1 86.94 304 HIS B C 1
ATOM 6023 O O . HIS B 1 304 ? 1.512 -11.102 -2.133 1 86.94 304 HIS B O 1
ATOM 6029 N N . SER B 1 305 ? 0.812 -12.961 -3.205 1 90.44 305 SER B N 1
ATOM 6030 C CA . SER B 1 305 ? 1.092 -12.391 -4.52 1 90.44 305 SER B CA 1
ATOM 6031 C C . SER B 1 305 ? -0.139 -11.703 -5.098 1 90.44 305 SER B C 1
ATOM 6033 O O . SER B 1 305 ? -1.249 -12.234 -5.023 1 90.44 305 SER B O 1
ATOM 6035 N N . THR B 1 306 ? 0.055 -10.5 -5.594 1 94.25 306 THR B N 1
ATOM 6036 C CA . THR B 1 306 ? -0.975 -9.828 -6.375 1 94.25 306 THR B CA 1
ATOM 6037 C C . THR B 1 306 ? -0.967 -10.32 -7.82 1 94.25 306 THR B C 1
ATOM 6039 O O . THR B 1 306 ? -0.032 -11 -8.242 1 94.25 306 THR B O 1
ATOM 6042 N N . PRO B 1 307 ? -2.053 -10.008 -8.57 1 96 307 PRO B N 1
ATOM 6043 C CA . PRO B 1 307 ? -2.01 -10.344 -10 1 96 307 PRO B CA 1
ATOM 6044 C C . PRO B 1 307 ? -0.793 -9.758 -10.711 1 96 307 PRO B C 1
ATOM 6046 O O . PRO B 1 307 ? -0.225 -10.391 -11.602 1 96 307 PRO B O 1
ATOM 6049 N N . LEU B 1 308 ? -0.357 -8.633 -10.289 1 94.44 308 LEU B N 1
ATOM 6050 C CA . LEU B 1 308 ? 0.844 -8.023 -10.852 1 94.44 308 LEU B CA 1
ATOM 6051 C C . LEU B 1 308 ? 2.072 -8.883 -10.562 1 94.44 308 LEU B C 1
ATOM 6053 O O . LEU B 1 308 ? 2.91 -9.094 -11.445 1 94.44 308 LEU B O 1
ATOM 6057 N N . ASP B 1 309 ? 2.17 -9.359 -9.359 1 90.06 309 ASP B N 1
ATOM 6058 C CA . ASP B 1 309 ? 3.281 -10.234 -8.992 1 90.06 309 ASP B CA 1
ATOM 6059 C C . ASP B 1 309 ? 3.311 -11.477 -9.875 1 90.06 309 ASP B C 1
ATOM 6061 O O . ASP B 1 309 ? 4.379 -11.906 -10.32 1 90.06 309 ASP B O 1
ATOM 6065 N N . VAL B 1 310 ? 2.137 -12.008 -10.07 1 89.69 310 VAL B N 1
ATOM 6066 C CA . VAL B 1 310 ? 2.031 -13.195 -10.906 1 89.69 310 VAL B CA 1
ATOM 6067 C C . VAL B 1 310 ? 2.504 -12.875 -12.32 1 89.69 310 VAL B C 1
ATOM 6069 O O . VAL B 1 310 ? 3.252 -13.648 -12.922 1 89.69 310 VAL B O 1
ATOM 6072 N N . ALA B 1 311 ? 2.035 -11.766 -12.852 1 89.88 311 ALA B N 1
ATOM 6073 C CA . ALA B 1 311 ? 2.465 -11.336 -14.18 1 89.88 311 ALA B CA 1
ATOM 6074 C C . ALA B 1 311 ? 3.979 -11.156 -14.234 1 89.88 311 ALA B C 1
ATOM 6076 O O . ALA B 1 311 ? 4.617 -11.523 -15.227 1 89.88 311 ALA B O 1
ATOM 6077 N N . ARG B 1 312 ? 4.555 -10.617 -13.203 1 84.12 312 ARG B N 1
ATOM 6078 C CA . ARG B 1 312 ? 5.996 -10.398 -13.141 1 84.12 312 ARG B CA 1
ATOM 6079 C C . ARG B 1 312 ? 6.746 -11.727 -13.07 1 84.12 312 ARG B C 1
ATOM 6081 O O . ARG B 1 312 ? 7.797 -11.883 -13.703 1 84.12 312 ARG B O 1
ATOM 6088 N N . ASP B 1 313 ? 6.203 -12.609 -12.305 1 78.19 313 ASP B N 1
ATOM 6089 C CA . ASP B 1 313 ? 6.828 -13.93 -12.18 1 78.19 313 ASP B CA 1
ATOM 6090 C C . ASP B 1 313 ? 6.918 -14.617 -13.547 1 78.19 313 ASP B C 1
ATOM 6092 O O . ASP B 1 313 ? 7.859 -15.367 -13.805 1 78.19 313 ASP B O 1
ATOM 6096 N N . HIS B 1 314 ? 5.934 -14.266 -14.336 1 76.38 314 HIS B N 1
ATOM 6097 C CA . HIS B 1 314 ? 5.879 -14.922 -15.641 1 76.38 314 HIS B CA 1
ATOM 6098 C C . HIS B 1 314 ? 6.441 -14.016 -16.734 1 76.38 314 HIS B C 1
ATOM 6100 O O . HIS B 1 314 ? 6.465 -14.406 -17.906 1 76.38 314 HIS B O 1
ATOM 6106 N N . GLY B 1 315 ? 6.801 -12.75 -16.328 1 76.12 315 GLY B N 1
ATOM 6107 C CA . GLY B 1 315 ? 7.48 -11.844 -17.25 1 76.12 315 GLY B CA 1
ATOM 6108 C C . GLY B 1 315 ? 6.543 -11.195 -18.25 1 76.12 315 GLY B C 1
ATOM 6109 O O . GLY B 1 315 ? 6.957 -10.828 -19.359 1 76.12 315 GLY B O 1
ATOM 6110 N N . TRP B 1 316 ? 5.246 -11.117 -17.984 1 83.5 316 TRP B N 1
ATOM 6111 C CA . TRP B 1 316 ? 4.281 -10.461 -18.859 1 83.5 316 TRP B CA 1
ATOM 6112 C C . TRP B 1 316 ? 4.367 -8.945 -18.734 1 83.5 316 TRP B C 1
ATOM 6114 O O . TRP B 1 316 ? 3.506 -8.32 -18.094 1 83.5 316 TRP B O 1
ATOM 6124 N N . LYS B 1 317 ? 5.266 -8.32 -19.391 1 83.31 317 LYS B N 1
ATOM 6125 C CA . LYS B 1 317 ? 5.559 -6.895 -19.25 1 83.31 317 LYS B CA 1
ATOM 6126 C C . LYS B 1 317 ? 4.383 -6.043 -19.719 1 83.31 317 LYS B C 1
ATOM 6128 O O . LYS B 1 317 ? 4.133 -4.965 -19.172 1 83.31 317 LYS B O 1
ATOM 6133 N N . ASP B 1 318 ? 3.65 -6.574 -20.641 1 88.94 318 ASP B N 1
ATOM 6134 C CA . ASP B 1 318 ? 2.545 -5.812 -21.219 1 88.94 318 ASP B CA 1
ATOM 6135 C C . ASP B 1 318 ? 1.404 -5.656 -20.219 1 88.94 318 ASP B C 1
ATOM 6137 O O . ASP B 1 318 ? 0.515 -4.824 -20.406 1 88.94 318 ASP B O 1
ATOM 6141 N N . LEU B 1 319 ? 1.487 -6.48 -19.172 1 93.81 319 LEU B N 1
ATOM 6142 C CA . LEU B 1 319 ? 0.391 -6.453 -18.219 1 93.81 319 LEU B CA 1
ATOM 6143 C C . LEU B 1 319 ? 0.718 -5.539 -17.047 1 93.81 319 LEU B C 1
ATOM 6145 O O . LEU B 1 319 ? -0.164 -5.195 -16.25 1 93.81 319 LEU B O 1
ATOM 6149 N N . TYR B 1 320 ? 1.919 -5.055 -16.953 1 92.12 320 TYR B N 1
ATOM 6150 C CA . TYR B 1 320 ? 2.377 -4.371 -15.742 1 92.12 320 TYR B CA 1
ATOM 6151 C C . TYR B 1 320 ? 1.551 -3.117 -15.484 1 92.12 320 TYR B C 1
ATOM 6153 O O . TYR B 1 320 ? 1.04 -2.92 -14.375 1 92.12 320 TYR B O 1
ATOM 6161 N N . ASP B 1 321 ? 1.349 -2.334 -16.438 1 91.12 321 ASP B N 1
ATOM 6162 C CA . ASP B 1 321 ? 0.655 -1.062 -16.266 1 91.12 321 ASP B CA 1
ATOM 6163 C C . ASP B 1 321 ? -0.801 -1.279 -15.859 1 91.12 321 ASP B C 1
ATOM 6165 O O . ASP B 1 321 ? -1.299 -0.632 -14.938 1 91.12 321 ASP B O 1
ATOM 6169 N N . ASN B 1 322 ? -1.413 -2.238 -16.516 1 93.38 322 ASN B N 1
ATOM 6170 C CA . ASN B 1 322 ? -2.82 -2.51 -16.234 1 93.38 322 ASN B CA 1
ATOM 6171 C C . ASN B 1 322 ? -3.02 -3.068 -14.828 1 93.38 322 ASN B C 1
ATOM 6173 O O . ASN B 1 322 ? -4.051 -2.82 -14.203 1 93.38 322 ASN B O 1
ATOM 6177 N N . LEU B 1 323 ? -2.033 -3.771 -14.414 1 96.19 323 LEU B N 1
ATOM 6178 C CA . LEU B 1 323 ? -2.201 -4.5 -13.164 1 96.19 323 LEU B CA 1
ATOM 6179 C C . LEU B 1 323 ? -1.639 -3.699 -11.992 1 96.19 323 LEU B C 1
ATOM 6181 O O . LEU B 1 323 ? -1.784 -4.098 -10.836 1 96.19 323 LEU B O 1
ATOM 6185 N N . SER B 1 324 ? -0.985 -2.561 -12.312 1 94.25 324 SER B N 1
ATOM 6186 C CA . SER B 1 324 ? -0.467 -1.71 -11.242 1 94.25 324 SER B CA 1
ATOM 6187 C C . SER B 1 324 ? -1.59 -0.947 -10.547 1 94.25 324 SER B C 1
ATOM 6189 O O . SER B 1 324 ? -2.266 -0.124 -11.172 1 94.25 324 SER B O 1
ATOM 6191 N N . PRO B 1 325 ? -1.753 -1.196 -9.266 1 93.81 325 PRO B N 1
ATOM 6192 C CA . PRO B 1 325 ? -2.834 -0.504 -8.555 1 93.81 325 PRO B CA 1
ATOM 6193 C C . PRO B 1 325 ? -2.523 0.969 -8.305 1 93.81 325 PRO B C 1
ATOM 6195 O O . PRO B 1 325 ? -1.37 1.328 -8.055 1 93.81 325 PRO B O 1
ATOM 6198 N N . VAL B 1 326 ? -3.527 1.793 -8.445 1 91.81 326 VAL B N 1
ATOM 6199 C CA . VAL B 1 326 ? -3.459 3.193 -8.039 1 91.81 326 VAL B CA 1
ATOM 6200 C C . VAL B 1 326 ? -4.039 3.355 -6.637 1 91.81 326 VAL B C 1
ATOM 6202 O O . VAL B 1 326 ? -5.168 2.943 -6.375 1 91.81 326 VAL B O 1
ATOM 6205 N N . MET B 1 327 ? -3.264 3.871 -5.789 1 90.88 327 MET B N 1
ATOM 6206 C CA . MET B 1 327 ? -3.727 4.051 -4.418 1 90.88 327 MET B CA 1
ATOM 6207 C C . MET B 1 327 ? -4.484 5.367 -4.266 1 90.88 327 MET B C 1
ATOM 6209 O O . MET B 1 327 ? -3.887 6.441 -4.312 1 90.88 327 MET B O 1
ATOM 6213 N N . ARG B 1 328 ? -5.723 5.254 -4.004 1 88.75 328 ARG B N 1
ATOM 6214 C CA . ARG B 1 328 ? -6.562 6.438 -3.863 1 88.75 328 ARG B CA 1
ATOM 6215 C C . ARG B 1 328 ? -6.703 6.84 -2.398 1 88.75 328 ARG B C 1
ATOM 6217 O O . ARG B 1 328 ? -6.934 8.008 -2.09 1 88.75 328 ARG B O 1
ATOM 6224 N N . ARG B 1 329 ? -6.504 5.852 -1.59 1 87.31 329 ARG B N 1
ATOM 6225 C CA . ARG B 1 329 ? -6.504 6.078 -0.149 1 87.31 329 ARG B CA 1
ATOM 6226 C C . ARG B 1 329 ? -5.324 5.379 0.518 1 87.31 329 ARG B C 1
ATOM 6228 O O . ARG B 1 329 ? -5.477 4.297 1.088 1 87.31 329 ARG B O 1
ATOM 6235 N N . PRO B 1 330 ? -4.25 6.043 0.492 1 87.62 330 PRO B N 1
ATOM 6236 C CA . PRO B 1 330 ? -3.07 5.398 1.08 1 87.62 330 PRO B CA 1
ATOM 6237 C C . PRO B 1 330 ? -3.15 5.301 2.602 1 87.62 330 PRO B C 1
ATOM 6239 O O . PRO B 1 330 ? -3.592 6.246 3.262 1 87.62 330 PRO B O 1
ATOM 6242 N N . VAL B 1 331 ? -2.979 4.184 3.146 1 88.38 331 VAL B N 1
ATOM 6243 C CA . VAL B 1 331 ? -2.867 3.914 4.578 1 88.38 331 VAL B CA 1
ATOM 6244 C C . VAL B 1 331 ? -1.503 3.297 4.879 1 88.38 331 VAL B C 1
ATOM 6246 O O . VAL B 1 331 ? -1.012 2.457 4.121 1 88.38 331 VAL B O 1
ATOM 6249 N N . SER B 1 332 ? -0.926 3.805 5.941 1 87.31 332 SER B N 1
ATOM 6250 C CA . SER B 1 332 ? 0.382 3.266 6.301 1 87.31 332 SER B CA 1
ATOM 6251 C C . SER B 1 332 ? 0.308 1.764 6.559 1 87.31 332 SER B C 1
ATOM 6253 O O . SER B 1 332 ? -0.708 1.261 7.039 1 87.31 332 SER B O 1
ATOM 6255 N N . HIS B 1 333 ? 1.388 1.084 6.215 1 87 333 HIS B N 1
ATOM 6256 C CA . HIS B 1 333 ? 1.424 -0.363 6.395 1 87 333 HIS B CA 1
ATOM 6257 C C . HIS B 1 333 ? 1.286 -0.741 7.863 1 87 333 HIS B C 1
ATOM 6259 O O . HIS B 1 333 ? 0.678 -1.763 8.195 1 87 333 HIS B O 1
ATOM 6265 N N . LYS B 1 334 ? 1.848 0.086 8.695 1 85.5 334 LYS B N 1
ATOM 6266 C CA . LYS B 1 334 ? 1.738 -0.172 10.125 1 85.5 334 LYS B CA 1
ATOM 6267 C C . LYS B 1 334 ? 0.286 -0.092 10.586 1 85.5 334 LYS B C 1
ATOM 6269 O O . LYS B 1 334 ? -0.2 -0.987 11.281 1 85.5 334 LYS B O 1
ATOM 6274 N N . THR B 1 335 ? -0.351 0.968 10.18 1 88.44 335 THR B N 1
ATOM 6275 C CA . THR B 1 335 ? -1.745 1.185 10.555 1 88.44 335 THR B CA 1
ATOM 6276 C C . THR B 1 335 ? -2.637 0.096 9.961 1 88.44 335 THR B C 1
ATOM 6278 O O . THR B 1 335 ? -3.502 -0.447 10.656 1 88.44 335 THR B O 1
ATOM 6281 N N . LEU B 1 336 ? -2.412 -0.212 8.75 1 90.81 336 LEU B N 1
ATOM 6282 C CA . LEU B 1 336 ? -3.221 -1.222 8.078 1 90.81 336 LEU B CA 1
ATOM 6283 C C . LEU B 1 336 ? -3.088 -2.574 8.766 1 90.81 336 LEU B C 1
ATOM 6285 O O . LEU B 1 336 ? -4.082 -3.285 8.945 1 90.81 336 LEU B O 1
ATOM 6289 N N . HIS B 1 337 ? -1.917 -2.912 9.078 1 89.94 337 HIS B N 1
ATOM 6290 C CA . HIS B 1 337 ? -1.674 -4.188 9.734 1 89.94 337 HIS B CA 1
ATOM 6291 C C . HIS B 1 337 ? -2.383 -4.254 11.086 1 89.94 337 HIS B C 1
ATOM 6293 O O . HIS B 1 337 ? -3.035 -5.25 11.398 1 89.94 337 HIS B O 1
ATOM 6299 N N . THR B 1 338 ? -2.25 -3.238 11.844 1 92.25 338 THR B N 1
ATOM 6300 C CA . THR B 1 338 ? -2.863 -3.209 13.172 1 92.25 338 THR B CA 1
ATOM 6301 C C . THR B 1 338 ? -4.387 -3.242 13.062 1 92.25 338 THR B C 1
ATOM 6303 O O . THR B 1 338 ? -5.047 -3.998 13.773 1 92.25 338 THR B O 1
ATOM 6306 N N . LEU B 1 339 ? -4.949 -2.43 12.195 1 93.81 339 LEU B N 1
ATOM 6307 C CA . LEU B 1 339 ? -6.395 -2.379 12 1 93.81 339 LEU B CA 1
ATOM 6308 C C . LEU B 1 339 ? -6.93 -3.732 11.555 1 93.81 339 LEU B C 1
ATOM 6310 O O . LEU B 1 339 ? -7.965 -4.188 12.047 1 93.81 339 LEU B O 1
ATOM 6314 N N . GLN B 1 340 ? -6.25 -4.312 10.641 1 94.69 340 GLN B N 1
ATOM 6315 C CA . GLN B 1 340 ? -6.695 -5.602 10.133 1 94.69 340 GLN B CA 1
ATOM 6316 C C . GLN B 1 340 ? -6.648 -6.672 11.219 1 94.69 340 GLN B C 1
ATOM 6318 O O . GLN B 1 340 ? -7.547 -7.512 11.305 1 94.69 340 GLN B O 1
ATOM 6323 N N . THR B 1 341 ? -5.598 -6.672 11.984 1 94.38 341 THR B N 1
ATOM 6324 C CA . THR B 1 341 ? -5.484 -7.625 13.078 1 94.38 341 THR B CA 1
ATOM 6325 C C . THR B 1 341 ? -6.641 -7.457 14.062 1 94.38 341 THR B C 1
ATOM 6327 O O . THR B 1 341 ? -7.273 -8.438 14.461 1 94.38 341 THR B O 1
ATOM 6330 N N . HIS B 1 342 ? -6.938 -6.227 14.375 1 96.62 342 HIS B N 1
ATOM 6331 C CA . HIS B 1 342 ? -8.047 -5.953 15.281 1 96.62 342 HIS B CA 1
ATOM 6332 C C . HIS B 1 342 ? -9.375 -6.402 14.68 1 96.62 342 HIS B C 1
ATOM 6334 O O . HIS B 1 342 ? -10.211 -6.973 15.383 1 96.62 342 HIS B O 1
ATOM 6340 N N . LEU B 1 343 ? -9.547 -6.098 13.461 1 97.19 343 LEU B N 1
ATOM 6341 C CA . LEU B 1 343 ? -10.781 -6.477 12.789 1 97.19 343 LEU B CA 1
ATOM 6342 C C . LEU B 1 343 ? -10.945 -7.992 12.766 1 97.19 343 LEU B C 1
ATOM 6344 O O . LEU B 1 343 ? -12.016 -8.508 13.102 1 97.19 343 LEU B O 1
ATOM 6348 N N . HIS B 1 344 ? -9.914 -8.719 12.344 1 97.06 344 HIS B N 1
ATOM 6349 C CA . HIS B 1 344 ? -9.969 -10.172 12.273 1 97.06 344 HIS B CA 1
ATOM 6350 C C . HIS B 1 344 ? -10.234 -10.789 13.641 1 97.06 344 HIS B C 1
ATOM 6352 O O . HIS B 1 344 ? -11.039 -11.711 13.766 1 97.06 344 HIS B O 1
ATOM 6358 N N . ASP B 1 345 ? -9.531 -10.227 14.633 1 97.31 345 ASP B N 1
ATOM 6359 C CA . ASP B 1 345 ? -9.766 -10.711 15.992 1 97.31 345 ASP B CA 1
ATOM 6360 C C . ASP B 1 345 ? -11.211 -10.477 16.422 1 97.31 345 ASP B C 1
ATOM 6362 O O . ASP B 1 345 ? -11.828 -11.344 17.031 1 97.31 345 ASP B O 1
ATOM 6366 N N . LEU B 1 346 ? -11.703 -9.32 16.109 1 97.19 346 LEU B N 1
ATOM 6367 C CA . LEU B 1 346 ? -13.078 -8.984 16.469 1 97.19 346 LEU B CA 1
ATOM 6368 C C . LEU B 1 346 ? -14.055 -9.93 15.781 1 97.19 346 LEU B C 1
ATOM 6370 O O . LEU B 1 346 ? -15.023 -10.383 16.406 1 97.19 346 LEU B O 1
ATOM 6374 N N . ILE B 1 347 ? -13.844 -10.242 14.523 1 97.62 347 ILE B N 1
ATOM 6375 C CA . ILE B 1 347 ? -14.703 -11.148 13.781 1 97.62 347 ILE B CA 1
ATOM 6376 C C . ILE B 1 347 ? -14.664 -12.539 14.406 1 97.62 347 ILE B C 1
ATOM 6378 O O . ILE B 1 347 ? -15.703 -13.18 14.594 1 97.62 347 ILE B O 1
ATOM 6382 N N . LYS B 1 348 ? -13.508 -13.016 14.75 1 97.38 348 LYS B N 1
ATOM 6383 C CA . LYS B 1 348 ? -13.344 -14.336 15.359 1 97.38 348 LYS B CA 1
ATOM 6384 C C . LYS B 1 348 ? -14.008 -14.391 16.734 1 97.38 348 LYS B C 1
ATOM 6386 O O . LYS B 1 348 ? -14.656 -15.383 17.078 1 97.38 348 LYS B O 1
ATOM 6391 N N . ASP B 1 349 ? -13.812 -13.359 17.469 1 96.19 349 ASP B N 1
ATOM 6392 C CA . ASP B 1 349 ? -14.422 -13.297 18.797 1 96.19 349 ASP B CA 1
ATOM 6393 C C . ASP B 1 349 ? -15.945 -13.25 18.703 1 96.19 349 ASP B C 1
ATOM 6395 O O . ASP B 1 349 ? -16.641 -13.82 19.547 1 96.19 349 ASP B O 1
ATOM 6399 N N . THR B 1 350 ? -16.438 -12.555 17.719 1 96.25 350 THR B N 1
ATOM 6400 C CA . THR B 1 350 ? -17.875 -12.336 17.594 1 96.25 350 THR B CA 1
ATOM 6401 C C . THR B 1 350 ? -18.562 -13.57 17.016 1 96.25 350 THR B C 1
ATOM 6403 O O . THR B 1 350 ? -19.594 -14.008 17.516 1 96.25 350 THR B O 1
ATOM 6406 N N . PHE B 1 351 ? -17.953 -14.148 15.945 1 96.06 351 PHE B N 1
ATOM 6407 C CA . PHE B 1 351 ? -18.656 -15.18 15.203 1 96.06 351 PHE B CA 1
ATOM 6408 C C . PHE B 1 351 ? -17.984 -16.531 15.367 1 96.06 351 PHE B C 1
ATOM 6410 O O . PHE B 1 351 ? -18.5 -17.562 14.914 1 96.06 351 PHE B O 1
ATOM 6417 N N . GLY B 1 352 ? -16.797 -16.578 15.898 1 92.25 352 GLY B N 1
ATOM 6418 C CA . GLY B 1 352 ? -16.031 -17.812 15.992 1 92.25 352 GLY B CA 1
ATOM 6419 C C . GLY B 1 352 ? -16.797 -18.953 16.656 1 92.25 352 GLY B C 1
ATOM 6420 O O . GLY B 1 352 ? -16.672 -20.109 16.25 1 92.25 352 GLY B O 1
ATOM 6421 N N . GLY B 1 353 ? -17.562 -18.641 17.609 1 90.19 353 GLY B N 1
ATOM 6422 C CA . GLY B 1 353 ? -18.312 -19.656 18.344 1 90.19 353 GLY B CA 1
ATOM 6423 C C . GLY B 1 353 ? -19.719 -19.859 17.812 1 90.19 353 GLY B C 1
ATOM 6424 O O . GLY B 1 353 ? -20.453 -20.719 18.312 1 90.19 353 GLY B O 1
ATOM 6425 N N . HIS B 1 354 ? -20.094 -19.188 16.859 1 92.81 354 HIS B N 1
ATOM 6426 C CA . HIS B 1 354 ? -21.438 -19.312 16.312 1 92.81 354 HIS B CA 1
ATOM 6427 C C . HIS B 1 354 ? -21.562 -20.547 15.445 1 92.81 354 HIS B C 1
ATOM 6429 O O . HIS B 1 354 ? -20.734 -20.781 14.555 1 92.81 354 HIS B O 1
ATOM 6435 N N . PRO B 1 355 ? -22.5 -21.312 15.555 1 91.25 355 PRO B N 1
ATOM 6436 C CA . PRO B 1 355 ? -22.641 -22.578 14.844 1 91.25 355 PRO B CA 1
ATOM 6437 C C . PRO B 1 355 ? -22.781 -22.406 13.336 1 91.25 355 PRO B C 1
ATOM 6439 O O . PRO B 1 355 ? -22.391 -23.281 12.562 1 91.25 355 PRO B O 1
ATOM 6442 N N . ASP B 1 356 ? -23.328 -21.328 12.898 1 91.06 356 ASP B N 1
ATOM 6443 C CA . ASP B 1 356 ? -23.594 -21.141 11.477 1 91.06 356 ASP B CA 1
ATOM 6444 C C . ASP B 1 356 ? -22.438 -20.406 10.797 1 91.06 356 ASP B C 1
ATOM 6446 O O . ASP B 1 356 ? -22.422 -20.266 9.578 1 91.06 356 ASP B O 1
ATOM 6450 N N . ALA B 1 357 ? -21.516 -19.922 11.445 1 94.19 357 ALA B N 1
ATOM 6451 C CA . ALA B 1 357 ? -20.5 -19.031 10.891 1 94.19 357 ALA B CA 1
ATOM 6452 C C . ALA B 1 357 ? -19.422 -19.828 10.164 1 94.19 357 ALA B C 1
ATOM 6454 O O . ALA B 1 357 ? -19.141 -19.578 8.992 1 94.19 357 ALA B O 1
ATOM 6455 N N . HIS B 1 358 ? -18.875 -20.953 10.812 1 94.44 358 HIS B N 1
ATOM 6456 C CA . HIS B 1 358 ? -17.797 -21.766 10.258 1 94.44 358 HIS B CA 1
ATOM 6457 C C . HIS B 1 358 ? -16.734 -20.891 9.617 1 94.44 358 HIS B C 1
ATOM 6459 O O . HIS B 1 358 ? -16.406 -21.047 8.438 1 94.44 358 HIS B O 1
ATOM 6465 N N . LEU B 1 359 ? -16.125 -20.078 10.375 1 95 359 LEU B N 1
ATOM 6466 C CA . LEU B 1 359 ? -15.172 -19.078 9.891 1 95 359 LEU B CA 1
ATOM 6467 C C . LEU B 1 359 ? -13.961 -19.75 9.242 1 95 359 LEU B C 1
ATOM 6469 O O . LEU B 1 359 ? -13.258 -19.141 8.445 1 95 359 LEU B O 1
ATOM 6473 N N . ASP B 1 360 ? -13.711 -21 9.594 1 92 360 ASP B N 1
ATOM 6474 C CA . ASP B 1 360 ? -12.586 -21.734 9.023 1 92 360 ASP B CA 1
ATOM 6475 C C . ASP B 1 360 ? -12.789 -21.984 7.527 1 92 360 ASP B C 1
ATOM 6477 O O . ASP B 1 360 ? -11.844 -22.312 6.816 1 92 360 ASP B O 1
ATOM 6481 N N . CYS B 1 361 ? -13.977 -21.766 7.047 1 94.81 361 CYS B N 1
ATOM 6482 C CA . CYS B 1 361 ? -14.281 -21.953 5.633 1 94.81 361 CYS B CA 1
ATOM 6483 C C . CYS B 1 361 ? -14.148 -20.641 4.863 1 94.81 361 CYS B C 1
ATOM 6485 O O . CYS B 1 361 ? -14.453 -20.594 3.67 1 94.81 361 CYS B O 1
ATOM 6487 N N . PHE B 1 362 ? -13.68 -19.594 5.52 1 95.75 362 PHE B N 1
ATOM 6488 C CA . PHE B 1 362 ? -13.695 -18.266 4.895 1 95.75 362 PHE B CA 1
ATOM 6489 C C . PHE B 1 362 ? -12.305 -17.641 4.926 1 95.75 362 PHE B C 1
ATOM 6491 O O . PHE B 1 362 ? -11.547 -17.844 5.879 1 95.75 362 PHE B O 1
ATOM 6498 N N . LEU B 1 363 ? -11.984 -16.953 3.873 1 95.06 363 LEU B N 1
ATOM 6499 C CA . LEU B 1 363 ? -10.914 -15.969 3.912 1 95.06 363 LEU B CA 1
ATOM 6500 C C . LEU B 1 363 ? -11.43 -14.625 4.43 1 95.06 363 LEU B C 1
ATOM 6502 O O . LEU B 1 363 ? -12.375 -14.062 3.869 1 95.06 363 LEU B O 1
ATOM 6506 N N . LEU B 1 364 ? -10.875 -14.195 5.488 1 96.12 364 LEU B N 1
ATOM 6507 C CA . LEU B 1 364 ? -11.32 -12.922 6.051 1 96.12 364 LEU B CA 1
ATOM 6508 C C . LEU B 1 364 ? -10.898 -11.766 5.152 1 96.12 364 LEU B C 1
ATOM 6510 O O . LEU B 1 364 ? -9.93 -11.867 4.402 1 96.12 364 LEU B O 1
ATOM 6514 N N . PRO B 1 365 ? -11.648 -10.703 5.215 1 95.5 365 PRO B N 1
ATOM 6515 C CA . PRO B 1 365 ? -11.383 -9.578 4.312 1 95.5 365 PRO B CA 1
ATOM 6516 C C . PRO B 1 365 ? -10.031 -8.914 4.57 1 95.5 365 PRO B C 1
ATOM 6518 O O . PRO B 1 365 ? -9.617 -8.781 5.723 1 95.5 365 PRO B O 1
ATOM 6521 N N . GLU B 1 366 ? -9.422 -8.594 3.498 1 92.94 366 GLU B N 1
ATOM 6522 C CA . GLU B 1 366 ? -8.18 -7.828 3.541 1 92.94 366 GLU B CA 1
ATOM 6523 C C . GLU B 1 366 ? -8.445 -6.34 3.33 1 92.94 366 GLU B C 1
ATOM 6525 O O . GLU B 1 366 ? -9.023 -5.945 2.314 1 92.94 366 GLU B O 1
ATOM 6530 N N . LEU B 1 367 ? -7.953 -5.523 4.172 1 93.38 367 LEU B N 1
ATOM 6531 C CA . LEU B 1 367 ? -8.281 -4.102 4.16 1 93.38 367 LEU B CA 1
ATOM 6532 C C . LEU B 1 367 ? -7.539 -3.377 3.045 1 93.38 367 LEU B C 1
ATOM 6534 O O . LEU B 1 367 ? -7.934 -2.281 2.637 1 93.38 367 LEU B O 1
ATOM 6538 N N . GLU B 1 368 ? -6.41 -3.975 2.627 1 91.88 368 GLU B N 1
ATOM 6539 C CA . GLU B 1 368 ? -5.598 -3.32 1.607 1 91.88 368 GLU B CA 1
ATOM 6540 C C . GLU B 1 368 ? -6.41 -3.043 0.347 1 91.88 368 GLU B C 1
ATOM 6542 O O . GLU B 1 368 ? -6.125 -2.094 -0.386 1 91.88 368 GLU B O 1
ATOM 6547 N N . ILE B 1 369 ? -7.469 -3.797 0.073 1 92.88 369 ILE B N 1
ATOM 6548 C CA . ILE B 1 369 ? -8.289 -3.652 -1.124 1 92.88 369 ILE B CA 1
ATOM 6549 C C . ILE B 1 369 ? -9 -2.303 -1.101 1 92.88 369 ILE B C 1
ATOM 6551 O O . ILE B 1 369 ? -9.242 -1.699 -2.15 1 92.88 369 ILE B O 1
ATOM 6555 N N . LEU B 1 370 ? -9.352 -1.796 0.079 1 91.12 370 LEU B N 1
ATOM 6556 C CA . LEU B 1 370 ? -10.086 -0.548 0.231 1 91.12 370 LEU B CA 1
ATOM 6557 C C . LEU B 1 370 ? -9.258 0.639 -0.241 1 91.12 370 LEU B C 1
ATOM 6559 O O . LEU B 1 370 ? -9.805 1.688 -0.586 1 91.12 370 LEU B O 1
ATOM 6563 N N . THR B 1 371 ? -7.926 0.464 -0.274 1 90.06 371 THR B N 1
ATOM 6564 C CA . THR B 1 371 ? -7.043 1.569 -0.628 1 90.06 371 THR B CA 1
ATOM 6565 C C . THR B 1 371 ? -7.113 1.858 -2.125 1 90.06 371 THR B C 1
ATOM 6567 O O . THR B 1 371 ? -6.66 2.91 -2.58 1 90.06 371 THR B O 1
ATOM 6570 N N . GLU B 1 372 ? -7.68 0.968 -2.883 1 89.62 372 GLU B N 1
ATOM 6571 C CA . GLU B 1 372 ? -7.824 1.165 -4.32 1 89.62 372 GLU B CA 1
ATOM 6572 C C . GLU B 1 372 ? -8.984 2.107 -4.637 1 89.62 372 GLU B C 1
ATOM 6574 O O . GLU B 1 372 ? -9.102 2.602 -5.758 1 89.62 372 GLU B O 1
ATOM 6579 N N . PHE B 1 373 ? -9.797 2.357 -3.574 1 86.69 373 PHE B N 1
ATOM 6580 C CA . PHE B 1 373 ? -11 3.152 -3.779 1 86.69 373 PHE B CA 1
ATOM 6581 C C . PHE B 1 373 ? -10.922 4.465 -3.008 1 86.69 373 PHE B C 1
ATOM 6583 O O . PHE B 1 373 ? -10.289 4.531 -1.951 1 86.69 373 PHE B O 1
ATOM 6590 N N . GLU B 1 374 ? -11.5 5.445 -3.604 1 79.31 374 GLU B N 1
ATOM 6591 C CA . GLU B 1 374 ? -11.586 6.703 -2.865 1 79.31 374 GLU B CA 1
ATOM 6592 C C . GLU B 1 374 ? -12.438 6.547 -1.609 1 79.31 374 GLU B C 1
ATOM 6594 O O . GLU B 1 374 ? -12.07 7.047 -0.542 1 79.31 374 GLU B O 1
ATOM 6599 N N . ARG B 1 375 ? -13.555 5.922 -1.874 1 77 375 ARG B N 1
ATOM 6600 C CA . ARG B 1 375 ? -14.477 5.602 -0.79 1 77 375 ARG B CA 1
ATOM 6601 C C . ARG B 1 375 ? -15.164 4.262 -1.037 1 77 375 ARG B C 1
ATOM 6603 O O . ARG B 1 375 ? -15.703 4.027 -2.121 1 77 375 ARG B O 1
ATOM 6610 N N . SER B 1 376 ? -14.875 3.428 -0.079 1 76.81 376 SER B N 1
ATOM 6611 C CA . SER B 1 376 ? -15.531 2.139 -0.259 1 76.81 376 SER B CA 1
ATOM 6612 C C . SER B 1 376 ? -15.859 1.491 1.084 1 76.81 376 SER B C 1
ATOM 6614 O O . SER B 1 376 ? -15.297 1.875 2.113 1 76.81 376 SER B O 1
ATOM 6616 N N . ARG B 1 377 ? -16.891 0.663 0.932 1 86.56 377 ARG B N 1
ATOM 6617 C CA . ARG B 1 377 ? -17.312 -0.181 2.043 1 86.56 377 ARG B CA 1
ATOM 6618 C C . ARG B 1 377 ? -17.328 -1.652 1.643 1 86.56 377 ARG B C 1
ATOM 6620 O O . ARG B 1 377 ? -17.672 -1.99 0.511 1 86.56 377 ARG B O 1
ATOM 6627 N N . ILE B 1 378 ? -16.891 -2.461 2.611 1 92 378 ILE B N 1
ATOM 6628 C CA . ILE B 1 378 ? -16.859 -3.893 2.332 1 92 378 ILE B CA 1
ATOM 6629 C C . ILE B 1 378 ? -18.047 -4.582 3.006 1 92 378 ILE B C 1
ATOM 6631 O O . ILE B 1 378 ? -18.297 -4.367 4.191 1 92 378 ILE B O 1
ATOM 6635 N N . TRP B 1 379 ? -18.797 -5.211 2.213 1 92.94 379 TRP B N 1
ATOM 6636 C CA . TRP B 1 379 ? -19.797 -6.141 2.709 1 92.94 379 TRP B CA 1
ATOM 6637 C C . TRP B 1 379 ? -19.266 -7.57 2.719 1 92.94 379 TRP B C 1
ATOM 6639 O O . TRP B 1 379 ? -18.844 -8.094 1.682 1 92.94 379 TRP B O 1
ATOM 6649 N N . PHE B 1 380 ? -19.172 -8.219 3.93 1 97 380 PHE B N 1
ATOM 6650 C CA . PHE B 1 380 ? -18.656 -9.562 4.105 1 97 380 PHE B CA 1
ATOM 6651 C C . PHE B 1 380 ? -19.719 -10.492 4.664 1 97 380 PHE B C 1
ATOM 6653 O O . PHE B 1 380 ? -19.844 -10.641 5.879 1 97 380 PHE B O 1
ATOM 6660 N N . PRO B 1 381 ? -20.453 -11.156 3.779 1 96.69 381 PRO B N 1
ATOM 6661 C CA . PRO B 1 381 ? -21.484 -12.102 4.23 1 96.69 381 PRO B CA 1
ATOM 6662 C C . PRO B 1 381 ? -20.906 -13.477 4.566 1 96.69 381 PRO B C 1
ATOM 6664 O O . PRO B 1 381 ? -20.031 -13.977 3.857 1 96.69 381 PRO B O 1
ATOM 6667 N N . LEU B 1 382 ? -21.406 -14.117 5.617 1 96.44 382 LEU B N 1
ATOM 6668 C CA . LEU B 1 382 ? -20.984 -15.461 6.008 1 96.44 382 LEU B CA 1
ATOM 6669 C C . LEU B 1 382 ? -21.969 -16.5 5.492 1 96.44 382 LEU B C 1
ATOM 6671 O O . LEU B 1 382 ? -21.719 -17.703 5.605 1 96.44 382 LEU B O 1
ATOM 6675 N N . ASN B 1 383 ? -23.078 -16.016 4.945 1 94.31 383 ASN B N 1
ATOM 6676 C CA . ASN B 1 383 ? -24.047 -16.859 4.246 1 94.31 383 ASN B CA 1
ATOM 6677 C C . ASN B 1 383 ? -24.375 -16.297 2.859 1 94.31 383 ASN B C 1
ATOM 6679 O O . ASN B 1 383 ? -25.5 -15.891 2.6 1 94.31 383 ASN B O 1
ATOM 6683 N N . PRO B 1 384 ? -23.438 -16.406 1.991 1 93.88 384 PRO B N 1
ATOM 6684 C CA . PRO B 1 384 ? -23.609 -15.766 0.685 1 93.88 384 PRO B CA 1
ATOM 6685 C C . PRO B 1 384 ? -24.609 -16.484 -0.205 1 93.88 384 PRO B C 1
ATOM 6687 O O . PRO B 1 384 ? -25.078 -15.93 -1.2 1 93.88 384 PRO B O 1
ATOM 6690 N N . GLU B 1 385 ? -25 -17.703 0.063 1 92 385 GLU B N 1
ATOM 6691 C CA . GLU B 1 385 ? -25.922 -18.5 -0.747 1 92 385 GLU B CA 1
ATOM 6692 C C . GLU B 1 385 ? -27.359 -18.031 -0.568 1 92 385 GLU B C 1
ATOM 6694 O O . GLU B 1 385 ? -28.234 -18.391 -1.352 1 92 385 GLU B O 1
ATOM 6699 N N . LEU B 1 386 ? -27.562 -17.219 0.458 1 91 386 LEU B N 1
ATOM 6700 C CA . LEU B 1 386 ? -28.906 -16.719 0.712 1 91 386 LEU B CA 1
ATOM 6701 C C . LEU B 1 386 ? -29.328 -15.727 -0.364 1 91 386 LEU B C 1
ATOM 6703 O O . LEU B 1 386 ? -28.484 -15.016 -0.919 1 91 386 LEU B O 1
ATOM 6707 N N . SER B 1 387 ? -30.609 -15.703 -0.669 1 87.62 387 SER B N 1
ATOM 6708 C CA . SER B 1 387 ? -31.141 -14.758 -1.649 1 87.62 387 SER B CA 1
ATOM 6709 C C . SER B 1 387 ? -30.859 -13.32 -1.23 1 87.62 387 SER B C 1
ATOM 6711 O O . SER B 1 387 ? -30.562 -12.469 -2.07 1 87.62 387 SER B O 1
ATOM 6713 N N . ASP B 1 388 ? -31.062 -13.117 0.003 1 88.81 388 ASP B N 1
ATOM 6714 C CA . ASP B 1 388 ? -30.672 -11.852 0.631 1 88.81 388 ASP B CA 1
ATOM 6715 C C . ASP B 1 388 ? -29.641 -12.078 1.729 1 88.81 388 ASP B C 1
ATOM 6717 O O . ASP B 1 388 ? -29.969 -12.562 2.814 1 88.81 388 ASP B O 1
ATOM 6721 N N . THR B 1 389 ? -28.438 -11.664 1.413 1 90.38 389 THR B N 1
ATOM 6722 C CA . THR B 1 389 ? -27.328 -11.953 2.318 1 90.38 389 THR B CA 1
ATOM 6723 C C . THR B 1 389 ? -27.5 -11.219 3.646 1 90.38 389 THR B C 1
ATOM 6725 O O . THR B 1 389 ? -26.859 -11.555 4.641 1 90.38 389 THR B O 1
ATOM 6728 N N . ARG B 1 390 ? -28.5 -10.32 3.76 1 88.81 390 ARG B N 1
ATOM 6729 C CA . ARG B 1 390 ? -28.75 -9.562 4.984 1 88.81 390 ARG B CA 1
ATOM 6730 C C . ARG B 1 390 ? -29.516 -10.406 6 1 88.81 390 ARG B C 1
ATOM 6732 O O . ARG B 1 390 ? -29.594 -10.047 7.176 1 88.81 390 ARG B O 1
ATOM 6739 N N . ASP B 1 391 ? -29.969 -11.477 5.535 1 91.06 391 ASP B N 1
ATOM 6740 C CA . ASP B 1 391 ? -30.719 -12.359 6.422 1 91.06 391 ASP B CA 1
ATOM 6741 C C . ASP B 1 391 ? -29.781 -13.242 7.242 1 91.06 391 ASP B C 1
ATOM 6743 O O . ASP B 1 391 ? -30.203 -13.883 8.203 1 91.06 391 ASP B O 1
ATOM 6747 N N . GLY B 1 392 ? -28.531 -13.312 6.855 1 92.94 392 GLY B N 1
ATOM 6748 C CA . GLY B 1 392 ? -27.547 -14.117 7.562 1 92.94 392 GLY B CA 1
ATOM 6749 C C . GLY B 1 392 ? -26.516 -13.289 8.305 1 92.94 392 GLY B C 1
ATOM 6750 O O . GLY B 1 392 ? -26.766 -12.117 8.609 1 92.94 392 GLY B O 1
ATOM 6751 N N . LEU B 1 393 ? -25.516 -13.992 8.758 1 96.06 393 LEU B N 1
ATOM 6752 C CA . LEU B 1 393 ? -24.406 -13.32 9.422 1 96.06 393 LEU B CA 1
ATOM 6753 C C . LEU B 1 393 ? -23.578 -12.5 8.422 1 96.06 393 LEU B C 1
ATOM 6755 O O . LEU B 1 393 ? -23.375 -12.93 7.289 1 96.06 393 LEU B O 1
ATOM 6759 N N . ALA B 1 394 ? -23.25 -11.32 8.812 1 95.62 394 ALA B N 1
ATOM 6760 C CA . ALA B 1 394 ? -22.453 -10.492 7.898 1 95.62 394 ALA B CA 1
ATOM 6761 C C . ALA B 1 394 ? -21.672 -9.43 8.664 1 95.62 394 ALA B C 1
ATOM 6763 O O . ALA B 1 394 ? -21.953 -9.156 9.828 1 95.62 394 ALA B O 1
ATOM 6764 N N . VAL B 1 395 ? -20.656 -8.961 8.07 1 95.5 395 VAL B N 1
ATOM 6765 C CA . VAL B 1 395 ? -19.844 -7.875 8.602 1 95.5 395 VAL B CA 1
ATOM 6766 C C . VAL B 1 395 ? -19.781 -6.734 7.582 1 95.5 395 VAL B C 1
ATOM 6768 O O . VAL B 1 395 ? -19.531 -6.965 6.398 1 95.5 395 VAL B O 1
ATOM 6771 N N . HIS B 1 396 ? -20.109 -5.566 7.992 1 92.19 396 HIS B N 1
ATOM 6772 C CA . HIS B 1 396 ? -19.938 -4.352 7.199 1 92.19 396 HIS B CA 1
ATOM 6773 C C . HIS B 1 396 ? -18.734 -3.541 7.676 1 92.19 396 HIS B C 1
ATOM 6775 O O . HIS B 1 396 ? -18.625 -3.234 8.867 1 92.19 396 HIS B O 1
ATOM 6781 N N . ILE B 1 397 ? -17.812 -3.223 6.758 1 92.94 397 ILE B N 1
ATOM 6782 C CA . ILE B 1 397 ? -16.562 -2.568 7.117 1 92.94 397 ILE B CA 1
ATOM 6783 C C . ILE B 1 397 ? -16.422 -1.256 6.348 1 92.94 397 ILE B C 1
ATOM 6785 O O . ILE B 1 397 ? -16.594 -1.224 5.129 1 92.94 397 ILE B O 1
ATOM 6789 N N . ILE B 1 398 ? -16.109 -0.206 7.023 1 87.81 398 ILE B N 1
ATOM 6790 C CA . ILE B 1 398 ? -15.883 1.108 6.434 1 87.81 398 ILE B CA 1
ATOM 6791 C C . ILE B 1 398 ? -14.547 1.665 6.914 1 87.81 398 ILE B C 1
ATOM 6793 O O . ILE B 1 398 ? -14.258 1.663 8.109 1 87.81 398 ILE B O 1
ATOM 6797 N N . LEU B 1 399 ? -13.742 2.029 5.98 1 86.38 399 LEU B N 1
ATOM 6798 C CA . LEU B 1 399 ? -12.461 2.643 6.32 1 86.38 399 LEU B CA 1
ATOM 6799 C C . LEU B 1 399 ? -12.57 4.164 6.332 1 86.38 399 LEU B C 1
ATOM 6801 O O . LEU B 1 399 ? -13.031 4.762 5.355 1 86.38 399 LEU B O 1
ATOM 6805 N N . GLU B 1 400 ? -12.266 4.723 7.449 1 79.06 400 GLU B N 1
ATOM 6806 C CA . GLU B 1 400 ? -12.227 6.172 7.625 1 79.06 400 GLU B CA 1
ATOM 6807 C C . GLU B 1 400 ? -10.82 6.645 7.988 1 79.06 400 GLU B C 1
ATOM 6809 O O . GLU B 1 400 ? -10.461 6.68 9.164 1 79.06 400 GLU B O 1
ATOM 6814 N N . ARG B 1 401 ? -10.102 7.129 7.035 1 76.25 401 ARG B N 1
ATOM 6815 C CA . ARG B 1 401 ? -8.734 7.59 7.246 1 76.25 401 ARG B CA 1
ATOM 6816 C C . ARG B 1 401 ? -7.871 6.496 7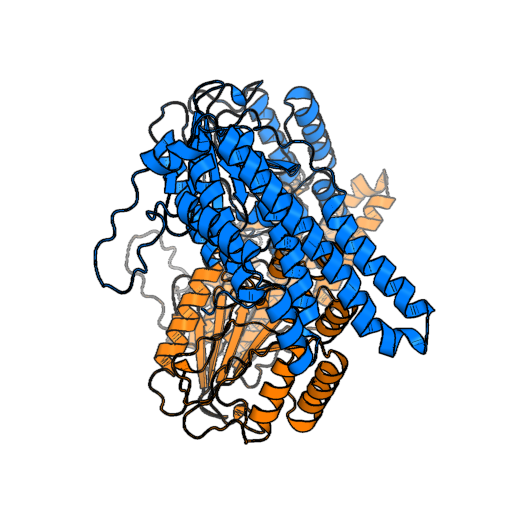.867 1 76.25 401 ARG B C 1
ATOM 6818 O O . ARG B 1 401 ? -7.605 5.473 7.23 1 76.25 401 ARG B O 1
ATOM 6825 N N . ASN B 1 402 ? -7.633 6.598 9.227 1 81.62 402 ASN B N 1
ATOM 6826 C CA . ASN B 1 402 ? -6.797 5.605 9.891 1 81.62 402 ASN B CA 1
ATOM 6827 C C . ASN B 1 402 ? -7.594 4.805 10.922 1 81.62 402 ASN B C 1
ATOM 6829 O O . ASN B 1 402 ? -7.02 4.23 11.844 1 81.62 402 ASN B O 1
ATOM 6833 N N . GLU B 1 403 ? -8.977 4.789 10.672 1 86.25 403 GLU B N 1
ATOM 6834 C CA . GLU B 1 403 ? -9.852 4.016 11.547 1 86.25 403 GLU B CA 1
ATOM 6835 C C . GLU B 1 403 ? -10.867 3.207 10.742 1 86.25 403 GLU B C 1
ATOM 6837 O O . GLU B 1 403 ? -11.086 3.479 9.555 1 86.25 403 GLU B O 1
ATOM 6842 N N . LEU B 1 404 ? -11.422 2.25 11.516 1 90.38 404 LEU B N 1
ATOM 6843 C CA . LEU B 1 404 ? -12.414 1.399 10.867 1 90.38 404 LEU B CA 1
ATOM 6844 C C . LEU B 1 404 ? -13.734 1.419 11.641 1 90.38 404 LEU B C 1
ATOM 6846 O O . LEU B 1 404 ? -13.734 1.501 12.867 1 90.38 404 LEU B O 1
ATOM 6850 N N . VAL B 1 405 ? -14.742 1.488 10.883 1 88.44 405 VAL B N 1
ATOM 6851 C CA . VAL B 1 405 ? -16.062 1.206 11.445 1 88.44 405 VAL B CA 1
ATOM 6852 C C . VAL B 1 405 ? -16.547 -0.159 10.961 1 88.44 405 VAL B C 1
ATOM 6854 O O . VAL B 1 405 ? -16.578 -0.423 9.758 1 88.44 405 VAL B O 1
ATOM 6857 N N . ALA B 1 406 ? -16.781 -1.004 11.891 1 93 406 ALA B N 1
ATOM 6858 C CA . ALA B 1 406 ? -17.25 -2.348 11.57 1 93 406 ALA B CA 1
ATOM 6859 C C . ALA B 1 406 ? -18.625 -2.607 12.18 1 93 406 ALA B C 1
ATOM 6861 O O . ALA B 1 406 ? -18.844 -2.348 13.359 1 93 406 ALA B O 1
ATOM 6862 N N . VAL B 1 407 ? -19.5 -3.039 11.398 1 91.44 407 VAL B N 1
ATOM 6863 C CA . VAL B 1 407 ? -20.844 -3.404 11.852 1 91.44 407 VAL B CA 1
ATOM 6864 C C . VAL B 1 407 ? -21.016 -4.922 11.773 1 91.44 407 VAL B C 1
ATOM 6866 O O . VAL B 1 407 ? -20.969 -5.504 10.688 1 91.44 407 VAL B O 1
ATOM 6869 N N . MET B 1 408 ? -21.156 -5.539 12.977 1 94.38 408 MET B N 1
ATOM 6870 C CA . MET B 1 408 ? -21.438 -6.969 13.047 1 94.38 408 MET B CA 1
ATOM 6871 C C . MET B 1 408 ? -22.953 -7.223 13.016 1 94.38 408 MET B C 1
ATOM 6873 O O . MET B 1 408 ? -23.688 -6.715 13.852 1 94.38 408 MET B O 1
ATOM 6877 N N . ARG B 1 409 ? -23.281 -8.047 12.031 1 93.31 409 ARG B N 1
ATOM 6878 C CA . ARG B 1 409 ? -24.703 -8.312 11.859 1 93.31 409 ARG B CA 1
ATOM 6879 C C . ARG B 1 409 ? -25.016 -9.797 12.047 1 93.31 409 ARG B C 1
ATOM 6881 O O . ARG B 1 409 ? -24.328 -10.656 11.477 1 93.31 409 ARG B O 1
ATOM 6888 N N . TRP B 1 410 ? -26.031 -10.117 12.875 1 93.5 410 TRP B N 1
ATOM 6889 C CA . TRP B 1 410 ? -26.5 -11.492 13.062 1 93.5 410 TRP B CA 1
ATOM 6890 C C . TRP B 1 410 ? -27.719 -11.773 12.211 1 93.5 410 TRP B C 1
ATOM 6892 O O . TRP B 1 410 ? -27.984 -12.922 11.852 1 93.5 410 TRP B O 1
ATOM 6902 N N . ASP B 1 411 ? -28.5 -10.781 11.984 1 89.38 411 ASP B N 1
ATOM 6903 C CA . ASP B 1 411 ? -29.641 -10.789 11.07 1 89.38 411 ASP B CA 1
ATOM 6904 C C . ASP B 1 411 ? -30.031 -9.367 10.656 1 89.38 411 ASP B C 1
ATOM 6906 O O . ASP B 1 411 ? -29.203 -8.453 10.742 1 89.38 411 ASP B O 1
ATOM 6910 N N . LYS B 1 412 ? -31.25 -9.188 10.117 1 85.5 412 LYS B N 1
ATOM 6911 C CA . LYS B 1 412 ? -31.672 -7.887 9.609 1 85.5 412 LYS B CA 1
ATOM 6912 C C . LYS B 1 412 ? -31.875 -6.895 10.758 1 85.5 412 LYS B C 1
ATOM 6914 O O . LYS B 1 412 ? -31.797 -5.684 10.555 1 85.5 412 LYS B O 1
ATOM 6919 N N . ILE B 1 413 ? -32 -7.395 11.883 1 84.81 413 ILE B N 1
ATOM 6920 C CA . ILE B 1 413 ? -32.406 -6.531 12.984 1 84.81 413 ILE B CA 1
ATOM 6921 C C . ILE B 1 413 ? -31.25 -6.398 13.977 1 84.81 413 ILE B C 1
ATOM 6923 O O . ILE B 1 413 ? -30.844 -5.285 14.336 1 84.81 413 ILE B O 1
ATOM 6927 N N . LYS B 1 414 ? -30.688 -7.523 14.375 1 89.12 414 LYS B N 1
ATOM 6928 C CA . LYS B 1 414 ? -29.656 -7.527 15.422 1 89.12 414 LYS B CA 1
ATOM 6929 C C . LYS B 1 414 ? -28.297 -7.168 14.859 1 89.12 414 LYS B C 1
ATOM 6931 O O . LYS B 1 414 ? -27.766 -7.875 13.992 1 89.12 414 LYS B O 1
ATOM 6936 N N . ARG B 1 415 ? -27.797 -6.004 15.359 1 89.69 415 ARG B N 1
ATOM 6937 C CA . ARG B 1 415 ? -26.484 -5.566 14.914 1 89.69 415 ARG B CA 1
ATOM 6938 C C . ARG B 1 415 ? -25.734 -4.84 16.031 1 89.69 415 ARG B C 1
ATOM 6940 O O . ARG B 1 415 ? -26.359 -4.316 16.953 1 89.69 415 ARG B O 1
ATOM 6947 N N . ARG B 1 416 ? -24.438 -4.938 15.961 1 90.19 416 ARG B N 1
ATOM 6948 C CA . ARG B 1 416 ? -23.531 -4.191 16.844 1 90.19 416 ARG B CA 1
ATOM 6949 C C . ARG B 1 416 ? -22.469 -3.447 16.031 1 90.19 416 ARG B C 1
ATOM 6951 O O . ARG B 1 416 ? -21.938 -3.988 15.062 1 90.19 416 ARG B O 1
ATOM 6958 N N . THR B 1 417 ? -22.266 -2.213 16.391 1 88.75 417 THR B N 1
ATOM 6959 C CA . THR B 1 417 ? -21.312 -1.365 15.672 1 88.75 417 THR B CA 1
ATOM 6960 C C . THR B 1 417 ? -20.062 -1.109 16.516 1 88.75 417 THR B C 1
ATOM 6962 O O . THR B 1 417 ? -20.156 -0.876 17.719 1 88.75 417 THR B O 1
ATOM 6965 N N . TYR B 1 418 ? -18.953 -1.222 15.844 1 90.44 418 TYR B N 1
ATOM 6966 C CA . TYR B 1 418 ? -17.672 -1.024 16.516 1 90.44 418 TYR B CA 1
ATOM 6967 C C . TYR B 1 418 ? -16.828 0.007 15.781 1 90.44 418 TYR B C 1
ATOM 6969 O O . TYR B 1 418 ? -16.875 0.104 14.555 1 90.44 418 TYR B O 1
ATOM 6977 N N . ARG B 1 419 ? -16.141 0.768 16.531 1 88.19 419 ARG B N 1
ATOM 6978 C CA . ARG B 1 419 ? -15.07 1.605 16 1 88.19 419 ARG B CA 1
ATOM 6979 C C . ARG B 1 419 ? -13.703 1.039 16.359 1 88.19 419 ARG B C 1
ATOM 6981 O O . ARG B 1 419 ? -13.438 0.746 17.531 1 88.19 419 ARG B O 1
ATOM 6988 N N . ILE B 1 420 ? -12.906 0.832 15.344 1 92.31 420 ILE B N 1
ATOM 6989 C CA . ILE B 1 420 ? -11.602 0.2 15.523 1 92.31 420 ILE B CA 1
ATOM 6990 C C . ILE B 1 420 ? -10.492 1.203 15.211 1 92.31 420 ILE B C 1
ATOM 6992 O O . ILE B 1 420 ? -10.422 1.734 14.102 1 92.31 420 ILE B O 1
ATOM 6996 N N . SER B 1 421 ? -9.703 1.53 16.156 1 89.56 421 SER B N 1
ATOM 6997 C CA . SER B 1 421 ? -8.508 2.344 15.984 1 89.56 421 SER B CA 1
ATOM 6998 C C . SER B 1 421 ? -7.242 1.521 16.203 1 89.56 421 SER B C 1
ATOM 7000 O O . SER B 1 421 ? -7.316 0.314 16.453 1 89.56 421 SER B O 1
ATOM 7002 N N . THR B 1 422 ? -6.055 2.129 15.969 1 87.62 422 THR B N 1
ATOM 7003 C CA . THR B 1 422 ? -4.797 1.415 16.172 1 87.62 422 THR B CA 1
ATOM 7004 C C . THR B 1 422 ? -4.586 1.089 17.641 1 87.62 422 THR B C 1
ATOM 7006 O O . THR B 1 422 ? -3.846 0.163 17.984 1 87.62 422 THR B O 1
ATOM 7009 N N . SER B 1 423 ? -5.273 1.768 18.453 1 87.12 423 SER B N 1
ATOM 7010 C CA . SER B 1 423 ? -5.02 1.603 19.891 1 87.12 423 SER B CA 1
ATOM 7011 C C . SER B 1 423 ? -6.125 0.786 20.547 1 87.12 423 SER B C 1
ATOM 7013 O O . SER B 1 423 ? -5.887 0.125 21.562 1 87.12 423 SER B O 1
ATOM 7015 N N . LYS B 1 424 ? -7.355 0.874 19.969 1 88.38 424 LYS B N 1
ATOM 7016 C CA . LYS B 1 424 ? -8.422 0.192 20.703 1 88.38 424 LYS B CA 1
ATOM 7017 C C . LYS B 1 424 ? -9.586 -0.151 19.766 1 88.38 424 LYS B C 1
ATOM 7019 O O . LYS B 1 424 ? -9.68 0.376 18.656 1 88.38 424 LYS B O 1
ATOM 7024 N N . VAL B 1 425 ? -10.375 -1.109 20.281 1 91.81 425 VAL B N 1
ATOM 7025 C CA . VAL B 1 425 ? -11.648 -1.505 19.703 1 91.81 425 VAL B CA 1
ATOM 7026 C C . VAL B 1 425 ? -12.789 -1.129 20.641 1 91.81 425 VAL B C 1
ATOM 7028 O O . VAL B 1 425 ? -12.844 -1.604 21.781 1 91.81 425 VAL B O 1
ATOM 7031 N N . GLN B 1 426 ? -13.672 -0.199 20.172 1 86.56 426 GLN B N 1
ATOM 7032 C CA . GLN B 1 426 ? -14.734 0.307 21.031 1 86.56 426 GLN B CA 1
ATOM 7033 C C . GLN B 1 426 ? -16.109 0.072 20.406 1 86.56 426 GLN B C 1
ATOM 7035 O O . GLN B 1 426 ? -16.312 0.355 19.219 1 86.56 426 GLN B O 1
ATOM 7040 N N . GLU B 1 427 ? -17.016 -0.517 21.203 1 87.44 427 GLU B N 1
ATOM 7041 C CA . GLU B 1 427 ? -18.391 -0.646 20.75 1 87.44 427 GLU B CA 1
ATOM 7042 C C . GLU B 1 427 ? -19.109 0.694 20.797 1 87.44 427 GLU B C 1
ATOM 7044 O O . GLU B 1 427 ? -19.016 1.422 21.781 1 87.44 427 GLU B O 1
ATOM 7049 N N . ILE B 1 428 ? -19.719 1.025 19.656 1 78.56 428 ILE B N 1
ATOM 7050 C CA . ILE B 1 428 ? -20.422 2.303 19.594 1 78.56 428 ILE B CA 1
ATOM 7051 C C . ILE B 1 428 ? -21.891 2.07 19.203 1 78.56 428 ILE B C 1
ATOM 7053 O O . ILE B 1 428 ? -22.25 0.978 18.766 1 78.56 428 ILE B O 1
ATOM 7057 N N . GLN B 1 429 ? -22.719 3.047 19.375 1 72.19 429 GLN B N 1
ATOM 7058 C CA . GLN B 1 429 ? -24.141 2.9 19.031 1 72.19 429 GLN B CA 1
ATOM 7059 C C . GLN B 1 429 ? -24.406 3.354 17.594 1 72.19 429 GLN B C 1
ATOM 7061 O O . GLN B 1 429 ? -25.109 2.668 16.844 1 72.19 429 GLN B O 1
ATOM 7066 N N . GLN B 1 430 ? -23.844 4.504 17.25 1 67 430 GLN B N 1
ATOM 7067 C CA . GLN B 1 430 ? -23.969 5.035 15.891 1 67 430 GLN B CA 1
ATOM 7068 C C . GLN B 1 430 ? -22.625 5.539 15.367 1 67 430 GLN B C 1
ATOM 7070 O O . GLN B 1 430 ? -21.797 6.043 16.141 1 67 430 GLN B O 1
ATOM 7075 N N . ALA B 1 431 ? -22.406 5.113 14.094 1 63.38 431 ALA B N 1
ATOM 7076 C CA . ALA B 1 431 ? -21.109 5.5 13.539 1 63.38 431 ALA B CA 1
ATOM 7077 C C . ALA B 1 431 ? -21.25 6.73 12.648 1 63.38 431 ALA B C 1
ATOM 7079 O O . ALA B 1 431 ? -22.203 6.844 11.875 1 63.38 431 ALA B O 1
ATOM 7080 N N . VAL B 1 432 ? -20.484 7.723 12.961 1 59.34 432 VAL B N 1
ATOM 7081 C CA . VAL B 1 432 ? -20.406 8.914 12.117 1 59.34 432 VAL B CA 1
ATOM 7082 C C . VAL B 1 432 ? -19.078 8.914 11.352 1 59.34 432 VAL B C 1
ATOM 7084 O O . VAL B 1 432 ? -18.016 8.805 11.945 1 59.34 432 VAL B O 1
ATOM 7087 N N . VAL B 1 433 ? -19.203 8.75 10.016 1 57.19 433 VAL B N 1
ATOM 7088 C CA . VAL B 1 433 ? -18.031 8.758 9.148 1 57.19 433 VAL B CA 1
ATOM 7089 C C . VAL B 1 433 ? -17.828 10.148 8.555 1 57.19 433 VAL B C 1
ATOM 7091 O O . VAL B 1 433 ? -18.75 10.719 7.973 1 57.19 433 VAL B O 1
ATOM 7094 N N . LEU B 1 434 ? -16.797 10.789 8.961 1 55 434 LEU B N 1
ATOM 7095 C CA . LEU B 1 434 ? -16.5 12.125 8.438 1 55 434 LEU B CA 1
ATOM 7096 C C . LEU B 1 434 ? -15.43 12.062 7.359 1 55 434 LEU B C 1
ATOM 7098 O O . LEU B 1 434 ? -14.805 11.023 7.156 1 55 434 LEU B O 1
ATOM 7102 N N . ARG B 1 435 ? -15.133 13.195 6.52 1 51.78 435 ARG B N 1
ATOM 7103 C CA . ARG B 1 435 ? -14.148 13.32 5.453 1 51.78 435 ARG B CA 1
ATOM 7104 C C . ARG B 1 435 ? -12.734 13.156 5.996 1 51.78 435 ARG B C 1
ATOM 7106 O O . ARG B 1 435 ? -12.453 13.531 7.141 1 51.78 435 ARG B O 1
#

Radius of gyration: 30.97 Å; Cα contacts (8 Å, |Δi|>4): 1325; chains: 2; bounding box: 69×89×81 Å

Sequence (870 aa):
MDPGTVFSVLEIVGAVVRRLVEAGQTMHDAPEGLTRVINETEKLRALLDRLLIFQRALPQEQRDILDKQVNTTEWRDLLTDLDNLTSGRKPGETGSGGGGGEKMKLADRWWWLRRKDVVEDKVRKLQEQTEWISKRLVNEYLFEHHQQLSQNSKQVSQILDLIMSVALKLNSDNLPSPRFDDNGVYSPYKAEGIAWYGQYRCKPGQDLSMPYFRDRRLLAERAWVGNWNGVMELLGMARKEYRQNWINCPPIYKATEQHKITSGFRPLHQAAWHGDKSAVESLLKEGAWRLVRTSRATKDSTEHSTPLDVARDHGWKDLYDNLSPVMRRPVSHKTLHTLQTHLHDLIKDTFGGHPDAHLDCFLLPELEILTEFERSRIWFPLNPELSDTRDGLAVHIILERNELVAVMRWDKIKRRTYRISTSKVQEIQQAVVLRMDPGTVFSVLEIVGAVVRRLVEAGQTMHDAPEGLTRVINETEKLRALLDRLLIFQRALPQEQRDILDKQVNTTEWRDLLTDLDNLTSGRKPGETGSGGGGGEKMKLADRWWWLRRKDVVEDKVRKLQEQTEWISKRLVNEYLFEHHQQLSQNSKQVSQILDLIMSVALKLNSDNLPSPRFDDNGVYSPYKAEGIAWYGQYRCKPGQDLSMPYFRDRRLLAERAWVGNWNGVMELLGMARKEYRQNWINCPPIYKATEQHKITSGFRPLHQAAWHGDKSAVESLLKEGAWRLVRTSRATKDSTEHSTPLDVARDHGWKDLYDNLSPVMRRPVSHKTLHTLQTHLHDLIKDTFGGHPDAHLDCFLLPELEILTEFERSRIWFPLNPELSDTRDGLAVHIILERNELVAVMRWDKIKRRTYRISTSKVQEIQQAVVLR